Protein AF-0000000072495717 (afdb_homodimer)

pLDDT: mean 82.66, std 15.87, range [24.17, 97.94]

Nearest PDB structures (foldseek):
  1vpl-assembly1_A-2  TM=9.236E-01  e=8.666E-17  Thermotoga maritima MSB8
  8k1o-assembly1_B  TM=8.779E-01  e=2.052E-12  Mycobacterium tuberculosis H37Rv
  1g6h-assembly1_A  TM=8.250E-01  e=4.867E-13  Methanocaldococcus jannaschii
  2olj-assembly1_A  TM=8.377E-01  e=2.143E-12  Geobacillus stearothermophilus
  8k1n-assembly1_D  TM=8.844E-01  e=1.981E-11  Mycobacterium tuberculosis H37Rv

Foldseek 3Di:
DFQKWWAQFWADQQPRTQAGGATDTHHWLFEEEEAEDPSLCPVVVVCLQQVVDDTPDTAMDHRNHHHNPVLLQEQEQDDLLLFQQLAFLQLRLVLLCLLSPHDPVLQVVLVVVLCVQQVQPDRRDGNNPDDPLNSLSSSVSSSPSSPHQEYEYEASCPPHDPVSVVSVLVSVNCCSVPVRHYYYYYDNDQVVQLSTQKYWYTGSNYTQDIGHQVCLCVVVVHDGSVVSNVVSVVVVDPPPPPVPPPVVPPVVPPPVPVVSQPPDDPDPPPDCPVPPVVSLVSSLVSLLVSLLSVCVVDPVLVVLLCVLLVVLVVLLVPFPAFADEFEEEEAEQAPDDDLVVLLVVLQDTDRHYGYDYDYDPDPVVRVVCCVVVVGFKYKYAAHCQVVLLCCVVPVVVPNDPVSVVNVDIDMDGDCPPVVSRVSVVVSSVSSVLSSQVVVCVVVVNPPRHPPDDDDDDQWQPPATPSLLQLLLSLLLSLLLSLLLSLLLSLLVSVVSCNVVSSVSSPDDPLSSLVSSLVSSLVSSLVSSVSSCCCNCPVSNRFFPADPVLLSLLSSLSNLLSNLNSLLLNLPDNDSVVSSVVSCVLSVVLSVCLCSNHHNVPDDPVCSVVSVVRLRNLSSQLSSCCGIVRDDCPDCSNVVSSVSSVVSSVVSNVVSSVSNSSSD/DFQKWWAQFWADQQPRTQAGGATDTHHWLFEEEEAEDPSLCPVVVVCLQQVVDDTPDTAMDHRNHHHNPVLLQEQEQDDLLLFQQLAFLQLRLVLLCLLSPHDPVLSVVLVVVLCVQQVQPDRRDGNNPDDPLNSLSSSVSSSPSSPHQEYEYEASCPPHDPVSVVSVLVSVNCCSVPVRHYYYYYDNDQVVQLSTQKYWYTGSNYTQDIGHQVCLCVVVVHDGSVVSNVVSVVVVDPPPPPVPPPVVPPVVPPPVPVVSQPPDDPDPPPDCPVPPVVSLVSSLVSLLVSLLSVCVVDPVLVVLLCVLLVVLVVLLVPFVAFADEFEEEEAEQAPDDDLVVLLVVLQDTDRHYGYDYDYDPHPVVRVVCCVVVVGFKYKYAAHCQVVLLVCVVPPVVPNDPVSVVNVDIDMDGDCPPVVSRVSVVVSSVSSVLSSQVVVCVVVVPVPRHPPDDDDDDQWQPPATPSLLQLLLSLLLSLLLSLLLSLLLSLLVSVVSCNVVSSVSSPDDPLSSLVSSLVSSLVSSLVSSVSSCCCNCPVSNRFFPADPVLLSLLSSLSNLLSNLNSLLLNLPDNDSVVSSVVSCVLSVVLSVCLCSNHHNVPDDPVCSVVSVVRLRNLSSQLSSCCGIVRDDCPDCSNVVNSVSSVVSSVVSNVVSSVSNSSSD

InterPro domains:
  IPR003439 ABC transporter-like, ATP-binding domain [PF00005] (19-157)
  IPR003439 ABC transporter-like, ATP-binding domain [PS50893] (4-229)
  IPR003593 AAA+ ATPase domain [SM00382] (28-208)
  IPR013525 ABC-2 type transporter, transmembrane domain [PF12698] (303-654)
  IPR027417 P-loop containing nucleoside triphosphate hydrolase [G3DSA:3.40.50.300] (1-238)
  IPR027417 P-loop containing nucleoside triphosphate hydrolase [SSF52540] (4-221)
  IPR047817 ABC-2 type transporter, transmembrane domain, bacterial-type [PS51012] (422-662)

Structure (mmCIF, N/CA/C/O backbone):
data_AF-0000000072495717-model_v1
#
loop_
_entity.id
_entity.type
_entity.pdbx_description
1 polymer 'ABC transporter G family member 20'
#
loop_
_atom_site.group_PDB
_atom_site.id
_atom_site.type_symbol
_atom_site.label_atom_id
_atom_site.label_alt_id
_atom_site.label_comp_id
_atom_site.label_asym_id
_atom_site.label_entity_id
_atom_site.label_seq_id
_atom_site.pdbx_PDB_ins_code
_atom_site.Cartn_x
_atom_site.Cartn_y
_atom_site.Cartn_z
_atom_site.occupancy
_atom_site.B_iso_or_equiv
_atom_site.auth_seq_id
_atom_site.auth_comp_id
_atom_site.auth_asym_id
_atom_site.auth_atom_id
_atom_site.pdbx_PDB_model_num
ATOM 1 N N . MET A 1 1 ? 27.453 46.719 4.992 1 77.69 1 MET A N 1
ATOM 2 C CA . MET A 1 1 ? 27.547 45.438 4.324 1 77.69 1 MET A CA 1
ATOM 3 C C . MET A 1 1 ? 26.375 44.531 4.715 1 77.69 1 MET A C 1
ATOM 5 O O . MET A 1 1 ? 25.984 44.5 5.887 1 77.69 1 MET A O 1
ATOM 9 N N . ASN A 1 2 ? 25.656 44 3.764 1 90.5 2 ASN A N 1
ATOM 10 C CA . ASN A 1 2 ? 24.484 43.188 4.012 1 90.5 2 ASN A CA 1
ATOM 11 C C . ASN A 1 2 ? 24.812 41.688 3.963 1 90.5 2 ASN A C 1
ATOM 13 O O . ASN A 1 2 ? 25.688 41.281 3.205 1 90.5 2 ASN A O 1
ATOM 17 N N . ALA A 1 3 ? 24.297 41 4.91 1 93.62 3 ALA A N 1
ATOM 18 C CA . ALA A 1 3 ? 24.516 39.531 4.945 1 93.62 3 ALA A CA 1
ATOM 19 C C . ALA A 1 3 ? 23.781 38.844 3.801 1 93.62 3 ALA A C 1
ATOM 21 O O . ALA A 1 3 ? 24.266 37.875 3.232 1 93.62 3 ALA A O 1
ATOM 22 N N . VAL A 1 4 ? 22.578 39.312 3.48 1 95.69 4 VAL A N 1
ATOM 23 C CA . VAL A 1 4 ? 21.781 38.812 2.365 1 95.69 4 VAL A CA 1
ATOM 24 C C . VAL A 1 4 ? 21.281 39.969 1.524 1 95.69 4 VAL A C 1
ATOM 26 O O . VAL A 1 4 ? 20.781 40.969 2.064 1 95.69 4 VAL A O 1
ATOM 29 N N . GLU A 1 5 ? 21.5 39.875 0.243 1 96.06 5 GLU A N 1
ATOM 30 C CA . GLU A 1 5 ? 21.031 40.906 -0.681 1 96.06 5 GLU A CA 1
ATOM 31 C C . GLU A 1 5 ? 20.312 40.312 -1.875 1 96.06 5 GLU A C 1
ATOM 33 O O . GLU A 1 5 ? 20.859 39.469 -2.582 1 96.06 5 GLU A O 1
ATOM 38 N N . ILE A 1 6 ? 19.094 40.656 -1.989 1 95.88 6 ILE A N 1
ATOM 39 C CA . ILE A 1 6 ? 18.266 40.219 -3.102 1 95.88 6 ILE A CA 1
ATOM 40 C C . ILE A 1 6 ? 17.891 41.406 -3.979 1 95.88 6 ILE A C 1
ATOM 42 O O . ILE A 1 6 ? 17.328 42.375 -3.496 1 95.88 6 ILE A O 1
ATOM 46 N N . SER A 1 7 ? 18.266 41.312 -5.246 1 95.5 7 SER A N 1
ATOM 47 C CA . SER A 1 7 ? 18.031 42.438 -6.148 1 95.5 7 SER A CA 1
ATOM 48 C C . SER A 1 7 ? 17.234 42 -7.371 1 95.5 7 SER A C 1
ATOM 50 O O . SER A 1 7 ? 17.719 41.25 -8.211 1 95.5 7 SER A O 1
ATOM 52 N N . ASN A 1 8 ? 16.031 42.531 -7.473 1 95.62 8 ASN A N 1
ATOM 53 C CA . ASN A 1 8 ? 15.148 42.375 -8.625 1 95.62 8 ASN A CA 1
ATOM 54 C C . ASN A 1 8 ? 14.961 40.906 -8.977 1 95.62 8 ASN A C 1
ATOM 56 O O . ASN A 1 8 ? 15.102 40.5 -10.141 1 95.62 8 ASN A O 1
ATOM 60 N N . VAL A 1 9 ? 14.711 40.188 -8.016 1 95.12 9 VAL A N 1
ATOM 61 C CA . VAL A 1 9 ? 14.617 38.75 -8.211 1 95.12 9 VAL A CA 1
ATOM 62 C C . VAL A 1 9 ? 13.195 38.375 -8.641 1 95.12 9 VAL A C 1
ATOM 64 O O . VAL A 1 9 ? 12.219 38.875 -8.07 1 95.12 9 VAL A O 1
ATOM 67 N N . LYS A 1 10 ? 13.086 37.594 -9.656 1 94.81 10 LYS A N 1
ATOM 68 C CA . LYS A 1 10 ? 11.844 37 -10.156 1 94.81 10 LYS A CA 1
ATOM 69 C C . LYS A 1 10 ? 11.938 35.469 -10.203 1 94.81 10 LYS A C 1
ATOM 71 O O . LYS A 1 10 ? 12.992 34.906 -10.531 1 94.81 10 LYS A O 1
ATOM 76 N N . PHE A 1 11 ? 10.93 34.875 -9.742 1 93.5 11 PHE A N 1
ATOM 77 C CA . PHE A 1 11 ? 10.883 33.406 -9.797 1 93.5 11 PHE A CA 1
ATOM 78 C C . PHE A 1 11 ? 9.547 32.938 -10.352 1 93.5 11 PHE A C 1
ATOM 80 O O . PHE A 1 11 ? 8.492 33.375 -9.898 1 93.5 11 PHE A O 1
ATOM 87 N N . CYS A 1 12 ? 9.633 32.094 -11.32 1 89.12 12 CYS A N 1
ATOM 88 C CA . CYS A 1 12 ? 8.453 31.547 -11.969 1 89.12 12 CYS A CA 1
ATOM 89 C C . CYS A 1 12 ? 8.469 30.016 -11.906 1 89.12 12 CYS A C 1
ATOM 91 O O . CYS A 1 12 ? 9.531 29.406 -12.023 1 89.12 12 CYS A O 1
ATOM 93 N N . TYR A 1 13 ? 7.418 29.516 -11.461 1 77.31 13 TYR A N 1
ATOM 94 C CA . TYR A 1 13 ? 7.203 28.078 -11.609 1 77.31 13 TYR A CA 1
ATOM 95 C C . TYR A 1 13 ? 6.363 27.781 -12.844 1 77.31 13 TYR A C 1
ATOM 97 O O . TYR A 1 13 ? 5.152 28.031 -12.852 1 77.31 13 TYR A O 1
ATOM 105 N N . SER A 1 14 ? 7.016 27.125 -13.812 1 72.31 14 SER A N 1
ATOM 106 C CA . SER A 1 14 ? 6.383 26.984 -15.117 1 72.31 14 SER A CA 1
ATOM 107 C C . SER A 1 14 ? 5.906 28.328 -15.664 1 72.31 14 SER A C 1
ATOM 109 O O . SER A 1 14 ? 6.711 29.219 -15.922 1 72.31 14 SER A O 1
ATOM 111 N N . GLN A 1 15 ? 4.594 28.438 -15.727 1 76.06 15 GLN A N 1
ATOM 112 C CA . GLN A 1 15 ? 4.098 29.672 -16.328 1 76.06 15 GLN A CA 1
ATOM 113 C C . GLN A 1 15 ? 3.537 30.625 -15.266 1 76.06 15 GLN A C 1
ATOM 115 O O . GLN A 1 15 ? 3.17 31.75 -15.57 1 76.06 15 GLN A O 1
ATOM 120 N N . LYS A 1 16 ? 3.77 30.25 -14.07 1 80.25 16 LYS A N 1
ATOM 121 C CA . LYS A 1 16 ? 3.18 31.078 -13.023 1 80.25 16 LYS A CA 1
ATOM 122 C C . LYS A 1 16 ? 4.254 31.844 -12.266 1 80.25 16 LYS A C 1
ATOM 124 O O . LYS A 1 16 ? 5.262 31.266 -11.844 1 80.25 16 LYS A O 1
ATOM 129 N N . VAL A 1 17 ? 4.105 33.094 -12.227 1 87.12 17 VAL A N 1
ATOM 130 C CA . VAL A 1 17 ? 5.031 33.938 -11.477 1 87.12 17 VAL A CA 1
ATOM 131 C C . VAL A 1 17 ? 4.742 33.812 -9.984 1 87.12 17 VAL A C 1
ATOM 133 O O . VAL A 1 17 ? 3.631 34.125 -9.531 1 87.12 17 VAL A O 1
ATOM 136 N N . ILE A 1 18 ? 5.668 33.375 -9.195 1 88.31 18 ILE A N 1
ATOM 137 C CA . ILE A 1 18 ? 5.508 33.188 -7.758 1 88.31 18 ILE A CA 1
ATOM 138 C C . ILE A 1 18 ? 6.09 34.406 -7.031 1 88.31 18 ILE A C 1
ATOM 140 O O . ILE A 1 18 ? 5.488 34.906 -6.082 1 88.31 18 ILE A O 1
ATOM 144 N N . LEU A 1 19 ? 7.27 34.781 -7.426 1 93.38 19 LEU A N 1
ATOM 145 C CA . LEU A 1 19 ? 7.926 35.969 -6.898 1 93.38 19 LEU A CA 1
ATOM 146 C C . LEU A 1 19 ? 8.227 36.969 -8.016 1 93.38 19 LEU A C 1
ATOM 148 O O . LEU A 1 19 ? 8.68 36.594 -9.094 1 93.38 19 LEU A O 1
ATOM 152 N N . ASP A 1 20 ? 7.828 38.188 -7.73 1 93.75 20 ASP A N 1
ATOM 153 C CA . ASP A 1 20 ? 7.98 39.219 -8.758 1 93.75 20 ASP A CA 1
ATOM 154 C C . ASP A 1 20 ? 8.742 40.438 -8.219 1 93.75 20 ASP A C 1
ATOM 156 O O . ASP A 1 20 ? 8.227 41.188 -7.383 1 93.75 20 ASP A O 1
ATOM 160 N N . ASP A 1 21 ? 9.891 40.625 -8.719 1 93.25 21 ASP A N 1
ATOM 161 C CA . ASP A 1 21 ? 10.711 41.812 -8.469 1 93.25 21 ASP A CA 1
ATOM 162 C C . ASP A 1 21 ? 10.945 42 -6.973 1 93.25 21 ASP A C 1
ATOM 164 O O . ASP A 1 21 ? 10.625 43.062 -6.422 1 93.25 21 ASP A O 1
ATOM 168 N N . ILE A 1 22 ? 11.547 41.031 -6.371 1 95 22 ILE A N 1
ATOM 169 C CA . ILE A 1 22 ? 11.781 41.062 -4.934 1 95 22 ILE A CA 1
ATOM 170 C C . ILE A 1 22 ? 13.117 41.75 -4.641 1 95 22 ILE A C 1
ATOM 172 O O . ILE A 1 22 ? 14.141 41.375 -5.227 1 95 22 ILE A O 1
ATOM 176 N N . ASN A 1 23 ? 13.102 42.781 -3.801 1 94.31 23 ASN A N 1
ATOM 177 C CA . ASN A 1 23 ? 14.289 43.469 -3.305 1 94.31 23 ASN A CA 1
ATOM 178 C C . ASN A 1 23 ? 14.359 43.438 -1.781 1 94.31 23 ASN A C 1
ATOM 180 O O . ASN A 1 23 ? 13.453 43.938 -1.107 1 94.31 23 ASN A O 1
ATOM 184 N N . VAL A 1 24 ? 15.383 42.812 -1.261 1 94.69 24 VAL A N 1
ATOM 185 C CA . VAL A 1 24 ? 15.523 42.688 0.185 1 94.69 24 VAL A CA 1
ATOM 186 C C . VAL A 1 24 ? 16.984 42.875 0.585 1 94.69 24 VAL A C 1
ATOM 188 O O . VAL A 1 24 ? 17.891 42.406 -0.112 1 94.69 24 VAL A O 1
ATOM 191 N N . LYS A 1 25 ? 17.234 43.625 1.63 1 93.12 25 LYS A N 1
ATOM 192 C CA . LYS A 1 25 ? 18.562 43.781 2.215 1 93.12 25 LYS A CA 1
ATOM 193 C C . LYS A 1 25 ? 18.547 43.469 3.705 1 93.12 25 LYS A C 1
ATOM 195 O O . LYS A 1 25 ? 17.844 44.125 4.48 1 93.12 25 LYS A O 1
ATOM 200 N N . VAL A 1 26 ? 19.344 42.531 4.078 1 95 26 VAL A N 1
ATOM 201 C CA . VAL A 1 26 ? 19.438 42.125 5.477 1 95 26 VAL A CA 1
ATOM 202 C C . VAL A 1 26 ? 20.812 42.438 6.027 1 95 26 VAL A C 1
ATOM 204 O O . VAL A 1 26 ? 21.812 41.844 5.637 1 95 26 VAL A O 1
ATOM 207 N N . PRO A 1 27 ? 20.875 43.375 6.922 1 91.38 27 PRO A N 1
ATOM 208 C CA . PRO A 1 27 ? 22.172 43.75 7.484 1 91.38 27 PRO A CA 1
ATOM 209 C C . PRO A 1 27 ? 22.703 42.719 8.477 1 91.38 27 PRO A C 1
ATOM 211 O O . PRO A 1 27 ? 21.953 41.875 8.961 1 91.38 27 PRO A O 1
ATOM 214 N N . TYR A 1 28 ? 23.969 42.781 8.781 1 91.19 28 TYR A N 1
ATOM 215 C CA . TYR A 1 28 ? 24.609 41.906 9.758 1 91.19 28 TYR A CA 1
ATOM 216 C C . TYR A 1 28 ? 24.141 42.25 11.172 1 91.19 28 TYR A C 1
ATOM 218 O O . TYR A 1 28 ? 23.859 43.406 11.477 1 91.19 28 TYR A O 1
ATOM 226 N N . GLY A 1 29 ? 23.953 41.219 11.969 1 89.12 29 GLY A N 1
ATOM 227 C CA . GLY A 1 29 ? 23.719 41.344 13.391 1 89.12 29 GLY A CA 1
ATOM 228 C C . GLY A 1 29 ? 22.297 41.781 13.711 1 89.12 29 GLY A C 1
ATOM 229 O O . GLY A 1 29 ? 22.047 42.406 14.742 1 89.12 29 GLY A O 1
ATOM 230 N N . LYS A 1 30 ? 21.422 41.562 12.797 1 93.69 30 LYS A N 1
ATOM 231 C CA . LYS A 1 30 ? 20.031 41.938 13.023 1 93.69 30 LYS A CA 1
ATOM 232 C C . LYS A 1 30 ? 19.094 40.781 12.758 1 93.69 30 LYS A C 1
ATOM 234 O O . LYS A 1 30 ? 19.438 39.844 12.016 1 93.69 30 LYS A O 1
ATOM 239 N N . ILE A 1 31 ? 18.016 40.812 13.43 1 95.69 31 ILE A N 1
ATOM 240 C CA . ILE A 1 31 ? 16.922 39.875 13.156 1 95.69 31 ILE A CA 1
ATOM 241 C C . ILE A 1 31 ? 15.977 40.469 12.125 1 95.69 31 ILE A C 1
ATOM 243 O O . ILE A 1 31 ? 15.414 41.531 12.328 1 95.69 31 ILE A O 1
ATOM 247 N N . TYR A 1 32 ? 15.914 39.844 10.984 1 95.69 32 TYR A N 1
ATOM 248 C CA . TYR A 1 32 ? 15.016 40.219 9.906 1 95.69 32 TYR A CA 1
ATOM 249 C C . TYR A 1 32 ? 13.805 39.312 9.836 1 95.69 32 TYR A C 1
ATOM 251 O O . TYR A 1 32 ? 13.945 38.094 9.68 1 95.69 32 TYR A O 1
ATOM 259 N N . SER A 1 33 ? 12.617 39.781 9.945 1 94.94 33 SER A N 1
ATOM 260 C CA . SER A 1 33 ? 11.398 39 9.875 1 94.94 33 SER A CA 1
ATOM 261 C C . SER A 1 33 ? 10.672 39.219 8.547 1 94.94 33 SER A C 1
ATOM 263 O O . SER A 1 33 ? 10.523 40.375 8.102 1 94.94 33 SER A O 1
ATOM 265 N N . LEU A 1 34 ? 10.43 38.188 7.887 1 93.25 34 LEU A N 1
ATOM 266 C CA . LEU A 1 34 ? 9.586 38.219 6.695 1 93.25 34 LEU A CA 1
ATOM 267 C C . LEU A 1 34 ? 8.133 37.875 7.047 1 93.25 34 LEU A C 1
ATOM 269 O O . LEU A 1 34 ? 7.801 36.719 7.289 1 93.25 34 LEU A O 1
ATOM 273 N N . LEU A 1 35 ? 7.332 38.906 6.977 1 89.69 35 LEU A N 1
ATOM 274 C CA . LEU A 1 35 ? 5.93 38.781 7.352 1 89.69 35 LEU A CA 1
ATOM 275 C C . LEU A 1 35 ? 5.039 38.688 6.117 1 89.69 35 LEU A C 1
ATOM 277 O O . LEU A 1 35 ? 5.242 39.438 5.152 1 89.69 35 LEU A O 1
ATOM 281 N N . GLY A 1 36 ? 4.141 37.812 6.094 1 85 36 GLY A N 1
ATOM 282 C CA . GLY A 1 36 ? 3.184 37.656 5.012 1 85 36 GLY A CA 1
ATOM 283 C C . GLY A 1 36 ? 2.23 36.5 5.227 1 85 36 GLY A C 1
ATOM 284 O O . GLY A 1 36 ? 2.512 35.594 6.02 1 85 36 GLY A O 1
ATOM 285 N N . PRO A 1 37 ? 1.177 36.531 4.527 1 78.5 37 PRO A N 1
ATOM 286 C CA . PRO A 1 37 ? 0.219 35.406 4.645 1 78.5 37 PRO A CA 1
ATOM 287 C C . PRO A 1 37 ? 0.722 34.125 3.998 1 78.5 37 PRO A C 1
ATOM 289 O O . PRO A 1 37 ? 1.766 34.125 3.34 1 78.5 37 PRO A O 1
ATOM 292 N N . SER A 1 38 ? -0.038 33.062 4.301 1 73.62 38 SER A N 1
ATOM 293 C CA . SER A 1 38 ? 0.313 31.797 3.68 1 73.62 38 SER A CA 1
ATOM 294 C C . SER A 1 38 ? 0.205 31.875 2.162 1 73.62 38 SER A C 1
ATOM 296 O O . SER A 1 38 ? -0.744 32.438 1.631 1 73.62 38 SER A O 1
ATOM 298 N N . GLY A 1 39 ? 1.162 31.453 1.453 1 75.25 39 GLY A N 1
ATOM 299 C CA . GLY A 1 39 ? 1.161 31.469 -0.001 1 75.25 39 GLY A CA 1
ATOM 300 C C . GLY A 1 39 ? 1.796 32.719 -0.587 1 75.25 39 GLY A C 1
ATOM 301 O O . GLY A 1 39 ? 1.839 32.875 -1.809 1 75.25 39 GLY A O 1
ATOM 302 N N . ALA A 1 40 ? 2.279 33.531 0.281 1 81 40 ALA A N 1
ATOM 303 C CA . ALA A 1 40 ? 2.859 34.781 -0.184 1 81 40 ALA A CA 1
ATOM 304 C C . ALA A 1 40 ? 4.195 34.531 -0.881 1 81 40 ALA A C 1
ATOM 306 O O . ALA A 1 40 ? 4.707 35.438 -1.574 1 81 40 ALA A O 1
ATOM 307 N N . GLY A 1 41 ? 4.738 33.375 -0.742 1 87.31 41 GLY A N 1
ATOM 308 C CA . GLY A 1 41 ? 6.008 33.062 -1.375 1 87.31 41 GLY A CA 1
ATOM 309 C C . GLY A 1 41 ? 7.176 33.062 -0.409 1 87.31 41 GLY A C 1
ATOM 310 O O . GLY A 1 41 ? 8.336 33.031 -0.829 1 87.31 41 GLY A O 1
ATOM 311 N N . LYS A 1 42 ? 6.918 33.094 0.843 1 89.06 42 LYS A N 1
ATOM 312 C CA . LYS A 1 42 ? 7.957 33.219 1.863 1 89.06 42 LYS A CA 1
ATOM 313 C C . LYS A 1 42 ? 8.906 32.031 1.817 1 89.06 42 LYS A C 1
ATOM 315 O O . LYS A 1 42 ? 10.125 32.188 1.818 1 89.06 42 LYS A O 1
ATOM 320 N N . THR A 1 43 ? 8.328 30.797 1.734 1 85.56 43 THR A N 1
ATOM 321 C CA . THR A 1 43 ? 9.117 29.578 1.714 1 85.56 43 THR A CA 1
ATOM 322 C C . THR A 1 43 ? 9.938 29.484 0.43 1 85.56 43 THR A C 1
ATOM 324 O O . THR A 1 43 ? 11.07 29 0.444 1 85.56 43 THR A O 1
ATOM 327 N N . THR A 1 44 ? 9.359 29.938 -0.669 1 88.38 44 THR A N 1
ATOM 328 C CA . THR A 1 44 ? 10.086 29.969 -1.936 1 88.38 44 THR A CA 1
ATOM 329 C C . THR A 1 44 ? 11.289 30.906 -1.847 1 88.38 44 THR A C 1
ATOM 331 O O . THR A 1 44 ? 12.375 30.578 -2.344 1 88.38 44 THR A O 1
ATOM 334 N N . LEU A 1 45 ? 11.055 31.969 -1.248 1 93.19 45 LEU A N 1
ATOM 335 C CA . LEU A 1 45 ? 12.156 32.938 -1.08 1 93.19 45 LEU A CA 1
ATOM 336 C C . LEU A 1 45 ? 13.266 32.312 -0.232 1 93.19 45 LEU A C 1
ATOM 338 O O . LEU A 1 45 ? 14.453 32.5 -0.531 1 93.19 45 LEU A O 1
ATOM 342 N N . LEU A 1 46 ? 12.891 31.609 0.83 1 92 46 LEU A N 1
ATOM 343 C CA . LEU A 1 46 ? 13.875 30.953 1.675 1 92 46 LEU A CA 1
ATOM 344 C C . LEU A 1 46 ? 14.672 29.922 0.876 1 92 46 LEU A C 1
ATOM 346 O O . LEU A 1 46 ? 15.891 29.812 1.047 1 92 46 LEU A O 1
ATOM 350 N N . ARG A 1 47 ? 14 29.266 0.044 1 89.31 47 ARG A N 1
ATOM 351 C CA . ARG A 1 47 ? 14.664 28.25 -0.763 1 89.31 47 ARG A CA 1
ATOM 352 C C . ARG A 1 47 ? 15.656 28.875 -1.735 1 89.31 47 ARG A C 1
ATOM 354 O O . ARG A 1 47 ? 16.703 28.297 -2.027 1 89.31 47 ARG A O 1
ATOM 361 N N . LEU A 1 48 ? 15.328 30.047 -2.209 1 93 48 LEU A N 1
ATOM 362 C CA . LEU A 1 48 ? 16.234 30.797 -3.08 1 93 48 LEU A CA 1
ATOM 363 C C . LEU A 1 48 ? 17.469 31.234 -2.318 1 93 48 LEU A C 1
ATOM 365 O O . LEU A 1 48 ? 18.594 31.125 -2.826 1 93 48 LEU A O 1
ATOM 369 N N . ILE A 1 49 ? 17.219 31.656 -1.159 1 93.62 49 ILE A N 1
ATOM 370 C CA . ILE A 1 49 ? 18.328 32.125 -0.325 1 93.62 49 ILE A CA 1
ATOM 371 C C . ILE A 1 49 ? 19.234 30.938 0.022 1 93.62 49 ILE A C 1
ATOM 373 O O . ILE A 1 49 ? 20.469 31.078 0.06 1 93.62 49 ILE A O 1
ATOM 377 N N . LEU A 1 50 ? 18.609 29.812 0.189 1 91.62 50 LEU A N 1
ATOM 378 C CA . LEU A 1 50 ? 19.344 28.609 0.576 1 91.62 50 LEU A CA 1
ATOM 379 C C . LEU A 1 50 ? 20 27.953 -0.638 1 91.62 50 LEU A C 1
ATOM 381 O O . LEU A 1 50 ? 20.797 27.031 -0.495 1 91.62 50 LEU A O 1
ATOM 385 N N . GLY A 1 51 ? 19.656 28.406 -1.827 1 88.81 51 GLY A N 1
ATOM 386 C CA . GLY A 1 51 ? 20.234 27.891 -3.055 1 88.81 51 GLY A CA 1
ATOM 387 C C . GLY A 1 51 ? 19.625 26.562 -3.482 1 88.81 51 GLY A C 1
ATOM 388 O O . GLY A 1 51 ? 20.25 25.797 -4.223 1 88.81 51 GLY A O 1
ATOM 389 N N . ARG A 1 52 ? 18.5 26.297 -2.914 1 85.44 52 ARG A N 1
ATOM 390 C CA . ARG A 1 52 ? 17.828 25.047 -3.273 1 85.44 52 ARG A CA 1
ATOM 391 C C . ARG A 1 52 ? 17.188 25.156 -4.656 1 85.44 52 ARG A C 1
ATOM 393 O O . ARG A 1 52 ? 16.969 24.156 -5.328 1 85.44 52 ARG A O 1
ATOM 400 N N . ILE A 1 53 ? 16.781 26.375 -4.996 1 86.5 53 ILE A N 1
ATOM 401 C CA . ILE A 1 53 ? 16.234 26.688 -6.316 1 86.5 53 ILE A CA 1
ATOM 402 C C . ILE A 1 53 ? 16.953 27.906 -6.898 1 86.5 53 ILE A C 1
ATOM 404 O O . ILE A 1 53 ? 17.578 28.672 -6.16 1 86.5 53 ILE A O 1
ATOM 408 N N . LYS A 1 54 ? 16.875 28.078 -8.203 1 88.44 54 LYS A N 1
ATOM 409 C CA . LYS A 1 54 ? 17.516 29.219 -8.883 1 88.44 54 LYS A CA 1
ATOM 410 C C . LYS A 1 54 ? 16.469 30.234 -9.344 1 88.44 54 LYS A C 1
ATOM 412 O O . LYS A 1 54 ? 15.391 29.859 -9.805 1 88.44 54 LYS A O 1
ATOM 417 N N . PRO A 1 55 ? 16.812 31.422 -9.102 1 92.94 55 PRO A N 1
ATOM 418 C CA . PRO A 1 55 ? 15.883 32.438 -9.555 1 92.94 55 PRO A CA 1
ATOM 419 C C . PRO A 1 55 ? 15.789 32.531 -11.078 1 92.94 55 PRO A C 1
ATOM 421 O O . PRO A 1 55 ? 16.734 32.156 -11.773 1 92.94 55 PRO A O 1
ATOM 424 N N . SER A 1 56 ? 14.648 32.969 -11.617 1 92.44 56 SER A N 1
ATOM 425 C CA . SER A 1 56 ? 14.453 33.156 -13.047 1 92.44 56 SER A CA 1
ATOM 426 C C . SER A 1 56 ? 15.195 34.406 -13.531 1 92.44 56 SER A C 1
ATOM 428 O O . SER A 1 56 ? 15.727 34.406 -14.648 1 92.44 56 SER A O 1
ATOM 430 N N . SER A 1 57 ? 15.188 35.375 -12.805 1 93.19 57 SER A N 1
ATOM 431 C CA . SER A 1 57 ? 15.938 36.594 -13.07 1 93.19 57 SER A CA 1
ATOM 432 C C . SER A 1 57 ? 16.297 37.312 -11.773 1 93.19 57 SER A C 1
ATOM 434 O O . SER A 1 57 ? 15.727 37.031 -10.719 1 93.19 57 SER A O 1
ATOM 436 N N . GLY A 1 58 ? 17.375 38.062 -11.852 1 94.19 58 GLY A N 1
ATOM 437 C CA . GLY A 1 58 ? 17.828 38.812 -10.688 1 94.19 58 GLY A CA 1
ATOM 438 C C . GLY A 1 58 ? 19.047 38.156 -10.023 1 94.19 58 GLY A C 1
ATOM 439 O O . GLY A 1 58 ? 19.625 37.219 -10.562 1 94.19 58 GLY A O 1
ATOM 440 N N . VAL A 1 59 ? 19.438 38.812 -8.906 1 94.88 59 VAL A N 1
ATOM 441 C CA . VAL A 1 59 ? 20.656 38.344 -8.258 1 94.88 59 VAL A CA 1
ATOM 442 C C . VAL A 1 59 ? 20.422 38.25 -6.75 1 94.88 59 VAL A C 1
ATOM 444 O O . VAL A 1 59 ? 19.781 39.094 -6.152 1 94.88 59 VAL A O 1
ATOM 447 N N . ILE A 1 60 ? 20.922 37.188 -6.188 1 95.44 60 ILE A N 1
ATOM 448 C CA . ILE A 1 60 ? 20.875 36.938 -4.746 1 95.44 60 ILE A CA 1
ATOM 449 C C . ILE A 1 60 ? 22.297 36.719 -4.211 1 95.44 60 ILE A C 1
ATOM 451 O O . ILE A 1 60 ? 23.062 35.969 -4.805 1 95.44 60 ILE A O 1
ATOM 455 N N . THR A 1 61 ? 22.656 37.406 -3.242 1 95.25 61 THR A N 1
ATOM 456 C CA . THR A 1 61 ? 23.938 37.188 -2.564 1 95.25 61 THR A CA 1
ATOM 457 C C . THR A 1 61 ? 23.703 36.844 -1.097 1 95.25 61 THR A C 1
ATOM 459 O O . THR A 1 61 ? 22.891 37.469 -0.417 1 95.25 61 THR A O 1
ATOM 462 N N . VAL A 1 62 ? 24.406 35.875 -0.675 1 94.69 62 VAL A N 1
ATOM 463 C CA . VAL A 1 62 ? 24.312 35.375 0.703 1 94.69 62 VAL A CA 1
ATOM 464 C C . VAL A 1 62 ? 25.719 35.312 1.316 1 94.69 62 VAL A C 1
ATOM 466 O O . VAL A 1 62 ? 26.578 34.594 0.828 1 94.69 62 VAL A O 1
ATOM 469 N N . LEU A 1 63 ? 25.922 36.062 2.346 1 93.31 63 LEU A N 1
ATOM 470 C CA . LEU A 1 63 ? 27.219 36.125 2.994 1 93.31 63 LEU A CA 1
ATOM 471 C C . LEU A 1 63 ? 28.328 36.406 1.979 1 93.31 63 LEU A C 1
ATOM 473 O O . LEU A 1 63 ? 29.344 35.719 1.938 1 93.31 63 LEU A O 1
ATOM 477 N N . GLN A 1 64 ? 28.016 37.219 1.036 1 90.38 64 GLN A N 1
ATOM 478 C CA . GLN A 1 64 ? 28.938 37.75 0.044 1 90.38 64 GLN A CA 1
ATOM 479 C C . GLN A 1 64 ? 29.297 36.688 -1.005 1 90.38 64 GLN A C 1
ATOM 481 O O . GLN A 1 64 ? 30.328 36.781 -1.67 1 90.38 64 GLN A O 1
ATOM 486 N N . ASP A 1 65 ? 28.5 35.719 -1.053 1 92.88 65 ASP A N 1
ATOM 487 C CA . ASP A 1 65 ? 28.672 34.688 -2.068 1 92.88 65 ASP A CA 1
ATOM 488 C C . ASP A 1 65 ? 27.344 34.312 -2.705 1 92.88 65 ASP A C 1
ATOM 490 O O . ASP A 1 65 ? 26.297 34.812 -2.303 1 92.88 65 ASP A O 1
ATOM 494 N N . LYS A 1 66 ? 27.406 33.438 -3.705 1 91.69 66 LYS A N 1
ATOM 495 C CA . LYS A 1 66 ? 26.188 32.938 -4.324 1 91.69 66 LYS A CA 1
ATOM 496 C C . LYS A 1 66 ? 25.422 32.031 -3.359 1 91.69 66 LYS A C 1
ATOM 498 O O . LYS A 1 66 ? 26.016 31.391 -2.486 1 91.69 66 LYS A O 1
ATOM 503 N N . PRO A 1 67 ? 24.078 31.984 -3.48 1 91.06 67 PRO A N 1
ATOM 504 C CA . PRO A 1 67 ? 23.281 31.109 -2.621 1 91.06 67 PRO A CA 1
ATOM 505 C C . PRO A 1 67 ? 23.703 29.641 -2.719 1 91.06 67 PRO A C 1
ATOM 507 O O . PRO A 1 67 ? 24.016 29.156 -3.807 1 91.06 67 PRO A O 1
ATOM 510 N N . GLY A 1 68 ? 23.812 28.969 -1.608 1 84.06 68 GLY A N 1
ATOM 511 C CA . GLY A 1 68 ? 24.094 27.531 -1.58 1 84.06 68 GLY A CA 1
ATOM 512 C C . GLY A 1 68 ? 25.562 27.219 -1.342 1 84.06 68 GLY A C 1
ATOM 513 O O . GLY A 1 68 ? 25.906 26.094 -0.966 1 84.06 68 GLY A O 1
ATOM 514 N N . VAL A 1 69 ? 26.516 28.125 -1.519 1 81 69 VAL A N 1
ATOM 515 C CA . VAL A 1 69 ? 27.953 27.891 -1.436 1 81 69 VAL A CA 1
ATOM 516 C C . VAL A 1 69 ? 28.375 27.781 0.028 1 81 69 VAL A C 1
ATOM 518 O O . VAL A 1 69 ? 29.109 26.875 0.398 1 81 69 VAL A O 1
ATOM 521 N N . LYS A 1 70 ? 27.922 28.609 0.904 1 81.5 70 LYS A N 1
ATOM 522 C CA . LYS A 1 70 ? 28.328 28.641 2.307 1 81.5 70 LYS A CA 1
ATOM 523 C C . LYS A 1 70 ? 27.219 28.109 3.209 1 81.5 70 LYS A C 1
ATOM 525 O O . LYS A 1 70 ? 26.953 28.672 4.27 1 81.5 70 LYS A O 1
ATOM 530 N N . ASN A 1 71 ? 26.625 27.031 2.797 1 81.62 71 ASN A N 1
ATOM 531 C CA . ASN A 1 71 ? 25.484 26.516 3.553 1 81.62 71 ASN A CA 1
ATOM 532 C C . ASN A 1 71 ? 25.922 25.953 4.902 1 81.62 71 ASN A C 1
ATOM 534 O O . ASN A 1 71 ? 25.109 25.859 5.828 1 81.62 71 ASN A O 1
ATOM 538 N N . ARG A 1 72 ? 27.188 25.688 5.051 1 81.25 72 ARG A N 1
ATOM 539 C CA . ARG A 1 72 ? 27.688 25.203 6.328 1 81.25 72 ARG A CA 1
ATOM 540 C C . ARG A 1 72 ? 27.625 26.297 7.395 1 81.25 72 ARG A C 1
ATOM 542 O O . ARG A 1 72 ? 27.625 26 8.594 1 81.25 72 ARG A O 1
ATOM 549 N N . LEU A 1 73 ? 27.547 27.484 6.867 1 88.38 73 LEU A N 1
ATOM 550 C CA . LEU A 1 73 ? 27.5 28.609 7.793 1 88.38 73 LEU A CA 1
ATOM 551 C C . LEU A 1 73 ? 26.062 29.062 8.031 1 88.38 73 LEU A C 1
ATOM 553 O O . LEU A 1 73 ? 25.828 30.062 8.711 1 88.38 73 LEU A O 1
ATOM 557 N N . ILE A 1 74 ? 25.188 28.266 7.449 1 91.44 74 ILE A N 1
ATOM 558 C CA . ILE A 1 74 ? 23.781 28.641 7.578 1 91.44 74 ILE A CA 1
ATOM 559 C C . ILE A 1 74 ? 23.047 27.609 8.445 1 91.44 74 ILE A C 1
ATOM 561 O O . ILE A 1 74 ? 23.141 26.406 8.211 1 91.44 74 ILE A O 1
ATOM 565 N N . GLY A 1 75 ? 22.469 28.047 9.508 1 92.12 75 GLY A N 1
ATOM 566 C CA . GLY A 1 75 ? 21.578 27.219 10.297 1 92.12 75 GLY A CA 1
ATOM 567 C C . GLY A 1 75 ? 20.125 27.312 9.844 1 92.12 75 GLY A C 1
ATOM 568 O O . GLY A 1 75 ? 19.562 28.406 9.789 1 92.12 75 GLY A O 1
ATOM 569 N N . TYR A 1 76 ? 19.562 26.188 9.492 1 92.69 76 TYR A N 1
ATOM 570 C CA . TYR A 1 76 ? 18.219 26.172 8.93 1 92.69 76 TYR A CA 1
ATOM 571 C C . TYR A 1 76 ? 17.266 25.375 9.797 1 92.69 76 TYR A C 1
ATOM 573 O O . TYR A 1 76 ? 17.562 24.234 10.18 1 92.69 76 TYR A O 1
ATOM 581 N N . MET A 1 77 ? 16.141 25.953 10.141 1 92.19 77 MET A N 1
ATOM 582 C CA . MET A 1 77 ? 15.055 25.297 10.844 1 92.19 77 MET A CA 1
ATOM 583 C C . MET A 1 77 ? 13.797 25.266 9.977 1 92.19 77 MET A C 1
ATOM 585 O O . MET A 1 77 ? 13.156 26.297 9.766 1 92.19 77 MET A O 1
ATOM 589 N N . PRO A 1 78 ? 13.383 24.062 9.562 1 89 78 PRO A N 1
ATOM 590 C CA . PRO A 1 78 ? 12.18 23.953 8.734 1 89 78 PRO A CA 1
ATOM 591 C C . PRO A 1 78 ? 10.898 24.078 9.555 1 89 78 PRO A C 1
ATOM 593 O O . PRO A 1 78 ? 10.93 24.031 10.781 1 89 78 PRO A O 1
ATOM 596 N N . GLN A 1 79 ? 9.844 24.203 8.773 1 79.06 79 GLN A N 1
ATOM 597 C CA . GLN A 1 79 ? 8.539 24.375 9.391 1 79.06 79 GLN A CA 1
ATOM 598 C C . GLN A 1 79 ? 8.117 23.125 10.164 1 79.06 79 GLN A C 1
ATOM 600 O O . GLN A 1 79 ? 7.617 23.234 11.289 1 79.06 79 GLN A O 1
ATOM 605 N N . ASP A 1 80 ? 8.195 21.859 9.633 1 77.12 80 ASP A N 1
ATOM 606 C CA . ASP A 1 80 ? 7.793 20.625 10.266 1 77.12 80 ASP A CA 1
ATOM 607 C C . ASP A 1 80 ? 8.891 20.078 11.18 1 77.12 80 ASP A C 1
ATOM 609 O O . ASP A 1 80 ? 8.906 18.891 11.516 1 77.12 80 ASP A O 1
ATOM 613 N N . GLN A 1 81 ? 9.633 20.734 11.867 1 81.62 81 GLN A N 1
ATOM 614 C CA . GLN A 1 81 ? 10.758 20.453 12.758 1 81.62 81 GLN A CA 1
ATOM 615 C C . GLN A 1 81 ? 11.758 19.5 12.102 1 81.62 81 GLN A C 1
ATOM 617 O O . GLN A 1 81 ? 12.961 19.609 12.32 1 81.62 81 GLN A O 1
ATOM 622 N N . ALA A 1 82 ? 11.234 18.5 11.281 1 88.06 82 ALA A N 1
ATOM 623 C CA . ALA A 1 82 ? 12.078 17.609 10.484 1 88.06 82 ALA A CA 1
ATOM 624 C C . ALA A 1 82 ? 13.062 16.844 11.359 1 88.06 82 ALA A C 1
ATOM 626 O O . ALA A 1 82 ? 14.273 16.891 11.133 1 88.06 82 ALA A O 1
ATOM 627 N N . LEU A 1 83 ? 12.586 16.141 12.352 1 90.81 83 LEU A N 1
ATOM 628 C CA . LEU A 1 83 ? 13.391 15.352 13.273 1 90.81 83 LEU A CA 1
ATOM 629 C C . LEU A 1 83 ? 13.102 13.859 13.109 1 90.81 83 LEU A C 1
ATOM 631 O O . LEU A 1 83 ? 11.984 13.477 12.75 1 90.81 83 LEU A O 1
ATOM 635 N N . CYS A 1 84 ? 14.156 13.125 13.32 1 88.69 84 CYS A N 1
ATOM 636 C CA . CYS A 1 84 ? 13.984 11.68 13.336 1 88.69 84 CYS A CA 1
ATOM 637 C C . CYS A 1 84 ? 13.414 11.211 14.672 1 88.69 84 CYS A C 1
ATOM 639 O O . CYS A 1 84 ? 14.109 11.25 15.695 1 88.69 84 CYS A O 1
ATOM 641 N N . LYS A 1 85 ? 12.305 10.641 14.703 1 86.88 85 LYS A N 1
ATOM 642 C CA . LYS A 1 85 ? 11.555 10.344 15.914 1 86.88 85 LYS A CA 1
ATOM 643 C C . LYS A 1 85 ? 12.195 9.195 16.688 1 86.88 85 LYS A C 1
ATOM 645 O O . LYS A 1 85 ? 12.023 9.094 17.906 1 86.88 85 LYS A O 1
ATOM 650 N N . THR A 1 86 ? 12.984 8.383 16.062 1 86.94 86 THR A N 1
ATOM 651 C CA . THR A 1 86 ? 13.57 7.215 16.703 1 86.94 86 THR A CA 1
ATOM 652 C C . THR A 1 86 ? 14.898 7.57 17.375 1 86.94 86 THR A C 1
ATOM 654 O O . THR A 1 86 ? 15.414 6.805 18.188 1 86.94 86 THR A O 1
ATOM 657 N N . PHE A 1 87 ? 15.375 8.711 17.031 1 91.75 87 PHE A N 1
ATOM 658 C CA . PHE A 1 87 ? 16.641 9.141 17.609 1 91.75 87 PHE A CA 1
ATOM 659 C C . PHE A 1 87 ? 16.422 9.758 18.984 1 91.75 87 PHE A C 1
ATOM 661 O O . PHE A 1 87 ? 15.359 10.32 19.25 1 91.75 87 PHE A O 1
ATOM 668 N N . THR A 1 88 ? 17.406 9.602 19.75 1 94.06 88 THR A N 1
ATOM 669 C CA . THR A 1 88 ? 17.469 10.391 20.969 1 94.06 88 THR A CA 1
ATOM 670 C C . THR A 1 88 ? 17.922 11.812 20.672 1 94.06 88 THR A C 1
ATOM 672 O O . THR A 1 88 ? 18.359 12.109 19.562 1 94.06 88 THR A O 1
ATOM 675 N N . VAL A 1 89 ? 17.719 12.688 21.656 1 95.12 89 VAL A N 1
ATOM 676 C CA . VAL A 1 89 ? 18.172 14.07 21.516 1 95.12 89 VAL A CA 1
ATOM 677 C C . VAL A 1 89 ? 19.672 14.086 21.203 1 95.12 89 VAL A C 1
ATOM 679 O O . VAL A 1 89 ? 20.109 14.789 20.297 1 95.12 89 VAL A O 1
ATOM 682 N N . ARG A 1 90 ? 20.359 13.227 21.844 1 94.56 90 ARG A N 1
ATOM 683 C CA . ARG A 1 90 ? 21.797 13.156 21.641 1 94.56 90 ARG A CA 1
ATOM 684 C C . ARG A 1 90 ? 22.125 12.664 20.234 1 94.56 90 ARG A C 1
ATOM 686 O O . ARG A 1 90 ? 22.984 13.234 19.562 1 94.56 90 ARG A O 1
ATOM 693 N N . GLU A 1 91 ? 21.516 11.602 19.859 1 93.25 91 GLU A N 1
ATOM 694 C CA . GLU A 1 91 ? 21.734 11.039 18.531 1 93.25 91 GLU A CA 1
ATOM 695 C C . GLU A 1 91 ? 21.375 12.039 17.438 1 93.25 91 GLU A C 1
ATOM 697 O O . GLU A 1 91 ? 22.047 12.109 16.406 1 93.25 91 GLU A O 1
ATOM 702 N N . THR A 1 92 ? 20.328 12.766 17.703 1 94.5 92 THR A N 1
ATOM 703 C CA . THR A 1 92 ? 19.906 13.773 16.734 1 94.5 92 THR A CA 1
ATOM 704 C C . THR A 1 92 ? 20.969 14.859 16.578 1 94.5 92 THR A C 1
ATOM 706 O O . THR A 1 92 ? 21.328 15.211 15.461 1 94.5 92 THR A O 1
ATOM 709 N N . LEU A 1 93 ? 21.438 15.328 17.672 1 95.25 93 LEU A N 1
ATOM 710 C CA . LEU A 1 93 ? 22.469 16.359 17.641 1 95.25 93 LEU A CA 1
ATOM 711 C C . LEU A 1 93 ? 23.75 15.828 17.016 1 95.25 93 LEU A C 1
ATOM 713 O O . LEU A 1 93 ? 24.406 16.516 16.234 1 95.25 93 LEU A O 1
ATOM 717 N N . ARG A 1 94 ? 24.047 14.594 17.344 1 93.94 94 ARG A N 1
ATOM 718 C CA . ARG A 1 94 ? 25.25 13.984 16.797 1 93.94 94 ARG A CA 1
ATOM 719 C C . ARG A 1 94 ? 25.125 13.781 15.289 1 93.94 94 ARG A C 1
ATOM 721 O O . ARG A 1 94 ? 26.109 13.938 14.555 1 93.94 94 ARG A O 1
ATOM 728 N N . TYR A 1 95 ? 24.047 13.414 14.859 1 92.75 95 TYR A N 1
ATOM 729 C CA . TYR A 1 95 ? 23.766 13.219 13.445 1 92.75 95 TYR A CA 1
ATOM 730 C C . TYR A 1 95 ? 24.109 14.469 12.641 1 92.75 95 TYR A C 1
ATOM 732 O O . TYR A 1 95 ? 24.875 14.414 11.68 1 92.75 95 TYR A O 1
ATOM 740 N N . PHE A 1 96 ? 23.578 15.562 13.062 1 92.94 96 PHE A N 1
ATOM 741 C CA . PHE A 1 96 ? 23.812 16.812 12.336 1 92.94 96 PHE A CA 1
ATOM 742 C C . PHE A 1 96 ? 25.219 17.312 12.578 1 92.94 96 PHE A C 1
ATOM 744 O O . PHE A 1 96 ? 25.828 17.922 11.688 1 92.94 96 PHE A O 1
ATOM 751 N N . ALA A 1 97 ? 25.719 17.078 13.773 1 93 97 ALA A N 1
ATOM 752 C CA . ALA A 1 97 ? 27.109 17.453 14.031 1 93 97 ALA A CA 1
ATOM 753 C C . ALA A 1 97 ? 28.047 16.75 13.047 1 93 97 ALA A C 1
ATOM 755 O O . ALA A 1 97 ? 29.031 17.359 12.586 1 93 97 ALA A O 1
ATOM 756 N N . ASN A 1 98 ? 27.703 15.516 12.797 1 91.06 98 ASN A N 1
ATOM 757 C CA . ASN A 1 98 ? 28.5 14.766 11.836 1 91.06 98 ASN A CA 1
ATOM 758 C C . ASN A 1 98 ? 28.391 15.344 10.43 1 91.06 98 ASN A C 1
ATOM 760 O O . ASN A 1 98 ? 29.375 15.43 9.703 1 91.06 98 ASN A O 1
ATOM 764 N N . ILE A 1 99 ? 27.25 15.734 10.086 1 89.12 99 ILE A N 1
ATOM 765 C CA . ILE A 1 99 ? 27.016 16.312 8.773 1 89.12 99 ILE A CA 1
ATOM 766 C C . ILE A 1 99 ? 27.781 17.625 8.641 1 89.12 99 ILE A C 1
ATOM 768 O O . ILE A 1 99 ? 28.344 17.922 7.594 1 89.12 99 ILE A O 1
ATOM 772 N N . PHE A 1 100 ? 27.828 18.391 9.742 1 89.25 100 PHE A N 1
ATOM 773 C CA . PHE A 1 100 ? 28.531 19.656 9.773 1 89.25 100 PHE A CA 1
ATOM 774 C C . PHE A 1 100 ? 30.031 19.438 9.961 1 89.25 100 PHE A C 1
ATOM 776 O O . PHE A 1 100 ? 30.812 20.391 9.945 1 89.25 100 PHE A O 1
ATOM 783 N N . ARG A 1 101 ? 30.438 18.234 10.227 1 86.38 101 ARG A N 1
ATOM 784 C CA . ARG A 1 101 ? 31.844 17.828 10.352 1 86.38 101 ARG A CA 1
ATOM 785 C C . ARG A 1 101 ? 32.469 18.438 11.602 1 86.38 101 ARG A C 1
ATOM 787 O O . ARG A 1 101 ? 33.594 18.969 11.555 1 86.38 101 ARG A O 1
ATOM 794 N N . LEU A 1 102 ? 31.672 18.375 12.594 1 89.69 102 LEU A N 1
ATOM 795 C CA . LEU A 1 102 ? 32.219 18.828 13.875 1 89.69 102 LEU A CA 1
ATOM 796 C C . LEU A 1 102 ? 33.031 17.719 14.539 1 89.69 102 LEU A C 1
ATOM 798 O O . LEU A 1 102 ? 32.656 16.547 14.469 1 89.69 102 LEU A O 1
ATOM 802 N N . SER A 1 103 ? 34.094 18.109 15.148 1 90.62 103 SER A N 1
ATOM 803 C CA . SER A 1 103 ? 34.906 17.141 15.922 1 90.62 103 SER A CA 1
ATOM 804 C C . SER A 1 103 ? 34.188 16.75 17.203 1 90.62 103 SER A C 1
ATOM 806 O O . SER A 1 103 ? 33.219 17.391 17.609 1 90.62 103 SER A O 1
ATOM 808 N N . SER A 1 104 ? 34.625 15.695 17.766 1 91 104 SER A N 1
ATOM 809 C CA . SER A 1 104 ? 34.031 15.211 19 1 91 104 SER A CA 1
ATOM 810 C C . SER A 1 104 ? 34.156 16.234 20.125 1 91 104 SER A C 1
ATOM 812 O O . SER A 1 104 ? 33.25 16.391 20.953 1 91 104 SER A O 1
ATOM 814 N N . TYR A 1 105 ? 35.25 16.828 20.078 1 91.81 105 TYR A N 1
ATOM 815 C CA . TYR A 1 105 ? 35.5 17.844 21.094 1 91.81 105 TYR A CA 1
ATOM 816 C C . TYR A 1 105 ? 34.594 19.047 20.906 1 91.81 105 TYR A C 1
ATOM 818 O O . TYR A 1 105 ? 33.969 19.531 21.859 1 91.81 105 TYR A O 1
ATOM 826 N N . GLU A 1 106 ? 34.438 19.484 19.688 1 92.12 106 GLU A N 1
ATOM 827 C CA . GLU A 1 106 ? 33.562 20.609 19.391 1 92.12 106 GLU A CA 1
ATOM 828 C C . GLU A 1 106 ? 32.094 20.266 19.703 1 92.12 106 GLU A C 1
ATOM 830 O O . GLU A 1 106 ? 31.359 21.094 20.234 1 92.12 106 GLU A O 1
ATOM 835 N N . PHE A 1 107 ? 31.812 19.094 19.438 1 93.44 107 PHE A N 1
ATOM 836 C CA . PHE A 1 107 ? 30.453 18.641 19.672 1 93.44 107 PHE A CA 1
ATOM 837 C C . PHE A 1 107 ? 30.109 18.688 21.156 1 93.44 107 PHE A C 1
ATOM 839 O O . PHE A 1 107 ? 29.062 19.234 21.547 1 93.44 107 PHE A O 1
ATOM 846 N N . LYS A 1 108 ? 30.984 18.141 21.984 1 93 108 LYS A N 1
ATOM 847 C CA . LYS A 1 108 ? 30.75 18.109 23.422 1 93 108 LYS A CA 1
ATOM 848 C C . LYS A 1 108 ? 30.656 19.516 24 1 93 108 LYS A C 1
ATOM 850 O O . LYS A 1 108 ? 29.812 19.797 24.844 1 93 108 LYS A O 1
ATOM 855 N N . SER A 1 109 ? 31.5 20.312 23.516 1 91.75 109 SER A N 1
ATOM 856 C CA . SER A 1 109 ? 31.5 21.703 23.969 1 91.75 109 SER A CA 1
ATOM 857 C C . SER A 1 109 ? 30.203 22.422 23.562 1 91.75 109 SER A C 1
ATOM 859 O O . SER A 1 109 ? 29.609 23.125 24.359 1 91.75 109 SER A O 1
ATOM 861 N N . ARG A 1 110 ? 29.75 22.188 22.375 1 89.81 110 ARG A N 1
ATOM 862 C CA . ARG A 1 110 ? 28.562 22.844 21.859 1 89.81 110 ARG A CA 1
ATOM 863 C C . ARG A 1 110 ? 27.312 22.359 22.578 1 89.81 110 ARG A C 1
ATOM 865 O O . ARG A 1 110 ? 26.391 23.141 22.844 1 89.81 110 ARG A O 1
ATOM 872 N N . VAL A 1 111 ? 27.312 21.109 22.844 1 91.94 111 VAL A N 1
ATOM 873 C CA . VAL A 1 111 ? 26.156 20.547 23.516 1 91.94 111 VAL A CA 1
ATOM 874 C C . VAL A 1 111 ? 26.031 21.141 24.922 1 91.94 111 VAL A C 1
ATOM 876 O O . VAL A 1 111 ? 24.922 21.453 25.375 1 91.94 111 VAL A O 1
ATOM 879 N N . ARG A 1 112 ? 27.125 21.281 25.547 1 90.12 112 ARG A N 1
ATOM 880 C CA . ARG A 1 112 ? 27.125 21.891 26.859 1 90.12 112 ARG A CA 1
ATOM 881 C C . ARG A 1 112 ? 26.625 23.328 26.797 1 90.12 112 ARG A C 1
ATOM 883 O O . ARG A 1 112 ? 25.844 23.766 27.656 1 90.12 112 ARG A O 1
ATOM 890 N N . GLU A 1 113 ? 27.062 24.016 25.828 1 86.81 113 GLU A N 1
ATOM 891 C CA . GLU A 1 113 ? 26.625 25.391 25.641 1 86.81 113 GLU A CA 1
ATOM 892 C C . GLU A 1 113 ? 25.125 25.469 25.375 1 86.81 113 GLU A C 1
ATOM 894 O O . GLU A 1 113 ? 24.438 26.328 25.906 1 86.81 113 GLU A O 1
ATOM 899 N N . LEU A 1 114 ? 24.688 24.609 24.516 1 87.44 114 LEU A N 1
ATOM 900 C CA . LEU A 1 114 ? 23.281 24.578 24.156 1 87.44 114 LEU A CA 1
ATOM 901 C C . LEU A 1 114 ? 22.406 24.234 25.359 1 87.44 114 LEU A C 1
ATOM 903 O O . LEU A 1 114 ? 21.312 24.781 25.516 1 87.44 114 LEU A O 1
ATOM 907 N N . LYS A 1 115 ? 22.922 23.328 26.156 1 87.38 115 LYS A N 1
ATOM 908 C CA . LYS A 1 115 ? 22.203 22.953 27.375 1 87.38 115 LYS A CA 1
ATOM 909 C C . LYS A 1 115 ? 22.047 24.156 28.297 1 87.38 115 LYS A C 1
ATOM 911 O O . LYS A 1 115 ? 20.969 24.359 28.891 1 87.38 115 LYS A O 1
ATOM 916 N N . ARG A 1 116 ? 23 24.891 28.359 1 81.94 116 ARG A N 1
ATOM 917 C CA . ARG A 1 116 ? 23 26.047 29.25 1 81.94 116 ARG A CA 1
ATOM 918 C C . ARG A 1 116 ? 22.125 27.172 28.688 1 81.94 116 ARG A C 1
ATOM 920 O O . ARG A 1 116 ? 21.391 27.828 29.422 1 81.94 116 ARG A O 1
ATOM 927 N N . MET A 1 117 ? 22.156 27.297 27.422 1 76.81 117 MET A N 1
ATOM 928 C CA . MET A 1 117 ? 21.5 28.453 26.797 1 76.81 117 MET A CA 1
ATOM 929 C C . MET A 1 117 ? 20.031 28.172 26.531 1 76.81 117 MET A C 1
ATOM 931 O O . MET A 1 117 ? 19.188 29.047 26.734 1 76.81 117 MET A O 1
ATOM 935 N N . LEU A 1 118 ? 19.688 26.984 25.984 1 79.44 118 LEU A N 1
ATOM 936 C CA . LEU A 1 118 ? 18.359 26.719 25.469 1 79.44 118 LEU A CA 1
ATOM 937 C C . LEU A 1 118 ? 17.625 25.719 26.375 1 79.44 118 LEU A C 1
ATOM 939 O O . LEU A 1 118 ? 16.406 25.516 26.219 1 79.44 118 LEU A O 1
ATOM 943 N N . GLY A 1 119 ? 18.219 25.234 27.312 1 79.94 119 GLY A N 1
ATOM 944 C CA . GLY A 1 119 ? 17.562 24.234 28.125 1 79.94 119 GLY A CA 1
ATOM 945 C C . GLY A 1 119 ? 17.219 22.969 27.359 1 79.94 119 GLY A C 1
ATOM 946 O O . GLY A 1 119 ? 16.062 22.516 27.391 1 79.94 119 GLY A O 1
ATOM 947 N N . LEU A 1 120 ? 18.141 22.422 26.781 1 87.19 120 LEU A N 1
ATOM 948 C CA . LEU A 1 120 ? 17.984 21.188 26.016 1 87.19 120 LEU A CA 1
ATOM 949 C C . LEU A 1 120 ? 17.406 20.078 26.891 1 87.19 120 LEU A C 1
ATOM 951 O O . LEU A 1 120 ? 17.828 19.906 28.031 1 87.19 120 LEU A O 1
ATOM 955 N N . PRO A 1 121 ? 16.422 19.406 26.359 1 87.12 121 PRO A N 1
ATOM 956 C CA . PRO A 1 121 ? 15.883 18.266 27.094 1 87.12 121 PRO A CA 1
ATOM 957 C C . PRO A 1 121 ? 16.922 17.172 27.344 1 87.12 121 PRO A C 1
ATOM 959 O O . PRO A 1 121 ? 18.031 17.25 26.797 1 87.12 121 PRO A O 1
ATOM 962 N N . ASN A 1 122 ? 16.469 16.219 28.172 1 89.56 122 ASN A N 1
ATOM 963 C CA . ASN A 1 122 ? 17.359 15.102 28.469 1 89.56 122 ASN A CA 1
ATOM 964 C C . ASN A 1 122 ? 17.844 14.422 27.188 1 89.56 122 ASN 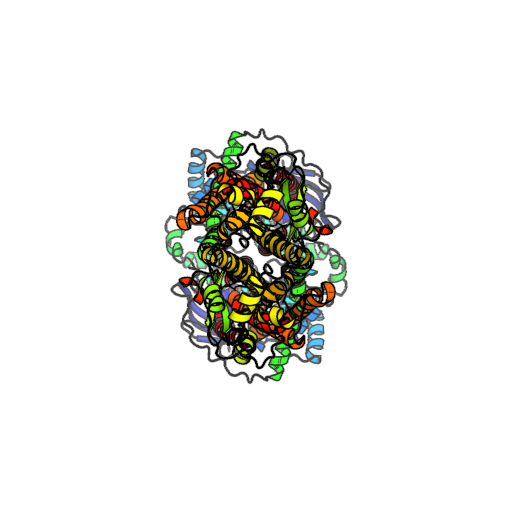A C 1
ATOM 966 O O . ASN A 1 122 ? 17.031 14.07 26.328 1 89.56 122 ASN A O 1
ATOM 970 N N . GLU A 1 123 ? 19.047 14.266 27.109 1 92.25 123 GLU A N 1
ATOM 971 C CA . GLU A 1 123 ? 19.703 13.766 25.906 1 92.25 123 GLU A CA 1
ATOM 972 C C . GLU A 1 123 ? 19.328 12.312 25.641 1 92.25 123 GLU A C 1
ATOM 974 O O . GLU A 1 123 ? 19.406 11.844 24.5 1 92.25 123 GLU A O 1
ATOM 979 N N . SER A 1 124 ? 18.922 11.578 26.641 1 92.06 124 SER A N 1
ATOM 980 C CA . SER A 1 124 ? 18.672 10.148 26.484 1 92.06 124 SER A CA 1
ATOM 981 C C . SER A 1 124 ? 17.234 9.883 26.047 1 92.06 124 SER A C 1
ATOM 983 O O . SER A 1 124 ? 16.906 8.773 25.625 1 92.06 124 SER A O 1
ATOM 985 N N . LEU A 1 125 ? 16.484 10.938 26.016 1 92.19 125 LEU A N 1
ATOM 986 C CA . LEU A 1 125 ? 15.086 10.758 25.625 1 92.19 125 LEU A CA 1
ATOM 987 C C . LEU A 1 125 ? 14.953 10.711 24.109 1 92.19 125 LEU A C 1
ATOM 989 O O . LEU A 1 125 ? 15.641 11.438 23.391 1 92.19 125 LEU A O 1
ATOM 993 N N . GLN A 1 126 ? 14.094 9.859 23.672 1 91.75 126 GLN A N 1
ATOM 994 C CA . GLN A 1 126 ? 13.789 9.812 22.25 1 91.75 126 GLN A CA 1
ATOM 995 C C . GLN A 1 126 ? 12.93 11 21.828 1 91.75 126 GLN A C 1
ATOM 997 O O . GLN A 1 126 ? 12.125 11.5 22.609 1 91.75 126 GLN A O 1
ATOM 1002 N N . ILE A 1 127 ? 13.039 11.438 20.594 1 91.81 127 ILE A N 1
ATOM 1003 C CA . ILE A 1 127 ? 12.312 12.586 20.062 1 91.81 127 ILE A CA 1
ATOM 1004 C C . ILE A 1 127 ? 10.812 12.328 20.172 1 91.81 127 ILE A C 1
ATOM 1006 O O . ILE A 1 127 ? 10.031 13.25 20.422 1 91.81 127 ILE A O 1
ATOM 1010 N N . SER A 1 128 ? 10.438 11.117 19.984 1 85.12 128 SER A N 1
ATOM 1011 C CA . SER A 1 128 ? 9.023 10.75 20.031 1 85.12 128 SER A CA 1
ATOM 1012 C C . SER A 1 128 ? 8.453 10.945 21.438 1 85.12 128 SER A C 1
ATOM 1014 O O . SER A 1 128 ? 7.238 11.094 21.594 1 85.12 128 SER A O 1
ATOM 1016 N N . GLU A 1 129 ? 9.305 10.945 22.406 1 84.38 129 GLU A N 1
ATOM 1017 C CA . GLU A 1 129 ? 8.883 11.07 23.797 1 84.38 129 GLU A CA 1
ATOM 1018 C C . GLU A 1 129 ? 8.805 12.531 24.219 1 84.38 129 GLU A C 1
ATOM 1020 O O . GLU A 1 129 ? 8.281 12.852 25.297 1 84.38 129 GLU A O 1
ATOM 1025 N N . LEU A 1 130 ? 9.273 13.398 23.344 1 86.19 130 LEU A N 1
ATOM 1026 C CA . LEU A 1 130 ? 9.328 14.82 23.672 1 86.19 130 LEU A CA 1
ATOM 1027 C C . LEU A 1 130 ? 8.016 15.516 23.328 1 86.19 130 LEU A C 1
ATOM 1029 O O . LEU A 1 130 ? 7.301 15.078 22.422 1 86.19 130 LEU A O 1
ATOM 1033 N N . SER A 1 131 ? 7.723 16.516 24.125 1 74.38 131 SER A N 1
ATOM 1034 C CA . SER A 1 131 ? 6.586 17.375 23.781 1 74.38 131 SER A CA 1
ATOM 1035 C C . SER A 1 131 ? 6.875 18.203 22.531 1 74.38 131 SER A C 1
ATOM 1037 O O . SER A 1 131 ? 8.023 18.297 22.094 1 74.38 131 SER A O 1
ATOM 1039 N N . GLY A 1 132 ? 5.898 18.766 21.875 1 77.81 132 GLY A N 1
ATOM 1040 C CA . GLY A 1 132 ? 6.078 19.609 20.703 1 77.81 132 GLY A CA 1
ATOM 1041 C C . GLY A 1 132 ? 7.039 20.766 20.922 1 77.81 132 GLY A C 1
ATOM 1042 O O . GLY A 1 132 ? 7.855 21.078 20.062 1 77.81 132 GLY A O 1
ATOM 1043 N N . GLY A 1 133 ? 6.922 21.391 22.109 1 79.19 133 GLY A N 1
ATOM 1044 C CA . GLY A 1 133 ? 7.812 22.469 22.453 1 79.19 133 GLY A CA 1
ATOM 1045 C C . GLY A 1 133 ? 9.258 22.047 22.609 1 79.19 133 GLY A C 1
ATOM 1046 O O . GLY A 1 133 ? 10.172 22.75 22.172 1 79.19 133 GLY A O 1
ATOM 1047 N N . GLN A 1 134 ? 9.406 20.891 23.219 1 83 134 GLN A N 1
ATOM 1048 C CA . GLN A 1 134 ? 10.758 20.359 23.375 1 83 134 GLN A CA 1
ATOM 1049 C C . GLN A 1 134 ? 11.375 20.016 22.031 1 83 134 GLN A C 1
ATOM 1051 O O . GLN A 1 134 ? 12.57 20.219 21.812 1 83 134 GLN A O 1
ATOM 1056 N N . GLN A 1 135 ? 10.578 19.516 21.203 1 90.12 135 GLN A N 1
ATOM 1057 C CA . GLN A 1 135 ? 11.062 19.188 19.875 1 90.12 135 GLN A CA 1
ATOM 1058 C C . GLN A 1 135 ? 11.508 20.438 19.125 1 90.12 135 GLN A C 1
ATOM 1060 O O . GLN A 1 135 ? 12.492 20.422 18.391 1 90.12 135 GLN A O 1
ATOM 1065 N N . LYS A 1 136 ? 10.789 21.453 19.344 1 88.31 136 LYS A N 1
ATOM 1066 C CA . LYS A 1 136 ? 11.148 22.719 18.734 1 88.31 136 LYS A CA 1
ATOM 1067 C C . LYS A 1 136 ? 12.5 23.219 19.234 1 88.31 136 LYS A C 1
ATOM 1069 O O . LYS A 1 136 ? 13.289 23.766 18.453 1 88.31 136 LYS A O 1
ATOM 1074 N N . ILE A 1 137 ? 12.695 23.031 20.484 1 88.44 137 ILE A N 1
ATOM 1075 C CA . ILE A 1 137 ? 13.969 23.438 21.078 1 88.44 137 ILE A CA 1
ATOM 1076 C C . ILE A 1 137 ? 15.102 22.609 20.469 1 88.44 137 ILE A C 1
ATOM 1078 O O . ILE A 1 137 ? 16.172 23.141 20.172 1 88.44 137 ILE A O 1
ATOM 1082 N N . VAL A 1 138 ? 14.836 21.359 20.328 1 92.69 138 VAL A N 1
ATOM 1083 C CA . VAL A 1 138 ? 15.844 20.5 19.734 1 92.69 138 VAL A CA 1
ATOM 1084 C C . VAL A 1 138 ? 16.109 20.938 18.297 1 92.69 138 VAL A C 1
ATOM 1086 O O . VAL A 1 138 ? 17.266 21.016 17.875 1 92.69 138 VAL A O 1
ATOM 1089 N N . SER A 1 139 ? 15.062 21.188 17.578 1 92.94 139 SER A N 1
ATOM 1090 C CA . SER A 1 139 ? 15.203 21.625 16.188 1 92.94 139 SER A CA 1
ATOM 1091 C C . SER A 1 139 ? 15.977 22.938 16.109 1 92.94 139 SER A C 1
ATOM 1093 O O . SER A 1 139 ? 16.812 23.109 15.219 1 92.94 139 SER A O 1
ATOM 1095 N N . LEU A 1 140 ? 15.695 23.797 16.984 1 91.19 140 LEU A N 1
ATOM 1096 C CA . LEU A 1 140 ? 16.391 25.078 17.031 1 91.19 140 LEU A CA 1
ATOM 1097 C C . LEU A 1 140 ? 17.859 24.891 17.406 1 91.19 140 LEU A C 1
ATOM 1099 O O . LEU A 1 140 ? 18.734 25.578 16.891 1 91.19 140 LEU A O 1
ATOM 1103 N N . SER A 1 141 ? 18.094 24.016 18.328 1 91.81 141 SER A N 1
ATOM 1104 C CA . SER A 1 141 ? 19.453 23.75 18.766 1 91.81 141 SER A CA 1
ATOM 1105 C C . SER A 1 141 ? 20.328 23.281 17.609 1 91.81 141 SER A C 1
ATOM 1107 O O . SER A 1 141 ? 21.516 23.609 17.547 1 91.81 141 SER A O 1
ATOM 1109 N N . ILE A 1 142 ? 19.766 22.531 16.719 1 93.31 142 ILE A N 1
ATOM 1110 C CA . ILE A 1 142 ? 20.484 22.016 15.562 1 93.31 142 ILE A CA 1
ATOM 1111 C C . ILE A 1 142 ? 21 23.188 14.711 1 93.31 142 ILE A C 1
ATOM 1113 O O . ILE A 1 142 ? 22.078 23.109 14.141 1 93.31 142 ILE A O 1
ATOM 1117 N N . THR A 1 143 ? 20.266 24.25 14.656 1 91.94 143 THR A N 1
ATOM 1118 C CA . THR A 1 143 ? 20.609 25.391 13.82 1 91.94 143 THR A CA 1
ATOM 1119 C C . THR A 1 143 ? 21.859 26.094 14.359 1 91.94 143 THR A C 1
ATOM 1121 O O . THR A 1 143 ? 22.547 26.812 13.617 1 91.94 143 THR A O 1
ATOM 1124 N N . PHE A 1 144 ? 22.203 25.828 15.562 1 89.5 144 PHE A N 1
ATOM 1125 C CA . PHE A 1 144 ? 23.281 26.578 16.188 1 89.5 144 PHE A CA 1
ATOM 1126 C C . PHE A 1 144 ? 24.516 25.688 16.375 1 89.5 144 PHE A C 1
ATOM 1128 O O . PHE A 1 144 ? 25.562 26.156 16.828 1 89.5 144 PHE A O 1
ATOM 1135 N N . LEU A 1 145 ? 24.422 24.5 16.016 1 90.44 145 LEU A N 1
ATOM 1136 C CA . LEU A 1 145 ? 25.469 23.516 16.281 1 90.44 145 LEU A CA 1
ATOM 1137 C C . LEU A 1 145 ? 26.797 23.953 15.641 1 90.44 145 LEU A C 1
ATOM 1139 O O . LEU A 1 145 ? 27.859 23.75 16.219 1 90.44 145 LEU A O 1
ATOM 1143 N N . GLN A 1 146 ? 26.75 24.469 14.461 1 88.19 146 GLN A N 1
ATOM 1144 C CA . GLN A 1 146 ? 27.984 24.766 13.727 1 88.19 146 GLN A CA 1
ATOM 1145 C C . GLN A 1 146 ? 28.359 26.234 13.859 1 88.19 146 GLN A C 1
ATOM 1147 O O . GLN A 1 146 ? 29.188 26.734 13.094 1 88.19 146 GLN A O 1
ATOM 1152 N N . HIS A 1 147 ? 27.844 26.953 14.75 1 87.19 147 HIS A N 1
ATOM 1153 C CA . HIS A 1 147 ? 28.094 28.391 14.906 1 87.19 147 HIS A CA 1
ATOM 1154 C C . HIS A 1 147 ? 27.859 29.141 13.602 1 87.19 147 HIS A C 1
ATOM 1156 O O . HIS A 1 147 ? 28.797 29.703 13.023 1 87.19 147 HIS A O 1
ATOM 1162 N N . PRO A 1 148 ? 26.656 29.203 13.258 1 91.94 148 PRO A N 1
ATOM 1163 C CA . PRO A 1 148 ? 26.312 29.812 11.961 1 91.94 148 PRO A CA 1
ATOM 1164 C C . PRO A 1 148 ? 26.469 31.328 11.961 1 91.94 148 PRO A C 1
ATOM 1166 O O . PRO A 1 148 ? 26.5 31.953 13.023 1 91.94 148 PRO A O 1
ATOM 1169 N N . LYS A 1 149 ? 26.656 31.844 10.742 1 92.75 149 LYS A N 1
ATOM 1170 C CA . LYS A 1 149 ? 26.672 33.312 10.57 1 92.75 149 LYS A CA 1
ATOM 1171 C C . LYS A 1 149 ? 25.297 33.812 10.18 1 92.75 149 LYS A C 1
ATOM 1173 O O . LYS A 1 149 ? 24.984 35 10.383 1 92.75 149 LYS A O 1
ATOM 1178 N N . LEU A 1 150 ? 24.609 32.906 9.664 1 94.81 150 LEU A N 1
ATOM 1179 C CA . LEU A 1 150 ? 23.234 33.188 9.242 1 94.81 150 LEU A CA 1
ATOM 1180 C C . LEU A 1 150 ? 22.281 32.094 9.68 1 94.81 150 LEU A C 1
ATOM 1182 O O . LEU A 1 150 ? 22.578 30.906 9.523 1 94.81 150 LEU A O 1
ATOM 1186 N N . MET A 1 151 ? 21.234 32.469 10.32 1 95.12 151 MET A N 1
ATOM 1187 C CA . MET A 1 151 ? 20.188 31.531 10.703 1 95.12 151 MET A CA 1
ATOM 1188 C C . MET A 1 151 ? 18.891 31.812 9.953 1 95.12 151 MET A C 1
ATOM 1190 O O . MET A 1 151 ? 18.469 32.969 9.859 1 95.12 151 MET A O 1
ATOM 1194 N N . ILE A 1 152 ? 18.344 30.812 9.367 1 95.06 152 ILE A N 1
ATOM 1195 C CA . ILE A 1 152 ? 17.062 30.906 8.68 1 95.06 152 ILE A CA 1
ATOM 1196 C C . ILE A 1 152 ? 16.031 30.047 9.398 1 95.06 152 ILE A C 1
ATOM 1198 O O . ILE A 1 152 ? 16.172 28.828 9.477 1 95.06 152 ILE A O 1
ATOM 1202 N N . LEU A 1 153 ? 15.031 30.656 9.922 1 94.06 153 LEU A N 1
ATOM 1203 C CA . LEU A 1 153 ? 14.016 29.984 10.719 1 94.06 153 LEU A CA 1
ATOM 1204 C C . LEU A 1 153 ? 12.641 30.109 10.062 1 94.06 153 LEU A C 1
ATOM 1206 O O . LEU A 1 153 ? 12.156 31.219 9.828 1 94.06 153 LEU A O 1
ATOM 1210 N N . ASP A 1 154 ? 12.086 28.984 9.727 1 90.75 154 ASP A N 1
ATOM 1211 C CA . ASP A 1 154 ? 10.75 28.953 9.141 1 90.75 154 ASP A CA 1
ATOM 1212 C C . ASP A 1 154 ? 9.688 28.688 10.203 1 90.75 154 ASP A C 1
ATOM 1214 O O . ASP A 1 154 ? 9.438 27.547 10.578 1 90.75 154 ASP A O 1
ATOM 1218 N N . GLU A 1 155 ? 9.062 29.672 10.68 1 86.06 155 GLU A N 1
ATOM 1219 C CA . GLU A 1 155 ? 7.996 29.656 11.672 1 86.06 155 GLU A CA 1
ATOM 1220 C C . GLU A 1 155 ? 8.445 28.969 12.953 1 86.06 155 GLU A C 1
ATOM 1222 O O . GLU A 1 155 ? 7.797 28.016 13.414 1 86.06 155 GLU A O 1
ATOM 1227 N N . PRO A 1 156 ? 9.383 29.516 13.609 1 87 156 PRO A N 1
ATOM 1228 C CA . PRO A 1 156 ? 10.016 28.844 14.75 1 87 156 PRO A CA 1
ATOM 1229 C C . PRO A 1 156 ? 9.117 28.797 15.984 1 87 156 PRO A C 1
ATOM 1231 O O . PRO A 1 156 ? 9.32 27.984 16.875 1 87 156 PRO A O 1
ATOM 1234 N N . THR A 1 157 ? 8.117 29.656 16.047 1 80.25 157 THR A N 1
ATOM 1235 C CA . THR A 1 157 ? 7.352 29.719 17.297 1 80.25 157 THR A CA 1
ATOM 1236 C C . THR A 1 157 ? 5.902 29.297 17.062 1 80.25 157 THR A C 1
ATOM 1238 O O . THR A 1 157 ? 5.062 29.422 17.953 1 80.25 157 THR A O 1
ATOM 1241 N N . VAL A 1 158 ? 5.664 28.859 15.914 1 72.25 158 VAL A N 1
ATOM 1242 C CA . VAL A 1 158 ? 4.289 28.484 15.594 1 72.25 158 VAL A CA 1
ATOM 1243 C C . VAL A 1 158 ? 3.873 27.297 16.453 1 72.25 158 VAL A C 1
ATOM 1245 O O . VAL A 1 158 ? 4.641 26.344 16.609 1 72.25 158 VAL A O 1
ATOM 1248 N N . GLY A 1 159 ? 2.746 27.406 17.047 1 66 159 GLY A N 1
ATOM 1249 C CA . GLY A 1 159 ? 2.186 26.297 17.797 1 66 159 GLY A CA 1
ATOM 1250 C C . GLY A 1 159 ? 2.789 26.141 19.188 1 66 159 GLY A C 1
ATOM 1251 O O . GLY A 1 159 ? 2.436 25.219 19.922 1 66 159 GLY A O 1
ATOM 1252 N N . SER A 1 160 ? 3.68 27.109 19.484 1 70.88 160 SER A N 1
ATOM 1253 C CA . SER A 1 160 ? 4.367 27 20.766 1 70.88 160 SER A CA 1
ATOM 1254 C C . SER A 1 160 ? 3.619 27.766 21.859 1 70.88 160 SER A C 1
ATOM 1256 O O . SER A 1 160 ? 2.879 28.703 21.578 1 70.88 160 SER A O 1
ATOM 1258 N N . ASP A 1 161 ? 3.908 27.281 23.062 1 71.06 161 ASP A N 1
ATOM 1259 C CA . ASP A 1 161 ? 3.457 28.016 24.25 1 71.06 161 ASP A CA 1
ATOM 1260 C C . ASP A 1 161 ? 4.09 29.406 24.312 1 71.06 161 ASP A C 1
ATOM 1262 O O . ASP A 1 161 ? 5.242 29.578 23.922 1 71.06 161 ASP A O 1
ATOM 1266 N N . PRO A 1 162 ? 3.293 30.375 24.656 1 70.94 162 PRO A N 1
ATOM 1267 C CA . PRO A 1 162 ? 3.816 31.734 24.734 1 70.94 162 PRO A CA 1
ATOM 1268 C C . PRO A 1 162 ? 5.098 31.828 25.562 1 70.94 162 PRO A C 1
ATOM 1270 O O . PRO A 1 162 ? 5.98 32.625 25.25 1 70.94 162 PRO A O 1
ATOM 1273 N N . MET A 1 163 ? 5.098 30.953 26.547 1 73.31 163 MET A N 1
ATOM 1274 C CA . MET A 1 163 ? 6.312 30.969 27.359 1 73.31 163 MET A CA 1
ATOM 1275 C C . MET A 1 163 ? 7.516 30.516 26.531 1 73.31 163 MET A C 1
ATOM 1277 O O . MET A 1 163 ? 8.578 31.141 26.594 1 73.31 163 MET A O 1
ATOM 1281 N N . LEU A 1 164 ? 7.27 29.531 25.875 1 78.12 164 LEU A N 1
ATOM 1282 C CA . LEU A 1 164 ? 8.344 29.031 25.016 1 78.12 164 LEU A CA 1
ATOM 1283 C C . LEU A 1 164 ? 8.672 30.016 23.906 1 78.12 164 LEU A C 1
ATOM 1285 O O . LEU A 1 164 ? 9.836 30.188 23.547 1 78.12 164 LEU A O 1
ATOM 1289 N N . GLY A 1 165 ? 7.672 30.594 23.391 1 82.12 165 GLY A N 1
ATOM 1290 C CA . GLY A 1 165 ? 7.902 31.594 22.375 1 82.12 165 GLY A CA 1
ATOM 1291 C C . GLY A 1 165 ? 8.773 32.75 22.844 1 82.12 165 GLY A C 1
ATOM 1292 O O . GLY A 1 165 ? 9.703 33.156 22.156 1 82.12 165 GLY A O 1
ATOM 1293 N N . ASP A 1 166 ? 8.406 33.219 23.969 1 80.5 166 ASP A N 1
ATOM 1294 C CA . ASP A 1 166 ? 9.172 34.312 24.562 1 80.5 166 ASP A CA 1
ATOM 1295 C C . ASP A 1 166 ? 10.617 33.906 24.812 1 80.5 166 ASP A C 1
ATOM 1297 O O . ASP A 1 166 ? 11.547 34.688 24.609 1 80.5 166 ASP A O 1
ATOM 1301 N N . TYR A 1 167 ? 10.633 32.75 25.281 1 80.44 167 TYR A N 1
ATOM 1302 C CA . TYR A 1 167 ? 11.961 32.219 25.547 1 80.44 167 TYR A CA 1
ATOM 1303 C C . TYR A 1 167 ? 12.781 32.125 24.266 1 80.44 167 TYR A C 1
ATOM 1305 O O . TYR A 1 167 ? 13.953 32.531 24.25 1 80.44 167 TYR A O 1
ATOM 1313 N N . ILE A 1 168 ? 12.297 31.656 23.297 1 86.5 168 ILE A N 1
ATOM 1314 C CA . ILE A 1 168 ? 12.977 31.5 22.016 1 86.5 168 ILE A CA 1
ATOM 1315 C C . ILE A 1 168 ? 13.422 32.875 21.5 1 86.5 168 ILE A C 1
ATOM 1317 O O . ILE A 1 168 ? 14.547 33.031 21.031 1 86.5 168 ILE A O 1
ATOM 1321 N N . TRP A 1 169 ? 12.617 33.844 21.641 1 88.19 169 TRP A N 1
ATOM 1322 C CA . TRP A 1 169 ? 12.945 35.188 21.156 1 88.19 169 TRP A CA 1
ATOM 1323 C C . TRP A 1 169 ? 14.086 35.812 21.953 1 88.19 169 TRP A C 1
ATOM 1325 O O . TRP A 1 169 ? 14.969 36.469 21.391 1 88.19 169 TRP A O 1
ATOM 1335 N N . ARG A 1 170 ? 13.953 35.594 23.219 1 85.56 170 ARG A N 1
ATOM 1336 C CA . ARG A 1 170 ? 15.047 36.094 24.047 1 85.56 170 ARG A CA 1
ATOM 1337 C C . ARG A 1 170 ? 16.375 35.469 23.641 1 85.56 170 ARG A C 1
ATOM 1339 O O . ARG A 1 170 ? 17.391 36.156 23.578 1 85.56 170 ARG A O 1
ATOM 1346 N N . TYR A 1 171 ? 16.219 34.281 23.406 1 85.62 171 TYR A N 1
ATOM 1347 C CA . TYR A 1 171 ? 17.406 33.562 22.953 1 85.62 171 TYR A CA 1
ATOM 1348 C C . TYR A 1 171 ? 17.906 34.094 21.625 1 85.62 171 TYR A C 1
ATOM 1350 O O . TYR A 1 171 ? 19.109 34.312 21.438 1 85.62 171 TYR A O 1
ATOM 1358 N N . LEU A 1 172 ? 17.109 34.281 20.688 1 90.88 172 LEU A N 1
ATOM 1359 C CA . LEU A 1 172 ? 17.484 34.781 19.375 1 90.88 172 LEU A CA 1
ATOM 1360 C C . LEU A 1 172 ? 18.141 36.156 19.484 1 90.88 172 LEU A C 1
ATOM 1362 O O . LEU A 1 172 ? 19.141 36.406 18.812 1 90.88 172 LEU A O 1
ATOM 1366 N N . HIS A 1 173 ? 17.609 36.938 20.359 1 90.94 173 HIS A N 1
ATOM 1367 C CA . HIS A 1 173 ? 18.188 38.281 20.562 1 90.94 173 HIS A CA 1
ATOM 1368 C C . HIS A 1 173 ? 19.578 38.188 21.156 1 90.94 173 HIS A C 1
ATOM 1370 O O . HIS A 1 173 ? 20.469 38.938 20.781 1 90.94 173 HIS A O 1
ATOM 1376 N N . LEU A 1 174 ? 19.625 37.281 22.109 1 86.12 174 LEU A N 1
ATOM 1377 C CA . LEU A 1 174 ? 20.922 37.094 22.75 1 86.12 174 LEU A CA 1
ATOM 1378 C C . LEU A 1 174 ? 21.969 36.656 21.734 1 86.12 174 LEU A C 1
ATOM 1380 O O . LEU A 1 174 ? 23.109 37.125 21.766 1 86.12 174 LEU A O 1
ATOM 1384 N N . LEU A 1 175 ? 21.625 35.812 20.859 1 85.12 175 LEU A N 1
ATOM 1385 C CA . LEU A 1 175 ? 22.531 35.312 19.844 1 85.12 175 LEU A CA 1
ATOM 1386 C C . LEU A 1 175 ? 22.953 36.438 18.891 1 85.12 175 LEU A C 1
ATOM 1388 O O . LEU A 1 175 ? 24.125 36.5 18.5 1 85.12 175 LEU A O 1
ATOM 1392 N N . CYS A 1 176 ? 22.062 37.156 18.5 1 88.06 176 CYS A N 1
ATOM 1393 C CA . CYS A 1 176 ? 22.344 38.281 17.609 1 88.06 176 CYS A CA 1
ATOM 1394 C C . CYS A 1 176 ? 23.266 39.281 18.25 1 88.06 176 CYS A C 1
ATOM 1396 O O . CYS A 1 176 ? 24.203 39.781 17.625 1 88.06 176 CYS A O 1
ATOM 1398 N N . GLU A 1 177 ? 23.016 39.594 19.5 1 86 177 GLU A N 1
ATOM 1399 C CA . GLU A 1 177 ? 23.766 40.625 20.203 1 86 177 GLU A CA 1
ATOM 1400 C C . GLU A 1 177 ? 25.172 40.156 20.562 1 86 177 GLU A C 1
ATOM 1402 O O . GLU A 1 177 ? 26.141 40.875 20.406 1 86 177 GLU A O 1
ATOM 1407 N N . ARG A 1 178 ? 25.219 38.969 20.984 1 82.12 178 ARG A N 1
ATOM 1408 C CA . ARG A 1 178 ? 26.484 38.469 21.516 1 82.12 178 ARG A CA 1
ATOM 1409 C C . ARG A 1 178 ? 27.359 37.906 20.406 1 82.12 178 ARG A C 1
ATOM 1411 O O . ARG A 1 178 ? 28.594 38.031 20.438 1 82.12 178 ARG A O 1
ATOM 1418 N N . GLU A 1 179 ? 26.781 37.219 19.5 1 83.44 179 GLU A N 1
ATOM 1419 C CA . GLU A 1 179 ? 27.562 36.5 18.5 1 83.44 179 GLU A CA 1
ATOM 1420 C C . GLU A 1 179 ? 27.469 37.188 17.125 1 83.44 179 GLU A C 1
ATOM 1422 O O . GLU A 1 179 ? 28.078 36.719 16.156 1 83.44 179 GLU A O 1
ATOM 1427 N N . ASN A 1 180 ? 26.781 38.25 16.938 1 87.19 180 ASN A N 1
ATOM 1428 C CA . ASN A 1 180 ? 26.625 39 15.695 1 87.19 180 ASN A CA 1
ATOM 1429 C C . ASN A 1 180 ? 26.062 38.125 14.578 1 87.19 180 ASN A C 1
ATOM 1431 O O . ASN A 1 180 ? 26.531 38.188 13.438 1 87.19 180 ASN A O 1
ATOM 1435 N N . ILE A 1 181 ? 25.234 37.219 14.953 1 92.06 181 ILE A N 1
ATOM 1436 C CA . ILE A 1 181 ? 24.594 36.312 14 1 92.06 181 ILE A CA 1
ATOM 1437 C C . ILE A 1 181 ? 23.406 37.031 13.344 1 92.06 181 ILE A C 1
ATOM 1439 O O . ILE A 1 181 ? 22.688 37.781 14 1 92.06 181 ILE A O 1
ATOM 1443 N N . VAL A 1 182 ? 23.297 36.844 12.016 1 95.31 182 VAL A N 1
ATOM 1444 C CA . VAL A 1 182 ? 22.125 37.375 11.297 1 95.31 182 VAL A CA 1
ATOM 1445 C C . VAL A 1 182 ? 21.016 36.312 11.32 1 95.31 182 VAL A C 1
ATOM 1447 O O . VAL A 1 182 ? 21.25 35.125 11.148 1 95.31 182 VAL A O 1
ATOM 1450 N N . ILE A 1 183 ? 19.828 36.75 11.641 1 95.56 183 ILE A N 1
ATOM 1451 C CA . ILE A 1 183 ? 18.703 35.812 11.719 1 95.56 183 ILE A CA 1
ATOM 1452 C C . ILE A 1 183 ? 17.594 36.281 10.773 1 95.56 183 ILE A C 1
ATOM 1454 O O . ILE A 1 183 ? 17.172 37.438 10.812 1 95.56 183 ILE A O 1
ATOM 1458 N N . ILE A 1 184 ? 17.188 35.406 9.859 1 95.75 184 ILE A N 1
ATOM 1459 C CA . ILE A 1 184 ? 16.016 35.625 9.016 1 95.75 184 ILE A CA 1
ATOM 1460 C C . ILE A 1 184 ? 14.883 34.719 9.477 1 95.75 184 ILE A C 1
ATOM 1462 O O . ILE A 1 184 ? 15.047 33.5 9.539 1 95.75 184 ILE A O 1
ATOM 1466 N N . LEU A 1 185 ? 13.828 35.25 9.82 1 94 185 LEU A N 1
ATOM 1467 C CA . LEU A 1 185 ? 12.688 34.5 10.312 1 94 185 LEU A CA 1
ATOM 1468 C C . LEU A 1 185 ? 11.445 34.75 9.477 1 94 185 LEU A C 1
ATOM 1470 O O . LEU A 1 185 ? 11.188 35.906 9.094 1 94 185 LEU A O 1
ATOM 1474 N N . VAL A 1 186 ? 10.812 33.688 9.062 1 91.5 186 VAL A N 1
ATOM 1475 C CA . VAL A 1 186 ? 9.547 33.781 8.344 1 91.5 186 VAL A CA 1
ATOM 1476 C C . VAL A 1 186 ? 8.383 33.531 9.297 1 91.5 186 VAL A C 1
ATOM 1478 O O . VAL A 1 186 ? 8.445 32.656 10.148 1 91.5 186 VAL A O 1
ATOM 1481 N N . THR A 1 187 ? 7.355 34.375 9.219 1 85.88 187 THR A N 1
ATOM 1482 C CA . THR A 1 187 ? 6.195 34.188 10.086 1 85.88 187 THR A CA 1
ATOM 1483 C C . THR A 1 187 ? 4.945 34.781 9.445 1 85.88 187 THR A C 1
ATOM 1485 O O . THR A 1 187 ? 5.043 35.656 8.578 1 85.88 187 THR A O 1
ATOM 1488 N N . HIS A 1 188 ? 3.922 34.375 9.805 1 78 188 HIS A N 1
ATOM 1489 C CA . HIS A 1 188 ? 2.646 34.969 9.445 1 78 188 HIS A CA 1
ATOM 1490 C C . HIS A 1 188 ? 2.004 35.656 10.648 1 78 188 HIS A C 1
ATOM 1492 O O . HIS A 1 188 ? 0.866 36.125 10.57 1 78 188 HIS A O 1
ATOM 1498 N N . TYR A 1 189 ? 2.764 35.781 11.703 1 76.06 189 TYR A N 1
ATOM 1499 C CA . TYR A 1 189 ? 2.252 36.406 12.922 1 76.06 189 TYR A CA 1
ATOM 1500 C C . TYR A 1 189 ? 2.854 37.781 13.125 1 76.06 189 TYR A C 1
ATOM 1502 O O . TYR A 1 189 ? 4.07 37.938 13.258 1 76.06 189 TYR A O 1
ATOM 1510 N N . ILE A 1 190 ? 2.041 38.688 13.281 1 78.25 190 ILE A N 1
ATOM 1511 C CA . ILE A 1 190 ? 2.457 40.094 13.367 1 78.25 190 ILE A CA 1
ATOM 1512 C C . ILE A 1 190 ? 3.229 40.312 14.672 1 78.25 190 ILE A C 1
ATOM 1514 O O . ILE A 1 190 ? 4.188 41.062 14.703 1 78.25 190 ILE A O 1
ATOM 1518 N N . GLU A 1 191 ? 2.816 39.594 15.719 1 75.31 191 GLU A N 1
ATOM 1519 C CA . GLU A 1 191 ? 3.467 39.781 17.016 1 75.31 191 GLU A CA 1
ATOM 1520 C C . GLU A 1 191 ? 4.938 39.375 16.938 1 75.31 191 GLU A C 1
ATOM 1522 O O . GLU A 1 191 ? 5.781 40 17.609 1 75.31 191 GLU A O 1
ATOM 1527 N N . GLU A 1 192 ? 5.199 38.469 16.156 1 82.19 192 GLU A N 1
ATOM 1528 C CA . GLU A 1 192 ? 6.582 38.031 15.984 1 82.19 192 GLU A CA 1
ATOM 1529 C C . GLU A 1 192 ? 7.398 39.031 15.203 1 82.19 192 GLU A C 1
ATOM 1531 O O . GLU A 1 192 ? 8.57 39.281 15.516 1 82.19 192 GLU A O 1
ATOM 1536 N N . ALA A 1 193 ? 6.738 39.562 14.281 1 86.31 193 ALA A N 1
ATOM 1537 C CA . ALA A 1 193 ? 7.414 40.562 13.43 1 86.31 193 ALA A CA 1
ATOM 1538 C C . ALA A 1 193 ? 7.793 41.781 14.227 1 86.31 193 ALA A C 1
ATOM 1540 O O . ALA A 1 193 ? 8.805 42.438 13.938 1 86.31 193 ALA A O 1
ATOM 1541 N N . THR A 1 194 ? 7.051 42.125 15.273 1 86.94 194 THR A N 1
ATOM 1542 C CA . THR A 1 194 ? 7.301 43.312 16.078 1 86.94 194 THR A CA 1
ATOM 1543 C C . THR A 1 194 ? 8.562 43.156 16.922 1 86.94 194 THR A C 1
ATOM 1545 O O . THR A 1 194 ? 9.172 44.125 17.328 1 86.94 194 THR A O 1
ATOM 1548 N N . LYS A 1 195 ? 8.883 41.938 17.125 1 88.88 195 LYS A N 1
ATOM 1549 C CA . LYS A 1 195 ? 10.039 41.656 17.984 1 88.88 195 LYS A CA 1
ATOM 1550 C C . LYS A 1 195 ? 11.336 41.688 17.172 1 88.88 195 LYS A C 1
ATOM 1552 O O . LYS A 1 195 ? 12.43 41.688 17.734 1 88.88 195 LYS A O 1
ATOM 1557 N N . ALA A 1 196 ? 11.219 41.75 15.883 1 93.62 196 ALA A N 1
ATOM 1558 C CA . ALA A 1 196 ? 12.398 41.75 15.016 1 93.62 196 ALA A CA 1
ATOM 1559 C C . ALA A 1 196 ? 12.977 43.156 14.891 1 93.62 196 ALA A C 1
ATOM 1561 O O . ALA A 1 196 ? 12.312 44.125 15.227 1 93.62 196 ALA A O 1
ATOM 1562 N N . HIS A 1 197 ? 14.227 43.281 14.484 1 94.06 197 HIS A N 1
ATOM 1563 C CA . HIS A 1 197 ? 14.859 44.562 14.242 1 94.06 197 HIS A CA 1
ATOM 1564 C C . HIS A 1 197 ? 14.336 45.219 12.953 1 94.06 197 HIS A C 1
ATOM 1566 O O . HIS A 1 197 ? 14.102 46.406 12.906 1 94.06 197 HIS A O 1
ATOM 1572 N N . LEU A 1 198 ? 14.242 44.406 11.977 1 94.62 198 LEU A N 1
ATOM 1573 C CA . LEU A 1 198 ? 13.711 44.812 10.68 1 94.62 198 LEU A CA 1
ATOM 1574 C C . LEU A 1 198 ? 12.617 43.844 10.227 1 94.62 198 LEU A C 1
ATOM 1576 O O . LEU A 1 198 ? 12.656 42.656 10.539 1 94.62 198 LEU A O 1
ATOM 1580 N N . THR A 1 199 ? 11.641 44.375 9.547 1 94.62 199 THR A N 1
ATOM 1581 C CA . THR A 1 199 ? 10.531 43.562 9.062 1 94.62 199 THR A CA 1
ATOM 1582 C C . THR A 1 199 ? 10.227 43.875 7.602 1 94.62 199 THR A C 1
ATOM 1584 O O . THR A 1 199 ? 10.211 45.031 7.203 1 94.62 199 THR A O 1
ATOM 1587 N N . GLY A 1 200 ? 10.172 42.844 6.82 1 93.12 200 GLY A N 1
ATOM 1588 C CA . GLY A 1 200 ? 9.656 42.938 5.461 1 93.12 200 GLY A CA 1
ATOM 1589 C C . GLY A 1 200 ? 8.258 42.344 5.32 1 93.12 200 GLY A C 1
ATOM 1590 O O . GLY A 1 200 ? 7.98 41.25 5.828 1 93.12 200 GLY A O 1
ATOM 1591 N N . ILE A 1 201 ? 7.402 43.094 4.734 1 91.44 201 ILE A N 1
ATOM 1592 C CA . ILE A 1 201 ? 6.027 42.656 4.531 1 91.44 201 ILE A CA 1
ATOM 1593 C C . ILE A 1 201 ? 5.84 42.188 3.086 1 91.44 201 ILE A C 1
ATOM 1595 O O . ILE A 1 201 ? 6.082 42.969 2.15 1 91.44 201 ILE A O 1
ATOM 1599 N N . MET A 1 202 ? 5.488 40.969 2.996 1 90.75 202 MET A N 1
ATOM 1600 C CA . MET A 1 202 ? 5.312 40.375 1.675 1 90.75 202 MET A CA 1
ATOM 1601 C C . MET A 1 202 ? 3.85 40 1.434 1 90.75 202 MET A C 1
ATOM 1603 O O . MET A 1 202 ? 3.164 39.531 2.346 1 90.75 202 MET A O 1
ATOM 1607 N N . ARG A 1 203 ? 3.459 40.188 0.208 1 86.12 203 ARG A N 1
ATOM 1608 C CA . ARG A 1 203 ? 2.127 39.75 -0.215 1 86.12 203 ARG A CA 1
ATOM 1609 C C . ARG A 1 203 ? 2.104 39.438 -1.703 1 86.12 203 ARG A C 1
ATOM 1611 O O . ARG A 1 203 ? 2.68 40.156 -2.516 1 86.12 203 ARG A O 1
ATOM 1618 N N . ASP A 1 204 ? 1.489 38.375 -2.076 1 83.38 204 ASP A N 1
ATOM 1619 C CA . ASP A 1 204 ? 1.261 37.969 -3.455 1 83.38 204 ASP A CA 1
ATOM 1620 C C . ASP A 1 204 ? 2.562 37.969 -4.254 1 83.38 204 ASP A C 1
ATOM 1622 O O . ASP A 1 204 ? 2.609 38.469 -5.371 1 83.38 204 ASP A O 1
ATOM 1626 N N . GLY A 1 205 ? 3.611 37.562 -3.592 1 89.38 205 GLY A N 1
ATOM 1627 C CA . GLY A 1 205 ? 4.887 37.375 -4.273 1 89.38 205 GLY A CA 1
ATOM 1628 C C . GLY A 1 205 ? 5.66 38.656 -4.43 1 89.38 205 GLY A C 1
ATOM 1629 O O . GLY A 1 205 ? 6.633 38.719 -5.188 1 89.38 205 GLY A O 1
ATOM 1630 N N . ARG A 1 206 ? 5.203 39.719 -3.76 1 91.38 206 ARG A N 1
ATOM 1631 C CA . ARG A 1 206 ? 5.883 41 -3.832 1 91.38 206 ARG A CA 1
ATOM 1632 C C . ARG A 1 206 ? 6.18 41.562 -2.438 1 91.38 206 ARG A C 1
ATOM 1634 O O . ARG A 1 206 ? 5.473 41.219 -1.479 1 91.38 206 ARG A O 1
ATOM 1641 N N . MET A 1 207 ? 7.203 42.344 -2.398 1 92.62 207 MET A N 1
ATOM 1642 C CA . MET A 1 207 ? 7.523 43.062 -1.162 1 92.62 207 MET A CA 1
ATOM 1643 C C . MET A 1 207 ? 6.77 44.375 -1.079 1 92.62 207 MET A C 1
ATOM 1645 O O . MET A 1 207 ? 6.914 45.25 -1.952 1 92.62 207 MET A O 1
ATOM 1649 N N . LEU A 1 208 ? 6.023 44.562 -0.084 1 89.12 208 LEU A N 1
ATOM 1650 C CA . LEU A 1 208 ? 5.223 45.781 0.065 1 89.12 208 LEU A CA 1
ATOM 1651 C C . LEU A 1 208 ? 6.027 46.875 0.749 1 89.12 208 LEU A C 1
ATOM 1653 O O . LEU A 1 208 ? 6.004 48.031 0.315 1 89.12 208 LEU A O 1
ATOM 1657 N N . GLU A 1 209 ? 6.539 46.562 1.804 1 91.25 209 GLU A N 1
ATOM 1658 C CA . GLU A 1 209 ? 7.312 47.531 2.594 1 91.25 209 GLU A CA 1
ATOM 1659 C C . GLU A 1 209 ? 8.398 46.812 3.406 1 91.25 209 GLU A C 1
ATOM 1661 O O . GLU A 1 209 ? 8.297 45.625 3.676 1 91.25 209 GLU A O 1
ATOM 1666 N N . GLU A 1 210 ? 9.414 47.562 3.684 1 92.81 210 GLU A N 1
ATOM 1667 C CA . GLU A 1 210 ? 10.508 47.094 4.52 1 92.81 210 GLU A CA 1
ATOM 1668 C C . GLU A 1 210 ? 10.992 48.188 5.473 1 92.81 210 GLU A C 1
ATOM 1670 O O . GLU A 1 210 ? 11.07 49.344 5.094 1 92.81 210 GLU A O 1
ATOM 1675 N N . GLY A 1 211 ? 11.242 47.844 6.715 1 91.81 211 GLY A N 1
ATOM 1676 C CA . GLY A 1 211 ? 11.742 48.812 7.699 1 91.81 211 GLY A CA 1
ATOM 1677 C C . GLY A 1 211 ? 11.641 48.281 9.125 1 91.81 211 GLY A C 1
ATOM 1678 O O . GLY A 1 211 ? 11.336 47.125 9.352 1 91.81 211 GLY A O 1
ATOM 1679 N N . THR A 1 212 ? 11.977 49.062 10.078 1 93.94 212 THR A N 1
ATOM 1680 C CA . THR A 1 212 ? 11.781 48.719 11.484 1 93.94 212 THR A CA 1
ATOM 1681 C C . THR A 1 212 ? 10.305 48.781 11.859 1 93.94 212 THR A C 1
ATOM 1683 O O . THR A 1 212 ? 9.57 49.625 11.367 1 93.94 212 THR A O 1
ATOM 1686 N N . PRO A 1 213 ? 9.922 47.875 12.688 1 91.75 213 PRO A N 1
ATOM 1687 C CA . PRO A 1 213 ? 8.516 47.875 13.07 1 91.75 213 PRO A CA 1
ATOM 1688 C C . PRO A 1 213 ? 8.031 49.25 13.547 1 91.75 213 PRO A C 1
ATOM 1690 O O . PRO A 1 213 ? 6.961 49.719 13.141 1 91.75 213 PRO A O 1
ATOM 1693 N N . ASN A 1 214 ? 8.797 49.969 14.297 1 89.94 214 ASN A N 1
ATOM 1694 C CA . ASN A 1 214 ? 8.43 51.281 14.812 1 89.94 214 ASN A CA 1
ATOM 1695 C C . ASN A 1 214 ? 8.352 52.312 13.688 1 89.94 214 ASN A C 1
ATOM 1697 O O . ASN A 1 214 ? 7.453 53.188 13.68 1 89.94 214 ASN A O 1
ATOM 1701 N N . ASN A 1 215 ? 9.297 52.25 12.805 1 92.12 215 ASN A N 1
ATOM 1702 C CA . ASN A 1 215 ? 9.289 53.188 11.68 1 92.12 215 ASN A CA 1
ATOM 1703 C C . ASN A 1 215 ? 8.07 52.969 10.781 1 92.12 215 ASN A C 1
ATOM 1705 O O . ASN A 1 215 ? 7.508 53.906 10.242 1 92.12 215 ASN A O 1
ATOM 1709 N N . LEU A 1 216 ? 7.75 51.719 10.625 1 90.88 216 LEU A N 1
ATOM 1710 C CA . LEU A 1 216 ? 6.594 51.406 9.789 1 90.88 216 LEU A CA 1
ATOM 1711 C C . LEU A 1 216 ? 5.309 51.906 10.438 1 90.88 216 LEU A C 1
ATOM 1713 O O . LEU A 1 216 ? 4.422 52.406 9.758 1 90.88 216 LEU A O 1
ATOM 1717 N N . ILE A 1 217 ? 5.199 51.75 11.734 1 90.56 217 ILE A N 1
ATOM 1718 C CA . ILE A 1 217 ? 4.027 52.188 12.477 1 90.56 217 ILE A CA 1
ATOM 1719 C C . ILE A 1 217 ? 3.914 53.719 12.375 1 90.56 217 ILE A C 1
ATOM 1721 O O . ILE A 1 217 ? 2.828 54.25 12.141 1 90.56 217 ILE A O 1
ATOM 1725 N N . ASN A 1 218 ? 5.004 54.438 12.469 1 91.19 218 ASN A N 1
ATOM 1726 C CA . ASN A 1 218 ? 5.02 55.875 12.43 1 91.19 218 ASN A CA 1
ATOM 1727 C C . ASN A 1 218 ? 4.77 56.406 11.016 1 91.19 218 ASN A C 1
ATOM 1729 O O . ASN A 1 218 ? 4.027 57.375 10.836 1 91.19 218 ASN A O 1
ATOM 1733 N N . ARG A 1 219 ? 5.438 55.812 10.141 1 91 219 ARG A N 1
ATOM 1734 C CA . ARG A 1 219 ? 5.332 56.25 8.75 1 91 219 ARG A CA 1
ATOM 1735 C C . ARG A 1 219 ? 3.885 56.188 8.273 1 91 219 ARG A C 1
ATOM 1737 O O . ARG A 1 219 ? 3.439 57.062 7.543 1 91 219 ARG A O 1
ATOM 1744 N N . TYR A 1 220 ? 3.184 55.219 8.688 1 90.38 220 TYR A N 1
ATOM 1745 C CA . TYR A 1 220 ? 1.813 55.062 8.211 1 90.38 220 TYR A CA 1
ATOM 1746 C C . TYR A 1 220 ? 0.812 55.531 9.266 1 90.38 220 TYR A C 1
ATOM 1748 O O . TYR A 1 220 ? -0.395 55.312 9.117 1 90.38 220 TYR A O 1
ATOM 1756 N N . GLN A 1 221 ? 1.258 56.062 10.383 1 87.81 221 GLN A N 1
ATOM 1757 C CA . GLN A 1 221 ? 0.461 56.656 11.445 1 87.81 221 GLN A CA 1
ATOM 1758 C C . GLN A 1 221 ? -0.588 55.688 11.969 1 87.81 221 GLN A C 1
ATOM 1760 O O . GLN A 1 221 ? -1.772 56.031 12.039 1 87.81 221 GLN A O 1
ATOM 1765 N N . GLN A 1 222 ? -0.095 54.5 12.195 1 86.69 222 GLN A N 1
ATOM 1766 C CA . GLN A 1 222 ? -0.96 53.469 12.781 1 86.69 222 GLN A CA 1
ATOM 1767 C C . GLN A 1 222 ? -0.525 53.156 14.211 1 86.69 222 GLN A C 1
ATOM 1769 O O . GLN A 1 222 ? 0.527 53.594 14.664 1 86.69 222 GLN A O 1
ATOM 1774 N N . THR A 1 223 ? -1.332 52.438 14.938 1 79.12 223 THR A N 1
ATOM 1775 C CA . THR A 1 223 ? -1.048 52.156 16.328 1 79.12 223 THR A CA 1
ATOM 1776 C C . THR A 1 223 ? -0.326 50.812 16.469 1 79.12 223 THR A C 1
ATOM 1778 O O . THR A 1 223 ? 0.421 50.594 17.422 1 79.12 223 THR A O 1
ATOM 1781 N N . THR A 1 224 ? -0.596 49.969 15.531 1 81.88 224 THR A N 1
ATOM 1782 C CA . THR A 1 224 ? 0.01 48.625 15.609 1 81.88 224 THR A CA 1
ATOM 1783 C C . THR A 1 224 ? 0.522 48.188 14.234 1 81.88 224 THR A C 1
ATOM 1785 O O . THR A 1 224 ? 0.106 48.75 13.211 1 81.88 224 THR A O 1
ATOM 1788 N N . LEU A 1 225 ? 1.45 47.312 14.188 1 82.5 225 LEU A N 1
ATOM 1789 C CA . LEU A 1 225 ? 1.99 46.781 12.945 1 82.5 225 LEU A CA 1
ATOM 1790 C C . LEU A 1 225 ? 0.913 46.062 12.156 1 82.5 225 LEU A C 1
ATOM 1792 O O . LEU A 1 225 ? 0.966 46 10.922 1 82.5 225 LEU A O 1
ATOM 1796 N N . GLU A 1 226 ? -0.004 45.531 12.836 1 77.94 226 GLU A N 1
ATOM 1797 C CA . GLU A 1 226 ? -1.13 44.844 12.188 1 77.94 226 GLU A CA 1
ATOM 1798 C C . GLU A 1 226 ? -1.922 45.844 11.32 1 77.94 226 GLU A C 1
ATOM 1800 O O . GLU A 1 226 ? -2.312 45.5 10.203 1 77.94 226 GLU A O 1
ATOM 1805 N N . GLU A 1 227 ? -2.143 46.938 11.859 1 81.06 227 GLU A N 1
ATOM 1806 C CA . GLU A 1 227 ? -2.877 47.938 11.125 1 81.06 227 GLU A CA 1
ATOM 1807 C C . GLU A 1 227 ? -2.084 48.438 9.914 1 81.06 227 GLU A C 1
ATOM 1809 O O . GLU A 1 227 ? -2.662 48.75 8.875 1 81.06 227 GLU A O 1
ATOM 1814 N N . VAL A 1 228 ? -0.796 48.5 10.164 1 85.19 228 VAL A N 1
ATOM 1815 C CA . VAL A 1 228 ? 0.06 48.875 9.039 1 85.19 228 VAL A CA 1
ATOM 1816 C C . VAL A 1 228 ? -0.082 47.844 7.918 1 85.19 228 VAL A C 1
ATOM 1818 O O . VAL A 1 228 ? -0.21 48.219 6.746 1 85.19 228 VAL A O 1
ATOM 1821 N N . PHE A 1 229 ? 0.007 46.688 8.266 1 82.88 229 PHE A N 1
ATOM 1822 C CA . PHE A 1 229 ? -0.131 45.594 7.289 1 82.88 229 PHE A CA 1
ATOM 1823 C C . PHE A 1 229 ? -1.463 45.719 6.555 1 82.88 229 PHE A C 1
ATOM 1825 O O . PHE A 1 229 ? -1.516 45.562 5.328 1 82.88 229 PHE A O 1
ATOM 1832 N N . LEU A 1 230 ? -2.488 45.906 7.297 1 78.38 230 LEU A N 1
ATOM 1833 C CA . LEU A 1 230 ? -3.82 46 6.715 1 78.38 230 LEU A CA 1
ATOM 1834 C C . LEU A 1 230 ? -3.898 47.188 5.766 1 78.38 230 LEU A C 1
ATOM 1836 O O . LEU A 1 230 ? -4.504 47.094 4.695 1 78.38 230 LEU A O 1
ATOM 1840 N N . HIS A 1 231 ? -3.336 48.25 6.23 1 83.88 231 HIS A N 1
ATOM 1841 C CA . HIS A 1 231 ? -3.314 49.438 5.418 1 83.88 231 HIS A CA 1
ATOM 1842 C C . HIS A 1 231 ? -2.598 49.219 4.094 1 83.88 231 HIS A C 1
ATOM 1844 O O . HIS A 1 231 ? -3.053 49.688 3.047 1 83.88 231 HIS A O 1
ATOM 1850 N N . LEU A 1 232 ? -1.512 48.562 4.16 1 83.56 232 LEU A N 1
ATOM 1851 C CA . LEU A 1 232 ? -0.708 48.281 2.975 1 83.56 232 LEU A CA 1
ATOM 1852 C C . LEU A 1 232 ? -1.437 47.344 2.031 1 83.56 232 LEU A C 1
ATOM 1854 O O . LEU A 1 232 ? -1.312 47.469 0.809 1 83.56 232 LEU A O 1
ATOM 1858 N N . CYS A 1 233 ? -2.066 46.406 2.613 1 75.44 233 CYS A N 1
ATOM 1859 C CA . CYS A 1 233 ? -2.795 45.438 1.807 1 75.44 233 CYS A CA 1
ATOM 1860 C C . CYS A 1 233 ? -3.969 46.094 1.088 1 75.44 233 CYS A C 1
ATOM 1862 O O . CYS A 1 233 ? -4.285 45.75 -0.047 1 75.44 233 CYS A O 1
ATOM 1864 N N . LEU A 1 234 ? -4.656 46.969 1.789 1 66 234 LEU A N 1
ATOM 1865 C CA . LEU A 1 234 ? -5.809 47.656 1.22 1 66 234 LEU A CA 1
ATOM 1866 C C . LEU A 1 234 ? -5.371 48.625 0.142 1 66 234 LEU A C 1
ATOM 1868 O O . LEU A 1 234 ? -6.074 48.812 -0.854 1 66 234 LEU A O 1
ATOM 1872 N N . ARG A 1 235 ? -4.301 49.406 0.421 1 60.78 235 ARG A N 1
ATOM 1873 C CA . ARG A 1 235 ? -3.822 50.375 -0.56 1 60.78 235 ARG A CA 1
ATOM 1874 C C . ARG A 1 235 ? -3.369 49.688 -1.839 1 60.78 235 ARG A C 1
ATOM 1876 O O . ARG A 1 235 ? -3.48 50.25 -2.93 1 60.78 235 ARG A O 1
ATOM 1883 N N . GLY A 1 236 ? -2.604 48.688 -1.678 1 53.81 236 GLY A N 1
ATOM 1884 C CA . GLY A 1 236 ? -2.197 48 -2.895 1 53.81 236 GLY A CA 1
ATOM 1885 C C . GLY A 1 236 ? -3.369 47.531 -3.73 1 53.81 236 GLY A C 1
ATOM 1886 O O . GLY A 1 236 ? -3.191 47.094 -4.875 1 53.81 236 GLY A O 1
ATOM 1887 N N . LYS A 1 237 ? -4.559 47.25 -3.096 1 48.88 237 LYS A N 1
ATOM 1888 C CA . LYS A 1 237 ? -5.773 46.969 -3.855 1 48.88 237 LYS A CA 1
ATOM 1889 C C . LYS A 1 237 ? -6.488 48.281 -4.215 1 48.88 237 LYS A C 1
ATOM 1891 O O . LYS A 1 237 ? -6.746 49.125 -3.344 1 48.88 237 LYS A O 1
ATOM 1896 N N . SER A 1 238 ? -6.488 48.969 -5.305 1 35.91 238 SER A N 1
ATOM 1897 C CA . SER A 1 238 ? -7.539 49.875 -5.758 1 35.91 238 SER A CA 1
ATOM 1898 C C . SER A 1 238 ? -8.852 49.625 -5.039 1 35.91 238 SER A C 1
ATOM 1900 O O . SER A 1 238 ? -9.047 48.531 -4.469 1 35.91 238 SER A O 1
ATOM 1902 N N . LYS A 1 239 ? -10.109 50.5 -5.391 1 35.47 239 LYS A N 1
ATOM 1903 C CA . LYS A 1 239 ? -11.453 50.781 -4.895 1 35.47 239 LYS A CA 1
ATOM 1904 C C . LYS A 1 239 ? -12.141 49.531 -4.383 1 35.47 239 LYS A C 1
ATOM 1906 O O . LYS A 1 239 ? -13.109 49.594 -3.629 1 35.47 239 LYS A O 1
ATOM 1911 N N . ASP A 1 240 ? -12.281 48.469 -5.234 1 30.16 240 ASP A N 1
ATOM 1912 C CA . ASP A 1 240 ? -13.391 47.531 -5.172 1 30.16 240 ASP A CA 1
ATOM 1913 C C . ASP A 1 240 ? -13.172 46.5 -4.078 1 30.16 240 ASP A C 1
ATOM 1915 O O . ASP A 1 240 ? -12.984 45.312 -4.371 1 30.16 240 ASP A O 1
ATOM 1919 N N . PHE A 1 241 ? -12.594 46.75 -3.09 1 32.03 241 PHE A N 1
ATOM 1920 C CA . PHE A 1 241 ? -12.445 45.656 -2.139 1 32.03 241 PHE A CA 1
ATOM 1921 C C . PHE A 1 241 ? -13.773 45.312 -1.479 1 32.03 241 PHE A C 1
ATOM 1923 O O . PHE A 1 241 ? -13.805 44.719 -0.394 1 32.03 241 PHE A O 1
ATOM 1930 N N . MET A 1 242 ? -14.781 46.062 -1.763 1 31.67 242 MET A N 1
ATOM 1931 C CA . MET A 1 242 ? -15.961 45.344 -1.31 1 31.67 242 MET A CA 1
ATOM 1932 C C . MET A 1 242 ? -15.906 43.875 -1.784 1 31.67 242 MET A C 1
ATOM 1934 O O . MET A 1 242 ? -15.664 43.625 -2.965 1 31.67 242 MET A O 1
ATOM 1938 N N . PRO A 1 243 ? -15.602 42.812 -1.002 1 32.56 243 PRO A N 1
ATOM 1939 C CA . PRO A 1 243 ? -15.609 41.469 -1.592 1 32.56 243 PRO A CA 1
ATOM 1940 C C . PRO A 1 243 ? -16.594 41.344 -2.744 1 32.56 243 PRO A C 1
ATOM 1942 O O . PRO A 1 243 ? -17.766 41.031 -2.52 1 32.56 243 PRO A O 1
ATOM 1945 N N . SER A 1 244 ? -16.938 42.25 -3.586 1 30.27 244 SER A N 1
ATOM 1946 C CA . SER A 1 244 ? -17.828 42 -4.715 1 30.27 244 SER A CA 1
ATOM 1947 C C . SER A 1 244 ? -17.344 40.844 -5.566 1 30.27 244 SER A C 1
ATOM 1949 O O . SER A 1 244 ? -16.203 40.406 -5.434 1 30.27 244 SER A O 1
ATOM 1951 N N . ASP A 1 245 ? -18.094 40.438 -6.781 1 31.81 245 ASP A N 1
ATOM 1952 C CA . ASP A 1 245 ? -17.953 39.344 -7.742 1 31.81 245 ASP A CA 1
ATOM 1953 C C . ASP A 1 245 ? -16.5 39.219 -8.219 1 31.81 245 ASP A C 1
ATOM 1955 O O . ASP A 1 245 ? -16.062 38.125 -8.594 1 31.81 245 ASP A O 1
ATOM 1959 N N . GLU A 1 246 ? -15.727 40.344 -8.453 1 30.44 246 GLU A N 1
ATOM 1960 C CA . GLU A 1 246 ? -14.516 40.344 -9.266 1 30.44 246 GLU A CA 1
ATOM 1961 C C . GLU A 1 246 ? -13.289 39.969 -8.43 1 30.44 246 GLU A C 1
ATOM 1963 O O . GLU A 1 246 ? -12.172 39.906 -8.945 1 30.44 246 GLU A O 1
ATOM 1968 N N . PHE A 1 247 ? -13.281 40.188 -7.234 1 30.45 247 PHE A N 1
ATOM 1969 C CA . PHE A 1 247 ? -12.117 39.844 -6.434 1 30.45 247 PHE A CA 1
ATOM 1970 C C . PHE A 1 247 ? -11.75 38.375 -6.621 1 30.45 247 PHE A C 1
ATOM 1972 O O . PHE A 1 247 ? -10.57 38 -6.578 1 30.45 247 PHE A O 1
ATOM 1979 N N . PHE A 1 248 ? -12.688 37.531 -6.617 1 31.91 248 PHE A N 1
ATOM 1980 C CA . PHE A 1 248 ? -12.453 36.094 -6.758 1 31.91 248 PHE A CA 1
ATOM 1981 C C . PHE A 1 248 ? -12.023 35.75 -8.18 1 31.91 248 PHE A C 1
ATOM 1983 O O . PHE A 1 248 ? -11.711 34.594 -8.477 1 31.91 248 PHE A O 1
ATOM 1990 N N . GLU A 1 249 ? -12.336 36.594 -9.156 1 27.95 249 GLU A N 1
ATOM 1991 C CA . GLU A 1 249 ? -12.102 36.188 -10.539 1 27.95 249 GLU A CA 1
ATOM 1992 C C . GLU A 1 249 ? -10.609 36.125 -10.852 1 27.95 249 GLU A C 1
ATOM 1994 O O . GLU A 1 249 ? -10.18 35.344 -11.711 1 27.95 249 GLU A O 1
ATOM 1999 N N . GLU A 1 250 ? -9.891 37.156 -10.516 1 28.31 250 GLU A N 1
ATOM 2000 C CA . GLU A 1 250 ? -8.586 37.188 -11.164 1 28.31 250 GLU A CA 1
ATOM 2001 C C . GLU A 1 250 ? -7.691 36.062 -10.656 1 28.31 250 GLU A C 1
ATOM 2003 O O . GLU A 1 250 ? -6.805 35.594 -11.367 1 28.31 250 GLU A O 1
ATOM 2008 N N . ASN A 1 251 ? -7.738 35.812 -9.398 1 30.27 251 ASN A N 1
ATOM 2009 C CA . ASN A 1 251 ? -6.68 34.938 -8.922 1 30.27 251 ASN A CA 1
ATOM 2010 C C . ASN A 1 251 ? -7 33.469 -9.195 1 30.27 251 ASN A C 1
ATOM 2012 O O . ASN A 1 251 ? -6.395 32.562 -8.602 1 30.27 251 ASN A O 1
ATOM 2016 N N . ALA A 1 252 ? -8.156 33.219 -9.727 1 29.95 252 ALA A N 1
ATOM 2017 C CA . ALA A 1 252 ? -8.617 31.875 -10.016 1 29.95 252 ALA A CA 1
ATOM 2018 C C . ALA A 1 252 ? -7.613 31.125 -10.883 1 29.95 252 ALA A C 1
ATOM 2020 O O . ALA A 1 252 ? -7.727 29.906 -11.07 1 29.95 252 ALA A O 1
ATOM 2021 N N . GLN A 1 253 ? -7.023 31.797 -11.891 1 26.62 253 GLN A N 1
ATOM 2022 C CA . GLN A 1 253 ? -6.391 31.016 -12.945 1 26.62 253 GLN A CA 1
ATOM 2023 C C . GLN A 1 253 ? -5.188 30.234 -12.414 1 26.62 253 GLN A C 1
ATOM 2025 O O . GLN A 1 253 ? -4.496 29.562 -13.172 1 26.62 253 GLN A O 1
ATOM 2030 N N . LYS A 1 254 ? -4.672 30.672 -11.336 1 28.72 254 LYS A N 1
ATOM 2031 C CA . LYS A 1 254 ? -3.344 30.109 -11.109 1 28.72 254 LYS A CA 1
ATOM 2032 C C . LYS A 1 254 ? -3.434 28.719 -10.477 1 28.72 254 LYS A C 1
ATOM 2034 O O . LYS A 1 254 ? -3.445 28.594 -9.25 1 28.72 254 LYS A O 1
ATOM 2039 N N . SER A 1 255 ? -4.375 27.984 -10.992 1 26.72 255 SER A N 1
ATOM 2040 C CA . SER A 1 255 ? -4.355 26.594 -10.57 1 26.72 255 SER A CA 1
ATOM 2041 C C . SER A 1 255 ? -2.961 26 -10.695 1 26.72 255 SER A C 1
ATOM 2043 O O . SER A 1 255 ? -2.312 26.141 -11.734 1 26.72 255 SER A O 1
ATOM 2045 N N . ILE A 1 256 ? -2.311 25.906 -9.68 1 25.45 256 ILE A N 1
ATOM 2046 C CA . ILE A 1 256 ? -1.046 25.172 -9.656 1 25.45 256 ILE A CA 1
ATOM 2047 C C . ILE A 1 256 ? -1.219 23.812 -10.344 1 25.45 256 ILE A C 1
ATOM 2049 O O . ILE A 1 256 ? -1.995 22.984 -9.883 1 25.45 256 ILE A O 1
ATOM 2053 N N . ASP A 1 257 ? -1.3 23.828 -11.586 1 24.17 257 ASP A N 1
ATOM 2054 C CA . ASP A 1 257 ? -1.149 22.531 -12.25 1 24.17 257 ASP A CA 1
ATOM 2055 C C . ASP A 1 257 ? 0.008 21.75 -11.648 1 24.17 257 ASP A C 1
ATOM 2057 O O . ASP A 1 257 ? 1.123 22.25 -11.531 1 24.17 257 ASP A O 1
ATOM 2061 N N . PRO A 1 258 ? -0.301 20.828 -10.93 1 26.91 258 PRO A N 1
ATOM 2062 C CA . PRO A 1 258 ? 0.769 20.016 -10.344 1 26.91 258 PRO A CA 1
ATOM 2063 C C . PRO A 1 258 ? 1.846 19.641 -11.359 1 26.91 258 PRO A C 1
ATOM 2065 O O . PRO A 1 258 ? 2.77 18.891 -11.039 1 26.91 258 PRO A O 1
ATOM 2068 N N . LYS A 1 259 ? 1.436 19.719 -12.641 1 29.38 259 LYS A N 1
ATOM 2069 C CA . LYS A 1 259 ? 2.402 19.203 -13.602 1 29.38 259 LYS A CA 1
ATOM 2070 C C . LYS A 1 259 ? 3.658 20.078 -13.641 1 29.38 259 LYS A C 1
ATOM 2072 O O . LYS A 1 259 ? 4.438 20 -14.594 1 29.38 259 LYS A O 1
ATOM 2077 N N . MET A 1 260 ? 3.668 21.094 -12.844 1 26.73 260 MET A N 1
ATOM 2078 C CA . MET A 1 260 ? 4.609 22.141 -13.211 1 26.73 260 MET A CA 1
ATOM 2079 C C . MET A 1 260 ? 6.035 21.609 -13.266 1 26.73 260 MET A C 1
ATOM 2081 O O . MET A 1 260 ? 6.996 22.375 -13.305 1 26.73 260 MET A O 1
ATOM 2085 N N . GLU A 1 261 ? 6.152 20.391 -12.953 1 26.09 261 GLU A N 1
ATOM 2086 C CA . GLU A 1 261 ? 7.543 20.172 -12.562 1 26.09 261 GLU A CA 1
ATOM 2087 C C . GLU A 1 261 ? 8.484 20.328 -13.758 1 26.09 261 GLU A C 1
ATOM 2089 O O . GLU A 1 261 ? 9.688 20.094 -13.641 1 26.09 261 GLU A O 1
ATOM 2094 N N . ILE A 1 262 ? 7.871 20.438 -15.008 1 26.61 262 ILE A N 1
ATOM 2095 C CA . ILE A 1 262 ? 8.984 20.109 -15.891 1 26.61 262 ILE A CA 1
ATOM 2096 C C . ILE A 1 262 ? 9.953 21.297 -15.969 1 26.61 262 ILE A C 1
ATOM 2098 O O . ILE A 1 262 ? 9.727 22.234 -16.734 1 26.61 262 ILE A O 1
ATOM 2102 N N . LEU A 1 263 ? 10.141 22.094 -14.984 1 25.17 263 LEU A N 1
ATOM 2103 C CA . LEU A 1 263 ? 11.031 23.219 -15.266 1 25.17 263 LEU A CA 1
ATOM 2104 C C . LEU A 1 263 ? 12.32 22.734 -15.922 1 25.17 263 LEU A C 1
ATOM 2106 O O . LEU A 1 263 ? 12.742 21.594 -15.703 1 25.17 263 LEU A O 1
ATOM 2110 N N . GLN A 1 264 ? 12.789 23.531 -16.875 1 25.52 264 GLN A N 1
ATOM 2111 C CA . GLN A 1 264 ? 14.039 23.516 -17.625 1 25.52 264 GLN A CA 1
ATOM 2112 C C . GLN A 1 264 ? 15.242 23.469 -16.688 1 25.52 264 GLN A C 1
ATOM 2114 O O . GLN A 1 264 ? 15.312 24.219 -15.711 1 25.52 264 GLN A O 1
ATOM 2119 N N . LYS A 1 265 ? 16.062 22.5 -16.781 1 30.98 265 LYS A N 1
ATOM 2120 C CA . LYS A 1 265 ? 17.219 21.828 -16.188 1 30.98 265 LYS A CA 1
ATOM 2121 C C . LYS A 1 265 ? 18.453 22.719 -16.25 1 30.98 265 LYS A C 1
ATOM 2123 O O . LYS A 1 265 ? 19.234 22.625 -17.203 1 30.98 265 LYS A O 1
ATOM 2128 N N . LYS A 1 266 ? 18.406 24.156 -16.172 1 29.47 266 LYS A N 1
ATOM 2129 C CA . LYS A 1 266 ? 19.797 24.531 -16.328 1 29.47 266 LYS A CA 1
ATOM 2130 C C . LYS A 1 266 ? 20.641 23.969 -15.188 1 29.47 266 LYS A C 1
ATOM 2132 O O . LYS A 1 266 ? 20.219 24 -14.031 1 29.47 266 LYS A O 1
ATOM 2137 N N . SER A 1 267 ? 21.703 23.234 -15.508 1 30.05 267 SER A N 1
ATOM 2138 C CA . SER A 1 267 ? 22.766 22.484 -14.82 1 30.05 267 SER A CA 1
ATOM 2139 C C . SER A 1 267 ? 23.453 23.359 -13.781 1 30.05 267 SER A C 1
ATOM 2141 O O . SER A 1 267 ? 23.891 24.469 -14.078 1 30.05 267 SER A O 1
ATOM 2143 N N . ILE A 1 268 ? 22.969 23.375 -12.617 1 31.8 268 ILE A N 1
ATOM 2144 C CA . ILE A 1 268 ? 23.688 23.906 -11.469 1 31.8 268 ILE A CA 1
ATOM 2145 C C . ILE A 1 268 ? 25.125 23.422 -11.484 1 31.8 268 ILE A C 1
ATOM 2147 O O . ILE A 1 268 ? 25.391 22.219 -11.469 1 31.8 268 ILE A O 1
ATOM 2151 N N . GLU A 1 269 ? 26.016 24.203 -12.078 1 29.98 269 GLU A N 1
ATOM 2152 C CA . GLU A 1 269 ? 27.453 23.984 -11.914 1 29.98 269 GLU A CA 1
ATOM 2153 C C . GLU A 1 269 ? 27.812 23.812 -10.445 1 29.98 269 GLU A C 1
ATOM 2155 O O . GLU A 1 269 ? 27.562 24.703 -9.633 1 29.98 269 GLU A O 1
ATOM 2160 N N . SER A 1 270 ? 27.578 22.766 -9.82 1 34.59 270 SER A N 1
ATOM 2161 C CA . SER A 1 270 ? 28 22.406 -8.469 1 34.59 270 SER A CA 1
ATOM 2162 C C . SER A 1 270 ? 29.453 22.781 -8.234 1 34.59 270 SER A C 1
ATOM 2164 O O . SER A 1 270 ? 30.312 22.531 -9.078 1 34.59 270 SER A O 1
ATOM 2166 N N . ASP A 1 271 ? 29.719 23.859 -7.695 1 33.94 271 ASP A N 1
ATOM 2167 C CA . ASP A 1 271 ? 31.094 24.094 -7.273 1 33.94 271 ASP A CA 1
ATOM 2168 C C . ASP A 1 271 ? 31.688 22.859 -6.598 1 33.94 271 ASP A C 1
ATOM 2170 O O . ASP A 1 271 ? 31 22.188 -5.828 1 33.94 271 ASP A O 1
ATOM 2174 N N . PRO A 1 272 ? 32.812 22.328 -7.129 1 36.5 272 PRO A N 1
ATOM 2175 C CA . PRO A 1 272 ? 33.594 21.172 -6.625 1 36.5 272 PRO A CA 1
ATOM 2176 C C . PRO A 1 272 ? 33.969 21.328 -5.156 1 36.5 272 PRO A C 1
ATOM 2178 O O . PRO A 1 272 ? 34.844 22.141 -4.828 1 36.5 272 PRO A O 1
ATOM 2181 N N . ASN A 1 273 ? 33.094 21.734 -4.289 1 39.38 273 ASN A N 1
ATOM 2182 C CA . ASN A 1 273 ? 33.75 21.531 -2.996 1 39.38 273 ASN A CA 1
ATOM 2183 C C . ASN A 1 273 ? 34.562 20.234 -2.977 1 39.38 273 ASN A C 1
ATOM 2185 O O . ASN A 1 273 ? 34.125 19.234 -3.543 1 39.38 273 ASN A O 1
ATOM 2189 N N . GLN A 1 274 ? 35.812 20.297 -2.879 1 41.03 274 GLN A N 1
ATOM 2190 C CA . GLN A 1 274 ? 36.781 19.219 -2.764 1 41.03 274 GLN A CA 1
ATOM 2191 C C . GLN A 1 274 ? 36.219 18.047 -1.949 1 41.03 274 GLN A C 1
ATOM 2193 O O . GLN A 1 274 ? 36.031 18.172 -0.736 1 41.03 274 GLN A O 1
ATOM 2198 N N . SER A 1 275 ? 35.25 17.359 -2.393 1 50.47 275 SER A N 1
ATOM 2199 C CA . SER A 1 275 ? 34.656 16.141 -1.885 1 50.47 275 SER A CA 1
ATOM 2200 C C . SER A 1 275 ? 35.688 15.188 -1.322 1 50.47 275 SER A C 1
ATOM 2202 O O . SER A 1 275 ? 36.625 14.781 -2.033 1 50.47 275 SER A O 1
ATOM 2204 N N . ASN A 1 276 ? 36.094 15.539 -0.153 1 64.81 276 ASN A N 1
ATOM 2205 C CA . ASN A 1 276 ? 36.875 14.5 0.502 1 64.81 276 ASN A CA 1
ATOM 2206 C C . ASN A 1 276 ? 36.094 13.188 0.599 1 64.81 276 ASN A C 1
ATOM 2208 O O . ASN A 1 276 ? 35.062 13.125 1.239 1 64.81 276 ASN A O 1
ATOM 2212 N N . LEU A 1 277 ? 36.469 12.383 -0.277 1 66.62 277 LEU A N 1
ATOM 2213 C CA . LEU A 1 277 ? 35.875 11.062 -0.414 1 66.62 277 LEU A CA 1
ATOM 2214 C C . LEU A 1 277 ? 35.656 10.422 0.952 1 66.62 277 LEU A C 1
ATOM 2216 O O . LEU A 1 277 ? 34.625 9.789 1.184 1 66.62 277 LEU A O 1
ATOM 2220 N N . LEU A 1 278 ? 36.656 10.656 1.833 1 66.62 278 LEU A N 1
ATOM 2221 C CA . LEU A 1 278 ? 36.562 10.039 3.15 1 66.62 278 LEU A CA 1
ATOM 2222 C C . LEU A 1 278 ? 35.438 10.664 3.953 1 66.62 278 LEU A C 1
ATOM 2224 O O . LEU A 1 278 ? 34.688 9.953 4.66 1 66.62 278 LEU A O 1
ATOM 2228 N N . LEU A 1 279 ? 35.344 11.867 3.801 1 71.75 279 LEU A N 1
ATOM 2229 C CA . LEU A 1 279 ? 34.312 12.586 4.535 1 71.75 279 LEU A CA 1
ATOM 2230 C C . LEU A 1 279 ? 32.906 12.227 4 1 71.75 279 LEU A C 1
ATOM 2232 O O . LEU A 1 279 ? 31.969 12.055 4.773 1 71.75 279 LEU A O 1
ATOM 2236 N N . ASP A 1 280 ? 32.906 12.008 2.779 1 82.56 280 ASP A N 1
ATOM 2237 C CA . ASP A 1 280 ? 31.641 11.602 2.17 1 82.56 280 ASP A CA 1
ATOM 2238 C C . ASP A 1 280 ? 31.234 10.195 2.609 1 82.56 280 ASP A C 1
ATOM 2240 O O . ASP A 1 280 ? 30.047 9.922 2.826 1 82.56 280 ASP A O 1
ATOM 2244 N N . PHE A 1 281 ? 32.281 9.469 2.885 1 87.81 281 PHE A N 1
ATOM 2245 C CA . PHE A 1 281 ? 32 8.109 3.338 1 87.81 281 PHE A CA 1
ATOM 2246 C C . PHE A 1 281 ? 31.469 8.109 4.762 1 87.81 281 PHE A C 1
ATOM 2248 O O . PHE A 1 281 ? 30.547 7.348 5.078 1 87.81 281 PHE A O 1
ATOM 2255 N N . TRP A 1 282 ? 32.062 8.961 5.543 1 87.44 282 TRP A N 1
ATOM 2256 C CA . TRP A 1 282 ? 31.578 9.055 6.918 1 87.44 282 TRP A CA 1
ATOM 2257 C C . TRP A 1 282 ? 30.125 9.531 6.953 1 87.44 282 TRP A C 1
ATOM 2259 O O . TRP A 1 282 ? 29.312 8.992 7.707 1 87.44 282 TRP A O 1
ATOM 2269 N N . ILE A 1 283 ? 29.812 10.461 6.145 1 90.12 283 ILE A N 1
ATOM 2270 C CA . ILE A 1 283 ? 28.453 10.992 6.086 1 90.12 283 ILE A CA 1
ATOM 2271 C C . ILE A 1 283 ? 27.5 9.906 5.598 1 90.12 283 ILE A C 1
ATOM 2273 O O . ILE A 1 283 ? 26.375 9.789 6.094 1 90.12 283 ILE A O 1
ATOM 2277 N N . LEU A 1 284 ? 28.062 9.188 4.727 1 92.81 284 LEU A N 1
ATOM 2278 C CA . LEU A 1 284 ? 27.266 8.07 4.211 1 92.81 284 LEU A CA 1
ATOM 2279 C C . LEU A 1 284 ? 26.906 7.098 5.328 1 92.81 284 LEU A C 1
ATOM 2281 O O . LEU A 1 284 ? 25.75 6.676 5.441 1 92.81 284 LEU A O 1
ATOM 2285 N N . LEU A 1 285 ? 27.812 6.797 6.133 1 93.06 285 LEU A N 1
ATOM 2286 C CA . LEU A 1 285 ? 27.594 5.863 7.23 1 93.06 285 LEU A CA 1
ATOM 2287 C C . LEU A 1 285 ? 26.594 6.438 8.234 1 93.06 285 LEU A C 1
ATOM 2289 O O . LEU A 1 285 ? 25.766 5.703 8.789 1 93.06 285 LEU A O 1
ATOM 2293 N N . VAL A 1 286 ? 26.688 7.707 8.43 1 91.69 286 VAL A N 1
ATOM 2294 C CA . VAL A 1 286 ? 25.797 8.383 9.367 1 91.69 286 VAL A CA 1
ATOM 2295 C C . VAL A 1 286 ? 24.375 8.336 8.836 1 91.69 286 VAL A C 1
ATOM 2297 O O . VAL A 1 286 ? 23.438 8.031 9.586 1 91.69 286 VAL A O 1
ATOM 2300 N N . LEU A 1 287 ? 24.266 8.578 7.574 1 94 287 LEU A N 1
ATOM 2301 C CA . LEU A 1 287 ? 22.953 8.539 6.949 1 94 287 LEU A CA 1
ATOM 2302 C C . LEU A 1 287 ? 22.391 7.121 6.949 1 94 287 LEU A C 1
ATOM 2304 O O . LEU A 1 287 ? 21.188 6.926 7.129 1 94 287 LEU A O 1
ATOM 2308 N N . MET A 1 288 ? 23.25 6.191 6.777 1 94.19 288 MET A N 1
ATOM 2309 C CA . MET A 1 288 ? 22.828 4.797 6.793 1 94.19 288 MET A CA 1
ATOM 2310 C C . MET A 1 288 ? 22.281 4.406 8.164 1 94.19 288 MET A C 1
ATOM 2312 O O . MET A 1 288 ? 21.266 3.727 8.266 1 94.19 288 MET A O 1
ATOM 2316 N N . HIS A 1 289 ? 23.031 4.812 9.125 1 91.81 289 HIS A N 1
ATOM 2317 C CA . HIS A 1 289 ? 22.578 4.527 10.484 1 91.81 289 HIS A CA 1
ATOM 2318 C C . HIS A 1 289 ? 21.203 5.109 10.742 1 91.81 289 HIS A C 1
ATOM 2320 O O . HIS A 1 289 ? 20.344 4.461 11.359 1 91.81 289 HIS A O 1
ATOM 2326 N N . LYS A 1 290 ? 20.938 6.289 10.281 1 92.12 290 LYS A N 1
ATOM 2327 C CA . LYS A 1 290 ? 19.625 6.93 10.406 1 92.12 290 LYS A CA 1
ATOM 2328 C C . LYS A 1 290 ? 18.547 6.129 9.68 1 92.12 290 LYS A C 1
ATOM 2330 O O . LYS A 1 290 ? 17.484 5.875 10.234 1 92.12 290 LYS A O 1
ATOM 2335 N N . ASN A 1 291 ? 18.891 5.719 8.477 1 92.69 291 ASN A N 1
ATOM 2336 C CA . ASN A 1 291 ? 17.938 4.969 7.68 1 92.69 291 ASN A CA 1
ATOM 2337 C C . ASN A 1 291 ? 17.578 3.633 8.336 1 92.69 291 ASN A C 1
ATOM 2339 O O . ASN A 1 291 ? 16.422 3.232 8.352 1 92.69 291 ASN A O 1
ATOM 2343 N N . LEU A 1 292 ? 18.547 2.953 8.852 1 91.25 292 LEU A N 1
ATOM 2344 C CA . LEU A 1 292 ? 18.328 1.66 9.492 1 91.25 292 LEU A CA 1
ATOM 2345 C C . LEU A 1 292 ? 17.5 1.817 10.773 1 91.25 292 LEU A C 1
ATOM 2347 O O . LEU A 1 292 ? 16.672 0.963 11.094 1 91.25 292 LEU A O 1
ATOM 2351 N N . SER A 1 293 ? 17.688 2.904 11.438 1 87.94 293 SER A N 1
ATOM 2352 C CA . SER A 1 293 ? 16.891 3.166 12.633 1 87.94 293 SER A CA 1
ATOM 2353 C C . SER A 1 293 ? 15.438 3.436 12.297 1 87.94 293 SER A C 1
ATOM 2355 O O . SER A 1 293 ? 14.531 3 13.016 1 87.94 293 SER A O 1
ATOM 2357 N N . LYS A 1 294 ? 15.203 4.098 11.227 1 87 294 LYS A N 1
ATOM 2358 C CA . LYS A 1 294 ? 13.852 4.441 10.789 1 87 294 LYS A CA 1
ATOM 2359 C C . LYS A 1 294 ? 13.086 3.199 10.344 1 87 294 LYS A C 1
ATOM 2361 O O . LYS A 1 294 ? 11.859 3.15 10.445 1 87 294 LYS A O 1
ATOM 2366 N N . PHE A 1 295 ? 13.844 2.264 9.859 1 86.25 295 PHE A N 1
ATOM 2367 C CA . PHE A 1 295 ? 13.227 1.015 9.438 1 86.25 295 PHE A CA 1
ATOM 2368 C C . PHE A 1 295 ? 12.453 0.377 10.586 1 86.25 295 PHE A C 1
ATOM 2370 O O . PHE A 1 295 ? 11.336 -0.102 10.398 1 86.25 295 PHE A O 1
ATOM 2377 N N . PHE A 1 296 ? 12.969 0.444 11.742 1 77.62 296 PHE A N 1
ATOM 2378 C CA . PHE A 1 296 ? 12.375 -0.229 12.891 1 77.62 296 PHE A CA 1
ATOM 2379 C C . PHE A 1 296 ? 11.227 0.59 13.469 1 77.62 296 PHE A C 1
ATOM 2381 O O . PHE A 1 296 ? 10.438 0.081 14.266 1 77.62 296 PHE A O 1
ATOM 2388 N N . GLN A 1 297 ? 11.094 1.83 13.047 1 72.06 297 GLN A N 1
ATOM 2389 C CA . GLN A 1 297 ? 10.023 2.699 13.516 1 72.06 297 GLN A CA 1
ATOM 2390 C C . GLN A 1 297 ? 8.711 2.404 12.789 1 72.06 297 GLN A C 1
ATOM 2392 O O . GLN A 1 297 ? 7.633 2.518 13.375 1 72.06 297 GLN A O 1
ATOM 2397 N N . PHE A 1 298 ? 8.875 1.977 11.578 1 67.31 298 PHE A N 1
ATOM 2398 C CA . PHE A 1 298 ? 7.688 1.856 10.742 1 67.31 298 PHE A CA 1
ATOM 2399 C C . PHE A 1 298 ? 7.199 0.414 10.703 1 67.31 298 PHE A C 1
ATOM 2401 O O . PHE A 1 298 ? 7.859 -0.456 10.133 1 67.31 298 PHE A O 1
ATOM 2408 N N . ASN A 1 299 ? 6.051 0.221 11.32 1 68.94 299 ASN A N 1
ATOM 2409 C CA . ASN A 1 299 ? 5.457 -1.109 11.414 1 68.94 299 ASN A CA 1
ATOM 2410 C C . ASN A 1 299 ? 5.254 -1.723 10.031 1 68.94 299 ASN A C 1
ATOM 2412 O O . ASN A 1 299 ? 5.484 -2.918 9.836 1 68.94 299 ASN A O 1
ATOM 2416 N N . ILE A 1 300 ? 5.105 -0.831 9.047 1 69.44 300 ILE A N 1
ATOM 2417 C CA . ILE A 1 300 ? 4.805 -1.329 7.711 1 69.44 300 ILE A CA 1
ATOM 2418 C C . ILE A 1 300 ? 6.043 -2.002 7.117 1 69.44 300 ILE A C 1
ATOM 2420 O O . ILE A 1 300 ? 5.941 -3.059 6.492 1 69.44 300 ILE A O 1
ATOM 2424 N N . THR A 1 301 ? 7.129 -1.4 7.355 1 73.31 301 THR A N 1
ATOM 2425 C CA . THR A 1 301 ? 8.359 -1.92 6.762 1 73.31 301 THR A CA 1
ATOM 2426 C C . THR A 1 301 ? 8.758 -3.24 7.414 1 73.31 301 THR A C 1
ATOM 2428 O O . THR A 1 301 ? 9.242 -4.148 6.738 1 73.31 301 THR A O 1
ATOM 2431 N N . MET A 1 302 ? 8.359 -3.4 8.586 1 78.25 302 MET A N 1
ATOM 2432 C CA . MET A 1 302 ? 8.664 -4.652 9.273 1 78.25 302 MET A CA 1
ATOM 2433 C C . MET A 1 302 ? 7.785 -5.785 8.758 1 78.25 302 MET A C 1
ATOM 2435 O O . MET A 1 302 ? 8.25 -6.914 8.594 1 78.25 302 MET A O 1
ATOM 2439 N N . LEU A 1 303 ? 6.629 -5.422 8.484 1 77.69 303 LEU A N 1
ATOM 2440 C CA . LEU A 1 303 ? 5.707 -6.43 7.977 1 77.69 303 LEU A CA 1
ATOM 2441 C C . LEU A 1 303 ? 6.137 -6.918 6.598 1 77.69 303 LEU A C 1
ATOM 2443 O O . LEU A 1 303 ? 6.145 -8.125 6.332 1 77.69 303 LEU A O 1
ATOM 2447 N N . ILE A 1 304 ? 6.551 -5.965 5.777 1 81.75 304 ILE A N 1
ATOM 2448 C CA . ILE A 1 304 ? 6.934 -6.316 4.414 1 81.75 304 ILE A CA 1
ATOM 2449 C C . ILE A 1 304 ? 8.266 -7.07 4.43 1 81.75 304 ILE A C 1
ATOM 2451 O O . ILE A 1 304 ? 8.508 -7.922 3.57 1 81.75 304 ILE A O 1
ATOM 2455 N N . PHE A 1 305 ? 9.008 -6.789 5.465 1 86.19 305 PHE A N 1
ATOM 2456 C CA . PHE A 1 305 ? 10.305 -7.426 5.625 1 86.19 305 PHE A CA 1
ATOM 2457 C C . PHE A 1 305 ? 10.148 -8.93 5.836 1 86.19 305 PHE A C 1
ATOM 2459 O O . PHE A 1 305 ? 11 -9.711 5.402 1 86.19 305 PHE A O 1
ATOM 2466 N N . LEU A 1 306 ? 9.055 -9.32 6.34 1 86 306 LEU A N 1
ATOM 2467 C CA . LEU A 1 306 ? 8.852 -10.727 6.688 1 86 306 LEU A CA 1
ATOM 2468 C C . LEU A 1 306 ? 8.125 -11.461 5.57 1 86 306 LEU A C 1
ATOM 2470 O O . LEU A 1 306 ? 8.016 -12.695 5.598 1 86 306 LEU A O 1
ATOM 2474 N N . VAL A 1 307 ? 7.766 -10.789 4.578 1 82.88 307 VAL A N 1
ATOM 2475 C CA . VAL A 1 307 ? 6.922 -11.359 3.533 1 82.88 307 VAL A CA 1
ATOM 2476 C C . VAL A 1 307 ? 7.676 -12.477 2.812 1 82.88 307 VAL A C 1
ATOM 2478 O O . VAL A 1 307 ? 7.16 -13.586 2.65 1 82.88 307 VAL A O 1
ATOM 2481 N N . PRO A 1 308 ? 8.898 -12.25 2.424 1 84.25 308 PRO A N 1
ATOM 2482 C CA . PRO A 1 308 ? 9.578 -13.328 1.698 1 84.25 308 PRO A CA 1
ATOM 2483 C C . PRO A 1 308 ? 9.766 -14.586 2.543 1 84.25 308 PRO A C 1
ATOM 2485 O O . PRO A 1 308 ? 9.578 -15.695 2.047 1 84.25 308 PRO A O 1
ATOM 2488 N N . ALA A 1 309 ? 10.078 -14.406 3.779 1 87.31 309 ALA A N 1
ATOM 2489 C CA . ALA A 1 309 ? 10.227 -15.562 4.66 1 87.31 309 ALA A CA 1
ATOM 2490 C C . ALA A 1 309 ? 8.898 -16.281 4.871 1 87.31 309 ALA A C 1
ATOM 2492 O O . ALA A 1 309 ? 8.836 -17.5 4.914 1 87.31 309 ALA A O 1
ATOM 2493 N N . PHE A 1 310 ? 7.914 -15.578 4.949 1 85.88 310 PHE A N 1
ATOM 2494 C CA . PHE A 1 310 ? 6.582 -16.141 5.121 1 85.88 310 PHE A CA 1
ATOM 2495 C C . PHE A 1 310 ? 6.156 -16.906 3.875 1 85.88 310 PHE A C 1
ATOM 2497 O O . PHE A 1 310 ? 5.516 -17.953 3.977 1 85.88 310 PHE A O 1
ATOM 2504 N N . GLN A 1 311 ? 6.473 -16.359 2.787 1 83.31 311 GLN A N 1
ATOM 2505 C CA . GLN A 1 311 ? 6.129 -17.047 1.545 1 83.31 311 GLN A CA 1
ATOM 2506 C C . GLN A 1 311 ? 6.93 -18.328 1.386 1 83.31 311 GLN A C 1
ATOM 2508 O O . GLN A 1 311 ? 6.422 -19.328 0.857 1 83.31 311 GLN A O 1
ATOM 2513 N N . ALA A 1 312 ? 8.164 -18.297 1.779 1 86.06 312 ALA A N 1
ATOM 2514 C CA . ALA A 1 312 ? 8.961 -19.531 1.776 1 86.06 312 ALA A CA 1
ATOM 2515 C C . ALA A 1 312 ? 8.344 -20.578 2.697 1 86.06 312 ALA A C 1
ATOM 2517 O O . ALA A 1 312 ? 8.336 -21.766 2.371 1 86.06 312 ALA A O 1
ATOM 2518 N N . LEU A 1 313 ? 7.777 -20.125 3.77 1 85 313 LEU A N 1
ATOM 2519 C CA . LEU A 1 313 ? 7.102 -21.016 4.707 1 85 313 LEU A CA 1
ATOM 2520 C C . LEU A 1 313 ? 5.855 -21.625 4.078 1 85 313 LEU A C 1
ATOM 2522 O O . LEU A 1 313 ? 5.609 -22.828 4.223 1 85 313 LEU A O 1
ATOM 2526 N N . ILE A 1 314 ? 5.188 -20.859 3.352 1 81.75 314 ILE A N 1
ATOM 2527 C CA . ILE A 1 314 ? 3.977 -21.328 2.688 1 81.75 314 ILE A CA 1
ATOM 2528 C C . ILE A 1 314 ? 4.344 -22.359 1.626 1 81.75 314 ILE A C 1
ATOM 2530 O O . ILE A 1 314 ? 3.686 -23.406 1.512 1 81.75 314 ILE A O 1
ATOM 2534 N N . LEU A 1 315 ? 5.375 -22.094 0.898 1 83.06 315 LEU A N 1
ATOM 2535 C CA . LEU A 1 315 ? 5.824 -23.016 -0.137 1 83.06 315 LEU A CA 1
ATOM 2536 C C . LEU A 1 315 ? 6.227 -24.359 0.469 1 83.06 315 LEU A C 1
ATOM 2538 O O . LEU A 1 315 ? 5.859 -25.422 -0.052 1 83.06 315 LEU A O 1
ATOM 2542 N N . GLY A 1 316 ? 6.941 -24.297 1.594 1 80.94 316 GLY A N 1
ATOM 2543 C CA . GLY A 1 316 ? 7.383 -25.516 2.25 1 80.94 316 GLY A CA 1
ATOM 2544 C C . GLY A 1 316 ? 6.246 -26.297 2.863 1 80.94 316 GLY A C 1
ATOM 2545 O O . GLY A 1 316 ? 6.27 -27.531 2.859 1 80.94 316 GLY A O 1
ATOM 2546 N N . LEU A 1 317 ? 5.227 -25.641 3.217 1 78.31 317 LEU A N 1
ATOM 2547 C CA . LEU A 1 317 ? 4.109 -26.297 3.883 1 78.31 317 LEU A CA 1
ATOM 2548 C C . LEU A 1 317 ? 3.092 -26.797 2.867 1 78.31 317 LEU A C 1
ATOM 2550 O O . LEU A 1 317 ? 2.432 -27.812 3.096 1 78.31 317 LEU A O 1
ATOM 2554 N N . MET A 1 318 ? 3 -26.172 1.72 1 74.62 318 MET A N 1
ATOM 2555 C CA . MET A 1 318 ? 1.875 -26.438 0.831 1 74.62 318 MET A CA 1
ATOM 2556 C C . MET A 1 318 ? 2.297 -27.344 -0.325 1 74.62 318 MET A C 1
ATOM 2558 O O . MET A 1 318 ? 1.518 -28.172 -0.784 1 74.62 318 MET A O 1
ATOM 2562 N N . TYR A 1 319 ? 3.439 -27.188 -0.783 1 73.38 319 TYR A N 1
ATOM 2563 C CA . TYR A 1 319 ? 3.748 -27.875 -2.031 1 73.38 319 TYR A CA 1
ATOM 2564 C C . TYR A 1 319 ? 4.824 -28.938 -1.82 1 73.38 319 TYR A C 1
ATOM 2566 O O . TYR A 1 319 ? 5.551 -29.281 -2.752 1 73.38 319 TYR A O 1
ATOM 2574 N N . ASP A 1 320 ? 4.863 -29.359 -0.546 1 69.44 320 ASP A N 1
ATOM 2575 C CA . ASP A 1 320 ? 5.898 -30.359 -0.278 1 69.44 320 ASP A CA 1
ATOM 2576 C C . ASP A 1 320 ? 5.289 -31.734 -0.09 1 69.44 320 ASP A C 1
ATOM 2578 O O . ASP A 1 320 ? 5.789 -32.531 0.698 1 69.44 320 ASP A O 1
ATOM 2582 N N . VAL A 1 321 ? 4.184 -31.969 -0.869 1 69.62 321 VAL A N 1
ATOM 2583 C CA . VAL A 1 321 ? 3.57 -33.281 -0.704 1 69.62 321 VAL A CA 1
ATOM 2584 C C . VAL A 1 321 ? 4.07 -34.219 -1.796 1 69.62 321 VAL A C 1
ATOM 2586 O O . VAL A 1 321 ? 4.234 -33.812 -2.947 1 69.62 321 VAL A O 1
ATOM 2589 N N . ASP A 1 322 ? 4.324 -35.375 -1.401 1 64.75 322 ASP A N 1
ATOM 2590 C CA . ASP A 1 322 ? 4.895 -36.375 -2.295 1 64.75 322 ASP A CA 1
ATOM 2591 C C . ASP A 1 322 ? 3.836 -36.906 -3.256 1 64.75 322 ASP A C 1
ATOM 2593 O O . ASP A 1 322 ? 4.133 -37.188 -4.418 1 64.75 322 ASP A O 1
ATOM 2597 N N . SER A 1 323 ? 2.645 -37.094 -2.713 1 71.88 323 SER A N 1
ATOM 2598 C CA . SER A 1 323 ? 1.62 -37.656 -3.572 1 71.88 323 SER A CA 1
ATOM 2599 C C . SER A 1 323 ? 0.229 -37.156 -3.191 1 71.88 323 SER A C 1
ATOM 2601 O O . SER A 1 323 ? -0.011 -36.812 -2.039 1 71.88 323 SER A O 1
ATOM 2603 N N . VAL A 1 324 ? -0.54 -37.031 -4.203 1 77.31 324 VAL A N 1
ATOM 2604 C CA . VAL A 1 324 ? -1.932 -36.625 -4.039 1 77.31 324 VAL A CA 1
ATOM 2605 C C . VAL A 1 324 ? -2.857 -37.75 -4.504 1 77.31 324 VAL A C 1
ATOM 2607 O O . VAL A 1 324 ? -2.637 -38.344 -5.559 1 77.31 324 VAL A O 1
ATOM 2610 N N . ALA A 1 325 ? -3.822 -38.031 -3.662 1 80.44 325 ALA A N 1
ATOM 2611 C CA . ALA A 1 325 ? -4.77 -39.094 -3.996 1 80.44 325 ALA A CA 1
ATOM 2612 C C . ALA A 1 325 ? -5.918 -38.562 -4.844 1 80.44 325 ALA A C 1
ATOM 2614 O O . ALA A 1 325 ? -6.484 -37.5 -4.539 1 80.44 325 ALA A O 1
ATOM 2615 N N . ILE A 1 326 ? -6.207 -39.188 -5.891 1 87.56 326 ILE A N 1
ATOM 2616 C CA . ILE A 1 326 ? -7.355 -38.875 -6.734 1 87.56 326 ILE A CA 1
ATOM 2617 C C . ILE A 1 326 ? -8.398 -40 -6.605 1 87.56 326 ILE A C 1
ATOM 2619 O O . ILE A 1 326 ? -8.172 -41.125 -7.023 1 87.56 326 ILE A O 1
ATOM 2623 N N . PRO A 1 327 ? -9.477 -39.688 -6.043 1 89.81 327 PRO A N 1
ATOM 2624 C CA . PRO A 1 327 ? -10.516 -40.719 -5.914 1 89.81 327 PRO A CA 1
ATOM 2625 C C . PRO A 1 327 ? -11.164 -41.062 -7.25 1 89.81 327 PRO A C 1
ATOM 2627 O O . PRO A 1 327 ? -11.555 -40.188 -8.008 1 89.81 327 PRO A O 1
ATOM 2630 N N . ILE A 1 328 ? -11.281 -42.375 -7.516 1 93.38 328 ILE A N 1
ATOM 2631 C CA . ILE A 1 328 ? -11.914 -42.844 -8.734 1 93.38 328 ILE A CA 1
ATOM 2632 C C . ILE A 1 328 ? -12.953 -43.906 -8.398 1 93.38 328 ILE A C 1
ATOM 2634 O O . ILE A 1 328 ? -12.805 -44.656 -7.418 1 93.38 328 ILE A O 1
ATOM 2638 N N . ALA A 1 329 ? -13.992 -43.969 -9.148 1 95.19 329 ALA A N 1
ATOM 2639 C CA . ALA A 1 329 ? -15.039 -44.969 -8.984 1 95.19 329 ALA A CA 1
ATOM 2640 C C . ALA A 1 329 ? -14.812 -46.156 -9.93 1 95.19 329 ALA A C 1
ATOM 2642 O O . ALA A 1 329 ? -14.508 -45.969 -11.109 1 95.19 329 ALA A O 1
ATOM 2643 N N . VAL A 1 330 ? -14.914 -47.344 -9.406 1 95.19 330 VAL A N 1
ATOM 2644 C CA . VAL A 1 330 ? -14.727 -48.562 -10.211 1 95.19 330 VAL A CA 1
ATOM 2645 C C . VAL A 1 330 ? -16.031 -49.375 -10.234 1 95.19 330 VAL A C 1
ATOM 2647 O O . VAL A 1 330 ? -16.578 -49.719 -9.18 1 95.19 330 VAL A O 1
ATOM 2650 N N . SER A 1 331 ? -16.578 -49.5 -11.375 1 93.94 331 SER A N 1
ATOM 2651 C CA . SER A 1 331 ? -17.719 -50.406 -11.594 1 93.94 331 SER A CA 1
ATOM 2652 C C . SER A 1 331 ? -17.297 -51.656 -12.312 1 93.94 331 SER A C 1
ATOM 2654 O O . SER A 1 331 ? -16.969 -51.625 -13.5 1 93.94 331 SER A O 1
ATOM 2656 N N . ASN A 1 332 ? -17.25 -52.719 -11.609 1 93.06 332 ASN A N 1
ATOM 2657 C CA . ASN A 1 332 ? -16.828 -54 -12.156 1 93.06 332 ASN A CA 1
ATOM 2658 C C . ASN A 1 332 ? -17.984 -55 -12.164 1 93.06 332 ASN A C 1
ATOM 2660 O O . ASN A 1 332 ? -18.375 -55.531 -11.117 1 93.06 332 ASN A O 1
ATOM 2664 N N . ASP A 1 333 ? -18.547 -55.344 -13.328 1 87.25 333 ASP A N 1
ATOM 2665 C CA . ASP A 1 333 ? -19.656 -56.281 -13.469 1 87.25 333 ASP A CA 1
ATOM 2666 C C . ASP A 1 333 ? -19.188 -57.688 -13.859 1 87.25 333 ASP A C 1
ATOM 2668 O O . ASP A 1 333 ? -19.984 -58.531 -14.258 1 87.25 333 ASP A O 1
ATOM 2672 N N . GLU A 1 334 ? -17.953 -57.875 -13.695 1 89.69 334 GLU A N 1
ATOM 2673 C CA . GLU A 1 334 ? -17.422 -59.156 -14.133 1 89.69 334 GLU A CA 1
ATOM 2674 C C . GLU A 1 334 ? -17.766 -60.281 -13.148 1 89.69 334 GLU A C 1
ATOM 2676 O O . GLU A 1 334 ? -17.766 -60.062 -11.938 1 89.69 334 GLU A O 1
ATOM 2681 N N . ILE A 1 335 ? -18.156 -61.469 -13.641 1 82.62 335 ILE A N 1
ATOM 2682 C CA . ILE A 1 335 ? -18.469 -62.625 -12.82 1 82.62 335 ILE A CA 1
ATOM 2683 C C . ILE A 1 335 ? -17.188 -63.281 -12.305 1 82.62 335 ILE A C 1
ATOM 2685 O O . ILE A 1 335 ? -17.062 -63.531 -11.102 1 82.62 335 ILE A O 1
ATOM 2689 N N . GLU A 1 336 ? -16.188 -63.5 -13.148 1 85.94 336 GLU A N 1
ATOM 2690 C CA . GLU A 1 336 ? -14.859 -64 -12.789 1 85.94 336 GLU A CA 1
ATOM 2691 C C . GLU A 1 336 ? -13.781 -63 -13.117 1 85.94 336 GLU A C 1
ATOM 2693 O O . GLU A 1 336 ? -13.094 -63.094 -14.133 1 85.94 336 GLU A O 1
ATOM 2698 N N . PRO A 1 337 ? -13.695 -62.031 -12.211 1 89.56 337 PRO A N 1
ATOM 2699 C CA . PRO A 1 337 ? -12.805 -60.906 -12.492 1 89.56 337 PRO A CA 1
ATOM 2700 C C . PRO A 1 337 ? -11.328 -61.25 -12.336 1 89.56 337 PRO A C 1
ATOM 2702 O O . PRO A 1 337 ? -10.789 -61.188 -11.227 1 89.56 337 PRO A O 1
ATOM 2705 N N . TYR A 1 338 ? -10.688 -61.656 -13.367 1 89.88 338 TYR A N 1
ATOM 2706 C CA . TYR A 1 338 ? -9.258 -61.938 -13.305 1 89.88 338 TYR A CA 1
ATOM 2707 C C . TYR A 1 338 ? -8.438 -60.75 -13.789 1 89.88 338 TYR A C 1
ATOM 2709 O O . TYR A 1 338 ? -7.668 -60.156 -13.016 1 89.88 338 TYR A O 1
ATOM 2717 N N . TYR A 1 339 ? -8.703 -60.344 -15.016 1 87.69 339 TYR A N 1
ATOM 2718 C CA . TYR A 1 339 ? -7.914 -59.25 -15.578 1 87.69 339 TYR A CA 1
ATOM 2719 C C . TYR A 1 339 ? -8.312 -57.938 -14.953 1 87.69 339 TYR A C 1
ATOM 2721 O O . TYR A 1 339 ? -7.473 -57.031 -14.781 1 87.69 339 TYR A O 1
ATOM 2729 N N . SER A 1 340 ? -9.523 -57.781 -14.562 1 89.88 340 SER A N 1
ATOM 2730 C CA . SER A 1 340 ? -9.953 -56.562 -13.898 1 89.88 340 SER A CA 1
ATOM 2731 C C . SER A 1 340 ? -9.258 -56.375 -12.547 1 89.88 340 SER A C 1
ATOM 2733 O O . SER A 1 340 ? -8.812 -55.281 -12.203 1 89.88 340 SER A O 1
ATOM 2735 N N . ASN A 1 341 ? -9.141 -57.438 -11.867 1 90.62 341 ASN A N 1
ATOM 2736 C CA . ASN A 1 341 ? -8.438 -57.406 -10.594 1 90.62 341 ASN A CA 1
ATOM 2737 C C . ASN A 1 341 ? -6.945 -57.156 -10.781 1 90.62 341 ASN A C 1
ATOM 2739 O O . ASN A 1 341 ? -6.316 -56.469 -9.961 1 90.62 341 ASN A O 1
ATOM 2743 N N . MET A 1 342 ? -6.414 -57.656 -11.812 1 88.19 342 MET A N 1
ATOM 2744 C CA . MET A 1 342 ? -5.004 -57.406 -12.102 1 88.19 342 MET A CA 1
ATOM 2745 C C . MET A 1 342 ? -4.742 -55.938 -12.398 1 88.19 342 MET A C 1
ATOM 2747 O O . MET A 1 342 ? -3.721 -55.406 -11.977 1 88.19 342 MET A O 1
ATOM 2751 N N . ILE A 1 343 ? -5.633 -55.344 -13.109 1 87.5 343 ILE A N 1
ATOM 2752 C CA . ILE A 1 343 ? -5.504 -53.938 -13.414 1 87.5 343 ILE A CA 1
ATOM 2753 C C . ILE A 1 343 ? -5.613 -53.125 -12.125 1 87.5 343 ILE A C 1
ATOM 2755 O O . ILE A 1 343 ? -4.812 -52.219 -11.883 1 87.5 343 ILE A O 1
ATOM 2759 N N . LEU A 1 344 ? -6.547 -53.438 -11.328 1 89.38 344 LEU A N 1
ATOM 2760 C CA . LEU A 1 344 ? -6.766 -52.719 -10.086 1 89.38 344 LEU A CA 1
ATOM 2761 C C . LEU A 1 344 ? -5.594 -52.906 -9.125 1 89.38 344 LEU A C 1
ATOM 2763 O O . LEU A 1 344 ? -5.266 -52 -8.359 1 89.38 344 LEU A O 1
ATOM 2767 N N . ASN A 1 345 ? -5 -54 -9.219 1 87.5 345 ASN A N 1
ATOM 2768 C CA . ASN A 1 345 ? -3.83 -54.25 -8.383 1 87.5 345 ASN A CA 1
ATOM 2769 C C . ASN A 1 345 ? -2.592 -53.531 -8.922 1 87.5 345 ASN A C 1
ATOM 2771 O O . ASN A 1 345 ? -1.61 -53.344 -8.203 1 87.5 345 ASN A O 1
ATOM 2775 N N . SER A 1 346 ? -2.699 -53.094 -10.172 1 85.81 346 SER A N 1
ATOM 2776 C CA . SER A 1 346 ? -1.564 -52.438 -10.797 1 85.81 346 SER A CA 1
ATOM 2777 C C . SER A 1 346 ? -1.646 -50.938 -10.609 1 85.81 346 SER A C 1
ATOM 2779 O O . SER A 1 346 ? -0.803 -50.188 -11.117 1 85.81 346 SER A O 1
ATOM 2781 N N . ILE A 1 347 ? -2.666 -50.594 -9.906 1 84.12 347 ILE A N 1
ATOM 2782 C CA . ILE A 1 347 ? -2.791 -49.156 -9.664 1 84.12 347 ILE A CA 1
ATOM 2783 C C . ILE A 1 347 ? -1.613 -48.656 -8.82 1 84.12 347 ILE A C 1
ATOM 2785 O O . ILE A 1 347 ? -1.377 -49.188 -7.723 1 84.12 347 ILE A O 1
ATOM 2789 N N . LYS A 1 348 ? -0.68 -47.938 -9.492 1 67.31 348 LYS A N 1
ATOM 2790 C CA . LYS A 1 348 ? 0.499 -47.406 -8.797 1 67.31 348 LYS A CA 1
ATOM 2791 C C . LYS A 1 348 ? 0.508 -45.875 -8.797 1 67.31 348 LYS A C 1
ATOM 2793 O O . LYS A 1 348 ? -0.236 -45.25 -9.547 1 67.31 348 LYS A O 1
ATOM 2798 N N . LYS A 1 349 ? 1.172 -45.438 -7.855 1 63.28 349 LYS A N 1
ATOM 2799 C CA . LYS A 1 349 ? 1.454 -44.031 -7.762 1 63.28 349 LYS A CA 1
ATOM 2800 C C . LYS A 1 349 ? 2.328 -43.562 -8.922 1 63.28 349 LYS A C 1
ATOM 2802 O O . LYS A 1 349 ? 3.27 -44.25 -9.312 1 63.28 349 LYS A O 1
ATOM 2807 N N . VAL A 1 350 ? 1.709 -42.688 -9.82 1 62.09 350 VAL A N 1
ATOM 2808 C CA . VAL A 1 350 ? 2.543 -42 -10.805 1 62.09 350 VAL A CA 1
ATOM 2809 C C . VAL A 1 350 ? 2.943 -40.625 -10.297 1 62.09 350 VAL A C 1
ATOM 2811 O O . VAL A 1 350 ? 2.084 -39.812 -9.945 1 62.09 350 VAL A O 1
ATOM 2814 N N . ASP A 1 351 ? 4.188 -40.406 -10.297 1 58.84 351 ASP A N 1
ATOM 2815 C CA . ASP A 1 351 ? 4.93 -39.188 -9.961 1 58.84 351 ASP A CA 1
ATOM 2816 C C . ASP A 1 351 ? 4.312 -38.469 -8.758 1 58.84 351 ASP A C 1
ATOM 2818 O O . ASP A 1 351 ? 4.848 -38.562 -7.648 1 58.84 351 ASP A O 1
ATOM 2822 N N . VAL A 1 352 ? 3.021 -37.906 -8.984 1 66 352 VAL A N 1
ATOM 2823 C CA . VAL A 1 352 ? 2.451 -37.156 -7.875 1 66 352 VAL A CA 1
ATOM 2824 C C . VAL A 1 352 ? 1.035 -37.625 -7.59 1 66 352 VAL A C 1
ATOM 2826 O O . VAL A 1 352 ? 0.604 -37.656 -6.434 1 66 352 VAL A O 1
ATOM 2829 N N . TYR A 1 353 ? 0.436 -38.156 -8.547 1 74.38 353 TYR A N 1
ATOM 2830 C CA . TYR A 1 353 ? -0.978 -38.5 -8.398 1 74.38 353 TYR A CA 1
ATOM 2831 C C . TYR A 1 353 ? -1.184 -40 -8.297 1 74.38 353 TYR A C 1
ATOM 2833 O O . TYR A 1 353 ? -0.65 -40.75 -9.109 1 74.38 353 TYR A O 1
ATOM 2841 N N . TYR A 1 354 ? -1.706 -40.469 -7.273 1 81.5 354 TYR A N 1
ATOM 2842 C CA . TYR A 1 354 ? -2.074 -41.875 -7.234 1 81.5 354 TYR A CA 1
ATOM 2843 C C . TYR A 1 354 ? -3.59 -42.031 -7.184 1 81.5 354 TYR A C 1
ATOM 2845 O O . TYR A 1 354 ? -4.289 -41.219 -6.586 1 81.5 354 TYR A O 1
ATOM 2853 N N . LEU A 1 355 ? -4.09 -43.031 -7.832 1 87.62 355 LEU A N 1
ATOM 2854 C CA . LEU A 1 355 ? -5.523 -43.281 -7.926 1 87.62 355 LEU A CA 1
ATOM 2855 C C . LEU A 1 355 ? -6.016 -44.094 -6.73 1 87.62 355 LEU A C 1
ATOM 2857 O O . LEU A 1 355 ? -5.387 -45.062 -6.344 1 87.62 355 LEU A O 1
ATOM 2861 N N . LYS A 1 356 ? -7.008 -43.594 -6.105 1 89.56 356 LYS A N 1
ATOM 2862 C CA . LYS A 1 356 ? -7.676 -44.312 -5.027 1 89.56 356 LYS A CA 1
ATOM 2863 C C . LYS A 1 356 ? -9.023 -44.844 -5.488 1 89.56 356 LYS A C 1
ATOM 2865 O O . LYS A 1 356 ? -10.023 -44.156 -5.492 1 89.56 356 LYS A O 1
ATOM 2870 N N . PRO A 1 357 ? -9.031 -46.188 -5.762 1 92.62 357 PRO A N 1
ATOM 2871 C CA . PRO A 1 357 ? -10.258 -46.781 -6.301 1 92.62 357 PRO A CA 1
ATOM 2872 C C . PRO A 1 357 ? -11.32 -47 -5.227 1 92.62 357 PRO A C 1
ATOM 2874 O O . PRO A 1 357 ? -11.008 -47.469 -4.129 1 92.62 357 PRO A O 1
ATOM 2877 N N . ILE A 1 358 ? -12.508 -46.688 -5.457 1 94.56 358 ILE A N 1
ATOM 2878 C CA . ILE A 1 358 ? -13.695 -46.938 -4.652 1 94.56 358 ILE A CA 1
ATOM 2879 C C . ILE A 1 358 ? -14.68 -47.781 -5.445 1 94.56 358 ILE A C 1
ATOM 2881 O O . ILE A 1 358 ? -15.094 -47.406 -6.543 1 94.56 358 ILE A O 1
ATOM 2885 N N . LYS A 1 359 ? -15.07 -48.875 -4.926 1 94.25 359 LYS A N 1
ATOM 2886 C CA . LYS A 1 359 ? -15.914 -49.812 -5.645 1 94.25 359 LYS A CA 1
ATOM 2887 C C . LYS A 1 359 ? -17.391 -49.438 -5.547 1 94.25 359 LYS A C 1
ATOM 2889 O O . LYS A 1 359 ? -17.875 -49.094 -4.465 1 94.25 359 LYS A O 1
ATOM 2894 N N . TYR A 1 360 ? -18 -49.438 -6.684 1 94.81 360 TYR A N 1
ATOM 2895 C CA . TYR A 1 360 ? -19.438 -49.188 -6.77 1 94.81 360 TYR A CA 1
ATOM 2896 C C . TYR A 1 360 ? -20.156 -50.375 -7.402 1 94.81 360 TYR A C 1
ATOM 2898 O O . TYR A 1 360 ? -19.609 -51.031 -8.281 1 94.81 360 TYR A O 1
ATOM 2906 N N . GLY A 1 361 ? -21.391 -50.656 -7.062 1 89.38 361 GLY A N 1
ATOM 2907 C CA . GLY A 1 361 ? -22.125 -51.844 -7.492 1 89.38 361 GLY A CA 1
ATOM 2908 C C . GLY A 1 361 ? -22.625 -51.75 -8.922 1 89.38 361 GLY A C 1
ATOM 2909 O O . GLY A 1 361 ? -22.906 -52.781 -9.555 1 89.38 361 GLY A O 1
ATOM 2910 N N . SER A 1 362 ? -22.859 -50.5 -9.422 1 92.38 362 SER A N 1
ATOM 2911 C CA . SER A 1 362 ? -23.359 -50.312 -10.781 1 92.38 362 SER A CA 1
ATOM 2912 C C . SER A 1 362 ? -22.719 -49.062 -11.438 1 92.38 362 SER A C 1
ATOM 2914 O O . SER A 1 362 ? -22.172 -48.219 -10.742 1 92.38 362 SER A O 1
ATOM 2916 N N . LEU A 1 363 ? -22.766 -49.125 -12.75 1 92.62 363 LEU A N 1
ATOM 2917 C CA . LEU A 1 363 ? -22.25 -48 -13.508 1 92.62 363 LEU A CA 1
ATOM 2918 C C . LEU A 1 363 ? -23.016 -46.719 -13.188 1 92.62 363 LEU A C 1
ATOM 2920 O O . LEU A 1 363 ? -22.438 -45.625 -13.102 1 92.62 363 LEU A O 1
ATOM 2924 N N . ASP A 1 364 ? -24.297 -46.875 -13.023 1 94.06 364 ASP A N 1
ATOM 2925 C CA . ASP A 1 364 ? -25.141 -45.719 -12.734 1 94.06 364 ASP A CA 1
ATOM 2926 C C . ASP A 1 364 ? -24.75 -45.094 -11.406 1 94.06 364 ASP A C 1
ATOM 2928 O O . ASP A 1 364 ? -24.703 -43.844 -11.297 1 94.06 364 ASP A O 1
ATOM 2932 N N . LEU A 1 365 ? -24.438 -45.875 -10.461 1 95 365 LEU A N 1
ATOM 2933 C CA . LEU A 1 365 ? -24.031 -45.375 -9.156 1 95 365 LEU A CA 1
ATOM 2934 C C . LEU A 1 365 ? -22.656 -44.688 -9.258 1 95 365 LEU A C 1
ATOM 2936 O O . LEU A 1 365 ? -22.422 -43.688 -8.594 1 95 365 LEU A O 1
ATOM 2940 N N . ALA A 1 366 ? -21.812 -45.25 -10.047 1 94.69 366 ALA A N 1
ATOM 2941 C CA . ALA A 1 366 ? -20.469 -44.688 -10.242 1 94.69 366 ALA A CA 1
ATOM 2942 C C . ALA A 1 366 ? -20.562 -43.344 -10.953 1 94.69 366 ALA A C 1
ATOM 2944 O O . ALA A 1 366 ? -19.859 -42.375 -10.586 1 94.69 366 ALA A O 1
ATOM 2945 N N . LEU A 1 367 ? -21.391 -43.312 -11.969 1 93.44 367 LEU A N 1
ATOM 2946 C CA . LEU A 1 367 ? -21.547 -42.062 -12.719 1 93.44 367 LEU A CA 1
ATOM 2947 C C . LEU A 1 367 ? -22.219 -41 -11.867 1 93.44 367 LEU A C 1
ATOM 2949 O O . LEU A 1 367 ? -21.906 -39.812 -12.008 1 93.44 367 LEU A O 1
ATOM 2953 N N . ASP A 1 368 ? -23.094 -41.406 -11.008 1 94.06 368 ASP A N 1
ATOM 2954 C CA . ASP A 1 368 ? -23.719 -40.469 -10.086 1 94.06 368 ASP A CA 1
ATOM 2955 C C . ASP A 1 368 ? -22.688 -39.875 -9.125 1 94.06 368 ASP A C 1
ATOM 2957 O O . ASP A 1 368 ? -22.734 -38.688 -8.805 1 94.06 368 ASP A O 1
ATOM 2961 N N . ALA A 1 369 ? -21.781 -40.688 -8.688 1 93.31 369 ALA A N 1
ATOM 2962 C CA . ALA A 1 369 ? -20.703 -40.219 -7.82 1 93.31 369 ALA A CA 1
ATOM 2963 C C . ALA A 1 369 ? -19.828 -39.188 -8.539 1 93.31 369 ALA A C 1
ATOM 2965 O O . ALA A 1 369 ? -19.344 -38.219 -7.93 1 93.31 369 ALA A O 1
ATOM 2966 N N . LEU A 1 370 ? -19.594 -39.438 -9.781 1 92.19 370 LEU A N 1
ATOM 2967 C CA . LEU A 1 370 ? -18.812 -38.5 -10.602 1 92.19 370 LEU A CA 1
ATOM 2968 C C . LEU A 1 370 ? -19.547 -37.188 -10.781 1 92.19 370 LEU A C 1
ATOM 2970 O O . LEU A 1 370 ? -18.953 -36.094 -10.664 1 92.19 370 LEU A O 1
ATOM 2974 N N . LYS A 1 371 ? -20.844 -37.281 -11 1 91.31 371 LYS A N 1
ATOM 2975 C CA . LYS A 1 371 ? -21.672 -36.094 -11.211 1 91.31 371 LYS A CA 1
ATOM 2976 C C . LYS A 1 371 ? -21.781 -35.281 -9.93 1 91.31 371 LYS A C 1
ATOM 2978 O O . LYS A 1 371 ? -21.922 -34.062 -9.984 1 91.31 371 LYS A O 1
ATOM 2983 N N . GLN A 1 372 ? -21.656 -35.938 -8.805 1 90.88 372 GLN A N 1
ATOM 2984 C CA . GLN A 1 372 ? -21.734 -35.281 -7.516 1 90.88 372 GLN A CA 1
ATOM 2985 C C . GLN A 1 372 ? -20.344 -34.812 -7.062 1 90.88 372 GLN A C 1
ATOM 2987 O O . GLN A 1 372 ? -20.188 -34.344 -5.934 1 90.88 372 GLN A O 1
ATOM 2992 N N . ALA A 1 373 ? -19.391 -34.938 -7.906 1 88.56 373 ALA A N 1
ATOM 2993 C CA . ALA A 1 373 ? -18.031 -34.469 -7.672 1 88.56 373 ALA A CA 1
ATOM 2994 C C . ALA A 1 373 ? -17.375 -35.219 -6.504 1 88.56 373 ALA A C 1
ATOM 2996 O O . ALA A 1 373 ? -16.547 -34.656 -5.789 1 88.56 373 ALA A O 1
ATOM 2997 N N . LYS A 1 374 ? -17.781 -36.438 -6.238 1 88.88 374 LYS A N 1
ATOM 2998 C CA . LYS A 1 374 ? -17.156 -37.25 -5.195 1 88.88 374 LYS A CA 1
ATOM 2999 C C . LYS A 1 374 ? -15.906 -37.969 -5.723 1 88.88 374 LYS A C 1
ATOM 3001 O O . LYS A 1 374 ? -15.023 -38.312 -4.945 1 88.88 374 LYS A O 1
ATOM 3006 N N . VAL A 1 375 ? -15.898 -38.219 -7.027 1 91.5 375 VAL A N 1
ATOM 3007 C CA . VAL A 1 375 ? -14.766 -38.844 -7.695 1 91.5 375 VAL A CA 1
ATOM 3008 C C . VAL A 1 375 ? -14.398 -38.031 -8.945 1 91.5 375 VAL A C 1
ATOM 3010 O O . VAL A 1 375 ? -15.195 -37.219 -9.422 1 91.5 375 VAL A O 1
ATOM 3013 N N . THR A 1 376 ? -13.258 -38.219 -9.383 1 89.06 376 THR A N 1
ATOM 3014 C CA . THR A 1 376 ? -12.758 -37.469 -10.539 1 89.06 376 THR A CA 1
ATOM 3015 C C . THR A 1 376 ? -12.984 -38.281 -11.828 1 89.06 376 THR A C 1
ATOM 3017 O O . THR A 1 376 ? -13.125 -37.688 -12.898 1 89.06 376 THR A O 1
ATOM 3020 N N . GLY A 1 377 ? -13.008 -39.562 -11.68 1 91.19 377 GLY A N 1
ATOM 3021 C CA . GLY A 1 377 ? -13.172 -40.438 -12.836 1 91.19 377 GLY A CA 1
ATOM 3022 C C . GLY A 1 377 ? -13.812 -41.781 -12.5 1 91.19 377 GLY A C 1
ATOM 3023 O O . GLY A 1 377 ? -13.922 -42.125 -11.32 1 91.19 377 GLY A O 1
ATOM 3024 N N . VAL A 1 378 ? -14.383 -42.406 -13.539 1 92.31 378 VAL A N 1
ATOM 3025 C CA . VAL A 1 378 ? -15.023 -43.719 -13.414 1 92.31 378 VAL A CA 1
ATOM 3026 C C . VAL A 1 378 ? -14.383 -44.688 -14.383 1 92.31 378 VAL A C 1
ATOM 3028 O O . VAL A 1 378 ? -14.086 -44.344 -15.523 1 92.31 378 VAL A O 1
ATOM 3031 N N . ILE A 1 379 ? -14.086 -45.844 -13.859 1 92 379 ILE A N 1
ATOM 3032 C CA . ILE A 1 379 ? -13.594 -46.938 -14.68 1 92 379 ILE A CA 1
ATOM 3033 C C . ILE A 1 379 ? -14.602 -48.094 -14.656 1 92 379 ILE A C 1
ATOM 3035 O O . ILE A 1 379 ? -15.047 -48.5 -13.586 1 92 379 ILE A O 1
ATOM 3039 N N . ARG A 1 380 ? -14.984 -48.562 -15.805 1 91.81 380 ARG A N 1
ATOM 3040 C CA . ARG A 1 380 ? -15.953 -49.656 -15.898 1 91.81 380 ARG A CA 1
ATOM 3041 C C . ARG A 1 380 ? -15.367 -50.844 -16.625 1 91.81 380 ARG A C 1
ATOM 3043 O O . ARG A 1 380 ? -14.727 -50.688 -17.672 1 91.81 380 ARG A O 1
ATOM 3050 N N . PHE A 1 381 ? -15.594 -52 -16.031 1 90.94 381 PHE A N 1
ATOM 3051 C CA . PHE A 1 381 ? -15.273 -53.281 -16.672 1 90.94 381 PHE A CA 1
ATOM 3052 C C . PHE A 1 381 ? -16.547 -54 -17.078 1 90.94 381 PHE A C 1
ATOM 3054 O O . PHE A 1 381 ? -17.422 -54.25 -16.25 1 90.94 381 PHE A O 1
ATOM 3061 N N . GLU A 1 382 ? -16.672 -54.344 -18.328 1 88.12 382 GLU A N 1
ATOM 3062 C CA . GLU A 1 382 ? -17.844 -55.062 -18.812 1 88.12 382 GLU A CA 1
ATOM 3063 C C . GLU A 1 382 ? -17.891 -56.469 -18.266 1 88.12 382 GLU A C 1
ATOM 3065 O O . GLU A 1 382 ? -16.859 -57 -17.812 1 88.12 382 GLU A O 1
ATOM 3070 N N . PRO A 1 383 ? -19.047 -57.188 -18.219 1 88.31 383 PRO A N 1
ATOM 3071 C CA . PRO A 1 383 ? -19.188 -58.5 -17.625 1 88.31 383 PRO A CA 1
ATOM 3072 C C . PRO A 1 383 ? -18.266 -59.531 -18.25 1 88.31 383 PRO A C 1
ATOM 3074 O O . PRO A 1 383 ? -17.797 -60.469 -17.562 1 88.31 383 PRO A O 1
ATOM 3077 N N . ASN A 1 384 ? -17.969 -59.438 -19.5 1 88.5 384 ASN A N 1
ATOM 3078 C CA . ASN A 1 384 ? -17.094 -60.406 -20.172 1 88.5 384 ASN A CA 1
ATOM 3079 C C . ASN A 1 384 ? -15.727 -59.812 -20.484 1 88.5 384 ASN A C 1
ATOM 3081 O O . ASN A 1 384 ? -15.109 -60.156 -21.484 1 88.5 384 ASN A O 1
ATOM 3085 N N . PHE A 1 385 ? -15.328 -58.938 -19.609 1 90 385 PHE A N 1
ATOM 3086 C CA . PHE A 1 385 ? -14.078 -58.219 -19.875 1 90 385 PHE A CA 1
ATOM 3087 C C . PHE A 1 385 ? -12.906 -59.188 -19.938 1 90 385 PHE A C 1
ATOM 3089 O O . PHE A 1 385 ? -12.125 -59.156 -20.891 1 90 385 PHE A O 1
ATOM 3096 N N . THR A 1 386 ? -12.75 -60.094 -18.953 1 88.69 386 THR A N 1
ATOM 3097 C CA . THR A 1 386 ? -11.633 -61.031 -18.891 1 88.69 386 THR A CA 1
ATOM 3098 C C . THR A 1 386 ? -11.656 -61.969 -20.078 1 88.69 386 THR A C 1
ATOM 3100 O O . THR A 1 386 ? -10.617 -62.25 -20.688 1 88.69 386 THR A O 1
ATOM 3103 N N . GLU A 1 387 ? -12.867 -62.469 -20.422 1 86.69 387 GLU A N 1
ATOM 3104 C CA . GLU A 1 387 ? -13.008 -63.375 -21.547 1 86.69 387 GLU A CA 1
ATOM 3105 C C . GLU A 1 387 ? -12.688 -62.688 -22.859 1 86.69 387 GLU A C 1
ATOM 3107 O O . GLU A 1 387 ? -11.977 -63.219 -23.719 1 86.69 387 GLU A O 1
ATOM 3112 N N . SER A 1 388 ? -13.203 -61.531 -22.969 1 84.94 388 SER A N 1
ATOM 3113 C CA . SER A 1 388 ? -12.984 -60.75 -24.188 1 84.94 388 SER A CA 1
ATOM 3114 C C . SER A 1 388 ? -11.523 -60.344 -24.328 1 84.94 388 SER A C 1
ATOM 3116 O O . SER A 1 388 ? -10.984 -60.344 -25.438 1 84.94 388 SER A O 1
ATOM 3118 N N . LEU A 1 389 ? -10.938 -59.969 -23.266 1 84.69 389 LEU A N 1
ATOM 3119 C CA . LEU A 1 389 ? -9.539 -59.562 -23.297 1 84.69 389 LEU A CA 1
ATOM 3120 C C . LEU A 1 389 ? -8.633 -60.781 -23.594 1 84.69 389 LEU A C 1
ATOM 3122 O O . LEU A 1 389 ? -7.625 -60.625 -24.297 1 84.69 389 LEU A O 1
ATOM 3126 N N . SER A 1 390 ? -8.992 -61.906 -23.016 1 80.12 390 SER A N 1
ATOM 3127 C CA . SER A 1 390 ? -8.242 -63.125 -23.328 1 80.12 390 SER A CA 1
ATOM 3128 C C . SER A 1 390 ? -8.32 -63.438 -24.812 1 80.12 390 SER A C 1
ATOM 3130 O O . SER A 1 390 ? -7.328 -63.875 -25.406 1 80.12 390 SER A O 1
ATOM 3132 N N . THR A 1 391 ? -9.555 -63.25 -25.312 1 78.31 391 THR A N 1
ATOM 3133 C CA . THR A 1 391 ? -9.742 -63.5 -26.734 1 78.31 391 THR A CA 1
ATOM 3134 C C . THR A 1 391 ? -8.93 -62.5 -27.562 1 78.31 391 THR A C 1
ATOM 3136 O O . THR A 1 391 ? -8.359 -62.875 -28.594 1 78.31 391 THR A O 1
ATOM 3139 N N . ARG A 1 392 ? -8.906 -61.281 -27.031 1 76.94 392 ARG A N 1
ATOM 3140 C CA . ARG A 1 392 ? -8.164 -60.25 -27.719 1 76.94 392 ARG A CA 1
ATOM 3141 C C . ARG A 1 392 ? -6.672 -60.531 -27.719 1 76.94 392 ARG A C 1
ATOM 3143 O O . ARG A 1 392 ? -5.977 -60.25 -28.703 1 76.94 392 ARG A O 1
ATOM 3150 N N . ILE A 1 393 ? -6.215 -61.156 -26.688 1 70.19 393 ILE A N 1
ATOM 3151 C CA . ILE A 1 393 ? -4.789 -61.406 -26.516 1 70.19 393 ILE A CA 1
ATOM 3152 C C . ILE A 1 393 ? -4.391 -62.656 -27.281 1 70.19 393 ILE A C 1
ATOM 3154 O O . ILE A 1 393 ? -3.348 -62.688 -27.938 1 70.19 393 ILE A O 1
ATOM 3158 N N . VAL A 1 394 ? -5.215 -63.719 -27.141 1 67.12 394 VAL A N 1
ATOM 3159 C CA . VAL A 1 394 ? -4.828 -65 -27.656 1 67.12 394 VAL A CA 1
ATOM 3160 C C . VAL A 1 394 ? -5.262 -65.188 -29.109 1 67.12 394 VAL A C 1
ATOM 3162 O O . VAL A 1 394 ? -4.52 -65.688 -29.938 1 67.12 394 VAL A O 1
ATOM 3165 N N . GLN A 1 395 ? -6.566 -64.812 -29.422 1 64.56 395 GLN A N 1
ATOM 3166 C CA . GLN A 1 395 ? -7.105 -65.062 -30.75 1 64.56 395 GLN A CA 1
ATOM 3167 C C . GLN A 1 395 ? -7.414 -63.719 -31.453 1 64.56 395 GLN A C 1
ATOM 3169 O O . GLN A 1 395 ? -8.586 -63.344 -31.609 1 64.56 395 GLN A O 1
ATOM 3174 N N . SER A 1 396 ? -6.406 -62.969 -31.906 1 60.16 396 SER A N 1
ATOM 3175 C CA . SER A 1 396 ? -6.551 -61.656 -32.5 1 60.16 396 SER A CA 1
ATOM 3176 C C . SER A 1 396 ? -7.34 -61.719 -33.781 1 60.16 396 SER A C 1
ATOM 3178 O O . SER A 1 396 ? -7.965 -60.719 -34.188 1 60.16 396 SER A O 1
ATOM 3180 N N . GLU A 1 397 ? -7.348 -62.844 -34.5 1 59.34 397 GLU A N 1
ATOM 3181 C CA . GLU A 1 397 ? -7.992 -62.969 -35.781 1 59.34 397 GLU A CA 1
ATOM 3182 C C . GLU A 1 397 ? -9.516 -62.906 -35.656 1 59.34 397 GLU A C 1
ATOM 3184 O O . GLU A 1 397 ? -10.203 -62.562 -36.625 1 59.34 397 GLU A O 1
ATOM 3189 N N . LEU A 1 398 ? -10.078 -63.219 -34.469 1 57.72 398 LEU A N 1
ATOM 3190 C CA . LEU A 1 398 ? -11.523 -63.281 -34.281 1 57.72 398 LEU A CA 1
ATOM 3191 C C . LEU A 1 398 ? -12.039 -62 -33.625 1 57.72 398 LEU A C 1
ATOM 3193 O O . LEU A 1 398 ? -13.117 -62 -33 1 57.72 398 LEU A O 1
ATOM 3197 N N . LEU A 1 399 ? -11.312 -60.938 -33.812 1 65.38 399 LEU A N 1
ATOM 3198 C CA . LEU A 1 399 ? -11.703 -59.781 -33 1 65.38 399 LEU A CA 1
ATOM 3199 C C . LEU A 1 399 ? -12.875 -59.062 -33.625 1 65.38 399 LEU A C 1
ATOM 3201 O O . LEU A 1 399 ? -12.766 -58.562 -34.781 1 65.38 399 LEU A O 1
ATOM 3205 N N . ASP A 1 400 ? -14.117 -59.344 -33.219 1 70.94 400 ASP A N 1
ATOM 3206 C CA . ASP A 1 400 ? -15.297 -58.562 -33.594 1 70.94 400 ASP A CA 1
ATOM 3207 C C . ASP A 1 400 ? -15.367 -57.25 -32.844 1 70.94 400 ASP A C 1
ATOM 3209 O O . ASP A 1 400 ? -14.664 -57.062 -31.828 1 70.94 400 ASP A O 1
ATOM 3213 N N . ASN A 1 401 ? -16.016 -56.312 -33.375 1 72.56 401 ASN A N 1
ATOM 3214 C CA . ASN A 1 401 ? -16.172 -55 -32.781 1 72.56 401 ASN A CA 1
ATOM 3215 C C . ASN A 1 401 ? -16.719 -55.094 -31.344 1 72.56 401 ASN A C 1
ATOM 3217 O O . ASN A 1 401 ? -16.328 -54.312 -30.484 1 72.56 401 ASN A O 1
ATOM 3221 N N . GLU A 1 402 ? -17.469 -56.062 -31.156 1 78.75 402 GLU A N 1
ATOM 3222 C CA . GLU A 1 402 ? -18.062 -56.219 -29.828 1 78.75 402 GLU A CA 1
ATOM 3223 C C . GLU A 1 402 ? -17.047 -56.719 -28.812 1 78.75 402 GLU A C 1
ATOM 3225 O O . GLU A 1 402 ? -17.031 -56.25 -27.656 1 78.75 402 GLU A O 1
ATOM 3230 N N . THR A 1 403 ? -16.203 -57.625 -29.188 1 79.19 403 THR A N 1
ATOM 3231 C CA . THR A 1 403 ? -15.164 -58.125 -28.312 1 79.19 403 THR A CA 1
ATOM 3232 C C . THR A 1 403 ? -14.141 -57.031 -27.984 1 79.19 403 THR A C 1
ATOM 3234 O O . THR A 1 403 ? -13.625 -56.969 -26.859 1 79.19 403 THR A O 1
ATOM 3237 N N . LEU A 1 404 ? -13.969 -56.188 -28.969 1 74.44 404 LEU A N 1
ATOM 3238 C CA . LEU A 1 404 ? -13.039 -55.094 -28.75 1 74.44 404 LEU A CA 1
ATOM 3239 C C . LEU A 1 404 ? -13.609 -54.094 -27.734 1 74.44 404 LEU A C 1
ATOM 3241 O O . LEU A 1 404 ? -12.875 -53.594 -26.891 1 74.44 404 LEU A O 1
ATOM 3245 N N . ALA A 1 405 ? -14.836 -53.875 -27.906 1 75.69 405 ALA A N 1
ATOM 3246 C CA . ALA A 1 405 ? -15.477 -52.938 -26.984 1 75.69 405 ALA A CA 1
ATOM 3247 C C . ALA A 1 405 ? -15.523 -53.5 -25.578 1 75.69 405 ALA A C 1
ATOM 3249 O O . ALA A 1 405 ? -15.328 -52.781 -24.594 1 75.69 405 ALA A O 1
ATOM 3250 N N . SER A 1 406 ? -15.75 -54.781 -25.516 1 79.81 406 SER A N 1
ATOM 3251 C CA . SER A 1 406 ? -15.883 -55.406 -24.203 1 79.81 406 SER A CA 1
ATOM 3252 C C . SER A 1 406 ? -14.523 -55.656 -23.562 1 79.81 406 SER A C 1
ATOM 3254 O O . SER A 1 406 ? -14.422 -55.875 -22.359 1 79.81 406 SER A O 1
ATOM 3256 N N . SER A 1 407 ? -13.484 -55.562 -24.344 1 80.44 407 SER A N 1
ATOM 3257 C CA . SER A 1 407 ? -12.141 -55.781 -23.828 1 80.44 407 SER A CA 1
ATOM 3258 C C . SER A 1 407 ? -11.469 -54.469 -23.438 1 80.44 407 SER A C 1
ATOM 3260 O O . SER A 1 407 ? -10.297 -54.469 -23.047 1 80.44 407 SER A O 1
ATOM 3262 N N . SER A 1 408 ? -12.227 -53.406 -23.625 1 81.75 408 SER A N 1
ATOM 3263 C CA . SER A 1 408 ? -11.672 -52.094 -23.281 1 81.75 408 SER A CA 1
ATOM 3264 C C . SER A 1 408 ? -12.281 -51.562 -21.984 1 81.75 408 SER A C 1
ATOM 3266 O O . SER A 1 408 ? -13.469 -51.75 -21.719 1 81.75 408 SER A O 1
ATOM 3268 N N . VAL A 1 409 ? -11.391 -50.906 -21.234 1 86.38 409 VAL A N 1
ATOM 3269 C CA . VAL A 1 409 ? -11.844 -50.25 -20.016 1 86.38 409 VAL A CA 1
ATOM 3270 C C . VAL A 1 409 ? -12.508 -48.906 -20.375 1 86.38 409 VAL A C 1
ATOM 3272 O O . VAL A 1 409 ? -11.875 -48.062 -21 1 86.38 409 VAL A O 1
ATOM 3275 N N . LYS A 1 410 ? -13.688 -48.75 -20.109 1 85.56 410 LYS A N 1
ATOM 3276 C CA . LYS A 1 410 ? -14.391 -47.5 -20.359 1 85.56 410 LYS A CA 1
ATOM 3277 C C . LYS A 1 410 ? -14.133 -46.5 -19.234 1 85.56 410 LYS A C 1
ATOM 3279 O O . LYS A 1 410 ? -14.156 -46.875 -18.047 1 85.56 410 LYS A O 1
ATOM 3284 N N . VAL A 1 411 ? -13.828 -45.312 -19.641 1 89.25 411 VAL A N 1
ATOM 3285 C CA . VAL A 1 411 ? -13.422 -44.281 -18.656 1 89.25 411 VAL A CA 1
ATOM 3286 C C . VAL A 1 411 ? -14.281 -43.031 -18.828 1 89.25 411 VAL A C 1
ATOM 3288 O O . VAL A 1 411 ? -14.531 -42.594 -19.953 1 89.25 411 VAL A O 1
ATOM 3291 N N . TRP A 1 412 ? -14.859 -42.5 -17.766 1 89.12 412 TRP A N 1
ATOM 3292 C CA . TRP A 1 412 ? -15.523 -41.188 -17.688 1 89.12 412 TRP A CA 1
ATOM 3293 C C . TRP A 1 412 ? -14.727 -40.25 -16.797 1 89.12 412 TRP A C 1
ATOM 3295 O O . TRP A 1 412 ? -14.156 -40.656 -15.789 1 89.12 412 TRP A O 1
ATOM 3305 N N . ILE A 1 413 ? -14.711 -38.969 -17.234 1 88.5 413 ILE A N 1
ATOM 3306 C CA . ILE A 1 413 ? -13.867 -38.062 -16.484 1 88.5 413 ILE A CA 1
ATOM 3307 C C . ILE A 1 413 ? -14.617 -36.75 -16.25 1 88.5 413 ILE A C 1
ATOM 3309 O O . ILE A 1 413 ? -15.484 -36.375 -17.031 1 88.5 413 ILE A O 1
ATOM 3313 N N . ASP A 1 414 ? -14.359 -36.125 -15.07 1 87.69 414 ASP A N 1
ATOM 3314 C CA . ASP A 1 414 ? -14.719 -34.75 -14.742 1 87.69 414 ASP A CA 1
ATOM 3315 C C . ASP A 1 414 ? -13.539 -33.812 -14.961 1 87.69 414 ASP A C 1
ATOM 3317 O O . ASP A 1 414 ? -12.57 -33.812 -14.195 1 87.69 414 ASP A O 1
ATOM 3321 N N . ASN A 1 415 ? -13.617 -32.906 -15.953 1 83.81 415 ASN A N 1
ATOM 3322 C CA . ASN A 1 415 ? -12.508 -32.062 -16.328 1 83.81 415 ASN A CA 1
ATOM 3323 C C . ASN A 1 415 ? -12.633 -30.672 -15.711 1 83.81 415 ASN A C 1
ATOM 3325 O O . ASN A 1 415 ? -12.062 -29.703 -16.219 1 83.81 415 ASN A O 1
ATOM 3329 N N . THR A 1 416 ? -13.422 -30.578 -14.656 1 83.75 416 THR A N 1
ATOM 3330 C CA . THR A 1 416 ? -13.57 -29.297 -13.977 1 83.75 416 THR A CA 1
ATOM 3331 C C . THR A 1 416 ? -12.266 -28.891 -13.297 1 83.75 416 THR A C 1
ATOM 3333 O O . THR A 1 416 ? -11.93 -27.703 -13.227 1 83.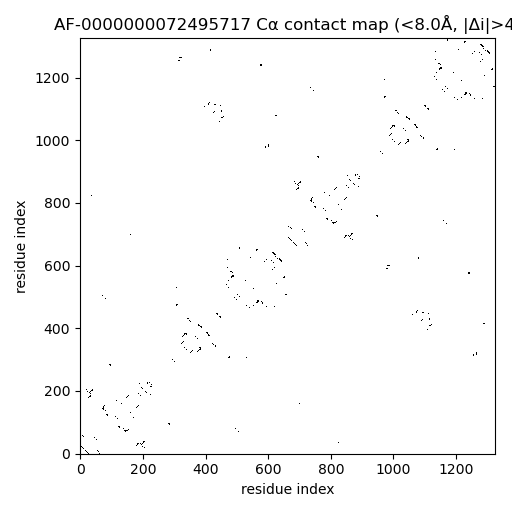75 416 THR A O 1
ATOM 3336 N N . ASN A 1 417 ? -11.633 -29.859 -12.703 1 80.88 417 ASN A N 1
ATOM 3337 C CA . ASN A 1 417 ? -10.281 -29.672 -12.203 1 80.88 417 ASN A CA 1
ATOM 3338 C C . ASN A 1 417 ? -9.234 -30.172 -13.195 1 80.88 417 ASN A C 1
ATOM 3340 O O . ASN A 1 417 ? -8.922 -31.359 -13.227 1 80.88 417 ASN A O 1
ATOM 3344 N N . PHE A 1 418 ? -8.734 -29.219 -13.852 1 75.31 418 PHE A N 1
ATOM 3345 C CA . PHE A 1 418 ? -7.844 -29.5 -14.969 1 75.31 418 PHE A CA 1
ATOM 3346 C C . PHE A 1 418 ? -6.633 -30.312 -14.5 1 75.31 418 PHE A C 1
ATOM 3348 O O . PHE A 1 418 ? -6.191 -31.234 -15.188 1 75.31 418 PHE A O 1
ATOM 3355 N N . ILE A 1 419 ? -6.117 -30.078 -13.406 1 73.81 419 ILE A N 1
ATOM 3356 C CA . ILE A 1 419 ? -4.91 -30.719 -12.898 1 73.81 419 ILE A CA 1
ATOM 3357 C C . ILE A 1 419 ? -5.227 -32.156 -12.477 1 73.81 419 ILE A C 1
ATOM 3359 O O . ILE A 1 419 ? -4.5 -33.094 -12.836 1 73.81 419 ILE A O 1
ATOM 3363 N N . TYR A 1 420 ? -6.371 -32.406 -11.875 1 77.94 420 TYR A N 1
ATOM 3364 C CA . TYR A 1 420 ? -6.762 -33.719 -11.43 1 77.94 420 TYR A CA 1
ATOM 3365 C C . TYR A 1 420 ? -7.156 -34.594 -12.609 1 77.94 420 TYR A C 1
ATOM 3367 O O . TYR A 1 420 ? -6.859 -35.812 -12.625 1 77.94 420 TYR A O 1
ATOM 3375 N N . ALA A 1 421 ? -7.805 -33.938 -13.516 1 79.38 421 ALA A N 1
ATOM 3376 C CA . ALA A 1 421 ? -8.234 -34.688 -14.688 1 79.38 421 ALA A CA 1
ATOM 3377 C C . ALA A 1 421 ? -7.031 -35.219 -15.469 1 79.38 421 ALA A C 1
ATOM 3379 O O . ALA A 1 421 ? -6.992 -36.375 -15.836 1 79.38 421 ALA A O 1
ATOM 3380 N N . ASN A 1 422 ? -6.086 -34.344 -15.586 1 73.44 422 ASN A N 1
ATOM 3381 C CA . ASN A 1 422 ? -4.883 -34.75 -16.297 1 73.44 422 ASN A CA 1
ATOM 3382 C C . ASN A 1 422 ? -4.062 -35.75 -15.484 1 73.44 422 ASN A C 1
ATOM 3384 O O . ASN A 1 422 ? -3.469 -36.688 -16.047 1 73.44 422 ASN A O 1
ATOM 3388 N N . GLY A 1 423 ? -4.051 -35.531 -14.234 1 75.25 423 GLY A N 1
ATOM 3389 C CA . GLY A 1 423 ? -3.379 -36.469 -13.367 1 75.25 423 GLY A CA 1
ATOM 3390 C C . GLY A 1 423 ? -4.02 -37.844 -13.383 1 75.25 423 GLY A C 1
ATOM 3391 O O . GLY A 1 423 ? -3.322 -38.875 -13.375 1 75.25 423 GLY A O 1
ATOM 3392 N N . PHE A 1 424 ? -5.328 -37.906 -13.461 1 80.44 424 PHE A N 1
ATOM 3393 C CA . PHE A 1 424 ? -6.086 -39.156 -13.516 1 80.44 424 PHE A CA 1
ATOM 3394 C C . PHE A 1 424 ? -5.766 -39.938 -14.789 1 80.44 424 PHE A C 1
ATOM 3396 O O . PHE A 1 424 ? -5.473 -41.125 -14.742 1 80.44 424 PHE A O 1
ATOM 3403 N N . LEU A 1 425 ? -5.781 -39.188 -15.867 1 77 425 LEU A N 1
ATOM 3404 C CA . LEU A 1 425 ? -5.527 -39.844 -17.141 1 77 425 LEU A CA 1
ATOM 3405 C C . LEU A 1 425 ? -4.098 -40.375 -17.219 1 77 425 LEU A C 1
ATOM 3407 O O . LEU A 1 425 ? -3.857 -41.469 -17.719 1 77 425 LEU A O 1
ATOM 3411 N N . ASP A 1 426 ? -3.293 -39.594 -16.656 1 72.75 426 ASP A N 1
ATOM 3412 C CA . ASP A 1 426 ? -1.891 -40 -16.672 1 72.75 426 ASP A CA 1
ATOM 3413 C C . ASP A 1 426 ? -1.672 -41.219 -15.789 1 72.75 426 ASP A C 1
ATOM 3415 O O . ASP A 1 426 ? -0.96 -42.156 -16.188 1 72.75 426 ASP A O 1
ATOM 3419 N N . SER A 1 427 ? -2.18 -41.25 -14.625 1 80.12 427 SER A N 1
ATOM 3420 C CA . SER A 1 427 ? -2.053 -42.375 -13.711 1 80.12 427 SER A CA 1
ATOM 3421 C C . SER A 1 427 ? -2.693 -43.625 -14.289 1 80.12 427 SER A C 1
ATOM 3423 O O . SER A 1 427 ? -2.188 -44.719 -14.094 1 80.12 427 SER A O 1
ATOM 3425 N N . LEU A 1 428 ? -3.807 -43.469 -14.945 1 80.38 428 LEU A N 1
ATOM 3426 C CA . LEU A 1 428 ? -4.492 -44.594 -15.562 1 80.38 428 LEU A CA 1
ATOM 3427 C C . LEU A 1 428 ? -3.646 -45.219 -16.672 1 80.38 428 LEU A C 1
ATOM 3429 O O . LEU A 1 428 ? -3.566 -46.438 -16.797 1 80.38 428 LEU A O 1
ATOM 3433 N N . ARG A 1 429 ? -3.125 -44.344 -17.438 1 73.88 429 ARG A N 1
ATOM 3434 C CA . ARG A 1 429 ? -2.256 -44.844 -18.5 1 73.88 429 ARG A CA 1
ATOM 3435 C C . ARG A 1 429 ? -1.074 -45.625 -17.938 1 73.88 429 ARG A C 1
ATOM 3437 O O . ARG A 1 429 ? -0.703 -46.656 -18.469 1 73.88 429 ARG A O 1
ATOM 3444 N N . GLN A 1 430 ? -0.529 -45.156 -16.906 1 75.44 430 GLN A N 1
ATOM 3445 C CA . GLN A 1 430 ? 0.586 -45.844 -16.266 1 75.44 430 GLN A CA 1
ATOM 3446 C C . GLN A 1 430 ? 0.142 -47.188 -15.688 1 75.44 430 GLN A C 1
ATOM 3448 O O . GLN A 1 430 ? 0.878 -48.156 -15.75 1 75.44 430 GLN A O 1
ATOM 3453 N N . THR A 1 431 ? -0.923 -47.188 -15.062 1 80.75 431 THR A N 1
ATOM 3454 C CA . THR A 1 431 ? -1.472 -48.406 -14.492 1 80.75 431 THR A CA 1
ATOM 3455 C C . THR A 1 431 ? -1.644 -49.469 -15.562 1 80.75 431 THR A C 1
ATOM 3457 O O . THR A 1 431 ? -1.325 -50.656 -15.344 1 80.75 431 THR A O 1
ATOM 3460 N N . ILE A 1 432 ? -2.178 -49.125 -16.656 1 76.88 432 ILE A N 1
ATOM 3461 C CA . ILE A 1 432 ? -2.408 -50.062 -17.75 1 76.88 432 ILE A CA 1
ATOM 3462 C C . ILE A 1 432 ? -1.07 -50.562 -18.281 1 76.88 432 ILE A C 1
ATOM 3464 O O . ILE A 1 432 ? -0.949 -51.75 -18.656 1 76.88 432 ILE A O 1
ATOM 3468 N N . TYR A 1 433 ? -0.188 -49.625 -18.281 1 70.56 433 TYR A N 1
ATOM 3469 C CA . TYR A 1 433 ? 1.146 -50.062 -18.703 1 70.56 433 TYR A CA 1
ATOM 3470 C C . TYR A 1 433 ? 1.691 -51.156 -17.781 1 70.56 433 TYR A C 1
ATOM 3472 O O . TYR A 1 433 ? 2.248 -52.125 -18.25 1 70.56 433 TYR A O 1
ATOM 3480 N N . TYR A 1 434 ? 1.564 -50.938 -16.562 1 75.19 434 TYR A N 1
ATOM 3481 C CA . TYR A 1 434 ? 2.029 -51.938 -15.602 1 75.19 434 TYR A CA 1
ATOM 3482 C C . TYR A 1 434 ? 1.232 -53.25 -15.727 1 75.19 434 TYR A C 1
ATOM 3484 O O . TYR A 1 434 ? 1.778 -54.344 -15.547 1 75.19 434 TYR A O 1
ATOM 3492 N N . PHE A 1 435 ? -0.017 -53.188 -16.031 1 80.31 435 PHE A N 1
ATOM 3493 C CA . PHE A 1 435 ? -0.886 -54.344 -16.234 1 80.31 435 PHE A CA 1
ATOM 3494 C C . PHE A 1 435 ? -0.411 -55.156 -17.422 1 80.31 435 PHE A C 1
ATOM 3496 O O . PHE A 1 435 ? -0.311 -56.375 -17.344 1 80.31 435 PHE A O 1
ATOM 3503 N N . LEU A 1 436 ? -0.152 -54.438 -18.453 1 72.44 436 LEU A N 1
ATOM 3504 C CA . LEU A 1 436 ? 0.295 -55.125 -19.656 1 72.44 436 LEU A CA 1
ATOM 3505 C C . LEU A 1 436 ? 1.629 -55.844 -19.422 1 72.44 436 LEU A C 1
ATOM 3507 O O . LEU A 1 436 ? 1.869 -56.938 -19.953 1 72.44 436 LEU A O 1
ATOM 3511 N N . ASP A 1 437 ? 2.395 -55.188 -18.562 1 70.56 437 ASP A N 1
ATOM 3512 C CA . ASP A 1 437 ? 3.68 -55.781 -18.219 1 70.56 437 ASP A CA 1
ATOM 3513 C C . ASP A 1 437 ? 3.484 -57.062 -17.391 1 70.56 437 ASP A C 1
ATOM 3515 O O . ASP A 1 437 ? 4.223 -58.031 -17.562 1 70.56 437 ASP A O 1
ATOM 3519 N N . ARG A 1 438 ? 2.605 -57.094 -16.578 1 75.06 438 ARG A N 1
ATOM 3520 C CA . ARG A 1 438 ? 2.318 -58.25 -15.75 1 75.06 438 ARG A CA 1
ATOM 3521 C C . ARG A 1 438 ? 1.752 -59.406 -16.594 1 75.06 438 ARG A C 1
ATOM 3523 O O . ARG A 1 438 ? 2.062 -60.562 -16.359 1 75.06 438 ARG A O 1
ATOM 3530 N N . ILE A 1 439 ? 0.837 -59.094 -17.469 1 73.5 439 ILE A N 1
ATOM 3531 C CA . ILE A 1 439 ? 0.266 -60.094 -18.359 1 73.5 439 ILE A CA 1
ATOM 3532 C C . ILE A 1 439 ? 1.375 -60.75 -19.188 1 73.5 439 ILE A C 1
ATOM 3534 O O . ILE A 1 439 ? 1.357 -61.969 -19.422 1 73.5 439 ILE A O 1
ATOM 3538 N N . ARG A 1 440 ? 2.176 -59.938 -19.516 1 66.88 440 ARG A N 1
ATOM 3539 C CA . ARG A 1 440 ? 3.309 -60.438 -20.297 1 66.88 440 ARG A CA 1
ATOM 3540 C C . ARG A 1 440 ? 4.109 -61.438 -19.5 1 66.88 440 ARG A C 1
ATOM 3542 O O . ARG A 1 440 ? 4.5 -62.5 -20.047 1 66.88 440 ARG A O 1
ATOM 3549 N N . THR A 1 441 ? 4.371 -61.062 -18.312 1 67.88 441 THR A N 1
ATOM 3550 C CA . THR A 1 441 ? 5.152 -61.969 -17.453 1 67.88 441 THR A CA 1
ATOM 3551 C C . THR A 1 441 ? 4.398 -63.281 -17.203 1 67.88 441 THR A C 1
ATOM 3553 O O . THR A 1 441 ? 5.008 -64.312 -17.141 1 67.88 441 THR A O 1
ATOM 3556 N N . GLU A 1 442 ? 3.166 -63.125 -17.031 1 69.38 442 GLU A N 1
ATOM 3557 C CA . GLU A 1 442 ? 2.363 -64.312 -16.75 1 69.38 442 GLU A CA 1
ATOM 3558 C C . GLU A 1 442 ? 2.23 -65.188 -17.969 1 69.38 442 GLU A C 1
ATOM 3560 O O . GLU A 1 442 ? 2.264 -66.438 -17.859 1 69.38 442 GLU A O 1
ATOM 3565 N N . GLN A 1 443 ? 1.874 -64.5 -19.031 1 61 443 GLN A N 1
ATOM 3566 C CA . GLN A 1 443 ? 1.647 -65.312 -20.234 1 61 443 GLN A CA 1
ATOM 3567 C C . GLN A 1 443 ? 2.955 -65.562 -20.969 1 61 443 GLN A C 1
ATOM 3569 O O . GLN A 1 443 ? 2.961 -66.25 -22.016 1 61 443 GLN A O 1
ATOM 3574 N N . ASN A 1 444 ? 4.246 -65.312 -20.141 1 53.38 444 ASN A N 1
ATOM 3575 C CA . ASN A 1 444 ? 5.566 -65.562 -20.719 1 53.38 444 ASN A CA 1
ATOM 3576 C C . ASN A 1 444 ? 5.641 -65 -22.156 1 53.38 444 ASN A C 1
ATOM 3578 O O . ASN A 1 444 ? 6.164 -65.688 -23.047 1 53.38 444 ASN A O 1
ATOM 3582 N N . THR A 1 445 ? 4.73 -63.938 -22.375 1 49.69 445 THR A N 1
ATOM 3583 C CA . THR A 1 445 ? 4.785 -63.344 -23.703 1 49.69 445 THR A CA 1
ATOM 3584 C C . THR A 1 445 ? 5.438 -61.969 -23.656 1 49.69 445 THR A C 1
ATOM 3586 O O . THR A 1 445 ? 5.086 -61.125 -22.812 1 49.69 445 THR A O 1
ATOM 3589 N N . SER A 1 446 ? 6.699 -61.938 -23.734 1 45.5 446 SER A N 1
ATOM 3590 C CA . SER A 1 446 ? 7.449 -60.688 -23.719 1 45.5 446 SER A CA 1
ATOM 3591 C C . SER A 1 446 ? 6.848 -59.656 -24.672 1 45.5 446 SER A C 1
ATOM 3593 O O . SER A 1 446 ? 7.438 -58.594 -24.906 1 45.5 446 SER A O 1
ATOM 3595 N N . ARG A 1 447 ? 5.719 -59.781 -25.234 1 46.88 447 ARG A N 1
ATOM 3596 C CA . ARG A 1 447 ? 5.258 -59.031 -26.391 1 46.88 447 ARG A CA 1
ATOM 3597 C C . ARG A 1 447 ? 4.762 -57.656 -26 1 46.88 447 ARG A C 1
ATOM 3599 O O . ARG A 1 447 ? 4.727 -56.75 -26.828 1 46.88 447 ARG A O 1
ATOM 3606 N N . PHE A 1 448 ? 4.25 -57.531 -24.609 1 46.81 448 PHE A N 1
ATOM 3607 C CA . PHE A 1 448 ? 3.33 -56.406 -24.469 1 46.81 448 PHE A CA 1
ATOM 3608 C C . PHE A 1 448 ? 3.994 -55.25 -23.703 1 46.81 448 PHE A C 1
ATOM 3610 O O . PHE A 1 448 ? 3.328 -54.312 -23.312 1 46.81 448 PHE A O 1
ATOM 3617 N N . GLU A 1 449 ? 5.207 -55.281 -23.375 1 51.19 449 GLU A N 1
ATOM 3618 C CA . GLU A 1 449 ? 5.707 -54.156 -22.578 1 51.19 449 GLU A CA 1
ATOM 3619 C C . GLU A 1 449 ? 5.91 -52.938 -23.453 1 51.19 449 GLU A C 1
ATOM 3621 O O . GLU A 1 449 ? 6.379 -53.031 -24.594 1 51.19 449 GLU A O 1
ATOM 3626 N N . ALA A 1 450 ? 5.195 -51.812 -22.969 1 56.53 450 ALA A N 1
ATOM 3627 C CA . ALA A 1 450 ? 5.59 -50.562 -23.641 1 56.53 450 ALA A CA 1
ATOM 3628 C C . ALA A 1 450 ? 7.105 -50.469 -23.797 1 56.53 450 ALA A C 1
ATOM 3630 O O . ALA A 1 450 ? 7.844 -50.781 -22.844 1 56.53 450 ALA A O 1
ATOM 3631 N N . PRO A 1 451 ? 7.488 -50.375 -24.859 1 60.41 451 PRO A N 1
ATOM 3632 C CA . PRO A 1 451 ? 8.938 -50.406 -25.109 1 60.41 451 PRO A CA 1
ATOM 3633 C C . PRO A 1 451 ? 9.625 -49.125 -24.641 1 60.41 451 PRO A C 1
ATOM 3635 O O . PRO A 1 451 ? 10.367 -48.5 -25.406 1 60.41 451 PRO A O 1
ATOM 3638 N N . ILE A 1 452 ? 9.078 -48.625 -23.359 1 65 452 ILE A N 1
ATOM 3639 C CA . ILE A 1 452 ? 9.719 -47.406 -22.844 1 65 452 ILE A CA 1
ATOM 3640 C C . ILE A 1 452 ? 10.539 -47.75 -21.609 1 65 452 ILE A C 1
ATOM 3642 O O . ILE A 1 452 ? 10.062 -48.469 -20.719 1 65 452 ILE A O 1
ATOM 3646 N N . ARG A 1 453 ? 11.711 -47.5 -21.562 1 62.62 453 ARG A N 1
ATOM 3647 C CA . ARG A 1 453 ? 12.562 -47.625 -20.375 1 62.62 453 ARG A CA 1
ATOM 3648 C C . ARG A 1 453 ? 13.211 -46.312 -20.016 1 62.62 453 ARG A C 1
ATOM 3650 O O . ARG A 1 453 ? 13.969 -45.75 -20.812 1 62.62 453 ARG A O 1
ATOM 3657 N N . LEU A 1 454 ? 12.672 -45.844 -18.859 1 59.06 454 LEU A N 1
ATOM 3658 C CA . LEU A 1 454 ? 13.336 -44.656 -18.359 1 59.06 454 LEU A CA 1
ATOM 3659 C C . LEU A 1 454 ? 14.773 -44.969 -17.953 1 59.06 454 LEU A C 1
ATOM 3661 O O . LEU A 1 454 ? 15.008 -45.812 -17.094 1 59.06 454 LEU A O 1
ATOM 3665 N N . SER A 1 455 ? 15.664 -44.406 -18.609 1 62.31 455 SER A N 1
ATOM 3666 C CA . SER A 1 455 ? 17.062 -44.719 -18.344 1 62.31 455 SER A CA 1
ATOM 3667 C C . SER A 1 455 ? 17.594 -43.906 -17.156 1 62.31 455 SER A C 1
ATOM 3669 O O . SER A 1 455 ? 17.969 -44.469 -16.125 1 62.31 455 SER A O 1
ATOM 3671 N N . GLU A 1 456 ? 17.797 -42.594 -17.328 1 71.88 456 GLU A N 1
ATOM 3672 C CA . GLU A 1 456 ? 18.406 -41.781 -16.281 1 71.88 456 GLU A CA 1
ATOM 3673 C C . GLU A 1 456 ? 17.844 -40.375 -16.297 1 71.88 456 GLU A C 1
ATOM 3675 O O . GLU A 1 456 ? 17.531 -39.812 -17.375 1 71.88 456 GLU A O 1
ATOM 3680 N N . ILE A 1 457 ? 17.531 -39.906 -15.102 1 75.06 457 ILE A N 1
ATOM 3681 C CA . ILE A 1 457 ? 17.25 -38.5 -14.945 1 75.06 457 ILE A CA 1
ATOM 3682 C C . ILE A 1 457 ? 18.547 -37.719 -14.789 1 75.06 457 ILE A C 1
ATOM 3684 O O . ILE A 1 457 ? 19.297 -37.938 -13.828 1 75.06 457 ILE A O 1
ATOM 3688 N N . ILE A 1 458 ? 18.766 -36.875 -15.711 1 79.56 458 ILE A N 1
ATOM 3689 C CA . ILE A 1 458 ? 20.062 -36.188 -15.758 1 79.56 458 ILE A CA 1
ATOM 3690 C C . ILE A 1 458 ? 20.109 -35.094 -14.703 1 79.56 458 ILE A C 1
ATOM 3692 O O . ILE A 1 458 ? 21.109 -34.906 -14.023 1 79.56 458 ILE A O 1
ATOM 3696 N N . TYR A 1 459 ? 19.031 -34.344 -14.68 1 84 459 TYR A N 1
ATOM 3697 C CA . TYR A 1 459 ? 18.984 -33.25 -13.711 1 84 459 TYR A CA 1
ATOM 3698 C C . TYR A 1 459 ? 17.781 -33.375 -12.797 1 84 459 TYR A C 1
ATOM 3700 O O . TYR A 1 459 ? 16.688 -33.75 -13.242 1 84 459 TYR A O 1
ATOM 3708 N N . ALA A 1 460 ? 17.938 -33.125 -11.539 1 83.31 460 ALA A N 1
ATOM 3709 C CA . ALA A 1 460 ? 16.891 -32.906 -10.547 1 83.31 460 ALA A CA 1
ATOM 3710 C C . ALA A 1 460 ? 16.047 -34.188 -10.383 1 83.31 460 ALA A C 1
ATOM 3712 O O . ALA A 1 460 ? 14.812 -34.125 -10.453 1 83.31 460 ALA A O 1
ATOM 3713 N N . GLU A 1 461 ? 16.625 -35.25 -10.172 1 73.75 461 GLU A N 1
ATOM 3714 C CA . GLU A 1 461 ? 15.977 -36.562 -10.078 1 73.75 461 GLU A CA 1
ATOM 3715 C C . GLU A 1 461 ? 14.859 -36.562 -9.039 1 73.75 461 GLU A C 1
ATOM 3717 O O . GLU A 1 461 ? 13.773 -37.062 -9.297 1 73.75 461 GLU A O 1
ATOM 3722 N N . ASP A 1 462 ? 14.953 -35.875 -7.852 1 71.25 462 ASP A N 1
ATOM 3723 C CA . ASP A 1 462 ? 13.961 -35.938 -6.781 1 71.25 462 ASP A CA 1
ATOM 3724 C C . ASP A 1 462 ? 13.234 -34.594 -6.652 1 71.25 462 ASP A C 1
ATOM 3726 O O . ASP A 1 462 ? 12.695 -34.281 -5.586 1 71.25 462 ASP A O 1
ATOM 3730 N N . SER A 1 463 ? 13.203 -34 -7.805 1 79.88 463 SER A N 1
ATOM 3731 C CA . SER A 1 463 ? 12.609 -32.688 -7.734 1 79.88 463 SER A CA 1
ATOM 3732 C C . SER A 1 463 ? 11.086 -32.75 -7.66 1 79.88 463 SER A C 1
ATOM 3734 O O . SER A 1 463 ? 10.469 -33.562 -8.344 1 79.88 463 SER A O 1
ATOM 3736 N N . LYS A 1 464 ? 10.539 -31.953 -6.684 1 79.38 464 LYS A N 1
ATOM 3737 C CA . LYS A 1 464 ? 9.102 -31.781 -6.516 1 79.38 464 LYS A CA 1
ATOM 3738 C C . LYS A 1 464 ? 8.648 -30.406 -7.004 1 79.38 464 LYS A C 1
ATOM 3740 O O . LYS A 1 464 ? 9.438 -29.656 -7.566 1 79.38 464 LYS A O 1
ATOM 3745 N N . LEU A 1 465 ? 7.367 -30.25 -6.859 1 79.31 465 LEU A N 1
ATOM 3746 C CA . LEU A 1 465 ? 6.805 -28.984 -7.301 1 79.31 465 LEU A CA 1
ATOM 3747 C C . LEU A 1 465 ? 7.406 -27.828 -6.52 1 79.31 465 LEU A C 1
ATOM 3749 O O . LEU A 1 465 ? 7.668 -26.75 -7.086 1 79.31 465 LEU A O 1
ATOM 3753 N N . SER A 1 466 ? 7.656 -28.016 -5.227 1 84.12 466 SER A N 1
ATOM 3754 C CA . SER A 1 466 ? 8.227 -26.969 -4.398 1 84.12 466 SER A CA 1
ATOM 3755 C C . SER A 1 466 ? 9.633 -26.594 -4.863 1 84.12 466 SER A C 1
ATOM 3757 O O . SER A 1 466 ? 10.008 -25.422 -4.832 1 84.12 466 SER A O 1
ATOM 3759 N N . ASP A 1 467 ? 10.328 -27.578 -5.375 1 87.81 467 ASP A N 1
ATOM 3760 C CA . ASP A 1 467 ? 11.688 -27.344 -5.848 1 87.81 467 ASP A CA 1
ATOM 3761 C C . ASP A 1 467 ? 11.688 -26.531 -7.141 1 87.81 467 ASP A C 1
ATOM 3763 O O . ASP A 1 467 ? 12.57 -25.703 -7.363 1 87.81 467 ASP A O 1
ATOM 3767 N N . PHE A 1 468 ? 10.68 -26.781 -7.871 1 86.06 468 PHE A N 1
ATOM 3768 C CA . PHE A 1 468 ? 10.539 -26.047 -9.125 1 86.06 468 PHE A CA 1
ATOM 3769 C C . PHE A 1 468 ? 10.141 -24.609 -8.875 1 86.06 468 PHE A C 1
ATOM 3771 O O . PHE A 1 468 ? 10.609 -23.703 -9.562 1 86.06 468 PHE A O 1
ATOM 3778 N N . LEU A 1 469 ? 9.32 -24.391 -7.898 1 87.75 469 LEU A N 1
ATOM 3779 C CA . LEU A 1 469 ? 8.727 -23.062 -7.684 1 87.75 469 LEU A CA 1
ATOM 3780 C C . LEU A 1 469 ? 9.656 -22.172 -6.863 1 87.75 469 LEU A C 1
ATOM 3782 O O . LEU A 1 469 ? 9.617 -20.953 -6.992 1 87.75 469 LEU A O 1
ATOM 3786 N N . LEU A 1 470 ? 10.484 -22.734 -6.078 1 90.75 470 LEU A N 1
ATOM 3787 C CA . LEU A 1 470 ? 11.234 -22 -5.066 1 90.75 470 LEU A CA 1
ATOM 3788 C C . LEU A 1 470 ? 12.078 -20.906 -5.711 1 90.75 470 LEU A C 1
ATOM 3790 O O . LEU A 1 470 ? 12.047 -19.75 -5.27 1 90.75 470 LEU A O 1
ATOM 3794 N N . PRO A 1 471 ? 12.828 -21.172 -6.762 1 91.94 471 PRO A N 1
ATOM 3795 C CA . PRO A 1 471 ? 13.648 -20.094 -7.34 1 91.94 471 PRO A CA 1
ATOM 3796 C C . PRO A 1 471 ? 12.812 -18.891 -7.785 1 91.94 471 PRO A C 1
ATOM 3798 O O . PRO A 1 471 ? 13.203 -17.75 -7.543 1 91.94 471 PRO A O 1
ATOM 3801 N N . GLY A 1 472 ? 11.734 -19.188 -8.398 1 89.75 472 GLY A N 1
ATOM 3802 C CA . GLY A 1 472 ? 10.852 -18.109 -8.797 1 89.75 472 GLY A CA 1
ATOM 3803 C C . GLY A 1 472 ? 10.305 -17.312 -7.617 1 89.75 472 GLY A C 1
ATOM 3804 O O . GLY A 1 472 ? 10.211 -16.094 -7.672 1 89.75 472 GLY A O 1
ATOM 3805 N N . TYR A 1 473 ? 9.977 -18.031 -6.574 1 88.31 473 TYR A N 1
ATOM 3806 C CA . TYR A 1 473 ? 9.445 -17.391 -5.371 1 88.31 473 TYR A CA 1
ATOM 3807 C C . TYR A 1 473 ? 10.5 -16.5 -4.719 1 88.31 473 TYR A C 1
ATOM 3809 O O . TYR A 1 473 ? 10.195 -15.383 -4.305 1 88.31 473 TYR A O 1
ATOM 3817 N N . LEU A 1 474 ? 11.695 -17.016 -4.664 1 93.25 474 LEU A N 1
ATOM 3818 C CA . LEU A 1 474 ? 12.766 -16.266 -4.039 1 93.25 474 LEU A CA 1
ATOM 3819 C C . LEU A 1 474 ? 13 -14.945 -4.777 1 93.25 474 LEU A C 1
ATOM 3821 O O . LEU A 1 474 ? 13.07 -13.883 -4.152 1 93.25 474 LEU A O 1
ATOM 3825 N N . ILE A 1 475 ? 13 -15.023 -6.047 1 94.44 475 ILE A N 1
ATOM 3826 C CA . ILE A 1 475 ? 13.305 -13.867 -6.879 1 94.44 475 ILE A CA 1
ATOM 3827 C C . ILE A 1 475 ? 12.141 -12.883 -6.828 1 94.44 475 ILE A C 1
ATOM 3829 O O . ILE A 1 475 ? 12.344 -11.672 -6.664 1 94.44 475 ILE A O 1
ATOM 3833 N N . ALA A 1 476 ? 10.953 -13.367 -6.918 1 91.06 476 ALA A N 1
ATOM 3834 C CA . ALA A 1 476 ? 9.773 -12.508 -6.992 1 91.06 476 ALA A CA 1
ATOM 3835 C C . ALA A 1 476 ? 9.547 -11.781 -5.668 1 91.06 476 ALA A C 1
ATOM 3837 O O . ALA A 1 476 ? 9.266 -10.578 -5.656 1 91.06 476 ALA A O 1
ATOM 3838 N N . PHE A 1 477 ? 9.703 -12.461 -4.594 1 90.44 477 PHE A N 1
ATOM 3839 C CA . PHE A 1 477 ? 9.297 -11.859 -3.328 1 90.44 477 PHE A CA 1
ATOM 3840 C C . PHE A 1 477 ? 10.414 -11 -2.752 1 90.44 477 PHE A C 1
ATOM 3842 O O . PHE A 1 477 ? 10.148 -10.047 -2.014 1 90.44 477 PHE A O 1
ATOM 3849 N N . ILE A 1 478 ? 11.641 -11.336 -3.088 1 94.88 478 ILE A N 1
ATOM 3850 C CA . ILE A 1 478 ? 12.695 -10.391 -2.729 1 94.88 478 ILE A CA 1
ATOM 3851 C C . ILE A 1 478 ? 12.516 -9.102 -3.52 1 94.88 478 ILE A C 1
ATOM 3853 O O . ILE A 1 478 ? 12.773 -8.008 -3.002 1 94.88 478 ILE A O 1
ATOM 3857 N N . TYR A 1 479 ? 12.133 -9.242 -4.715 1 93.75 479 TYR A N 1
ATOM 3858 C CA . TYR A 1 479 ? 11.883 -8.07 -5.547 1 93.75 479 TYR A CA 1
ATOM 3859 C C . TYR A 1 479 ? 10.758 -7.215 -4.965 1 93.75 479 TYR A C 1
ATOM 3861 O O . TYR A 1 479 ? 10.914 -6 -4.809 1 93.75 479 TYR A O 1
ATOM 3869 N N . LEU A 1 480 ? 9.688 -7.824 -4.633 1 91 480 LEU A N 1
ATOM 3870 C CA . LEU A 1 480 ? 8.539 -7.121 -4.07 1 91 480 LEU A CA 1
ATOM 3871 C C . LEU A 1 480 ? 8.922 -6.398 -2.781 1 91 480 LEU A C 1
ATOM 3873 O O . LEU A 1 480 ? 8.609 -5.219 -2.611 1 91 480 LEU A O 1
ATOM 3877 N N . SER A 1 481 ? 9.555 -7.09 -1.927 1 92.62 481 SER A N 1
ATOM 3878 C CA . SER A 1 481 ? 9.875 -6.57 -0.599 1 92.62 481 SER A CA 1
ATOM 3879 C C . SER A 1 481 ? 10.844 -5.398 -0.68 1 92.62 481 SER A C 1
ATOM 3881 O O . SER A 1 481 ? 10.609 -4.352 -0.068 1 92.62 481 SER A O 1
ATOM 3883 N N . GLN A 1 482 ? 11.883 -5.582 -1.475 1 94.94 482 GLN A N 1
ATOM 3884 C CA . GLN A 1 482 ? 12.914 -4.555 -1.504 1 94.94 482 GLN A CA 1
ATOM 3885 C C . GLN A 1 482 ? 12.438 -3.314 -2.252 1 94.94 482 GLN A C 1
ATOM 3887 O O . GLN A 1 482 ? 12.812 -2.191 -1.902 1 94.94 482 GLN A O 1
ATOM 3892 N N . VAL A 1 483 ? 11.656 -3.469 -3.293 1 93.88 483 VAL A N 1
ATOM 3893 C CA . VAL A 1 483 ? 11.094 -2.311 -3.979 1 93.88 483 VAL A CA 1
ATOM 3894 C C . VAL A 1 483 ? 10.219 -1.515 -3.01 1 93.88 483 VAL A C 1
ATOM 3896 O O . VAL A 1 483 ? 10.312 -0.286 -2.947 1 93.88 483 VAL A O 1
ATOM 3899 N N . THR A 1 484 ? 9.438 -2.213 -2.266 1 90.62 484 THR A N 1
ATOM 3900 C CA . THR A 1 484 ? 8.484 -1.57 -1.366 1 90.62 484 THR A CA 1
ATOM 3901 C C . THR A 1 484 ? 9.211 -0.887 -0.21 1 90.62 484 THR A C 1
ATOM 3903 O O . THR A 1 484 ? 8.922 0.267 0.115 1 90.62 484 THR A O 1
ATOM 3906 N N . ILE A 1 485 ? 10.125 -1.578 0.417 1 92.38 485 ILE A N 1
ATOM 3907 C CA . ILE A 1 485 ? 10.828 -1.056 1.583 1 92.38 485 ILE A CA 1
ATOM 3908 C C . ILE A 1 485 ? 11.609 0.199 1.195 1 92.38 485 ILE A C 1
ATOM 3910 O O . ILE A 1 485 ? 11.508 1.231 1.861 1 92.38 485 ILE A O 1
ATOM 3914 N N . THR A 1 486 ? 12.328 0.086 0.129 1 94.06 486 THR A N 1
ATOM 3915 C CA . THR A 1 486 ? 13.18 1.196 -0.274 1 94.06 486 THR A CA 1
ATOM 3916 C C . THR A 1 486 ? 12.344 2.406 -0.674 1 94.06 486 THR A C 1
ATOM 3918 O O . THR A 1 486 ? 12.664 3.539 -0.311 1 94.06 486 THR A O 1
ATOM 3921 N N . SER A 1 487 ? 11.32 2.162 -1.401 1 91.94 487 SER A N 1
ATOM 3922 C CA . SER A 1 487 ? 10.469 3.271 -1.808 1 91.94 487 SER A CA 1
ATOM 3923 C C . SER A 1 487 ? 9.82 3.943 -0.601 1 91.94 487 SER A C 1
ATOM 3925 O O . SER A 1 487 ? 9.766 5.172 -0.523 1 91.94 487 SER A O 1
ATOM 3927 N N . GLN A 1 488 ? 9.398 3.184 0.31 1 89.06 488 GLN A N 1
ATOM 3928 C CA . GLN A 1 488 ? 8.734 3.707 1.498 1 89.06 488 GLN A CA 1
ATOM 3929 C C . GLN A 1 488 ? 9.695 4.539 2.346 1 89.06 488 GLN A C 1
ATOM 3931 O O . GLN A 1 488 ? 9.312 5.59 2.869 1 89.06 488 GLN A O 1
ATOM 3936 N N . LEU A 1 489 ? 10.859 4.07 2.502 1 90.5 489 LEU A N 1
ATOM 3937 C CA . LEU A 1 489 ? 11.828 4.746 3.354 1 90.5 489 LEU A CA 1
ATOM 3938 C C . LEU A 1 489 ? 12.172 6.129 2.801 1 90.5 489 LEU A C 1
ATOM 3940 O O . LEU A 1 489 ? 12.211 7.109 3.549 1 90.5 489 LEU A O 1
ATOM 3944 N N . LEU A 1 490 ? 12.367 6.188 1.566 1 92.25 490 LEU A N 1
ATOM 3945 C CA . LEU A 1 490 ? 12.742 7.469 0.975 1 92.25 490 LEU A CA 1
ATOM 3946 C C . LEU A 1 490 ? 11.555 8.422 0.953 1 92.25 490 LEU A C 1
ATOM 3948 O O . LEU A 1 490 ? 11.703 9.617 1.227 1 92.25 490 LEU A O 1
ATOM 3952 N N . ILE A 1 491 ? 10.398 7.926 0.645 1 89.62 491 ILE A N 1
ATOM 3953 C CA . ILE A 1 491 ? 9.203 8.766 0.602 1 89.62 491 ILE A CA 1
ATOM 3954 C C . ILE A 1 491 ? 8.906 9.305 1.998 1 89.62 491 ILE A C 1
ATOM 3956 O O . ILE A 1 491 ? 8.57 10.484 2.154 1 89.62 491 ILE A O 1
ATOM 3960 N N . GLN A 1 492 ? 9.047 8.508 2.945 1 86.62 492 GLN A N 1
ATOM 3961 C CA . GLN A 1 492 ? 8.789 8.93 4.316 1 86.62 492 GLN A CA 1
ATOM 3962 C C . GLN A 1 492 ? 9.789 9.992 4.762 1 86.62 492 GLN A C 1
ATOM 3964 O O . GLN A 1 492 ? 9.438 10.922 5.492 1 86.62 492 GLN A O 1
ATOM 3969 N N . GLU A 1 493 ? 10.969 9.789 4.379 1 88.69 493 GLU A N 1
ATOM 3970 C CA . GLU A 1 493 ? 11.984 10.781 4.711 1 88.69 493 GLU A CA 1
ATOM 3971 C C . GLU A 1 493 ? 11.656 12.141 4.09 1 88.69 493 GLU A C 1
ATOM 3973 O O . GLU A 1 493 ? 11.883 13.18 4.707 1 88.69 493 GLU A O 1
ATOM 3978 N N . ARG A 1 494 ? 11.156 12.141 3.002 1 88 494 ARG A N 1
ATOM 3979 C CA . ARG A 1 494 ? 10.758 13.375 2.332 1 88 494 ARG A CA 1
ATOM 3980 C C . ARG A 1 494 ? 9.555 14.008 3.016 1 88 494 ARG A C 1
ATOM 3982 O O . ARG A 1 494 ? 9.508 15.227 3.207 1 88 494 ARG A O 1
ATOM 3989 N N . LYS A 1 495 ? 8.727 13.188 3.396 1 82.94 495 LYS A N 1
ATOM 3990 C CA . LYS A 1 495 ? 7.492 13.68 4.008 1 82.94 495 LYS A CA 1
ATOM 3991 C C . LYS A 1 495 ? 7.77 14.305 5.375 1 82.94 495 LYS A C 1
ATOM 3993 O O . LYS A 1 495 ? 7.117 15.281 5.758 1 82.94 495 LYS A O 1
ATOM 3998 N N . GLU A 1 496 ? 8.727 13.789 6.008 1 84.12 496 GLU A N 1
ATOM 3999 C CA . GLU A 1 496 ? 9.047 14.289 7.344 1 84.12 496 GLU A CA 1
ATOM 4000 C C . GLU A 1 496 ? 9.953 15.508 7.273 1 84.12 496 GLU A C 1
ATOM 4002 O O . GLU A 1 496 ? 10.227 16.141 8.297 1 84.12 496 GLU A O 1
ATOM 4007 N N . GLY A 1 497 ? 10.484 15.859 6.176 1 86.5 497 GLY A N 1
ATOM 4008 C CA . GLY A 1 497 ? 11.281 17.062 6.004 1 86.5 497 GLY A CA 1
ATOM 4009 C C . GLY A 1 497 ? 12.758 16.844 6.246 1 86.5 497 GLY A C 1
ATOM 4010 O O . GLY A 1 497 ? 13.57 17.75 6.039 1 86.5 497 GLY A O 1
ATOM 4011 N N . LEU A 1 498 ? 13.109 15.68 6.695 1 87.88 498 LEU A N 1
ATOM 4012 C CA . LEU A 1 498 ? 14.508 15.391 6.992 1 87.88 498 LEU A CA 1
ATOM 4013 C C . LEU A 1 498 ? 15.352 15.453 5.727 1 87.88 498 LEU A C 1
ATOM 4015 O O . LEU A 1 498 ? 16.531 15.828 5.777 1 87.88 498 LEU A O 1
ATOM 4019 N N . PHE A 1 499 ? 14.734 15.117 4.715 1 88.06 499 PHE A N 1
ATOM 4020 C CA . PHE A 1 499 ? 15.414 15.156 3.426 1 88.06 499 PHE A CA 1
ATOM 4021 C C . PHE A 1 499 ? 15.891 16.562 3.105 1 88.06 499 PHE A C 1
ATOM 4023 O O . PHE A 1 499 ? 17.062 16.781 2.83 1 88.06 499 PHE A O 1
ATOM 4030 N N . GLU A 1 500 ? 15.047 17.484 3.197 1 85.94 500 GLU A N 1
ATOM 4031 C CA . GLU A 1 500 ? 15.367 18.875 2.891 1 85.94 500 GLU A CA 1
ATOM 4032 C C . GLU A 1 500 ? 16.375 19.453 3.889 1 85.94 500 GLU A C 1
ATOM 4034 O O . GLU A 1 500 ? 17.281 20.188 3.512 1 85.94 500 GLU A O 1
ATOM 4039 N N . ARG A 1 501 ? 16.156 19.125 5.062 1 89.12 501 ARG A N 1
ATOM 4040 C CA . ARG A 1 501 ? 17.031 19.641 6.098 1 89.12 501 ARG A CA 1
ATOM 4041 C C . ARG A 1 501 ? 18.453 19.125 5.906 1 89.12 501 ARG A C 1
ATOM 4043 O O . ARG A 1 501 ? 19.422 19.859 6.113 1 89.12 501 ARG A O 1
ATOM 4050 N N . SER A 1 502 ? 18.594 17.891 5.508 1 88.75 502 SER A N 1
ATOM 4051 C CA . SER A 1 502 ? 19.906 17.312 5.266 1 88.75 502 SER A CA 1
ATOM 4052 C C . SER A 1 502 ? 20.578 17.953 4.051 1 88.75 502 SER A C 1
ATOM 4054 O O . SER A 1 502 ? 21.797 18.141 4.031 1 88.75 502 SER A O 1
ATOM 4056 N N . LEU A 1 503 ? 19.828 18.266 3.107 1 86.12 503 LEU A N 1
ATOM 4057 C CA . LEU A 1 503 ? 20.359 18.922 1.92 1 86.12 503 LEU A CA 1
ATOM 4058 C C . LEU A 1 503 ? 20.906 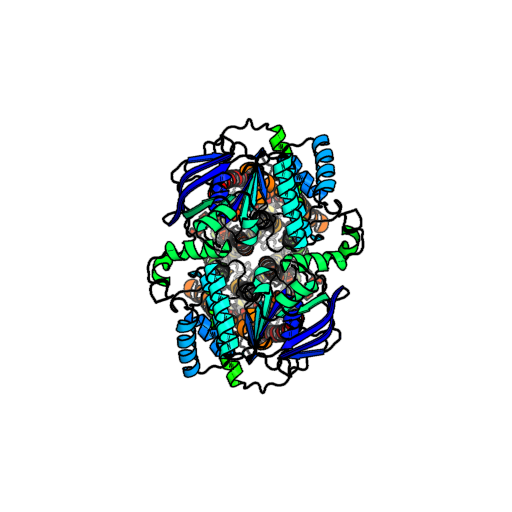20.312 2.262 1 86.12 503 LEU A C 1
ATOM 4060 O O . LEU A 1 503 ? 21.969 20.688 1.791 1 86.12 503 LEU A O 1
ATOM 4064 N N . VAL A 1 504 ? 20.125 20.969 3.059 1 85.75 504 VAL A N 1
ATOM 4065 C CA . VAL A 1 504 ? 20.531 22.312 3.453 1 85.75 504 VAL A CA 1
ATOM 4066 C C . VAL A 1 504 ? 21.766 22.25 4.336 1 85.75 504 VAL A C 1
ATOM 4068 O O . VAL A 1 504 ? 22.625 23.141 4.277 1 85.75 504 VAL A O 1
ATOM 4071 N N . ALA A 1 505 ? 21.844 21.172 5.086 1 85.88 505 ALA A N 1
ATOM 4072 C CA . ALA A 1 505 ? 22.984 21 5.977 1 85.88 505 ALA A CA 1
ATOM 4073 C C . ALA A 1 505 ? 24.25 20.672 5.188 1 85.88 505 ALA A C 1
ATOM 4075 O O . ALA A 1 505 ? 25.359 20.719 5.727 1 85.88 505 ALA A O 1
ATOM 4076 N N . GLY A 1 506 ? 24.078 20.297 3.877 1 81.44 506 GLY A N 1
ATOM 4077 C CA . GLY A 1 506 ? 25.25 20.125 3.051 1 81.44 506 GLY A CA 1
ATOM 4078 C C . GLY A 1 506 ? 25.344 18.734 2.428 1 81.44 506 GLY A C 1
ATOM 4079 O O . GLY A 1 506 ? 26.328 18.406 1.772 1 81.44 506 GLY A O 1
ATOM 4080 N N . CYS A 1 507 ? 24.375 17.984 2.635 1 86.25 507 CYS A N 1
ATOM 4081 C CA . CYS A 1 507 ? 24.375 16.672 2.014 1 86.25 507 CYS A CA 1
ATOM 4082 C C . CYS A 1 507 ? 23.984 16.766 0.542 1 86.25 507 CYS A C 1
ATOM 4084 O O . CYS A 1 507 ? 23.125 17.562 0.168 1 86.25 507 CYS A O 1
ATOM 4086 N N . SER A 1 508 ? 24.703 16 -0.213 1 85.62 508 SER A N 1
ATOM 4087 C CA . SER A 1 508 ? 24.344 15.969 -1.628 1 85.62 508 SER A CA 1
ATOM 4088 C C . SER A 1 508 ? 23.203 14.984 -1.892 1 85.62 508 SER A C 1
ATOM 4090 O O . SER A 1 508 ? 22.969 14.078 -1.09 1 85.62 508 SER A O 1
ATOM 4092 N N . HIS A 1 509 ? 22.531 15.219 -2.992 1 87.62 509 HIS A N 1
ATOM 4093 C CA . HIS A 1 509 ? 21.469 14.312 -3.41 1 87.62 509 HIS A CA 1
ATOM 4094 C C . HIS A 1 509 ? 22 12.898 -3.607 1 87.62 509 HIS A C 1
ATOM 4096 O O . HIS A 1 509 ? 21.344 11.93 -3.209 1 87.62 509 HIS A O 1
ATOM 4102 N N . SER A 1 510 ? 23.156 12.789 -4.133 1 89.06 510 SER A N 1
ATOM 4103 C CA . SER A 1 510 ? 23.75 11.492 -4.453 1 89.06 510 SER A CA 1
ATOM 4104 C C . SER A 1 510 ? 24.062 10.703 -3.186 1 89.06 510 SER A C 1
ATOM 4106 O O . SER A 1 510 ? 23.875 9.492 -3.133 1 89.06 510 SER A O 1
ATOM 4108 N N . ILE A 1 511 ? 24.516 11.406 -2.227 1 91.38 511 ILE A N 1
ATOM 4109 C CA . ILE A 1 511 ? 24.906 10.719 -0.996 1 91.38 511 ILE A CA 1
ATOM 4110 C C . ILE A 1 511 ? 23.656 10.219 -0.272 1 91.38 511 ILE A C 1
ATOM 4112 O O . ILE A 1 511 ? 23.672 9.148 0.346 1 91.38 511 ILE A O 1
ATOM 4116 N N . ILE A 1 512 ? 22.625 11.008 -0.361 1 91.69 512 ILE A N 1
ATOM 4117 C CA . ILE A 1 512 ? 21.375 10.586 0.264 1 91.69 512 ILE A CA 1
ATOM 4118 C C . ILE A 1 512 ? 20.828 9.352 -0.451 1 91.69 512 ILE A C 1
ATOM 4120 O O . ILE A 1 512 ? 20.422 8.383 0.192 1 91.69 512 ILE A O 1
ATOM 4124 N N . LEU A 1 513 ? 20.875 9.406 -1.742 1 92.81 513 LEU A N 1
ATOM 4125 C CA . LEU A 1 513 ? 20.406 8.266 -2.525 1 92.81 513 LEU A CA 1
ATOM 4126 C C . LEU A 1 513 ? 21.25 7.027 -2.242 1 92.81 513 LEU A C 1
ATOM 4128 O O . LEU A 1 513 ? 20.719 5.934 -2.059 1 92.81 513 LEU A O 1
ATOM 4132 N N . LEU A 1 514 ? 22.531 7.203 -2.207 1 93.56 514 LEU A N 1
ATOM 4133 C CA . LEU A 1 514 ? 23.438 6.09 -1.951 1 93.56 514 LEU A CA 1
ATOM 4134 C C . LEU A 1 514 ? 23.234 5.539 -0.542 1 93.56 514 LEU A C 1
ATOM 4136 O O . LEU A 1 514 ? 23.391 4.34 -0.311 1 93.56 514 LEU A O 1
ATOM 4140 N N . SER A 1 515 ? 22.906 6.441 0.367 1 95.12 515 SER A N 1
ATOM 4141 C CA . SER A 1 515 ? 22.672 5.977 1.73 1 95.12 515 SER A CA 1
ATOM 4142 C C . SER A 1 515 ? 21.469 5.043 1.8 1 95.12 515 SER A C 1
ATOM 4144 O O . SER A 1 515 ? 21.5 4.035 2.514 1 95.12 515 SER A O 1
ATOM 4146 N N . HIS A 1 516 ? 20.438 5.375 1.072 1 95.31 516 HIS A N 1
ATOM 4147 C CA . HIS A 1 516 ? 19.281 4.496 1.027 1 95.31 516 HIS A CA 1
ATOM 4148 C C . HIS A 1 516 ? 19.594 3.193 0.306 1 95.31 516 HIS A C 1
ATOM 4150 O O . HIS A 1 516 ? 19.109 2.127 0.701 1 95.31 516 HIS A O 1
ATOM 4156 N N . PHE A 1 517 ? 20.391 3.293 -0.734 1 96.38 517 PHE A N 1
ATOM 4157 C CA . PHE A 1 517 ? 20.797 2.117 -1.497 1 96.38 517 PHE A CA 1
ATOM 4158 C C . PHE A 1 517 ? 21.562 1.142 -0.617 1 96.38 517 PHE A C 1
ATOM 4160 O O . PHE A 1 517 ? 21.219 -0.039 -0.539 1 96.38 517 PHE A O 1
ATOM 4167 N N . PHE A 1 518 ? 22.484 1.614 0.134 1 96.19 518 PHE A N 1
ATOM 4168 C CA . PHE A 1 518 ? 23.344 0.75 0.935 1 96.19 518 PHE A CA 1
ATOM 4169 C C . PHE A 1 518 ? 22.625 0.281 2.191 1 96.19 518 PHE A C 1
ATOM 4171 O O . PHE A 1 518 ? 22.844 -0.837 2.66 1 96.19 518 PHE A O 1
ATOM 4178 N N . SER A 1 519 ? 21.781 1.102 2.748 1 95.56 519 SER A N 1
ATOM 4179 C CA . SER A 1 519 ? 20.984 0.657 3.891 1 95.56 519 SER A CA 1
ATOM 4180 C C . SER A 1 519 ? 20.062 -0.496 3.508 1 95.56 519 SER A C 1
ATOM 4182 O O . SER A 1 519 ? 19.938 -1.467 4.258 1 95.56 519 SER A O 1
ATOM 4184 N N . SER A 1 520 ? 19.484 -0.362 2.34 1 95.88 520 SER A N 1
ATOM 4185 C CA . SER A 1 520 ? 18.594 -1.411 1.868 1 95.88 520 SER A CA 1
ATOM 4186 C C . SER A 1 520 ? 19.344 -2.693 1.555 1 95.88 520 SER A C 1
ATOM 4188 O O . SER A 1 520 ? 18.797 -3.791 1.663 1 95.88 520 SER A O 1
ATOM 4190 N N . ILE A 1 521 ? 20.625 -2.527 1.173 1 97.12 521 ILE A N 1
ATOM 4191 C CA . ILE A 1 521 ? 21.453 -3.693 0.907 1 97.12 521 ILE A CA 1
ATOM 4192 C C . ILE A 1 521 ? 21.625 -4.512 2.186 1 97.12 521 ILE A C 1
ATOM 4194 O O . ILE A 1 521 ? 21.516 -5.738 2.162 1 97.12 521 ILE A O 1
ATOM 4198 N N . ILE A 1 522 ? 21.797 -3.855 3.246 1 95.88 522 ILE A N 1
ATOM 4199 C CA . ILE A 1 522 ? 21.953 -4.539 4.523 1 95.88 522 ILE A CA 1
ATOM 4200 C C . ILE A 1 522 ? 20.672 -5.289 4.875 1 95.88 522 ILE A C 1
ATOM 4202 O O . ILE A 1 522 ? 20.719 -6.457 5.273 1 95.88 522 ILE A O 1
ATOM 4206 N N . LEU A 1 523 ? 19.594 -4.668 4.676 1 94.19 523 LEU A N 1
ATOM 4207 C CA . LEU A 1 523 ? 18.297 -5.301 4.945 1 94.19 523 LEU A CA 1
ATOM 4208 C C . LEU A 1 523 ? 18.078 -6.488 4.016 1 94.19 523 LEU A C 1
ATOM 4210 O O . LEU A 1 523 ? 17.547 -7.52 4.441 1 94.19 523 LEU A O 1
ATOM 4214 N N . ALA A 1 524 ? 18.469 -6.305 2.803 1 96.56 524 ALA A N 1
ATOM 4215 C CA . ALA A 1 524 ? 18.312 -7.367 1.814 1 96.56 524 ALA A CA 1
ATOM 4216 C C . ALA A 1 524 ? 19.125 -8.602 2.193 1 96.56 524 ALA A C 1
ATOM 4218 O O . ALA A 1 524 ? 18.656 -9.734 2.051 1 96.56 524 ALA A O 1
ATOM 4219 N N . ILE A 1 525 ? 20.328 -8.359 2.682 1 97.19 525 ILE A N 1
ATOM 4220 C CA . ILE A 1 525 ? 21.203 -9.461 3.057 1 97.19 525 ILE A CA 1
ATOM 4221 C C . ILE A 1 525 ? 20.562 -10.281 4.176 1 97.19 525 ILE A C 1
ATOM 4223 O O . ILE A 1 525 ? 20.516 -11.508 4.105 1 97.19 525 ILE A O 1
ATOM 4227 N N . ILE A 1 526 ? 20 -9.648 5.098 1 95.06 526 ILE A N 1
ATOM 4228 C CA . ILE A 1 526 ? 19.359 -10.328 6.219 1 95.06 526 ILE A CA 1
ATOM 4229 C C . ILE A 1 526 ? 18.109 -11.07 5.73 1 95.06 526 ILE A C 1
ATOM 4231 O O . ILE A 1 526 ? 17.875 -12.211 6.121 1 95.06 526 ILE A O 1
ATOM 4235 N N . GLN A 1 527 ? 17.422 -10.453 4.902 1 95.38 527 GLN A N 1
ATOM 4236 C CA . GLN A 1 527 ? 16.188 -11.047 4.383 1 95.38 527 GLN A CA 1
ATOM 4237 C C . GLN A 1 527 ? 16.484 -12.289 3.551 1 95.38 527 GLN A C 1
ATOM 4239 O O . GLN A 1 527 ? 15.781 -13.297 3.664 1 95.38 527 GLN A O 1
ATOM 4244 N N . ILE A 1 528 ? 17.484 -12.211 2.709 1 96.94 528 ILE A N 1
ATOM 4245 C CA . ILE A 1 528 ? 17.875 -13.336 1.859 1 96.94 528 ILE A CA 1
ATOM 4246 C C . ILE A 1 528 ? 18.344 -14.5 2.725 1 96.94 528 ILE A C 1
ATOM 4248 O O . ILE A 1 528 ? 17.953 -15.648 2.496 1 96.94 528 ILE A O 1
ATOM 4252 N N . ALA A 1 529 ? 19.109 -14.172 3.719 1 96.25 529 ALA A N 1
ATOM 4253 C CA . ALA A 1 529 ? 19.578 -15.211 4.629 1 96.25 529 ALA A CA 1
ATOM 4254 C C . ALA A 1 529 ? 18.422 -15.906 5.32 1 96.25 529 ALA A C 1
ATOM 4256 O O . ALA A 1 529 ? 18.406 -17.141 5.438 1 96.25 529 ALA A O 1
ATOM 4257 N N . LEU A 1 530 ? 17.5 -15.18 5.668 1 95.12 530 LEU A N 1
ATOM 4258 C CA . LEU A 1 530 ? 16.328 -15.734 6.344 1 95.12 530 LEU A CA 1
ATOM 4259 C C . LEU A 1 530 ? 15.508 -16.594 5.387 1 95.12 530 LEU A C 1
ATOM 4261 O O . LEU A 1 530 ? 15.062 -17.688 5.754 1 95.12 530 LEU A O 1
ATOM 4265 N N . MET A 1 531 ? 15.297 -16.109 4.227 1 94.62 531 MET A N 1
ATOM 4266 C CA . MET A 1 531 ? 14.523 -16.844 3.227 1 94.62 531 MET A CA 1
ATOM 4267 C C . MET A 1 531 ? 15.203 -18.156 2.861 1 94.62 531 MET A C 1
ATOM 4269 O O . MET A 1 531 ? 14.539 -19.188 2.74 1 94.62 531 MET A O 1
ATOM 4273 N N . LEU A 1 532 ? 16.5 -18.078 2.688 1 95.81 532 LEU A N 1
ATOM 4274 C CA . LEU A 1 532 ? 17.25 -19.281 2.336 1 95.81 532 LEU A CA 1
ATOM 4275 C C . LEU A 1 532 ? 17.312 -20.25 3.514 1 95.81 532 LEU A C 1
ATOM 4277 O O . LEU A 1 532 ? 17.25 -21.469 3.322 1 95.81 532 LEU A O 1
ATOM 4281 N N . PHE A 1 533 ? 17.359 -19.719 4.691 1 95.81 533 PHE A N 1
ATOM 4282 C CA . PHE A 1 533 ? 17.359 -20.562 5.879 1 95.81 533 PHE A CA 1
ATOM 4283 C C . PHE A 1 533 ? 16.047 -21.328 5.992 1 95.81 533 PHE A C 1
ATOM 4285 O O . PHE A 1 533 ? 16.062 -22.547 6.227 1 95.81 533 PHE A O 1
ATOM 4292 N N . VAL A 1 534 ? 14.977 -20.719 5.738 1 94.12 534 VAL A N 1
ATOM 4293 C CA . VAL A 1 534 ? 13.664 -21.359 5.848 1 94.12 534 VAL A CA 1
ATOM 4294 C C . VAL A 1 534 ? 13.492 -22.375 4.73 1 94.12 534 VAL A C 1
ATOM 4296 O O . VAL A 1 534 ? 13.078 -23.516 4.977 1 94.12 534 VAL A O 1
ATOM 4299 N N . SER A 1 535 ? 13.891 -22.031 3.537 1 93.5 535 SER A N 1
ATOM 4300 C CA . SER A 1 535 ? 13.648 -22.875 2.379 1 93.5 535 SER A CA 1
ATOM 4301 C C . SER A 1 535 ? 14.594 -24.078 2.363 1 93.5 535 SER A C 1
ATOM 4303 O O . SER A 1 535 ? 14.156 -25.219 2.221 1 93.5 535 SER A O 1
ATOM 4305 N N . LEU A 1 536 ? 15.867 -23.844 2.627 1 94 536 LEU A N 1
ATOM 4306 C CA . LEU A 1 536 ? 16.859 -24.891 2.416 1 94 536 LEU A CA 1
ATOM 4307 C C . LEU A 1 536 ? 17.125 -25.672 3.707 1 94 536 LEU A C 1
ATOM 4309 O O . LEU A 1 536 ? 17.422 -26.859 3.67 1 94 536 LEU A O 1
ATOM 4313 N N . TYR A 1 537 ? 16.938 -25.031 4.836 1 92.88 537 TYR A N 1
ATOM 4314 C CA . TYR A 1 537 ? 17.281 -25.703 6.082 1 92.88 537 TYR A CA 1
ATOM 4315 C C . TYR A 1 537 ? 16.047 -26.219 6.793 1 92.88 537 TYR A C 1
ATOM 4317 O O . TYR A 1 537 ? 16.031 -27.359 7.262 1 92.88 537 TYR A O 1
ATOM 4325 N N . ILE A 1 538 ? 15.023 -25.469 6.848 1 90.75 538 ILE A N 1
ATOM 4326 C CA . ILE A 1 538 ? 13.828 -25.891 7.57 1 90.75 538 ILE A CA 1
ATOM 4327 C C . ILE A 1 538 ? 13.055 -26.906 6.734 1 90.75 538 ILE A C 1
ATOM 4329 O O . ILE A 1 538 ? 12.641 -27.953 7.242 1 90.75 538 ILE A O 1
ATOM 4333 N N . PHE A 1 539 ? 12.922 -26.656 5.398 1 89.19 539 PHE A N 1
ATOM 4334 C CA . PHE A 1 539 ? 12.047 -27.516 4.59 1 89.19 539 PHE A CA 1
ATOM 4335 C C . PHE A 1 539 ? 12.875 -28.391 3.664 1 89.19 539 PHE A C 1
ATOM 4337 O O . PHE A 1 539 ? 12.32 -29.234 2.947 1 89.19 539 PHE A O 1
ATOM 4344 N N . ASP A 1 540 ? 14.141 -28.234 3.629 1 89.38 540 ASP A N 1
ATOM 4345 C CA . ASP A 1 540 ? 15.07 -29.094 2.896 1 89.38 540 ASP A CA 1
ATOM 4346 C C . ASP A 1 540 ? 14.719 -29.141 1.411 1 89.38 540 ASP A C 1
ATOM 4348 O O . ASP A 1 540 ? 14.656 -30.219 0.815 1 89.38 540 ASP A O 1
ATOM 4352 N N . ILE A 1 541 ? 14.391 -28.031 0.873 1 90.88 541 ILE A N 1
ATOM 4353 C CA . ILE A 1 541 ? 14.172 -27.953 -0.567 1 90.88 541 ILE A CA 1
ATOM 4354 C C . ILE A 1 541 ? 15.484 -28.203 -1.305 1 90.88 541 ILE A C 1
ATOM 4356 O O . ILE A 1 541 ? 16.547 -27.812 -0.836 1 90.88 541 ILE A O 1
ATOM 4360 N N . ILE A 1 542 ? 15.43 -28.781 -2.406 1 91.75 542 ILE A N 1
ATOM 4361 C CA . ILE A 1 542 ? 16.594 -29.312 -3.104 1 91.75 542 ILE A CA 1
ATOM 4362 C C . ILE A 1 542 ? 17.438 -28.156 -3.654 1 91.75 542 ILE A C 1
ATOM 4364 O O . ILE A 1 542 ? 16.906 -27.219 -4.242 1 91.75 542 ILE A O 1
ATOM 4368 N N . ASN A 1 543 ? 18.688 -28.172 -3.375 1 94.56 543 ASN A N 1
ATOM 4369 C CA . ASN A 1 543 ? 19.688 -27.281 -3.951 1 94.56 543 ASN A CA 1
ATOM 4370 C C . ASN A 1 543 ? 20.984 -28.031 -4.27 1 94.56 543 ASN A C 1
ATOM 4372 O O . ASN A 1 543 ? 21.719 -28.422 -3.359 1 94.56 543 ASN A O 1
ATOM 4376 N N . TYR A 1 544 ? 21.234 -28.188 -5.559 1 94.44 544 TYR A N 1
ATOM 4377 C CA . TYR A 1 544 ? 22.422 -28.922 -5.988 1 94.44 544 TYR A CA 1
ATOM 4378 C C . TYR A 1 544 ? 23.594 -27.969 -6.219 1 94.44 544 TYR A C 1
ATOM 4380 O O . TYR A 1 544 ? 24.75 -28.406 -6.273 1 94.44 544 TYR A O 1
ATOM 4388 N N . GLY A 1 545 ? 23.312 -26.719 -6.32 1 94.5 545 GLY A N 1
ATOM 4389 C CA . GLY A 1 545 ? 24.344 -25.75 -6.637 1 94.5 545 GLY A CA 1
ATOM 4390 C C . GLY A 1 545 ? 25.016 -25.172 -5.41 1 94.5 545 GLY A C 1
ATOM 4391 O O . GLY A 1 545 ? 24.625 -25.469 -4.281 1 94.5 545 GLY A O 1
ATOM 4392 N N . PRO A 1 546 ? 26.047 -24.469 -5.695 1 96.19 546 PRO A N 1
ATOM 4393 C CA . PRO A 1 546 ? 26.719 -23.812 -4.57 1 96.19 546 PRO A CA 1
ATOM 4394 C C . PRO A 1 546 ? 25.859 -22.734 -3.916 1 96.19 546 PRO A C 1
ATOM 4396 O O . PRO A 1 546 ? 25.312 -21.875 -4.605 1 96.19 546 PRO A O 1
ATOM 4399 N N . ILE A 1 547 ? 25.859 -22.797 -2.615 1 96.25 547 ILE A N 1
ATOM 4400 C CA . ILE A 1 547 ? 24.984 -21.922 -1.845 1 96.25 547 ILE A CA 1
ATOM 4401 C C . ILE A 1 547 ? 25.406 -20.469 -2.059 1 96.25 547 ILE A C 1
ATOM 4403 O O . ILE A 1 547 ? 24.547 -19.578 -2.074 1 96.25 547 ILE A O 1
ATOM 4407 N N . TRP A 1 548 ? 26.641 -20.219 -2.234 1 96.44 548 TRP A N 1
ATOM 4408 C CA . TRP A 1 548 ? 27.094 -18.844 -2.43 1 96.44 548 TRP A CA 1
ATOM 4409 C C . TRP A 1 548 ? 26.562 -18.281 -3.738 1 96.44 548 TRP A C 1
ATOM 4411 O O . TRP A 1 548 ? 26.234 -17.094 -3.818 1 96.44 548 TRP A O 1
ATOM 4421 N N . LEU A 1 549 ? 26.469 -19.125 -4.738 1 97.31 549 LEU A N 1
ATOM 4422 C CA . LEU A 1 549 ? 25.969 -18.656 -6.023 1 97.31 549 LEU A CA 1
ATOM 4423 C C . LEU A 1 549 ? 24.469 -18.406 -5.953 1 97.31 549 LEU A C 1
ATOM 4425 O O . LEU A 1 549 ? 23.953 -17.5 -6.609 1 97.31 549 LEU A O 1
ATOM 4429 N N . VAL A 1 550 ? 23.797 -19.25 -5.156 1 97.62 550 VAL A N 1
ATOM 4430 C CA . VAL A 1 550 ? 22.375 -19.016 -4.91 1 97.62 550 VAL A CA 1
ATOM 4431 C C . VAL A 1 550 ? 22.172 -17.672 -4.223 1 97.62 550 VAL A C 1
ATOM 4433 O O . VAL A 1 550 ? 21.344 -16.859 -4.648 1 97.62 550 VAL A O 1
ATOM 4436 N N . PHE A 1 551 ? 23 -17.438 -3.26 1 97.69 551 PHE A N 1
ATOM 4437 C CA . PHE A 1 551 ? 22.922 -16.188 -2.521 1 97.69 551 PHE A CA 1
ATOM 4438 C C . PHE A 1 551 ? 23.203 -15.008 -3.438 1 97.69 551 PHE A C 1
ATOM 4440 O O . PHE A 1 551 ? 22.469 -14.016 -3.434 1 97.69 551 PHE A O 1
ATOM 4447 N N . VAL A 1 552 ? 24.188 -15.102 -4.223 1 97.31 552 VAL A N 1
ATOM 4448 C CA . VAL A 1 552 ? 24.609 -14.008 -5.098 1 97.31 552 VAL A CA 1
ATOM 4449 C C . VAL A 1 552 ? 23.516 -13.727 -6.129 1 97.31 552 VAL A C 1
ATOM 4451 O O . VAL A 1 552 ? 23.297 -12.57 -6.492 1 97.31 552 VAL A O 1
ATOM 4454 N N . SER A 1 553 ? 22.875 -14.773 -6.582 1 97.38 553 SER A N 1
ATOM 4455 C CA . SER A 1 553 ? 21.812 -14.602 -7.57 1 97.38 553 SER A CA 1
ATOM 4456 C C . SER A 1 553 ? 20.641 -13.836 -6.98 1 97.38 553 SER A C 1
ATOM 4458 O O . SER A 1 553 ? 20.125 -12.898 -7.598 1 97.38 553 SER A O 1
ATOM 4460 N N . VAL A 1 554 ? 20.25 -14.227 -5.816 1 97.5 554 VAL A N 1
ATOM 4461 C CA . VAL A 1 554 ? 19.141 -13.555 -5.156 1 97.5 554 VAL A CA 1
ATOM 4462 C C . VAL A 1 554 ? 19.547 -12.141 -4.77 1 97.5 554 VAL A C 1
ATOM 4464 O O . VAL A 1 554 ? 18.734 -11.211 -4.855 1 97.5 554 VAL A O 1
ATOM 4467 N N . PHE A 1 555 ? 20.812 -11.992 -4.387 1 97.94 555 PHE A N 1
ATOM 4468 C CA . PHE A 1 555 ? 21.344 -10.688 -3.998 1 97.94 555 PHE A CA 1
ATOM 4469 C C . PHE A 1 555 ? 21.344 -9.734 -5.188 1 97.94 555 PHE A C 1
ATOM 4471 O O . PHE A 1 555 ? 21.016 -8.555 -5.043 1 97.94 555 PHE A O 1
ATOM 4478 N N . ALA A 1 556 ? 21.703 -10.25 -6.32 1 97.69 556 ALA A N 1
ATOM 4479 C CA . ALA A 1 556 ? 21.672 -9.422 -7.523 1 97.69 556 ALA A CA 1
ATOM 4480 C C . ALA A 1 556 ? 20.266 -8.922 -7.82 1 97.69 556 ALA A C 1
ATOM 4482 O O . ALA A 1 556 ? 20.078 -7.773 -8.234 1 97.69 556 ALA A O 1
ATOM 4483 N N . GLN A 1 557 ? 19.312 -9.805 -7.633 1 97.25 557 GLN A N 1
ATOM 4484 C CA . GLN A 1 557 ? 17.922 -9.398 -7.809 1 97.25 557 GLN A CA 1
ATOM 4485 C C . GLN A 1 557 ? 17.547 -8.312 -6.812 1 97.25 557 GLN A C 1
ATOM 4487 O O . GLN A 1 557 ? 16.812 -7.375 -7.152 1 97.25 557 GLN A O 1
ATOM 4492 N N . ALA A 1 558 ? 17.984 -8.477 -5.617 1 97.69 558 ALA A N 1
ATOM 4493 C CA . ALA A 1 558 ? 17.719 -7.484 -4.582 1 97.69 558 ALA A CA 1
ATOM 4494 C C . ALA A 1 558 ? 18.266 -6.117 -4.969 1 97.69 558 ALA A C 1
ATOM 4496 O O . ALA A 1 558 ? 17.625 -5.09 -4.758 1 97.69 558 ALA A O 1
ATOM 4497 N N . LEU A 1 559 ? 19.438 -6.105 -5.551 1 97.75 559 LEU A N 1
ATOM 4498 C CA . LEU A 1 559 ? 20.062 -4.852 -5.957 1 97.75 559 LEU A CA 1
ATOM 4499 C C . LEU A 1 559 ? 19.219 -4.145 -7.016 1 97.75 559 LEU A C 1
ATOM 4501 O O . LEU A 1 559 ? 19 -2.936 -6.93 1 97.75 559 LEU A O 1
ATOM 4505 N N . SER A 1 560 ? 18.781 -4.934 -7.949 1 96.69 560 SER A N 1
ATOM 4506 C CA . SER A 1 560 ? 17.922 -4.371 -8.984 1 96.69 560 SER A CA 1
ATOM 4507 C C . SER A 1 560 ? 16.609 -3.871 -8.391 1 96.69 560 SER A C 1
ATOM 4509 O O . SER A 1 560 ? 16.078 -2.844 -8.82 1 96.69 560 SER A O 1
ATOM 4511 N N . ALA A 1 561 ? 16.094 -4.605 -7.477 1 96.69 561 ALA A N 1
ATOM 4512 C CA . ALA A 1 561 ? 14.844 -4.23 -6.816 1 96.69 561 ALA A CA 1
ATOM 4513 C C . ALA A 1 561 ? 15.008 -2.93 -6.035 1 96.69 561 ALA A C 1
ATOM 4515 O O . ALA A 1 561 ? 14.125 -2.07 -6.059 1 96.69 561 ALA A O 1
ATOM 4516 N N . ILE A 1 562 ? 16.109 -2.805 -5.344 1 97.75 562 ILE A N 1
ATOM 4517 C CA . ILE A 1 562 ? 16.391 -1.602 -4.57 1 97.75 562 ILE A CA 1
ATOM 4518 C C . ILE A 1 562 ? 16.453 -0.391 -5.5 1 97.75 562 ILE A C 1
ATOM 4520 O O . ILE A 1 562 ? 15.859 0.649 -5.211 1 97.75 562 ILE A O 1
ATOM 4524 N N . ALA A 1 563 ? 17.109 -0.58 -6.594 1 97.19 563 ALA A N 1
ATOM 4525 C CA . ALA A 1 563 ? 17.203 0.5 -7.574 1 97.19 563 ALA A CA 1
ATOM 4526 C C . ALA A 1 563 ? 15.82 0.867 -8.109 1 97.19 563 ALA A C 1
ATOM 4528 O O . ALA A 1 563 ? 15.516 2.047 -8.297 1 97.19 563 ALA A O 1
ATOM 4529 N N . THR A 1 564 ? 15.031 -0.142 -8.367 1 95.94 564 THR A N 1
ATOM 4530 C CA . THR A 1 564 ? 13.664 0.113 -8.82 1 95.94 564 THR A CA 1
ATOM 4531 C C . THR A 1 564 ? 12.875 0.876 -7.762 1 95.94 564 THR A C 1
ATOM 4533 O O . THR A 1 564 ? 12.102 1.778 -8.086 1 95.94 564 THR A O 1
ATOM 4536 N N . GLY A 1 565 ? 13.039 0.488 -6.531 1 95.56 565 GLY A N 1
ATOM 4537 C CA . GLY A 1 565 ? 12.383 1.186 -5.438 1 95.56 565 GLY A CA 1
ATOM 4538 C C . GLY A 1 565 ? 12.758 2.654 -5.359 1 95.56 565 GLY A C 1
ATOM 4539 O O . GLY A 1 565 ? 11.891 3.508 -5.148 1 95.56 565 GLY A O 1
ATOM 4540 N N . LEU A 1 566 ? 14.008 2.908 -5.516 1 96.38 566 LEU A N 1
ATOM 4541 C CA . LEU A 1 566 ? 14.469 4.293 -5.516 1 96.38 566 LEU A CA 1
ATOM 4542 C C . LEU A 1 566 ? 13.891 5.059 -6.699 1 96.38 566 LEU A C 1
ATOM 4544 O O . LEU A 1 566 ? 13.531 6.23 -6.566 1 96.38 566 LEU A O 1
ATOM 4548 N N . PHE A 1 567 ? 13.773 4.387 -7.766 1 95.62 567 PHE A N 1
ATOM 4549 C CA . PHE A 1 567 ? 13.195 5.004 -8.953 1 95.62 567 PHE A CA 1
ATOM 4550 C C . PHE A 1 567 ? 11.734 5.348 -8.727 1 95.62 567 PHE A C 1
ATOM 4552 O O . PHE A 1 567 ? 11.297 6.461 -9.023 1 95.62 567 PHE A O 1
ATOM 4559 N N . VAL A 1 568 ? 11.016 4.434 -8.188 1 93.44 568 VAL A N 1
ATOM 4560 C CA . VAL A 1 568 ? 9.594 4.645 -7.902 1 93.44 568 VAL A CA 1
ATOM 4561 C C . VAL A 1 568 ? 9.43 5.805 -6.93 1 93.44 568 VAL A C 1
ATOM 4563 O O . VAL A 1 568 ? 8.531 6.637 -7.09 1 93.44 568 VAL A O 1
ATOM 4566 N N . SER A 1 569 ? 10.258 5.91 -5.957 1 91.88 569 SER A N 1
ATOM 4567 C CA . SER A 1 569 ? 10.18 6.953 -4.938 1 91.88 569 SER A CA 1
ATOM 4568 C C . SER A 1 569 ? 10.477 8.328 -5.531 1 91.88 569 SER A C 1
ATOM 4570 O O . SER A 1 569 ? 10.086 9.352 -4.957 1 91.88 569 SER A O 1
ATOM 4572 N N . SER A 1 570 ? 11.203 8.383 -6.617 1 91 570 SER A N 1
ATOM 4573 C CA . SER A 1 570 ? 11.531 9.648 -7.254 1 91 570 SER A CA 1
ATOM 4574 C C . SER A 1 570 ? 10.359 10.188 -8.062 1 91 570 SER A C 1
ATOM 4576 O O . SER A 1 570 ? 10.281 11.383 -8.344 1 91 570 SER A O 1
ATOM 4578 N N . ILE A 1 571 ? 9.383 9.305 -8.344 1 88.31 571 ILE A N 1
ATOM 4579 C CA . ILE A 1 571 ? 8.273 9.695 -9.203 1 88.31 571 ILE A CA 1
ATOM 4580 C C . ILE A 1 571 ? 7.012 9.883 -8.367 1 88.31 571 ILE A C 1
ATOM 4582 O O . ILE A 1 571 ? 6.188 10.75 -8.664 1 88.31 571 ILE A O 1
ATOM 4586 N N . VAL A 1 572 ? 6.91 9.086 -7.355 1 86.19 572 VAL A N 1
ATOM 4587 C CA . VAL A 1 572 ? 5.672 9.07 -6.582 1 86.19 572 VAL A CA 1
ATOM 4588 C C . VAL A 1 572 ? 5.883 9.812 -5.262 1 86.19 572 VAL A C 1
ATOM 4590 O O . VAL A 1 572 ? 6.957 9.727 -4.66 1 86.19 572 VAL A O 1
ATOM 4593 N N . GLN A 1 573 ? 4.773 10.383 -4.75 1 83.31 573 GLN A N 1
ATOM 4594 C CA . GLN A 1 573 ? 4.887 11.18 -3.531 1 83.31 573 GLN A CA 1
ATOM 4595 C C . GLN A 1 573 ? 4.195 10.492 -2.359 1 83.31 573 GLN A C 1
ATOM 4597 O O . GLN A 1 573 ? 4.461 10.812 -1.199 1 83.31 573 GLN A O 1
ATOM 4602 N N . GLU A 1 574 ? 3.33 9.484 -2.707 1 82.31 574 GLU A N 1
ATOM 4603 C CA . GLU A 1 574 ? 2.586 8.828 -1.637 1 82.31 574 GLU A CA 1
ATOM 4604 C C . GLU A 1 574 ? 3.037 7.379 -1.461 1 82.31 574 GLU A C 1
ATOM 4606 O O . GLU A 1 574 ? 3.26 6.668 -2.443 1 82.31 574 GLU A O 1
ATOM 4611 N N . GLY A 1 575 ? 3.154 6.949 -0.186 1 82.19 575 GLY A N 1
ATOM 4612 C CA . GLY A 1 575 ? 3.594 5.602 0.127 1 82.19 575 GLY A CA 1
ATOM 4613 C C . GLY A 1 575 ? 2.631 4.531 -0.354 1 82.19 575 GLY A C 1
ATOM 4614 O O . GLY A 1 575 ? 3.053 3.48 -0.841 1 82.19 575 GLY A O 1
ATOM 4615 N N . SER A 1 576 ? 1.35 4.836 -0.294 1 80.31 576 SER A N 1
ATOM 4616 C CA . SER A 1 576 ? 0.341 3.861 -0.699 1 80.31 576 SER A CA 1
ATOM 4617 C C . SER A 1 576 ? 0.405 3.59 -2.197 1 80.31 576 SER A C 1
ATOM 4619 O O . SER A 1 576 ? 0.272 2.443 -2.631 1 80.31 576 SER A O 1
ATOM 4621 N N . THR A 1 577 ? 0.663 4.641 -2.971 1 83.31 577 THR A N 1
ATOM 4622 C CA . THR A 1 577 ? 0.783 4.484 -4.414 1 83.31 577 THR A CA 1
ATOM 4623 C C . THR A 1 577 ? 2.039 3.695 -4.77 1 83.31 577 THR A C 1
ATOM 4625 O O . THR A 1 577 ? 2.014 2.852 -5.668 1 83.31 577 THR A O 1
ATOM 4628 N N . ALA A 1 578 ? 3.104 3.994 -4.039 1 86.12 578 ALA A N 1
ATOM 4629 C CA . ALA A 1 578 ? 4.352 3.275 -4.289 1 86.12 578 ALA A CA 1
ATOM 4630 C C . ALA A 1 578 ? 4.188 1.783 -4.016 1 86.12 578 ALA A C 1
ATOM 4632 O O . ALA A 1 578 ? 4.68 0.947 -4.777 1 86.12 578 ALA A O 1
ATOM 4633 N N . THR A 1 579 ? 3.535 1.42 -2.967 1 84.06 579 THR A N 1
ATOM 4634 C CA . THR A 1 579 ? 3.301 0.022 -2.621 1 84.06 579 THR A CA 1
ATOM 4635 C C . THR A 1 579 ? 2.455 -0.665 -3.691 1 84.06 579 THR A C 1
ATOM 4637 O O . THR A 1 579 ? 2.742 -1.799 -4.082 1 84.06 579 THR A O 1
ATOM 4640 N N . LEU A 1 580 ? 1.479 -0.009 -4.176 1 81.88 580 LEU A N 1
ATOM 4641 C CA . LEU A 1 580 ? 0.61 -0.588 -5.195 1 81.88 580 LEU A CA 1
ATOM 4642 C C . LEU A 1 580 ? 1.373 -0.816 -6.496 1 81.88 580 LEU A C 1
ATOM 4644 O O . LEU A 1 580 ? 1.164 -1.824 -7.176 1 81.88 580 LEU A O 1
ATOM 4648 N N . ILE A 1 581 ? 2.191 0.117 -6.82 1 84 581 ILE A N 1
ATOM 4649 C CA . ILE A 1 581 ? 2.994 -0.025 -8.031 1 84 581 ILE A CA 1
ATOM 4650 C C . ILE A 1 581 ? 3.918 -1.233 -7.898 1 84 581 ILE A C 1
ATOM 4652 O O . ILE A 1 581 ? 4.066 -2.016 -8.836 1 84 581 ILE A O 1
ATOM 4656 N N . SER A 1 582 ? 4.539 -1.354 -6.75 1 84.88 582 SER A N 1
ATOM 4657 C CA . SER A 1 582 ? 5.418 -2.492 -6.504 1 84.88 582 SER A CA 1
ATOM 4658 C C . SER A 1 582 ? 4.672 -3.812 -6.652 1 84.88 582 SER A C 1
ATOM 4660 O O . SER A 1 582 ? 5.184 -4.758 -7.254 1 84.88 582 SER A O 1
ATOM 4662 N N . ILE A 1 583 ? 3.557 -3.834 -6.188 1 79.12 583 ILE A N 1
ATOM 4663 C CA . ILE A 1 583 ? 2.742 -5.043 -6.238 1 79.12 583 ILE A CA 1
ATOM 4664 C C . ILE A 1 583 ? 2.309 -5.316 -7.676 1 79.12 583 ILE A C 1
ATOM 4666 O O . ILE A 1 583 ? 2.369 -6.453 -8.148 1 79.12 583 ILE A O 1
ATOM 4670 N N . PHE A 1 584 ? 1.924 -4.312 -8.312 1 78.44 584 PHE A N 1
ATOM 4671 C CA . PHE A 1 584 ? 1.485 -4.453 -9.695 1 78.44 584 PHE A CA 1
ATOM 4672 C C . PHE A 1 584 ? 2.611 -4.992 -10.57 1 78.44 584 PHE A C 1
ATOM 4674 O O . PHE A 1 584 ? 2.402 -5.91 -11.359 1 78.44 584 PHE A O 1
ATOM 4681 N N . ILE A 1 585 ? 3.715 -4.484 -10.367 1 80.5 585 ILE A N 1
ATOM 4682 C CA . ILE A 1 585 ? 4.859 -4.922 -11.156 1 80.5 585 ILE A CA 1
ATOM 4683 C C . ILE A 1 585 ? 5.18 -6.379 -10.836 1 80.5 585 ILE A C 1
ATOM 4685 O O . ILE A 1 585 ? 5.34 -7.199 -11.75 1 80.5 585 ILE A O 1
ATOM 4689 N N . THR A 1 586 ? 5.223 -6.664 -9.602 1 82.44 586 THR A N 1
ATOM 4690 C CA . THR A 1 586 ? 5.652 -7.996 -9.188 1 82.44 586 THR A CA 1
ATOM 4691 C C . THR A 1 586 ? 4.613 -9.039 -9.586 1 82.44 586 THR A C 1
ATOM 4693 O O . THR A 1 586 ? 4.957 -10.086 -10.148 1 82.44 586 THR A O 1
ATOM 4696 N N . PHE A 1 587 ? 3.402 -8.734 -9.43 1 75.31 587 PHE A N 1
ATOM 4697 C CA . PHE A 1 587 ? 2.363 -9.727 -9.672 1 75.31 587 PHE A CA 1
ATOM 4698 C C . PHE A 1 587 ? 2.146 -9.922 -11.172 1 75.31 587 PHE A C 1
ATOM 4700 O O . PHE A 1 587 ? 1.9 -11.039 -11.625 1 75.31 587 PHE A O 1
ATOM 4707 N N . SER A 1 588 ? 2.182 -8.836 -11.859 1 75.62 588 SER A N 1
ATOM 4708 C CA . SER A 1 588 ? 2.086 -8.977 -13.305 1 75.62 588 SER A CA 1
ATOM 4709 C C . SER A 1 588 ? 3.207 -9.852 -13.859 1 75.62 588 SER A C 1
ATOM 4711 O O . SER A 1 588 ? 2.973 -10.695 -14.727 1 75.62 588 SER A O 1
ATOM 4713 N N . GLN A 1 589 ? 4.289 -9.812 -13.18 1 79.62 589 GLN A N 1
ATOM 4714 C CA . GLN A 1 589 ? 5.441 -10.555 -13.68 1 79.62 589 GLN A CA 1
ATOM 4715 C C . GLN A 1 589 ? 5.441 -11.984 -13.148 1 79.62 589 GLN A C 1
ATOM 4717 O O . GLN A 1 589 ? 5.938 -12.898 -13.812 1 79.62 589 GLN A O 1
ATOM 4722 N N . LEU A 1 590 ? 4.918 -12.164 -12.008 1 77.88 590 LEU A N 1
ATOM 4723 C CA . LEU A 1 590 ? 4.863 -13.508 -11.445 1 77.88 590 LEU A CA 1
ATOM 4724 C C . LEU A 1 590 ? 4.07 -14.445 -12.344 1 77.88 590 LEU A C 1
ATOM 4726 O O . LEU A 1 590 ? 4.43 -15.617 -12.5 1 77.88 590 LEU A O 1
ATOM 4730 N N . PHE A 1 591 ? 3.131 -13.906 -12.992 1 73.56 591 PHE A N 1
ATOM 4731 C CA . PHE A 1 591 ? 2.25 -14.75 -13.789 1 73.56 591 PHE A CA 1
ATOM 4732 C C . PHE A 1 591 ? 2.721 -14.805 -15.234 1 73.56 591 PHE A C 1
ATOM 4734 O O . PHE A 1 591 ? 2.371 -15.734 -15.969 1 73.56 591 PHE A O 1
ATOM 4741 N N . THR A 1 592 ? 3.645 -13.883 -15.539 1 73.62 592 THR A N 1
ATOM 4742 C CA . THR A 1 592 ? 4.055 -13.852 -16.938 1 73.62 592 THR A CA 1
ATOM 4743 C C . THR A 1 592 ? 5.492 -14.336 -17.094 1 73.62 592 THR A C 1
ATOM 4745 O O . THR A 1 592 ? 5.945 -14.609 -18.203 1 73.62 592 THR A O 1
ATOM 4748 N N . SER A 1 593 ? 6.23 -14.484 -15.977 1 75.5 593 SER A N 1
ATOM 4749 C CA . SER A 1 593 ? 7.672 -14.711 -16.031 1 75.5 593 SER A CA 1
ATOM 4750 C C . SER A 1 593 ? 7.992 -16.188 -16.172 1 75.5 593 SER A C 1
ATOM 4752 O O . SER A 1 593 ? 9.156 -16.578 -16.328 1 75.5 593 SER A O 1
ATOM 4754 N N . GLY A 1 594 ? 7 -17.094 -16.172 1 71.88 594 GLY A N 1
ATOM 4755 C CA . GLY A 1 594 ? 7.301 -18.516 -16.234 1 71.88 594 GLY A CA 1
ATOM 4756 C C . GLY A 1 594 ? 7.691 -19.109 -14.898 1 71.88 594 GLY A C 1
ATOM 4757 O O . GLY A 1 594 ? 8.258 -20.203 -14.844 1 71.88 594 GLY A O 1
ATOM 4758 N N . THR A 1 595 ? 7.465 -18.297 -13.859 1 76 595 THR A N 1
ATOM 4759 C CA . THR A 1 595 ? 7.828 -18.75 -12.523 1 76 595 THR A CA 1
ATOM 4760 C C . THR A 1 595 ? 6.824 -19.781 -12.008 1 76 595 THR A C 1
ATOM 4762 O O . THR A 1 595 ? 7.207 -20.781 -11.406 1 76 595 THR A O 1
ATOM 4765 N N . ILE A 1 596 ? 5.574 -19.484 -12.281 1 73.56 596 ILE A N 1
ATOM 4766 C CA . ILE A 1 596 ? 4.539 -20.406 -11.812 1 73.56 596 ILE A CA 1
ATOM 4767 C C . ILE A 1 596 ? 4.137 -21.344 -12.93 1 73.56 596 ILE A C 1
ATOM 4769 O O . ILE A 1 596 ? 4.102 -22.562 -12.742 1 73.56 596 ILE A O 1
ATOM 4773 N N . PHE A 1 597 ? 3.965 -20.688 -14.102 1 73.75 597 PHE A N 1
ATOM 4774 C CA . PHE A 1 597 ? 3.633 -21.484 -15.281 1 73.75 597 PHE A CA 1
ATOM 4775 C C . PHE A 1 597 ? 4.684 -21.297 -16.375 1 73.75 597 PHE A C 1
ATOM 4777 O O . PHE A 1 597 ? 5.273 -20.219 -16.5 1 73.75 597 PHE A O 1
ATOM 4784 N N . PRO A 1 598 ? 4.891 -22.281 -17.078 1 69.81 598 PRO A N 1
ATOM 4785 C CA . PRO A 1 598 ? 5.902 -22.172 -18.125 1 69.81 598 PRO A CA 1
ATOM 4786 C C . PRO A 1 598 ? 5.609 -21.047 -19.109 1 69.81 598 PRO A C 1
ATOM 4788 O O . PRO A 1 598 ? 4.449 -20.797 -19.438 1 69.81 598 PRO A O 1
ATOM 4791 N N . LYS A 1 599 ? 6.629 -20.438 -19.516 1 74.88 599 LYS A N 1
ATOM 4792 C CA . LYS A 1 599 ? 6.531 -19.297 -20.406 1 74.88 599 LYS A CA 1
ATOM 4793 C C . LYS A 1 599 ? 5.926 -19.688 -21.75 1 74.88 599 LYS A C 1
ATOM 4795 O O . LYS A 1 599 ? 5.383 -18.844 -22.469 1 74.88 599 LYS A O 1
ATOM 4800 N N . GLU A 1 600 ? 6 -20.938 -22.047 1 70.88 600 GLU A N 1
ATOM 4801 C CA . GLU A 1 600 ? 5.535 -21.422 -23.344 1 70.88 600 GLU A CA 1
ATOM 4802 C C . GLU A 1 600 ? 4.012 -21.391 -23.422 1 70.88 600 GLU A C 1
ATOM 4804 O O . GLU A 1 600 ? 3.443 -21.516 -24.516 1 70.88 600 GLU A O 1
ATOM 4809 N N . PHE A 1 601 ? 3.391 -21.141 -22.234 1 71.06 601 PHE A N 1
ATOM 4810 C CA . PHE A 1 601 ? 1.936 -21.047 -22.219 1 71.06 601 PHE A CA 1
ATOM 4811 C C . PHE A 1 601 ? 1.489 -19.656 -22.688 1 71.06 601 PHE A C 1
ATOM 4813 O O . PHE A 1 601 ? 0.306 -19.453 -22.953 1 71.06 601 PHE A O 1
ATOM 4820 N N . VAL A 1 602 ? 2.492 -18.875 -22.875 1 74.56 602 VAL A N 1
ATOM 4821 C CA . VAL A 1 602 ? 2.166 -17.516 -23.297 1 74.56 602 VAL A CA 1
ATOM 4822 C C . VAL A 1 602 ? 2.064 -17.469 -24.828 1 74.56 602 VAL A C 1
ATOM 4824 O O . VAL A 1 602 ? 2.848 -18.109 -25.531 1 74.56 602 VAL A O 1
ATOM 4827 N N . ARG A 1 603 ? 1.065 -16.719 -25.234 1 74.88 603 ARG A N 1
ATOM 4828 C CA . ARG A 1 603 ? 0.895 -16.547 -26.688 1 74.88 603 ARG A CA 1
ATOM 4829 C C . ARG A 1 603 ? 2.178 -16.047 -27.328 1 74.88 603 ARG A C 1
ATOM 4831 O O . ARG A 1 603 ? 2.896 -15.227 -26.75 1 74.88 603 ARG A O 1
ATOM 4838 N N . LEU A 1 604 ? 2.457 -16.484 -28.484 1 72.94 604 LEU A N 1
ATOM 4839 C CA . LEU A 1 604 ? 3.703 -16.219 -29.203 1 72.94 604 LEU A CA 1
ATOM 4840 C C . LEU A 1 604 ? 3.906 -14.719 -29.391 1 72.94 604 LEU A C 1
ATOM 4842 O O . LEU A 1 604 ? 5.035 -14.227 -29.328 1 72.94 604 LEU A O 1
ATOM 4846 N N . ASN A 1 605 ? 2.795 -13.977 -29.5 1 75.19 605 ASN A N 1
ATOM 4847 C CA . ASN A 1 605 ? 2.9 -12.547 -29.766 1 75.19 605 ASN A CA 1
ATOM 4848 C C . ASN A 1 605 ? 3.318 -11.773 -28.516 1 75.19 605 ASN A C 1
ATOM 4850 O O . ASN A 1 605 ? 3.883 -10.688 -28.625 1 75.19 605 ASN A O 1
ATOM 4854 N N . VAL A 1 606 ? 3.088 -12.383 -27.359 1 77.12 606 VAL A N 1
ATOM 4855 C CA . VAL A 1 606 ? 3.359 -11.664 -26.125 1 77.12 606 VAL A CA 1
ATOM 4856 C C . VAL A 1 606 ? 4.613 -12.227 -25.469 1 77.12 606 VAL A C 1
ATOM 4858 O O . VAL A 1 606 ? 5.148 -11.625 -24.531 1 77.12 606 VAL A O 1
ATOM 4861 N N . GLN A 1 607 ? 5.16 -13.266 -25.984 1 75.81 607 GLN A N 1
ATOM 4862 C CA . GLN A 1 607 ? 6.266 -13.984 -25.359 1 75.81 607 GLN A CA 1
ATOM 4863 C C . GLN A 1 607 ? 7.508 -13.102 -25.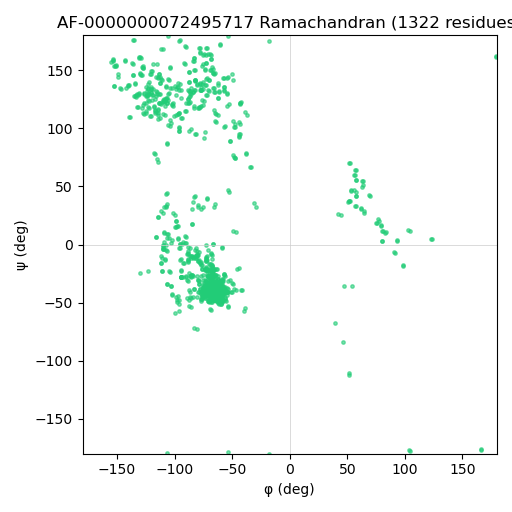25 1 75.81 607 GLN A C 1
ATOM 4865 O O . GLN A 1 607 ? 8.219 -13.133 -24.25 1 75.81 607 GLN A O 1
ATOM 4870 N N . PRO A 1 608 ? 7.676 -12.25 -26.219 1 74.88 608 PRO A N 1
ATOM 4871 C CA . PRO A 1 608 ? 8.867 -11.414 -26.094 1 74.88 608 PRO A CA 1
ATOM 4872 C C . PRO A 1 608 ? 8.789 -10.438 -24.922 1 74.88 608 PRO A C 1
ATOM 4874 O O . PRO A 1 608 ? 9.812 -10.047 -24.375 1 74.88 608 PRO A O 1
ATOM 4877 N N . PHE A 1 609 ? 7.66 -10.148 -24.5 1 73.94 609 PHE A N 1
ATOM 4878 C CA . PHE A 1 609 ? 7.492 -9.211 -23.391 1 73.94 609 PHE A CA 1
ATOM 4879 C C . PHE A 1 609 ? 7.824 -9.875 -22.062 1 73.94 609 PHE A C 1
ATOM 4881 O O . PHE A 1 609 ? 8.133 -9.188 -21.078 1 73.94 609 PHE A O 1
ATOM 4888 N N . VAL A 1 610 ? 7.82 -11.141 -22.141 1 73.69 610 VAL A N 1
ATOM 4889 C CA . VAL A 1 610 ? 8.156 -11.883 -20.922 1 73.69 610 VAL A CA 1
ATOM 4890 C C . VAL A 1 610 ? 9.641 -11.727 -20.609 1 73.69 610 VAL A C 1
ATOM 4892 O O . VAL A 1 610 ? 10.031 -11.656 -19.453 1 73.69 610 VAL A O 1
ATOM 4895 N N . PHE A 1 611 ? 10.359 -11.5 -21.719 1 70.62 611 PHE A N 1
ATOM 4896 C CA . PHE A 1 611 ? 11.805 -11.414 -21.531 1 70.62 611 PHE A CA 1
ATOM 4897 C C . PHE A 1 611 ? 12.203 -10.031 -21.016 1 70.62 611 PHE A C 1
ATOM 4899 O O . PHE A 1 611 ? 13.312 -9.852 -20.516 1 70.62 611 PHE A O 1
ATOM 4906 N N . LEU A 1 612 ? 11.234 -9.211 -21.031 1 73.56 612 LEU A N 1
ATOM 4907 C CA . LEU A 1 612 ? 11.5 -7.863 -20.531 1 73.56 612 LEU A CA 1
ATOM 4908 C C . LEU A 1 612 ? 11.203 -7.781 -19.031 1 73.56 612 LEU A C 1
ATOM 4910 O O . LEU A 1 612 ? 11.523 -6.781 -18.391 1 73.56 612 LEU A O 1
ATOM 4914 N N . SER A 1 613 ? 10.82 -8.938 -18.578 1 77.56 613 SER A N 1
ATOM 4915 C CA . SER A 1 613 ? 10.484 -9 -17.156 1 77.56 613 SER A CA 1
ATOM 4916 C C . SER A 1 613 ? 11.742 -9.039 -16.297 1 77.56 613 SER A C 1
ATOM 4918 O O . SER A 1 613 ? 12.695 -9.758 -16.594 1 77.56 613 SER A O 1
ATOM 4920 N N . PRO A 1 614 ? 11.75 -8.242 -15.297 1 82.44 614 PRO A N 1
ATOM 4921 C CA . PRO A 1 614 ? 12.914 -8.25 -14.398 1 82.44 614 PRO A CA 1
ATOM 4922 C C . PRO A 1 614 ? 13.016 -9.547 -13.594 1 82.44 614 PRO A C 1
ATOM 4924 O O . PRO A 1 614 ? 14.062 -9.828 -13 1 82.44 614 PRO A O 1
ATOM 4927 N N . ILE A 1 615 ? 12.016 -10.398 -13.68 1 89.25 615 ILE A N 1
ATOM 4928 C CA . ILE A 1 615 ? 11.977 -11.562 -12.797 1 89.25 615 ILE A CA 1
ATOM 4929 C C . ILE A 1 615 ? 12.195 -12.828 -13.617 1 89.25 615 ILE A C 1
ATOM 4931 O O . ILE A 1 615 ? 12.742 -13.812 -13.109 1 89.25 615 ILE A O 1
ATOM 4935 N N . ALA A 1 616 ? 11.938 -12.805 -14.906 1 88.75 616 ALA A N 1
ATOM 4936 C CA . ALA A 1 616 ? 11.898 -14.016 -15.719 1 88.75 616 ALA A CA 1
ATOM 4937 C C . ALA A 1 616 ? 13.297 -14.625 -15.867 1 88.75 616 ALA A C 1
ATOM 4939 O O . ALA A 1 616 ? 13.531 -15.758 -15.438 1 88.75 616 ALA A O 1
ATOM 4940 N N . LEU A 1 617 ? 14.219 -13.859 -16.344 1 90.56 617 LEU A N 1
ATOM 4941 C CA . LEU A 1 617 ? 15.555 -14.375 -16.625 1 90.56 617 LEU A CA 1
ATOM 4942 C C . LEU A 1 617 ? 16.297 -14.703 -15.328 1 90.56 617 LEU A C 1
ATOM 4944 O O . LEU A 1 617 ? 16.922 -15.758 -15.219 1 90.56 617 LEU A O 1
ATOM 4948 N N . PRO A 1 618 ? 16.156 -13.852 -14.336 1 93.88 618 PRO A N 1
ATOM 4949 C CA . PRO A 1 618 ? 16.828 -14.188 -13.086 1 93.88 618 PRO A CA 1
ATOM 4950 C C . PRO A 1 618 ? 16.25 -15.445 -12.43 1 93.88 618 PRO A C 1
ATOM 4952 O O . PRO A 1 618 ? 17 -16.234 -11.836 1 93.88 618 PRO A O 1
ATOM 4955 N N . ALA A 1 619 ? 14.977 -15.617 -12.484 1 92.75 619 ALA A N 1
ATOM 4956 C CA . ALA A 1 619 ? 14.359 -16.812 -11.906 1 92.75 619 ALA A CA 1
ATOM 4957 C C . ALA A 1 619 ? 14.844 -18.078 -12.617 1 92.75 619 ALA A C 1
ATOM 4959 O O . ALA A 1 619 ? 15.148 -19.078 -11.969 1 92.75 619 ALA A O 1
ATOM 4960 N N . GLU A 1 620 ? 14.906 -17.984 -13.93 1 90.81 620 GLU A N 1
ATOM 4961 C CA . GLU A 1 620 ? 15.406 -19.125 -14.703 1 90.81 620 GLU A CA 1
ATOM 4962 C C . GLU A 1 620 ? 16.875 -19.406 -14.383 1 90.81 620 GLU A C 1
ATOM 4964 O O . GLU A 1 620 ? 17.281 -20.562 -14.266 1 90.81 620 GLU A O 1
ATOM 4969 N N . SER A 1 621 ? 17.625 -18.391 -14.273 1 94.38 621 SER A N 1
ATOM 4970 C CA . SER A 1 621 ? 19.047 -18.516 -13.93 1 94.38 621 SER A CA 1
ATOM 4971 C C . SER A 1 621 ? 19.219 -19.203 -12.578 1 94.38 621 SER A C 1
ATOM 4973 O O . SER A 1 621 ? 20.031 -20.109 -12.438 1 94.38 621 SER A O 1
ATOM 4975 N N . LEU A 1 622 ? 18.438 -18.766 -11.664 1 95.81 622 LEU A N 1
ATOM 4976 C CA . LEU A 1 622 ? 18.547 -19.344 -10.328 1 95.81 622 LEU A CA 1
ATOM 4977 C C . LEU A 1 622 ? 18.109 -20.812 -10.344 1 95.81 622 LEU A C 1
ATOM 4979 O O . LEU A 1 622 ? 18.703 -21.641 -9.641 1 95.81 622 LEU A O 1
ATOM 4983 N N . ARG A 1 623 ? 17.109 -21.078 -11.086 1 93.38 623 ARG A N 1
ATOM 4984 C CA . ARG A 1 623 ? 16.656 -22.469 -11.195 1 93.38 623 ARG A CA 1
ATOM 4985 C C . ARG A 1 623 ? 17.766 -23.359 -11.75 1 93.38 623 ARG A C 1
ATOM 4987 O O . ARG A 1 623 ? 17.969 -24.469 -11.273 1 93.38 623 ARG A O 1
ATOM 4994 N N . ASN A 1 624 ? 18.469 -22.859 -12.727 1 94.44 624 ASN A N 1
ATOM 4995 C CA . ASN A 1 624 ? 19.562 -23.609 -13.312 1 94.44 624 ASN A CA 1
ATOM 4996 C C . ASN A 1 624 ? 20.688 -23.828 -12.305 1 94.44 624 ASN A C 1
ATOM 4998 O O . ASN A 1 624 ? 21.328 -24.891 -12.305 1 94.44 624 ASN A O 1
ATOM 5002 N N . VAL A 1 625 ? 20.906 -22.875 -11.5 1 96.5 625 VAL A N 1
ATOM 5003 C CA . VAL A 1 625 ? 21.938 -23 -10.484 1 96.5 625 VAL A CA 1
ATOM 5004 C C . VAL A 1 625 ? 21.516 -24.031 -9.438 1 96.5 625 VAL A C 1
ATOM 5006 O O . VAL A 1 625 ? 22.297 -24.922 -9.094 1 96.5 625 VAL A O 1
ATOM 5009 N N . MET A 1 626 ? 20.344 -24 -9.039 1 95.81 626 MET A N 1
ATOM 5010 C CA . MET A 1 626 ? 19.875 -24.812 -7.914 1 95.81 626 MET A CA 1
ATOM 5011 C C . MET A 1 626 ? 19.641 -26.25 -8.352 1 95.81 626 MET A C 1
ATOM 5013 O O . MET A 1 626 ? 19.969 -27.188 -7.621 1 95.81 626 MET A O 1
ATOM 5017 N N . LEU A 1 627 ? 19.109 -26.406 -9.562 1 93.5 627 LEU A N 1
ATOM 5018 C CA . LEU A 1 627 ? 18.641 -27.75 -9.93 1 93.5 627 LEU A CA 1
ATOM 5019 C C . LEU A 1 627 ? 19.609 -28.406 -10.898 1 93.5 627 LEU A C 1
ATOM 5021 O O . LEU A 1 627 ? 19.672 -29.641 -10.977 1 93.5 627 LEU A O 1
ATOM 5025 N N . ARG A 1 628 ? 20.406 -27.641 -11.617 1 93.62 628 ARG A N 1
ATOM 5026 C CA . ARG A 1 628 ? 21.359 -28.219 -12.562 1 93.62 628 ARG A CA 1
ATOM 5027 C C . ARG A 1 628 ? 22.797 -28.078 -12.062 1 93.62 628 ARG A C 1
ATOM 5029 O O . ARG A 1 628 ? 23.719 -28.641 -12.648 1 93.62 628 ARG A O 1
ATOM 5036 N N . SER A 1 629 ? 23.016 -27.25 -11.023 1 94.25 629 SER A N 1
ATOM 5037 C CA . SER A 1 629 ? 24.328 -26.984 -10.445 1 94.25 629 SER A CA 1
ATOM 5038 C C . SER A 1 629 ? 25.25 -26.344 -11.461 1 94.25 629 SER A C 1
ATOM 5040 O O . SER A 1 629 ? 26.438 -26.672 -11.539 1 94.25 629 SER A O 1
ATOM 5042 N N . TRP A 1 630 ? 24.578 -25.609 -12.312 1 95 630 TRP A N 1
ATOM 5043 C CA . TRP A 1 630 ? 25.391 -24.859 -13.258 1 95 630 TRP A CA 1
ATOM 5044 C C . TRP A 1 630 ? 26.203 -23.781 -12.547 1 95 630 TRP A C 1
ATOM 5046 O O . TRP A 1 630 ? 25.734 -23.188 -11.57 1 95 630 TRP A O 1
ATOM 5056 N N . GLN A 1 631 ? 27.328 -23.516 -13.047 1 95.75 631 GLN A N 1
ATOM 5057 C CA . GLN A 1 631 ? 28.234 -22.562 -12.414 1 95.75 631 GLN A CA 1
ATOM 5058 C C . GLN A 1 631 ? 28.094 -21.172 -13.023 1 95.75 631 GLN A C 1
ATOM 5060 O O . GLN A 1 631 ? 27.328 -20.984 -13.961 1 95.75 631 GLN A O 1
ATOM 5065 N N . ILE A 1 632 ? 28.781 -20.25 -12.492 1 95.69 632 ILE A N 1
ATOM 5066 C CA . ILE A 1 632 ? 28.641 -18.828 -12.82 1 95.69 632 ILE A CA 1
ATOM 5067 C C . ILE A 1 632 ? 29.109 -18.578 -14.25 1 95.69 632 ILE A C 1
ATOM 5069 O O . ILE A 1 632 ? 28.703 -17.609 -14.883 1 95.69 632 ILE A O 1
ATOM 5073 N N . ASP A 1 633 ? 29.875 -19.5 -14.805 1 94.44 633 ASP A N 1
ATOM 5074 C CA . ASP A 1 633 ? 30.453 -19.312 -16.125 1 94.44 633 ASP A CA 1
ATOM 5075 C C . ASP A 1 633 ? 29.484 -19.734 -17.219 1 94.44 633 ASP A C 1
ATOM 5077 O O . ASP A 1 633 ? 29.672 -19.406 -18.391 1 94.44 633 ASP A O 1
ATOM 5081 N N . HIS A 1 634 ? 28.453 -20.391 -16.828 1 94.44 634 HIS A N 1
ATOM 5082 C CA . HIS A 1 634 ? 27.453 -20.781 -17.812 1 94.44 634 HIS A CA 1
ATOM 5083 C C . HIS A 1 634 ? 26.625 -19.578 -18.266 1 94.44 634 HIS A C 1
ATOM 5085 O O . HIS A 1 634 ? 26.219 -18.75 -17.453 1 94.44 634 HIS A O 1
ATOM 5091 N N . PRO A 1 635 ? 26.359 -19.438 -19.5 1 93.06 635 PRO A N 1
ATOM 5092 C CA . PRO A 1 635 ? 25.672 -18.266 -20.047 1 93.06 635 PRO A CA 1
ATOM 5093 C C . PRO A 1 635 ? 24.25 -18.094 -19.484 1 93.06 635 PRO A C 1
ATOM 5095 O O . PRO A 1 635 ? 23.812 -16.969 -19.266 1 93.06 635 PRO A O 1
ATOM 5098 N N . TYR A 1 636 ? 23.578 -19.125 -19.219 1 91.62 636 TYR A N 1
ATOM 5099 C CA . TYR A 1 636 ? 22.234 -19.031 -18.688 1 91.62 636 TYR A CA 1
ATOM 5100 C C . TYR A 1 636 ? 22.25 -18.578 -17.234 1 91.62 636 TYR A C 1
ATOM 5102 O O . TYR A 1 636 ? 21.219 -18.188 -16.688 1 91.62 636 TYR A O 1
ATOM 5110 N N . VAL A 1 637 ? 23.422 -18.641 -16.656 1 94.56 637 VAL A N 1
ATOM 5111 C CA . VAL A 1 637 ? 23.562 -18.203 -15.273 1 94.56 637 VAL A CA 1
ATOM 5112 C C . VAL A 1 637 ? 24.047 -16.766 -15.234 1 94.56 637 VAL A C 1
ATOM 5114 O O . VAL A 1 637 ? 23.406 -15.898 -14.633 1 94.56 637 VAL A O 1
ATOM 5117 N N . TYR A 1 638 ? 25.109 -16.453 -15.945 1 95.31 638 TYR A N 1
ATOM 5118 C CA . TYR A 1 638 ? 25.641 -15.102 -15.828 1 95.31 638 TYR A CA 1
ATOM 5119 C C . TYR A 1 638 ? 24.734 -14.102 -16.547 1 95.31 638 TYR A C 1
ATOM 5121 O O . TYR A 1 638 ? 24.766 -12.906 -16.234 1 95.31 638 TYR A O 1
ATOM 5129 N N . ASN A 1 639 ? 23.891 -14.531 -17.516 1 92.81 639 ASN A N 1
ATOM 5130 C CA . ASN A 1 639 ? 22.938 -13.617 -18.125 1 92.81 639 ASN A CA 1
ATOM 5131 C C . ASN A 1 639 ? 21.906 -13.109 -17.109 1 92.81 639 ASN A C 1
ATOM 5133 O O . ASN A 1 639 ? 21.484 -11.961 -17.188 1 92.81 639 ASN A O 1
ATOM 5137 N N . GLY A 1 640 ? 21.547 -14.016 -16.266 1 93.25 640 GLY A N 1
ATOM 5138 C CA . GLY A 1 640 ? 20.641 -13.586 -15.211 1 93.25 640 GLY A CA 1
ATOM 5139 C C . GLY A 1 640 ? 21.25 -12.562 -14.281 1 93.25 640 GLY A C 1
ATOM 5140 O O . GLY A 1 640 ? 20.578 -11.602 -13.883 1 93.25 640 GLY A O 1
ATOM 5141 N N . LEU A 1 641 ? 22.5 -12.672 -14 1 95.5 641 LEU A N 1
ATOM 5142 C CA . LEU A 1 641 ? 23.219 -11.727 -13.148 1 95.5 641 LEU A CA 1
ATOM 5143 C C . LEU A 1 641 ? 23.438 -10.406 -13.875 1 95.5 641 LEU A C 1
ATOM 5145 O O . LEU A 1 641 ? 23.281 -9.336 -13.281 1 95.5 641 LEU A O 1
ATOM 5149 N N . LEU A 1 642 ? 23.688 -10.531 -15.141 1 94.94 642 LEU A N 1
ATOM 5150 C CA . LEU A 1 642 ? 23.984 -9.344 -15.938 1 94.94 642 LEU A CA 1
ATOM 5151 C C . LEU A 1 642 ? 22.75 -8.477 -16.109 1 94.94 642 LEU A C 1
ATOM 5153 O O . LEU A 1 642 ? 22.844 -7.242 -16.062 1 94.94 642 LEU A O 1
ATOM 5157 N N . VAL A 1 643 ? 21.672 -9.125 -16.312 1 93.5 643 VAL A N 1
ATOM 5158 C CA . VAL A 1 643 ? 20.438 -8.367 -16.469 1 93.5 643 VAL A CA 1
ATOM 5159 C C . VAL A 1 643 ? 20.156 -7.559 -15.211 1 93.5 643 VAL A C 1
ATOM 5161 O O . VAL A 1 643 ? 19.75 -6.395 -15.289 1 93.5 643 VAL A O 1
ATOM 5164 N N . ASN A 1 644 ? 20.344 -8.125 -14.078 1 95.94 644 ASN A N 1
ATOM 5165 C CA . ASN A 1 644 ? 20.125 -7.445 -12.805 1 95.94 644 ASN A CA 1
ATOM 5166 C C . ASN A 1 644 ? 21.109 -6.297 -12.609 1 95.94 644 ASN A C 1
ATOM 5168 O O . ASN A 1 644 ? 20.734 -5.203 -12.188 1 95.94 644 ASN A O 1
ATOM 5172 N N . LEU A 1 645 ? 22.344 -6.5 -12.969 1 95.75 645 LEU A N 1
ATOM 5173 C CA . LEU A 1 645 ? 23.375 -5.477 -12.781 1 95.75 645 LEU A CA 1
ATOM 5174 C C . LEU A 1 645 ? 23.156 -4.309 -13.734 1 95.75 645 LEU A C 1
ATOM 5176 O O . LEU A 1 645 ? 23.25 -3.146 -13.344 1 95.75 645 LEU A O 1
ATOM 5180 N N . VAL A 1 646 ? 22.797 -4.676 -14.961 1 95 646 VAL A N 1
ATOM 5181 C CA . VAL A 1 646 ? 22.562 -3.633 -15.945 1 95 646 VAL A CA 1
ATOM 5182 C C . VAL A 1 646 ? 21.328 -2.822 -15.555 1 95 646 VAL A C 1
ATOM 5184 O O . VAL A 1 646 ? 21.328 -1.591 -15.633 1 95 646 VAL A O 1
ATOM 5187 N N . SER A 1 647 ? 20.328 -3.553 -15.117 1 94.38 647 SER A N 1
ATOM 5188 C CA . SER A 1 647 ? 19.109 -2.865 -14.68 1 94.38 647 SER A CA 1
ATOM 5189 C C . SER A 1 647 ? 19.391 -1.972 -13.477 1 94.38 647 SER A C 1
ATOM 5191 O O . SER A 1 647 ? 18.875 -0.855 -13.398 1 94.38 647 SER A O 1
ATOM 5193 N N . MET A 1 648 ? 20.156 -2.424 -12.555 1 96 648 MET A N 1
ATOM 5194 C CA . MET A 1 648 ? 20.5 -1.65 -11.367 1 96 648 MET A CA 1
ATOM 5195 C C . MET A 1 648 ? 21.203 -0.348 -11.758 1 96 648 MET A C 1
ATOM 5197 O O . MET A 1 648 ? 20.797 0.73 -11.32 1 96 648 MET A O 1
ATOM 5201 N N . PHE A 1 649 ? 22.156 -0.457 -12.656 1 95.94 649 PHE A N 1
ATOM 5202 C CA . PHE A 1 649 ? 22.953 0.711 -13.023 1 95.94 649 PHE A CA 1
ATOM 5203 C C . PHE A 1 649 ? 22.109 1.695 -13.836 1 95.94 649 PHE A C 1
ATOM 5205 O O . PHE A 1 649 ? 22.172 2.906 -13.609 1 95.94 649 PHE A O 1
ATOM 5212 N N . LEU A 1 650 ? 21.328 1.158 -14.703 1 95.31 650 LEU A N 1
ATOM 5213 C CA . LEU A 1 650 ? 20.469 2.018 -15.523 1 95.31 650 LEU A CA 1
ATOM 5214 C C . LEU A 1 650 ? 19.438 2.744 -14.672 1 95.31 650 LEU A C 1
ATOM 5216 O O . LEU A 1 650 ? 19.219 3.945 -14.844 1 95.31 650 LEU A O 1
ATOM 5220 N N . LEU A 1 651 ? 18.875 2.051 -13.773 1 95.44 651 LEU A N 1
ATOM 5221 C CA . LEU A 1 651 ? 17.828 2.635 -12.93 1 95.44 651 LEU A CA 1
ATOM 5222 C C . LEU A 1 651 ? 18.422 3.645 -11.961 1 95.44 651 LEU A C 1
ATOM 5224 O O . LEU A 1 651 ? 17.828 4.684 -11.688 1 95.44 651 LEU A O 1
ATOM 5228 N N . LEU A 1 652 ? 19.594 3.338 -11.445 1 95.31 652 LEU A N 1
ATOM 5229 C CA . LEU A 1 652 ? 20.25 4.273 -10.531 1 95.31 652 LEU A CA 1
ATOM 5230 C C . LEU A 1 652 ? 20.609 5.562 -11.258 1 95.31 652 LEU A C 1
ATOM 5232 O O . LEU A 1 652 ? 20.484 6.656 -10.695 1 95.31 652 LEU A O 1
ATOM 5236 N N . LEU A 1 653 ? 21.031 5.398 -12.477 1 94.06 653 LEU A N 1
ATOM 5237 C CA . LEU A 1 653 ? 21.375 6.57 -13.281 1 94.06 653 LEU A CA 1
ATOM 5238 C C . LEU A 1 653 ? 20.125 7.41 -13.562 1 94.06 653 LEU A C 1
ATOM 5240 O O . LEU A 1 653 ? 20.156 8.633 -13.414 1 94.06 653 LEU A O 1
ATOM 5244 N N . CYS A 1 654 ? 19.078 6.742 -13.875 1 94.12 654 CYS A N 1
ATOM 5245 C CA . CYS A 1 654 ? 17.828 7.445 -14.125 1 94.12 654 CYS A CA 1
ATOM 5246 C C . CYS A 1 654 ? 17.328 8.133 -12.867 1 94.12 654 CYS A C 1
ATOM 5248 O O . CYS A 1 654 ? 16.859 9.273 -12.922 1 94.12 654 CYS A O 1
ATOM 5250 N N . THR A 1 655 ? 17.438 7.441 -11.805 1 94.31 655 THR A N 1
ATOM 5251 C CA . THR A 1 655 ? 16.984 7.969 -10.523 1 94.31 655 THR A CA 1
ATOM 5252 C C . THR A 1 655 ? 17.781 9.211 -10.133 1 94.31 655 THR A C 1
ATOM 5254 O O . THR A 1 655 ? 17.219 10.18 -9.633 1 94.31 655 THR A O 1
ATOM 5257 N N . SER A 1 656 ? 19.062 9.133 -10.336 1 91.19 656 SER A N 1
ATOM 5258 C CA . SER A 1 656 ? 19.906 10.266 -9.992 1 91.19 656 SER A CA 1
ATOM 5259 C C . SER A 1 656 ? 19.516 11.516 -10.781 1 91.19 656 SER A C 1
ATOM 5261 O O . SER A 1 656 ? 19.5 12.617 -10.242 1 91.19 656 SER A O 1
ATOM 5263 N N . PHE A 1 657 ? 19.078 11.312 -11.922 1 89.12 657 PHE A N 1
ATOM 5264 C CA . PHE A 1 657 ? 18.688 12.43 -12.773 1 89.12 657 PHE A CA 1
ATOM 5265 C C . PHE A 1 657 ? 17.312 12.961 -12.375 1 89.12 657 PHE A C 1
ATOM 5267 O O . PHE A 1 657 ? 17.125 14.172 -12.258 1 89.12 657 PHE A O 1
ATOM 5274 N N . ILE A 1 658 ? 16.453 12.07 -12.078 1 89.19 658 ILE A N 1
ATOM 5275 C CA . ILE A 1 658 ? 15.078 12.461 -11.781 1 89.19 658 ILE A CA 1
ATOM 5276 C C . ILE A 1 658 ? 15 13.047 -10.375 1 89.19 658 ILE A C 1
ATOM 5278 O O . ILE A 1 658 ? 14.289 14.031 -10.141 1 89.19 658 ILE A O 1
ATOM 5282 N N . PHE A 1 659 ? 15.703 12.438 -9.562 1 84.12 659 PHE A N 1
ATOM 5283 C CA . PHE A 1 659 ? 15.672 12.844 -8.156 1 84.12 659 PHE A CA 1
ATOM 5284 C C . PHE A 1 659 ? 16.219 14.25 -7.988 1 84.12 659 PHE A C 1
ATOM 5286 O O . PHE A 1 659 ? 15.688 15.047 -7.207 1 84.12 659 PHE A O 1
ATOM 5293 N N . LYS A 1 660 ? 17.25 14.578 -8.656 1 77.88 660 LYS A N 1
ATOM 5294 C CA . LYS A 1 660 ? 17.812 15.922 -8.609 1 77.88 660 LYS A CA 1
ATOM 5295 C C . LYS A 1 660 ? 16.859 16.953 -9.211 1 77.88 660 LYS A C 1
ATOM 5297 O O . LYS A 1 660 ? 16.75 18.062 -8.711 1 77.88 660 LYS A O 1
ATOM 5302 N N . ARG A 1 661 ? 16.094 16.453 -10.062 1 75 661 ARG A N 1
ATOM 5303 C CA . ARG A 1 661 ? 15.172 17.359 -10.742 1 75 661 ARG A CA 1
ATOM 5304 C C . ARG A 1 661 ? 13.922 17.594 -9.906 1 75 661 ARG A C 1
ATOM 5306 O O . ARG A 1 661 ? 13.43 18.719 -9.828 1 75 661 ARG A O 1
ATOM 5313 N N . ASN A 1 662 ? 13.43 16.547 -9.234 1 69.31 662 ASN A N 1
ATOM 5314 C CA . ASN A 1 662 ? 12.164 16.641 -8.523 1 69.31 662 ASN A CA 1
ATOM 5315 C C . ASN A 1 662 ? 12.359 17.141 -7.094 1 69.31 662 ASN A C 1
ATOM 5317 O O . ASN A 1 662 ? 11.391 17.469 -6.406 1 69.31 662 ASN A O 1
ATOM 5321 N N . SER A 1 663 ? 13.547 17.141 -6.629 1 67.25 663 SER A N 1
ATOM 5322 C CA . SER A 1 663 ? 13.781 17.609 -5.266 1 67.25 663 SER A CA 1
ATOM 5323 C C . SER A 1 663 ? 13.984 19.125 -5.223 1 67.25 663 SER A C 1
ATOM 5325 O O . SER A 1 663 ? 14.57 19.703 -6.137 1 67.25 663 SER A O 1
ATOM 5327 N N . MET B 1 1 ? -28.062 33.125 32.562 1 77.62 1 MET B N 1
ATOM 5328 C CA . MET B 1 1 ? -28.109 31.797 31.984 1 77.62 1 MET B CA 1
ATOM 5329 C C . MET B 1 1 ? -26.922 31.547 31.062 1 77.62 1 MET B C 1
ATOM 5331 O O . MET B 1 1 ? -26.547 32.406 30.281 1 77.62 1 MET B O 1
ATOM 5335 N N . ASN B 1 2 ? -26.203 30.484 31.266 1 90.5 2 ASN B N 1
ATOM 5336 C CA . ASN B 1 2 ? -25.016 30.172 30.484 1 90.5 2 ASN B CA 1
ATOM 5337 C C . ASN B 1 2 ? -25.312 29.172 29.359 1 90.5 2 ASN B C 1
ATOM 5339 O O . ASN B 1 2 ? -26.172 28.312 29.516 1 90.5 2 ASN B O 1
ATOM 5343 N N . ALA B 1 3 ? -24.797 29.453 28.219 1 93.56 3 ALA B N 1
ATOM 5344 C CA . ALA B 1 3 ? -24.984 28.562 27.078 1 93.56 3 ALA B CA 1
ATOM 5345 C C . ALA B 1 3 ? -24.234 27.25 27.281 1 93.56 3 ALA B C 1
ATOM 5347 O O . ALA B 1 3 ? -24.703 26.188 26.875 1 93.56 3 ALA B O 1
ATOM 5348 N N . VAL B 1 4 ? -23.047 27.328 27.844 1 95.69 4 VAL B N 1
ATOM 5349 C CA . VAL B 1 4 ? -22.234 26.156 28.172 1 95.69 4 VAL B CA 1
ATOM 5350 C C . VAL B 1 4 ? -21.734 26.266 29.609 1 95.69 4 VAL B C 1
ATOM 5352 O O . VAL B 1 4 ? -21.266 27.312 30.031 1 95.69 4 VAL B O 1
ATOM 5355 N N . GLU B 1 5 ? -21.922 25.203 30.359 1 96.06 5 GLU B N 1
ATOM 5356 C CA . GLU B 1 5 ? -21.469 25.156 31.734 1 96.06 5 GLU B CA 1
ATOM 5357 C C . GLU B 1 5 ? -20.719 23.859 32.031 1 96.06 5 GLU B C 1
ATOM 5359 O O . GLU B 1 5 ? -21.266 22.766 31.828 1 96.06 5 GLU B O 1
ATOM 5364 N N . ILE B 1 6 ? -19.516 24.016 32.375 1 95.88 6 ILE B N 1
ATOM 5365 C CA . ILE B 1 6 ? -18.672 22.891 32.75 1 95.88 6 ILE B CA 1
ATOM 5366 C C . ILE B 1 6 ? -18.312 22.984 34.25 1 95.88 6 ILE B C 1
ATOM 5368 O O . ILE B 1 6 ? -17.766 23.984 34.688 1 95.88 6 ILE B O 1
ATOM 5372 N N . SER B 1 7 ? -18.672 21.938 34.969 1 95.5 7 SER B N 1
ATOM 5373 C CA . SER B 1 7 ? -18.453 21.953 36.406 1 95.5 7 SER B CA 1
ATOM 5374 C C . SER B 1 7 ? -17.625 20.75 36.875 1 95.5 7 SER B C 1
ATOM 5376 O O . SER B 1 7 ? -18.109 19.609 36.812 1 95.5 7 SER B O 1
ATOM 5378 N N . ASN B 1 8 ? -16.438 21.031 37.344 1 95.62 8 ASN B N 1
ATOM 5379 C CA . ASN B 1 8 ? -15.547 20.062 37.969 1 95.62 8 ASN B CA 1
ATOM 5380 C C . ASN B 1 8 ? -15.328 18.844 37.062 1 95.62 8 ASN B C 1
ATOM 5382 O O . ASN B 1 8 ? -15.453 17.703 37.5 1 95.62 8 ASN B O 1
ATOM 5386 N N . VAL B 1 9 ? -15.086 19.141 35.906 1 95.19 9 VAL B N 1
ATOM 5387 C CA . VAL B 1 9 ? -14.961 18.078 34.938 1 95.19 9 VAL B CA 1
ATOM 5388 C C . VAL B 1 9 ? -13.531 17.531 34.938 1 95.19 9 VAL B C 1
ATOM 5390 O O . VAL B 1 9 ? -12.57 18.312 34.938 1 95.19 9 VAL B O 1
ATOM 5393 N N . LYS B 1 10 ? -13.391 16.25 34.938 1 94.94 10 LYS B N 1
ATOM 5394 C CA . LYS B 1 10 ? -12.141 15.508 34.812 1 94.94 10 LYS B CA 1
ATOM 5395 C C . LYS B 1 10 ? -12.203 14.508 33.656 1 94.94 10 LYS B C 1
ATOM 5397 O O . LYS B 1 10 ? -13.242 13.883 33.438 1 94.94 10 LYS B O 1
ATOM 5402 N N . PHE B 1 11 ? -11.188 14.484 32.938 1 93.62 11 PHE B N 1
ATOM 5403 C CA . PHE B 1 11 ? -11.117 13.523 31.828 1 93.62 11 PHE B CA 1
ATOM 5404 C C . PHE B 1 11 ? -9.773 12.812 31.812 1 93.62 11 PHE B C 1
ATOM 5406 O O . PHE B 1 11 ? -8.719 13.461 31.875 1 93.62 11 PHE B O 1
ATOM 5413 N N . CYS B 1 12 ? -9.828 11.539 31.797 1 89.19 12 CYS B N 1
ATOM 5414 C CA . CYS B 1 12 ? -8.633 10.703 31.781 1 89.19 12 CYS B CA 1
ATOM 5415 C C . CYS B 1 12 ? -8.625 9.773 30.578 1 89.19 12 CYS B C 1
ATOM 5417 O O . CYS B 1 12 ? -9.68 9.281 30.156 1 89.19 12 CYS B O 1
ATOM 5419 N N . TYR B 1 13 ? -7.57 9.812 29.922 1 77.31 13 TYR B N 1
ATOM 5420 C CA . TYR B 1 13 ? -7.328 8.789 28.906 1 77.31 13 TYR B CA 1
ATOM 5421 C C . TYR B 1 13 ? -6.477 7.66 29.469 1 77.31 13 TYR B C 1
ATOM 5423 O O . TYR B 1 13 ? -5.277 7.828 29.688 1 77.31 13 TYR B O 1
ATOM 5431 N N . SER B 1 14 ? -7.113 6.484 29.578 1 72.38 14 SER B N 1
ATOM 5432 C CA . SER B 1 14 ? -6.473 5.387 30.297 1 72.38 14 SER B CA 1
ATOM 5433 C C . SER B 1 14 ? -6.008 5.832 31.672 1 72.38 14 SER B C 1
ATOM 5435 O O . SER B 1 14 ? -6.824 6.172 32.531 1 72.38 14 SER B O 1
ATOM 5437 N N . GLN B 1 15 ? -4.699 5.898 31.812 1 75.81 15 GLN B N 1
ATOM 5438 C CA . GLN B 1 15 ? -4.211 6.223 33.156 1 75.81 15 GLN B CA 1
ATOM 5439 C C . GLN B 1 15 ? -3.674 7.652 33.219 1 75.81 15 GLN B C 1
ATOM 5441 O O . GLN B 1 15 ? -3.312 8.141 34.281 1 75.81 15 GLN B O 1
ATOM 5446 N N . LYS B 1 16 ? -3.926 8.32 32.156 1 80.31 16 LYS B N 1
ATOM 5447 C CA . LYS B 1 16 ? -3.355 9.664 32.125 1 80.31 16 LYS B CA 1
ATOM 5448 C C . LYS B 1 16 ? -4.449 10.727 32.25 1 80.31 16 LYS B C 1
ATOM 5450 O O . LYS B 1 16 ? -5.453 10.664 31.531 1 80.31 16 LYS B O 1
ATOM 5455 N N . VAL B 1 17 ? -4.305 11.562 33.188 1 87.12 17 VAL B N 1
ATOM 5456 C CA . VAL B 1 17 ? -5.25 12.656 33.344 1 87.12 17 VAL B CA 1
ATOM 5457 C C . VAL B 1 17 ? -4.977 13.742 32.312 1 87.12 17 VAL B C 1
ATOM 5459 O O . VAL B 1 17 ? -3.873 14.289 32.25 1 87.12 17 VAL B O 1
ATOM 5462 N N . ILE B 1 18 ? -5.906 14.039 31.453 1 88.38 18 ILE B N 1
ATOM 5463 C CA . ILE B 1 18 ? -5.758 15.047 30.406 1 88.38 18 ILE B CA 1
ATOM 5464 C C . ILE B 1 18 ? -6.363 16.375 30.875 1 88.38 18 ILE B C 1
ATOM 5466 O O . ILE B 1 18 ? -5.781 17.438 30.672 1 88.38 18 ILE B O 1
ATOM 5470 N N . LEU B 1 19 ? -7.547 16.281 31.406 1 93.44 19 LEU B N 1
ATOM 5471 C CA . LEU B 1 19 ? -8.227 17.438 31.984 1 93.44 19 LEU B CA 1
ATOM 5472 C C . LEU B 1 19 ? -8.531 17.203 33.469 1 93.44 19 LEU B C 1
ATOM 5474 O O . LEU B 1 19 ? -8.969 16.125 33.844 1 93.44 19 LEU B O 1
ATOM 5478 N N . ASP B 1 20 ? -8.156 18.219 34.219 1 93.81 20 ASP B N 1
ATOM 5479 C CA . ASP B 1 20 ? -8.312 18.062 35.656 1 93.81 20 ASP B CA 1
ATOM 5480 C C . ASP B 1 20 ? -9.102 19.234 36.25 1 93.81 20 ASP B C 1
ATOM 5482 O O . ASP B 1 20 ? -8.609 20.359 36.312 1 93.81 20 ASP B O 1
ATOM 5486 N N . ASP B 1 21 ? -10.258 18.953 36.719 1 93.25 21 ASP B N 1
ATOM 5487 C CA . ASP B 1 21 ? -11.102 19.891 37.469 1 93.25 21 ASP B CA 1
ATOM 5488 C C . ASP B 1 21 ? -11.352 21.156 36.656 1 93.25 21 ASP B C 1
ATOM 5490 O O . ASP B 1 21 ? -11.062 22.266 37.125 1 93.25 21 ASP B O 1
ATOM 5494 N N . ILE B 1 22 ? -11.938 21 35.531 1 95.06 22 ILE B N 1
ATOM 5495 C CA . ILE B 1 22 ? -12.195 22.125 34.625 1 95.06 22 ILE B CA 1
ATOM 5496 C C . ILE B 1 22 ? -13.539 22.766 34.969 1 95.06 22 ILE B C 1
ATOM 5498 O O . ILE B 1 22 ? -14.555 22.062 35.062 1 95.06 22 ILE B O 1
ATOM 5502 N N . ASN B 1 23 ? -13.555 24.062 35.219 1 94.31 23 ASN B N 1
ATOM 5503 C CA . ASN B 1 23 ? -14.758 24.859 35.438 1 94.31 23 ASN B CA 1
ATOM 5504 C C . ASN B 1 23 ? -14.836 26.016 34.438 1 94.31 23 ASN B C 1
ATOM 5506 O O . ASN B 1 23 ? -13.945 26.875 34.406 1 94.31 23 ASN B O 1
ATOM 5510 N N . VAL B 1 24 ? -15.867 26.031 33.625 1 94.69 24 VAL B N 1
ATOM 5511 C CA . VAL B 1 24 ? -16.016 27.062 32.594 1 94.69 24 VAL B CA 1
ATOM 5512 C C . VAL B 1 24 ? -17.484 27.453 32.469 1 94.69 24 VAL B C 1
ATOM 5514 O O . VAL B 1 24 ? -18.375 26.609 32.562 1 94.69 24 VAL B O 1
ATOM 5517 N N . LYS B 1 25 ? -17.75 28.75 32.406 1 93.12 25 LYS B N 1
ATOM 5518 C CA . LYS B 1 25 ? -19.094 29.266 32.156 1 93.12 25 LYS B CA 1
ATOM 5519 C C . LYS B 1 25 ? -19.078 30.219 30.938 1 93.12 25 LYS B C 1
ATOM 5521 O O . LYS B 1 25 ? -18.391 31.234 30.953 1 93.12 25 LYS B O 1
ATOM 5526 N N . VAL B 1 26 ? -19.859 29.891 29.969 1 95 26 VAL B N 1
ATOM 5527 C CA . VAL B 1 26 ? -19.953 30.719 28.766 1 95 26 VAL B CA 1
ATOM 5528 C C . VAL B 1 26 ? -21.359 31.328 28.672 1 95 26 VAL B C 1
ATOM 5530 O O . VAL B 1 26 ? -22.328 30.609 28.438 1 95 26 VAL B O 1
ATOM 5533 N N . PRO B 1 27 ? -21.438 32.594 28.812 1 91.44 27 PRO B N 1
ATOM 5534 C CA . PRO B 1 27 ? -22.75 33.25 28.734 1 91.44 27 PRO B CA 1
ATOM 5535 C C . PRO B 1 27 ? -23.266 33.344 27.297 1 91.44 27 PRO B C 1
ATOM 5537 O O . PRO B 1 27 ? -22.5 33.188 26.344 1 91.44 27 PRO B O 1
ATOM 5540 N N . TYR B 1 28 ? -24.547 33.594 27.141 1 91.12 28 TYR B N 1
ATOM 5541 C CA . TYR B 1 28 ? -25.172 33.781 25.828 1 91.12 28 TYR B CA 1
ATOM 5542 C C . TYR B 1 28 ? -24.734 35.094 25.203 1 91.12 28 TYR B C 1
ATOM 5544 O O . TYR B 1 28 ? -24.469 36.062 25.891 1 91.12 28 TYR B O 1
ATOM 5552 N N . GLY B 1 29 ? -24.531 35.031 23.891 1 89.12 29 GLY B N 1
ATOM 5553 C CA . GLY B 1 29 ? -24.297 36.25 23.109 1 89.12 29 GLY B CA 1
ATOM 5554 C C . GLY B 1 29 ? -22.891 36.781 23.25 1 89.12 29 GLY B C 1
ATOM 5555 O O . GLY B 1 29 ? -22.656 38 23.062 1 89.12 29 GLY B O 1
ATOM 5556 N N . LYS B 1 30 ? -22 35.938 23.672 1 93.69 30 LYS B N 1
ATOM 5557 C CA . LYS B 1 30 ? -20.625 36.375 23.828 1 93.69 30 LYS B CA 1
ATOM 5558 C C . LYS B 1 30 ? -19.656 35.469 23.109 1 93.69 30 LYS B C 1
ATOM 5560 O O . LYS B 1 30 ? -19.984 34.281 22.859 1 93.69 30 LYS B O 1
ATOM 5565 N N . ILE B 1 31 ? -18.578 36.031 22.719 1 95.69 31 ILE B N 1
ATOM 5566 C CA . ILE B 1 31 ? -17.484 35.25 22.172 1 95.69 31 ILE B CA 1
ATOM 5567 C C . ILE B 1 31 ? -16.531 34.844 23.297 1 95.69 31 ILE B C 1
ATOM 5569 O O . ILE B 1 31 ? -15.984 35.688 24 1 95.69 31 ILE B O 1
ATOM 5573 N N . TYR B 1 32 ? -16.453 33.562 23.531 1 95.69 32 TYR B N 1
ATOM 5574 C CA . TYR B 1 32 ? -15.547 32.969 24.531 1 95.69 32 TYR B CA 1
ATOM 5575 C C . TYR B 1 32 ? -14.32 32.375 23.859 1 95.69 32 TYR B C 1
ATOM 5577 O O . TYR B 1 32 ? -14.438 31.469 23.031 1 95.69 32 TYR B O 1
ATOM 5585 N N . SER B 1 33 ? -13.148 32.781 24.188 1 94.94 33 SER B N 1
ATOM 5586 C CA . SER B 1 33 ? -11.914 32.25 23.625 1 94.94 33 SER B CA 1
ATOM 5587 C C . SER B 1 33 ? -11.18 31.391 24.641 1 94.94 33 SER B C 1
ATOM 5589 O O . SER B 1 33 ? -11.039 31.766 25.812 1 94.94 33 SER B O 1
ATOM 5591 N N . LEU B 1 34 ? -10.906 30.219 24.266 1 93.31 34 LEU B N 1
ATOM 5592 C CA . LEU B 1 34 ? -10.055 29.328 25.047 1 93.31 34 LEU B CA 1
ATOM 5593 C C . LEU B 1 34 ? -8.609 29.422 24.578 1 93.31 34 LEU B C 1
ATOM 5595 O O . LEU B 1 34 ? -8.258 28.875 23.531 1 93.31 34 LEU B O 1
ATOM 5599 N N . LEU B 1 35 ? -7.824 30.016 25.406 1 89.81 35 LEU B N 1
ATOM 5600 C CA . LEU B 1 35 ? -6.422 30.25 25.078 1 89.81 35 LEU B CA 1
ATOM 5601 C C . LEU B 1 35 ? -5.52 29.266 25.812 1 89.81 35 LEU B C 1
ATOM 5603 O O . LEU B 1 35 ? -5.723 28.984 26.984 1 89.81 35 LEU B O 1
ATOM 5607 N N . GLY B 1 36 ? -4.602 28.703 25.156 1 85.25 36 GLY B N 1
ATOM 5608 C CA . GLY B 1 36 ? -3.631 27.781 25.719 1 85.25 36 GLY B CA 1
ATOM 5609 C C . GLY B 1 36 ? -2.662 27.234 24.688 1 85.25 36 GLY B C 1
ATOM 5610 O O . GLY B 1 36 ? -2.934 27.266 23.484 1 85.25 36 GLY B O 1
ATOM 5611 N N . PRO B 1 37 ? -1.601 26.734 25.156 1 78.88 37 PRO B N 1
ATOM 5612 C CA . PRO B 1 37 ? -0.627 26.141 24.234 1 78.88 37 PRO B CA 1
ATOM 5613 C C . PRO B 1 37 ? -1.101 24.812 23.656 1 78.88 37 PRO B C 1
ATOM 5615 O O . PRO B 1 37 ? -2.137 24.281 24.062 1 78.88 37 PRO B O 1
ATOM 5618 N N . SER B 1 38 ? -0.331 24.391 22.641 1 73.94 38 SER B N 1
ATOM 5619 C CA . SER B 1 38 ? -0.654 23.094 22.062 1 73.94 38 SER B CA 1
ATOM 5620 C C . SER B 1 38 ? -0.531 21.984 23.094 1 73.94 38 SER B C 1
ATOM 5622 O O . SER B 1 38 ? 0.413 21.953 23.875 1 73.94 38 SER B O 1
ATOM 5624 N N . GLY B 1 39 ? -1.464 21.141 23.219 1 75.38 39 GLY B N 1
ATOM 5625 C CA . GLY B 1 39 ? -1.448 20.016 24.141 1 75.38 39 GLY B CA 1
ATOM 5626 C C . GLY B 1 39 ? -2.098 20.344 25.484 1 75.38 39 GLY B C 1
ATOM 5627 O O . GLY B 1 39 ? -2.131 19.516 26.391 1 75.38 39 GLY B O 1
ATOM 5628 N N . ALA B 1 40 ? -2.615 21.531 25.547 1 81.31 40 ALA B N 1
ATOM 5629 C CA . ALA B 1 40 ? -3.211 21.953 26.812 1 81.31 40 ALA B CA 1
ATOM 5630 C C . ALA B 1 40 ? -4.535 21.25 27.062 1 81.31 40 ALA B C 1
ATOM 5632 O O . ALA B 1 40 ? -5.055 21.266 28.188 1 81.31 40 ALA B O 1
ATOM 5633 N N . GLY B 1 41 ? -5.055 20.594 26.078 1 87.44 41 GLY B N 1
ATOM 5634 C CA . GLY B 1 41 ? -6.312 19.875 26.219 1 87.44 41 GLY B CA 1
ATOM 5635 C C . GLY B 1 41 ? -7.492 20.609 25.609 1 87.44 41 GLY B C 1
ATOM 5636 O O . GLY B 1 41 ? -8.648 20.25 25.844 1 87.44 41 GLY B O 1
ATOM 5637 N N . LYS B 1 42 ? -7.246 21.609 24.844 1 89.31 42 LYS B N 1
ATOM 5638 C CA . LYS B 1 42 ? -8.297 22.453 24.281 1 89.31 42 LYS B CA 1
ATOM 5639 C C . LYS B 1 42 ? -9.227 21.641 23.375 1 89.31 42 LYS B C 1
ATOM 5641 O O . LYS B 1 42 ? -10.453 21.719 23.5 1 89.31 42 LYS B O 1
ATOM 5646 N N . THR B 1 43 ? -8.625 20.797 22.484 1 85.69 43 THR B N 1
ATOM 5647 C CA . THR B 1 43 ? -9.398 20 21.547 1 85.69 43 THR B CA 1
ATOM 5648 C C . THR B 1 43 ? -10.203 18.922 22.281 1 85.69 43 THR B C 1
ATOM 5650 O O . THR B 1 43 ? -11.328 18.609 21.891 1 85.69 43 THR B O 1
ATOM 5653 N N . THR B 1 44 ? -9.617 18.391 23.359 1 88.56 44 THR B N 1
ATOM 5654 C CA . THR B 1 44 ? -10.328 17.406 24.172 1 88.56 44 THR B CA 1
ATOM 5655 C C . THR B 1 44 ? -11.555 18.047 24.828 1 88.56 44 THR B C 1
ATOM 5657 O O . THR B 1 44 ? -12.625 17.438 24.875 1 88.56 44 THR B O 1
ATOM 5660 N N . LEU B 1 45 ? -11.344 19.188 25.266 1 93.25 45 LEU B N 1
ATOM 5661 C CA . LEU B 1 45 ? -12.453 19.906 25.891 1 93.25 45 LEU B CA 1
ATOM 5662 C C . LEU B 1 45 ? -13.57 20.156 24.875 1 93.25 45 LEU B C 1
ATOM 5664 O O . LEU B 1 45 ? -14.75 20.031 25.203 1 93.25 45 LEU B O 1
ATOM 5668 N N . LEU B 1 46 ? -13.188 20.547 23.672 1 92.06 46 LEU B N 1
ATOM 5669 C CA . LEU B 1 46 ? -14.172 20.766 22.609 1 92.06 46 LEU B CA 1
ATOM 5670 C C . LEU B 1 46 ? -14.945 19.484 22.328 1 92.06 46 LEU B C 1
ATOM 5672 O O . LEU B 1 46 ? -16.156 19.516 22.125 1 92.06 46 LEU B O 1
ATOM 5676 N N . ARG B 1 47 ? -14.258 18.422 22.344 1 89.38 47 ARG B N 1
ATOM 5677 C CA . ARG B 1 47 ? -14.898 17.141 22.062 1 89.38 47 ARG B CA 1
ATOM 5678 C C . ARG B 1 47 ? -15.891 16.781 23.172 1 89.38 47 ARG B C 1
ATOM 5680 O O . ARG B 1 47 ? -16.922 16.172 22.906 1 89.38 47 ARG B O 1
ATOM 5687 N N . LEU B 1 48 ? -15.578 17.156 24.359 1 93.06 48 LEU B N 1
ATOM 5688 C CA . LEU B 1 48 ? -16.484 16.938 25.484 1 93.06 48 LEU B CA 1
ATOM 5689 C C . LEU B 1 48 ? -17.734 17.797 25.344 1 93.06 48 LEU B C 1
ATOM 5691 O O . LEU B 1 48 ? -18.859 17.312 25.578 1 93.06 48 LEU B O 1
ATOM 5695 N N . ILE B 1 49 ? -17.516 18.953 24.938 1 93.69 49 ILE B N 1
ATOM 5696 C CA . ILE B 1 49 ? -18.625 19.875 24.766 1 93.69 49 ILE B CA 1
ATOM 5697 C C . ILE B 1 49 ? -19.531 19.375 23.625 1 93.69 49 ILE B C 1
ATOM 5699 O O . ILE B 1 49 ? -20.75 19.469 23.703 1 93.69 49 ILE B O 1
ATOM 5703 N N . LEU B 1 50 ? -18.891 18.797 22.641 1 91.62 50 LEU B N 1
ATOM 5704 C CA . LEU B 1 50 ? -19.609 18.328 21.469 1 91.62 50 LEU B CA 1
ATOM 5705 C C . LEU B 1 50 ? -20.234 16.953 21.734 1 91.62 50 LEU B C 1
ATOM 5707 O O . LEU B 1 50 ? -21.031 16.469 20.922 1 91.62 50 LEU B O 1
ATOM 5711 N N . GLY B 1 51 ? -19.891 16.328 22.844 1 88.81 51 GLY B N 1
ATOM 5712 C CA . GLY B 1 51 ? -20.453 15.039 23.219 1 88.81 51 GLY B CA 1
ATOM 5713 C C . GLY B 1 51 ? -19.812 13.883 22.469 1 88.81 51 GLY B C 1
ATOM 5714 O O . GLY B 1 51 ? -20.422 12.812 22.344 1 88.81 51 GLY B O 1
ATOM 5715 N N . ARG B 1 52 ? -18.703 14.172 21.891 1 85.5 52 ARG B N 1
ATOM 5716 C CA . ARG B 1 52 ? -17.984 13.1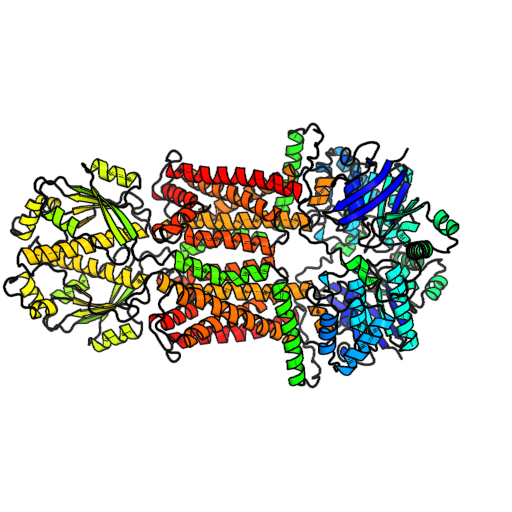17 21.172 1 85.5 52 ARG B CA 1
ATOM 5717 C C . ARG B 1 52 ? -17.344 12.133 22.141 1 85.5 52 ARG B C 1
ATOM 5719 O O . ARG B 1 52 ? -17.094 10.977 21.797 1 85.5 52 ARG B O 1
ATOM 5726 N N . ILE B 1 53 ? -16.953 12.648 23.312 1 86.62 53 ILE B N 1
ATOM 5727 C CA . ILE B 1 53 ? -16.406 11.828 24.391 1 86.62 53 ILE B CA 1
ATOM 5728 C C . ILE B 1 53 ? -17.125 12.141 25.688 1 86.62 53 ILE B C 1
ATOM 5730 O O . ILE B 1 53 ? -17.766 13.188 25.812 1 86.62 53 ILE B O 1
ATOM 5734 N N . LYS B 1 54 ? -17.047 11.258 26.672 1 88.44 54 LYS B N 1
ATOM 5735 C CA . LYS B 1 54 ? -17.688 11.438 27.969 1 88.44 54 LYS B CA 1
ATOM 5736 C C . LYS B 1 54 ? -16.656 11.75 29.047 1 88.44 54 LYS B C 1
ATOM 5738 O O . LYS B 1 54 ? -15.57 11.18 29.062 1 88.44 54 LYS B O 1
ATOM 5743 N N . PRO B 1 55 ? -17.016 12.688 29.812 1 92.94 55 PRO B N 1
ATOM 5744 C CA . PRO B 1 55 ? -16.109 13.008 30.906 1 92.94 55 PRO B CA 1
ATOM 5745 C C . PRO B 1 55 ? -15.992 11.883 31.938 1 92.94 55 PRO B C 1
ATOM 5747 O O . PRO B 1 55 ? -16.922 11.086 32.094 1 92.94 55 PRO B O 1
ATOM 5750 N N . SER B 1 56 ? -14.852 11.773 32.594 1 92.56 56 SER B N 1
ATOM 5751 C CA . SER B 1 56 ? -14.648 10.805 33.688 1 92.56 56 SER B CA 1
ATOM 5752 C C . SER B 1 56 ? -15.406 11.195 34.938 1 92.56 56 SER B C 1
ATOM 5754 O O . SER B 1 56 ? -15.93 10.336 35.656 1 92.56 56 SER B O 1
ATOM 5756 N N . SER B 1 57 ? -15.422 12.375 35.219 1 93.25 57 SER B N 1
ATOM 5757 C CA . SER B 1 57 ? -16.188 12.938 36.312 1 93.25 57 SER B CA 1
ATOM 5758 C C . SER B 1 57 ? -16.578 14.383 36.062 1 93.25 57 SER B C 1
ATOM 5760 O O . SER B 1 57 ? -16.016 15.031 35.156 1 93.25 57 SER B O 1
ATOM 5762 N N . GLY B 1 58 ? -17.672 14.781 36.688 1 94.25 58 GLY B N 1
ATOM 5763 C CA . GLY B 1 58 ? -18.156 16.141 36.5 1 94.25 58 GLY B CA 1
ATOM 5764 C C . GLY B 1 58 ? -19.359 16.234 35.594 1 94.25 58 GLY B C 1
ATOM 5765 O O . GLY B 1 58 ? -19.922 15.203 35.219 1 94.25 58 GLY B O 1
ATOM 5766 N N . VAL B 1 59 ? -19.781 17.5 35.375 1 94.88 59 VAL B N 1
ATOM 5767 C CA . VAL B 1 59 ? -20.984 17.672 34.594 1 94.88 59 VAL B CA 1
ATOM 5768 C C . VAL B 1 59 ? -20.766 18.781 33.531 1 94.88 59 VAL B C 1
ATOM 5770 O O . VAL B 1 59 ? -20.141 19.797 33.844 1 94.88 59 VAL B O 1
ATOM 5773 N N . ILE B 1 60 ? -21.266 18.531 32.375 1 95.5 60 ILE B N 1
ATOM 5774 C CA . ILE B 1 60 ? -21.219 19.5 31.281 1 95.5 60 ILE B CA 1
ATOM 5775 C C . ILE B 1 60 ? -22.641 19.75 30.75 1 95.5 60 ILE B C 1
ATOM 5777 O O . ILE B 1 60 ? -23.391 18.797 30.547 1 95.5 60 ILE B O 1
ATOM 5781 N N . THR B 1 61 ? -23.031 20.922 30.672 1 95.19 61 THR B N 1
ATOM 5782 C CA . THR B 1 61 ? -24.297 21.297 30.062 1 95.19 61 THR B CA 1
ATOM 5783 C C . THR B 1 61 ? -24.078 22.203 28.859 1 95.19 61 THR B C 1
ATOM 5785 O O . THR B 1 61 ? -23.281 23.141 28.906 1 95.19 61 THR B O 1
ATOM 5788 N N . VAL B 1 62 ? -24.766 21.891 27.812 1 94.62 62 VAL B N 1
ATOM 5789 C CA . VAL B 1 62 ? -24.688 22.656 26.578 1 94.62 62 VAL B CA 1
ATOM 5790 C C . VAL B 1 62 ? -26.094 23.062 26.125 1 94.62 62 VAL B C 1
ATOM 5792 O O . VAL B 1 62 ? -26.938 22.203 25.875 1 94.62 62 VAL B O 1
ATOM 5795 N N . LEU B 1 63 ? -26.312 24.312 26.031 1 93.31 63 LEU B N 1
ATOM 5796 C CA . LEU B 1 63 ? -27.625 24.844 25.656 1 93.31 63 LEU B CA 1
ATOM 5797 C C . LEU B 1 63 ? -28.719 24.219 26.531 1 93.31 63 LEU B C 1
ATOM 5799 O O . LEU B 1 63 ? -29.734 23.734 26 1 93.31 63 LEU B O 1
ATOM 5803 N N . GLN B 1 64 ? -28.422 24 27.734 1 90.38 64 GLN B N 1
ATOM 5804 C CA . GLN B 1 64 ? -29.344 23.562 28.781 1 90.38 64 GLN B CA 1
ATOM 5805 C C . GLN B 1 64 ? -29.672 22.078 28.625 1 90.38 64 GLN B C 1
ATOM 5807 O O . GLN B 1 64 ? -30.703 21.609 29.125 1 90.38 64 GLN B O 1
ATOM 5812 N N . ASP B 1 65 ? -28.875 21.438 27.922 1 92.81 65 ASP B N 1
ATOM 5813 C CA . ASP B 1 65 ? -29.031 19.984 27.766 1 92.81 65 ASP B CA 1
ATOM 5814 C C . ASP B 1 65 ? -27.672 19.281 27.906 1 92.81 65 ASP B C 1
ATOM 5816 O O . ASP B 1 65 ? -26.641 19.938 28.047 1 92.81 65 ASP B O 1
ATOM 5820 N N . LYS B 1 66 ? -27.719 17.953 27.859 1 91.69 66 LYS B N 1
ATOM 5821 C CA . LYS B 1 66 ? -26.484 17.172 27.859 1 91.69 66 LYS B CA 1
ATOM 5822 C C . LYS B 1 66 ? -25.703 17.359 26.562 1 91.69 66 LYS B C 1
ATOM 5824 O O . LYS B 1 66 ? -26.297 17.625 25.516 1 91.69 66 LYS B O 1
ATOM 5829 N N . PRO B 1 67 ? -24.359 17.25 26.609 1 91.06 67 PRO B N 1
ATOM 5830 C CA . PRO B 1 67 ? -23.547 17.375 25.391 1 91.06 67 PRO B CA 1
ATOM 5831 C C . PRO B 1 67 ? -23.953 16.359 24.328 1 91.06 67 PRO B C 1
ATOM 5833 O O . PRO B 1 67 ? -24.25 15.211 24.641 1 91.06 67 PRO B O 1
ATOM 5836 N N . GLY B 1 68 ? -24.062 16.797 23.094 1 84.19 68 GLY B N 1
ATOM 5837 C CA . GLY B 1 68 ? -24.312 15.898 21.969 1 84.19 68 GLY B CA 1
ATOM 5838 C C . GLY B 1 68 ? -25.781 15.859 21.562 1 84.19 68 GLY B C 1
ATOM 5839 O O . GLY B 1 68 ? -26.109 15.438 20.453 1 84.19 68 GLY B O 1
ATOM 5840 N N . VAL B 1 69 ? -26.75 16.266 22.359 1 81 69 VAL B N 1
ATOM 5841 C CA . VAL B 1 69 ? -28.172 16.156 22.109 1 81 69 VAL B CA 1
ATOM 5842 C C . VAL B 1 69 ? -28.609 17.219 21.094 1 81 69 VAL B C 1
ATOM 5844 O O . VAL B 1 69 ? -29.344 16.906 20.156 1 81 69 VAL B O 1
ATOM 5847 N N . LYS B 1 70 ? -28.188 18.438 21.188 1 81.31 70 LYS B N 1
ATOM 5848 C CA . LYS B 1 70 ? -28.609 19.531 20.312 1 81.31 70 LYS B CA 1
ATOM 5849 C C . LYS B 1 70 ? -27.5 19.906 19.344 1 81.31 70 LYS B C 1
ATOM 5851 O O . LYS B 1 70 ? -27.25 21.094 19.094 1 81.31 70 LYS B O 1
ATOM 5856 N N . ASN B 1 71 ? -26.875 18.906 18.781 1 81.75 71 ASN B N 1
ATOM 5857 C CA . ASN B 1 71 ? -25.734 19.188 17.906 1 81.75 71 ASN B CA 1
ATOM 5858 C C . ASN B 1 71 ? -26.156 19.859 16.609 1 81.75 71 ASN B C 1
ATOM 5860 O O . ASN B 1 71 ? -25.359 20.531 15.953 1 81.75 71 ASN B O 1
ATOM 5864 N N . ARG B 1 72 ? -27.422 19.781 16.297 1 81.44 72 ARG B N 1
ATOM 5865 C CA . ARG B 1 72 ? -27.938 20.453 15.109 1 81.44 72 ARG B CA 1
ATOM 5866 C C . ARG B 1 72 ? -27.891 21.969 15.266 1 81.44 72 ARG B C 1
ATOM 5868 O O . ARG B 1 72 ? -27.891 22.703 14.273 1 81.44 72 ARG B O 1
ATOM 5875 N N . LEU B 1 73 ? -27.828 22.312 16.516 1 88.5 73 LEU B N 1
ATOM 5876 C CA . LEU B 1 73 ? -27.812 23.75 16.797 1 88.5 73 LEU B CA 1
ATOM 5877 C C . LEU B 1 73 ? -26.391 24.25 17 1 88.5 73 LEU B C 1
ATOM 5879 O O . LEU B 1 73 ? -26.172 25.406 17.359 1 88.5 73 LEU B O 1
ATOM 5883 N N . ILE B 1 74 ? -25.484 23.328 16.781 1 91.5 74 ILE B N 1
ATOM 5884 C CA . ILE B 1 74 ? -24.094 23.688 16.984 1 91.5 74 ILE B CA 1
ATOM 5885 C C . ILE B 1 74 ? -23.344 23.719 15.656 1 91.5 74 ILE B C 1
ATOM 5887 O O . ILE B 1 74 ? -23.422 22.766 14.875 1 91.5 74 ILE B O 1
ATOM 5891 N N . GLY B 1 75 ? -22.797 24.812 15.32 1 92.19 75 GLY B N 1
ATOM 5892 C CA . GLY B 1 75 ? -21.891 24.922 14.195 1 92.19 75 GLY B CA 1
ATOM 5893 C C . GLY B 1 75 ? -20.438 24.641 14.57 1 92.19 75 GLY B C 1
ATOM 5894 O O . GLY B 1 75 ? -19.891 25.312 15.453 1 92.19 75 GLY B O 1
ATOM 5895 N N . TYR B 1 76 ? -19.844 23.656 13.906 1 92.81 76 TYR B N 1
ATOM 5896 C CA . TYR B 1 76 ? -18.5 23.25 14.273 1 92.81 76 TYR B CA 1
ATOM 5897 C C . TYR B 1 76 ? -17.531 23.422 13.102 1 92.81 76 TYR B C 1
ATOM 5899 O O . TYR B 1 76 ? -17.828 23 11.977 1 92.81 76 TYR B O 1
ATOM 5907 N N . MET B 1 77 ? -16.438 24.078 13.352 1 92.25 77 MET B N 1
ATOM 5908 C CA . MET B 1 77 ? -15.344 24.219 12.398 1 92.25 77 MET B CA 1
ATOM 5909 C C . MET B 1 77 ? -14.078 23.547 12.938 1 92.25 77 MET B C 1
ATOM 5911 O O . MET B 1 77 ? -13.453 24.062 13.867 1 92.25 77 MET B O 1
ATOM 5915 N N . PRO B 1 78 ? -13.648 22.484 12.273 1 89.12 78 PRO B N 1
ATOM 5916 C CA . PRO B 1 78 ? -12.43 21.797 12.727 1 89.12 78 PRO B CA 1
ATOM 5917 C C . PRO B 1 78 ? -11.156 22.516 12.305 1 89.12 78 PRO B C 1
ATOM 5919 O O . PRO B 1 78 ? -11.203 23.438 11.477 1 89.12 78 PRO B O 1
ATOM 5922 N N . GLN B 1 79 ? -10.094 22.031 12.898 1 79.31 79 GLN B N 1
ATOM 5923 C CA . GLN B 1 79 ? -8.789 22.641 12.664 1 79.31 79 GLN B CA 1
ATOM 5924 C C . GLN B 1 79 ? -8.359 22.469 11.211 1 79.31 79 GLN B C 1
ATOM 5926 O O . GLN B 1 79 ? -7.867 23.406 10.578 1 79.31 79 GLN B O 1
ATOM 5931 N N . ASP B 1 80 ? -8.438 21.25 10.578 1 77.25 80 ASP B N 1
ATOM 5932 C CA . ASP B 1 80 ? -7.996 20.969 9.219 1 77.25 80 ASP B CA 1
ATOM 5933 C C . ASP B 1 80 ? -9.078 21.328 8.203 1 77.25 80 ASP B C 1
ATOM 5935 O O . ASP B 1 80 ? -9.039 20.875 7.055 1 77.25 80 ASP B O 1
ATOM 5939 N N . GLN B 1 81 ? -9.898 22.203 8.305 1 81.56 81 GLN B N 1
ATOM 5940 C CA . GLN B 1 81 ? -11.016 22.688 7.5 1 81.56 81 GLN B CA 1
ATOM 5941 C C . GLN B 1 81 ? -11.984 21.562 7.164 1 81.56 81 GLN B C 1
ATOM 5943 O O . GLN B 1 81 ? -13.195 21.781 7.109 1 81.56 81 GLN B O 1
ATOM 5948 N N . ALA B 1 82 ? -11.414 20.312 6.926 1 88.19 82 ALA B N 1
ATOM 5949 C CA . ALA B 1 82 ? -12.234 19.109 6.742 1 88.19 82 ALA B CA 1
ATOM 5950 C C . ALA B 1 82 ? -13.211 19.281 5.582 1 88.19 82 ALA B C 1
ATOM 5952 O O . ALA B 1 82 ? -14.414 19.109 5.746 1 88.19 82 ALA B O 1
ATOM 5953 N N . LEU B 1 83 ? -12.719 19.609 4.406 1 90.88 83 LEU B N 1
ATOM 5954 C CA . LEU B 1 83 ? -13.516 19.797 3.199 1 90.88 83 LEU B CA 1
ATOM 5955 C C . LEU B 1 83 ? -13.195 18.734 2.158 1 90.88 83 LEU B C 1
ATOM 5957 O O . LEU B 1 83 ? -12.07 18.234 2.104 1 90.88 83 LEU B O 1
ATOM 5961 N N . CYS B 1 84 ? -14.242 18.406 1.436 1 88.81 84 CYS B N 1
ATOM 5962 C CA . CYS B 1 84 ? -14.039 17.516 0.308 1 88.81 84 CYS B CA 1
ATOM 5963 C C . CYS B 1 84 ? -13.477 18.25 -0.895 1 88.81 84 CYS B C 1
ATOM 5965 O O . CYS B 1 84 ? -14.18 19.062 -1.516 1 88.81 84 CYS B O 1
ATOM 5967 N N . LYS B 1 85 ? -12.359 17.938 -1.342 1 87.19 85 LYS B N 1
ATOM 5968 C CA . LYS B 1 85 ? -11.609 18.703 -2.34 1 87.19 85 LYS B CA 1
ATOM 5969 C C . LYS B 1 85 ? -12.242 18.562 -3.721 1 87.19 85 LYS B C 1
ATOM 5971 O O . LYS B 1 85 ? -12.078 19.438 -4.574 1 87.19 85 LYS B O 1
ATOM 5976 N N . THR B 1 86 ? -13.008 17.531 -3.953 1 87.12 86 THR B N 1
ATOM 5977 C CA . THR B 1 86 ? -13.578 17.281 -5.273 1 87.12 86 THR B CA 1
ATOM 5978 C C . THR B 1 86 ? -14.914 18 -5.426 1 87.12 86 THR B C 1
ATOM 5980 O O . THR B 1 86 ? -15.43 18.141 -6.539 1 87.12 86 THR B O 1
ATOM 5983 N N . PHE B 1 87 ? -15.422 18.469 -4.336 1 92.06 87 PHE B N 1
ATOM 5984 C CA . PHE B 1 87 ? -16.703 19.172 -4.379 1 92.06 87 PHE B CA 1
ATOM 5985 C C . PHE B 1 87 ? -16.5 20.625 -4.77 1 92.06 87 PHE B C 1
ATOM 5987 O O . PHE B 1 87 ? -15.445 21.203 -4.504 1 92.06 87 PHE B O 1
ATOM 5994 N N . THR B 1 88 ? -17.484 21.094 -5.391 1 94.25 88 THR B N 1
ATOM 5995 C CA . THR B 1 88 ? -17.562 22.547 -5.555 1 94.25 88 THR B CA 1
ATOM 5996 C C . THR B 1 88 ? -18.047 23.203 -4.27 1 94.25 88 THR B C 1
ATOM 5998 O O . THR B 1 88 ? -18.484 22.531 -3.338 1 94.25 88 THR B O 1
ATOM 6001 N N . VAL B 1 89 ? -17.875 24.531 -4.219 1 95.19 89 VAL B N 1
ATOM 6002 C CA . VAL B 1 89 ? -18.344 25.281 -3.066 1 95.19 89 VAL B CA 1
ATOM 6003 C C . VAL B 1 89 ? -19.844 25.031 -2.871 1 95.19 89 VAL B C 1
ATOM 6005 O O . VAL B 1 89 ? -20.297 24.766 -1.753 1 95.19 89 VAL B O 1
ATOM 6008 N N . ARG B 1 90 ? -20.516 24.969 -3.947 1 94.62 90 ARG B N 1
ATOM 6009 C CA . ARG B 1 90 ? -21.953 24.75 -3.887 1 94.62 90 ARG B CA 1
ATOM 6010 C C . ARG B 1 90 ? -22.266 23.344 -3.381 1 94.62 90 ARG B C 1
ATOM 6012 O O . ARG B 1 90 ? -23.141 23.172 -2.523 1 94.62 90 ARG B O 1
ATOM 6019 N N . GLU B 1 91 ? -21.625 22.391 -3.959 1 93.44 91 GLU B N 1
ATOM 6020 C CA . GLU B 1 91 ? -21.828 21 -3.555 1 93.44 91 GLU B CA 1
ATOM 6021 C C . GLU B 1 91 ? -21.484 20.797 -2.086 1 93.44 91 GLU B C 1
ATOM 6023 O O . GLU B 1 91 ? -22.141 20.031 -1.383 1 93.44 91 GLU B O 1
ATOM 6028 N N . THR B 1 92 ? -20.453 21.484 -1.671 1 94.62 92 THR B N 1
ATOM 6029 C CA . THR B 1 92 ? -20.047 21.375 -0.278 1 94.62 92 THR B CA 1
ATOM 6030 C C . THR B 1 92 ? -21.125 21.938 0.652 1 94.62 92 THR B C 1
ATOM 6032 O O . THR B 1 92 ? -21.484 21.281 1.634 1 94.62 92 THR B O 1
ATOM 6035 N N . LEU B 1 93 ? -21.609 23.047 0.315 1 95.38 93 LEU B N 1
ATOM 6036 C CA . LEU B 1 93 ? -22.656 23.672 1.128 1 95.38 93 LEU B CA 1
ATOM 6037 C C . LEU B 1 93 ? -23.922 22.828 1.096 1 95.38 93 LEU B C 1
ATOM 6039 O O . LEU B 1 93 ? -24.578 22.656 2.123 1 95.38 93 LEU B O 1
ATOM 6043 N N . ARG B 1 94 ? -24.188 22.297 -0.062 1 94.06 94 ARG B N 1
ATOM 6044 C CA . ARG B 1 94 ? -25.391 21.453 -0.202 1 94.06 94 ARG B CA 1
ATOM 6045 C C . ARG B 1 94 ? -25.25 20.172 0.6 1 94.06 94 ARG B C 1
ATOM 6047 O O . ARG B 1 94 ? -26.219 19.688 1.18 1 94.06 94 ARG B O 1
ATOM 6054 N N . TYR B 1 95 ? -24.156 19.625 0.601 1 92.88 95 TYR B N 1
ATOM 6055 C CA . TYR B 1 95 ? -23.859 18.406 1.352 1 92.88 95 TYR B CA 1
ATOM 6056 C C . TYR B 1 95 ? -24.219 18.578 2.824 1 92.88 95 TYR B C 1
ATOM 6058 O O . TYR B 1 95 ? -24.984 17.797 3.385 1 92.88 95 TYR B O 1
ATOM 6066 N N . PHE B 1 96 ? -23.703 19.609 3.414 1 93 96 PHE B N 1
ATOM 6067 C CA . PHE B 1 96 ? -23.953 19.828 4.832 1 93 96 PHE B CA 1
ATOM 6068 C C . PHE B 1 96 ? -25.375 20.328 5.062 1 93 96 PHE B C 1
ATOM 6070 O O . PHE B 1 96 ? -26 20 6.086 1 93 96 PHE B O 1
ATOM 6077 N N . ALA B 1 97 ? -25.875 21.094 4.109 1 93 97 ALA B N 1
ATOM 6078 C CA . ALA B 1 97 ? -27.281 21.5 4.219 1 93 97 ALA B CA 1
ATOM 6079 C C . ALA B 1 97 ? -28.203 20.281 4.301 1 93 97 ALA B C 1
ATOM 6081 O O . ALA B 1 97 ? -29.172 20.281 5.051 1 93 97 ALA B O 1
ATOM 6082 N N . ASN B 1 98 ? -27.844 19.297 3.5 1 91.19 98 ASN B N 1
ATOM 6083 C CA . ASN B 1 98 ? -28.609 18.062 3.523 1 91.19 98 ASN B CA 1
ATOM 6084 C C . ASN B 1 98 ? -28.484 17.344 4.867 1 91.19 98 ASN B C 1
ATOM 6086 O O . ASN B 1 98 ? -29.469 16.828 5.387 1 91.19 98 ASN B O 1
ATOM 6090 N N . ILE B 1 99 ? -27.359 17.359 5.395 1 89.25 99 ILE B N 1
ATOM 6091 C CA . ILE B 1 99 ? -27.125 16.703 6.68 1 89.25 99 ILE B CA 1
ATOM 6092 C C . ILE B 1 99 ? -27.906 17.438 7.773 1 89.25 99 ILE B C 1
ATOM 6094 O O . ILE B 1 99 ? -28.469 16.797 8.664 1 89.25 99 ILE B O 1
ATOM 6098 N N . PHE B 1 100 ? -27.969 18.75 7.656 1 89.31 100 PHE B N 1
ATOM 6099 C CA . PHE B 1 100 ? -28.703 19.578 8.617 1 89.31 100 PHE B CA 1
ATOM 6100 C C . PHE B 1 100 ? -30.203 19.547 8.312 1 89.31 100 PHE B C 1
ATOM 6102 O O . PHE B 1 100 ? -31 20.141 9.047 1 89.31 100 PHE B O 1
ATOM 6109 N N . ARG B 1 101 ? -30.594 18.984 7.207 1 86.5 101 ARG B N 1
ATOM 6110 C CA . ARG B 1 101 ? -31.984 18.812 6.809 1 86.5 101 ARG B CA 1
ATOM 6111 C C . ARG B 1 101 ? -32.625 20.141 6.473 1 86.5 101 ARG B C 1
ATOM 6113 O O . ARG B 1 101 ? -33.75 20.422 6.898 1 86.5 101 ARG B O 1
ATOM 6120 N N . LEU B 1 102 ? -31.859 20.891 5.812 1 89.69 102 LEU B N 1
ATOM 6121 C CA . LEU B 1 102 ? -32.406 22.156 5.34 1 89.69 102 LEU B CA 1
ATOM 6122 C C . LEU B 1 102 ? -33.188 21.953 4.055 1 89.69 102 LEU B C 1
ATOM 6124 O O . LEU B 1 102 ? -32.812 21.156 3.195 1 89.69 102 LEU B O 1
ATOM 6128 N N . SER B 1 103 ? -34.281 22.641 3.949 1 90.69 103 SER B N 1
ATOM 6129 C CA . SER B 1 103 ? -35.062 22.609 2.713 1 90.69 103 SER B CA 1
ATOM 6130 C C . SER B 1 103 ? -34.344 23.359 1.596 1 90.69 103 SER B C 1
ATOM 6132 O O . SER B 1 103 ? -33.406 24.109 1.853 1 90.69 103 SER B O 1
ATOM 6134 N N . SER B 1 104 ? -34.781 23.125 0.422 1 91.06 104 SER B N 1
ATOM 6135 C CA . SER B 1 104 ? -34.188 23.797 -0.731 1 91.06 104 SER B CA 1
ATOM 6136 C C . SER B 1 104 ? -34.344 25.312 -0.654 1 91.06 104 SER B C 1
ATOM 6138 O O . SER B 1 104 ? -33.469 26.062 -1.051 1 91.06 104 SER B O 1
ATOM 6140 N N . TYR B 1 105 ? -35.469 25.609 -0.156 1 91.94 105 TYR B N 1
ATOM 6141 C CA . TYR B 1 105 ? -35.75 27.047 -0.024 1 91.94 105 TYR B CA 1
ATOM 6142 C C . TYR B 1 105 ? -34.844 27.672 1.03 1 91.94 105 TYR B C 1
ATOM 6144 O O . TYR B 1 105 ? -34.25 28.734 0.796 1 91.94 105 TYR B O 1
ATOM 6152 N N . GLU B 1 106 ? -34.688 27.031 2.141 1 92.12 106 GLU B N 1
ATOM 6153 C CA . GLU B 1 106 ? -33.812 27.516 3.207 1 92.12 106 GLU B CA 1
ATOM 6154 C C . GLU B 1 106 ? -32.375 27.578 2.748 1 92.12 106 GLU B C 1
ATOM 6156 O O . GLU B 1 106 ? -31.656 28.516 3.061 1 92.12 106 GLU B O 1
ATOM 6161 N N . PHE B 1 107 ? -32.031 26.625 2.031 1 93.38 107 PHE B N 1
ATOM 6162 C CA . PHE B 1 107 ? -30.672 26.531 1.533 1 93.38 107 PHE B CA 1
ATOM 6163 C C . PHE B 1 107 ? -30.359 27.719 0.639 1 93.38 107 PHE B C 1
ATOM 6165 O O . PHE B 1 107 ? -29.312 28.375 0.814 1 93.38 107 PHE B O 1
ATOM 6172 N N . LYS B 1 108 ? -31.234 28 -0.331 1 92.94 108 LYS B N 1
ATOM 6173 C CA . LYS B 1 108 ? -31 29.109 -1.265 1 92.94 108 LYS B CA 1
ATOM 6174 C C . LYS B 1 108 ? -30.938 30.438 -0.535 1 92.94 108 LYS B C 1
ATOM 6176 O O . LYS B 1 108 ? -30.094 31.297 -0.851 1 92.94 108 LYS B O 1
ATOM 6181 N N . SER B 1 109 ? -31.781 30.562 0.381 1 91.69 109 SER B N 1
ATOM 6182 C CA . SER B 1 109 ? -31.812 31.781 1.165 1 91.69 109 SER B CA 1
ATOM 6183 C C . SER B 1 109 ? -30.531 31.953 1.985 1 91.69 109 SER B C 1
ATOM 6185 O O . SER B 1 109 ? -29.953 33.031 2.035 1 91.69 109 SER B O 1
ATOM 6187 N N . ARG B 1 110 ? -30.078 30.906 2.566 1 89.75 110 ARG B N 1
ATOM 6188 C CA . ARG B 1 110 ? -28.891 30.938 3.414 1 89.75 110 ARG B CA 1
ATOM 6189 C C . ARG B 1 110 ? -27.641 31.203 2.59 1 89.75 110 ARG B C 1
ATOM 6191 O O . ARG B 1 110 ? -26.734 31.922 3.037 1 89.75 110 ARG B O 1
ATOM 6198 N N . VAL B 1 111 ? -27.609 30.609 1.461 1 91.88 111 VAL B N 1
ATOM 6199 C CA . VAL B 1 111 ? -26.453 30.797 0.594 1 91.88 111 VAL B CA 1
ATOM 6200 C C . VAL B 1 111 ? -26.344 32.25 0.175 1 91.88 111 VAL B C 1
ATOM 6202 O O . VAL B 1 111 ? -25.25 32.844 0.131 1 91.88 111 VAL B O 1
ATOM 6205 N N . ARG B 1 112 ? -27.453 32.812 -0.126 1 90.06 112 ARG B N 1
ATOM 6206 C CA . ARG B 1 112 ? -27.484 34.219 -0.49 1 90.06 112 ARG B CA 1
ATOM 6207 C C . ARG B 1 112 ? -27 35.094 0.664 1 90.06 112 ARG B C 1
ATOM 6209 O O . ARG B 1 112 ? -26.234 36.062 0.456 1 90.06 112 ARG B O 1
ATOM 6216 N N . GLU B 1 113 ? -27.438 34.781 1.802 1 86.62 113 GLU B N 1
ATOM 6217 C CA . GLU B 1 113 ? -27.031 35.5 2.992 1 86.62 113 GLU B CA 1
ATOM 6218 C C . GLU B 1 113 ? -25.531 35.375 3.229 1 86.62 113 GLU B C 1
ATOM 6220 O O . GLU B 1 113 ? -24.859 36.344 3.559 1 86.62 113 GLU B O 1
ATOM 6225 N N . LEU B 1 114 ? -25.078 34.188 3.117 1 87.38 114 LEU B N 1
ATOM 6226 C CA . LEU B 1 114 ? -23.656 33.906 3.34 1 87.38 114 LEU B CA 1
ATOM 6227 C C . LEU B 1 114 ? -22.797 34.625 2.311 1 87.38 114 LEU B C 1
ATOM 6229 O O . LEU B 1 114 ? -21.703 35.125 2.635 1 87.38 114 LEU B O 1
ATOM 6233 N N . LYS B 1 115 ? -23.281 34.656 1.096 1 87.38 115 LYS B N 1
ATOM 6234 C CA . LYS B 1 115 ? -22.578 35.375 0.044 1 87.38 115 LYS B CA 1
ATOM 6235 C C . LYS B 1 115 ? -22.438 36.875 0.381 1 87.38 115 LYS B C 1
ATOM 6237 O O . LYS B 1 115 ? -21.375 37.469 0.178 1 87.38 115 LYS B O 1
ATOM 6242 N N . ARG B 1 116 ? -23.406 37.344 0.9 1 81.75 116 ARG B N 1
ATOM 6243 C CA . ARG B 1 116 ? -23.438 38.781 1.237 1 81.75 116 ARG B CA 1
ATOM 6244 C C . ARG B 1 116 ? -22.578 39.062 2.463 1 81.75 116 ARG B C 1
ATOM 6246 O O . ARG B 1 116 ? -21.859 40.062 2.504 1 81.75 116 ARG B O 1
ATOM 6253 N N . MET B 1 117 ? -22.594 38.188 3.367 1 76.94 117 MET B N 1
ATOM 6254 C CA . MET B 1 117 ? -21.969 38.438 4.66 1 76.94 117 MET B CA 1
ATOM 6255 C C . MET B 1 117 ? -20.484 38.094 4.629 1 76.94 117 MET B C 1
ATOM 6257 O O . MET B 1 117 ? -19.656 38.812 5.176 1 76.94 117 MET B O 1
ATOM 6261 N N . LEU B 1 118 ? -20.125 36.906 4.055 1 79.56 118 LEU B N 1
ATOM 6262 C CA . LEU B 1 118 ? -18.781 36.375 4.184 1 79.56 118 LEU B CA 1
ATOM 6263 C C . LEU B 1 118 ? -18.031 36.438 2.855 1 79.56 118 LEU B C 1
ATOM 6265 O O . LEU B 1 118 ? -16.828 36.188 2.801 1 79.56 118 LEU B O 1
ATOM 6269 N N . GLY B 1 119 ? -18.625 36.844 1.866 1 79.88 119 GLY B N 1
ATOM 6270 C CA . GLY B 1 119 ? -17.953 36.844 0.579 1 79.88 119 GLY B CA 1
ATOM 6271 C C . GLY B 1 119 ? -17.578 35.469 0.096 1 79.88 119 GLY B C 1
ATOM 6272 O O . GLY B 1 119 ? -16.422 35.219 -0.256 1 79.88 119 GLY B O 1
ATOM 6273 N N . LEU B 1 120 ? -18.484 34.656 0.043 1 87.31 120 LEU B N 1
ATOM 6274 C CA . LEU B 1 120 ? -18.297 33.281 -0.427 1 87.31 120 LEU B CA 1
ATOM 6275 C C . LEU B 1 120 ? -17.719 33.25 -1.833 1 87.31 120 LEU B C 1
ATOM 6277 O O . LEU B 1 120 ? -18.125 34.031 -2.695 1 87.31 120 LEU B O 1
ATOM 6281 N N . PRO B 1 121 ? -16.703 32.438 -2.008 1 87.19 121 PRO B N 1
ATOM 6282 C CA . PRO B 1 121 ? -16.156 32.312 -3.359 1 87.19 121 PRO B CA 1
ATOM 6283 C C . PRO B 1 121 ? -17.188 31.781 -4.363 1 87.19 121 PRO B C 1
ATOM 6285 O O . PRO B 1 121 ? -18.281 31.391 -3.975 1 87.19 121 PRO B O 1
ATOM 6288 N N . ASN B 1 122 ? -16.719 31.828 -5.621 1 89.69 122 ASN B N 1
ATOM 6289 C CA . ASN B 1 122 ? -17.594 31.328 -6.676 1 89.69 122 ASN B CA 1
ATOM 6290 C C . ASN B 1 122 ? -18.062 29.906 -6.387 1 89.69 122 ASN B C 1
ATOM 6292 O O . ASN B 1 122 ? -17.25 29.016 -6.105 1 89.69 122 ASN B O 1
ATOM 6296 N N . GLU B 1 123 ? -19.266 29.734 -6.484 1 92.38 123 GLU B N 1
ATOM 6297 C CA . GLU B 1 123 ? -19.906 28.469 -6.105 1 92.38 123 GLU B CA 1
ATOM 6298 C C . GLU B 1 123 ? -19.5 27.344 -7.051 1 92.38 123 GLU B C 1
ATOM 6300 O O . GLU B 1 123 ? -19.562 26.156 -6.691 1 92.38 123 GLU B O 1
ATOM 6305 N N . SER B 1 124 ? -19.078 27.656 -8.242 1 92.19 124 SER B N 1
ATOM 6306 C CA . SER B 1 124 ? -18.797 26.641 -9.25 1 92.19 124 SER B CA 1
ATOM 6307 C C . SER B 1 124 ? -17.359 26.156 -9.156 1 92.19 124 SER B C 1
ATOM 6309 O O . SER B 1 124 ? -17.016 25.125 -9.742 1 92.19 124 SER B O 1
ATOM 6311 N N . LEU B 1 125 ? -16.625 26.812 -8.32 1 92.38 125 LEU B N 1
ATOM 6312 C CA . LEU B 1 125 ? -15.227 26.422 -8.203 1 92.38 125 LEU B CA 1
ATOM 6313 C C . LEU B 1 125 ? -15.078 25.219 -7.277 1 92.38 125 LEU B C 1
ATOM 6315 O O . LEU B 1 125 ? -15.773 25.109 -6.266 1 92.38 125 LEU B O 1
ATOM 6319 N N . GLN B 1 126 ? -14.203 24.359 -7.648 1 92.06 126 GLN B N 1
ATOM 6320 C CA . GLN B 1 126 ? -13.883 23.234 -6.785 1 92.06 126 GLN B CA 1
ATOM 6321 C C . GLN B 1 126 ? -13.039 23.672 -5.59 1 92.06 126 GLN B C 1
ATOM 6323 O O . GLN B 1 126 ? -12.25 24.609 -5.691 1 92.06 126 GLN B O 1
ATOM 6328 N N . ILE B 1 127 ? -13.156 23 -4.473 1 91.94 127 ILE B N 1
ATOM 6329 C CA . ILE B 1 127 ? -12.445 23.312 -3.244 1 91.94 127 ILE B CA 1
ATOM 6330 C C . ILE B 1 127 ? -10.938 23.25 -3.49 1 91.94 127 ILE B C 1
ATOM 6332 O O . ILE B 1 127 ? -10.18 24.047 -2.926 1 91.94 127 ILE B O 1
ATOM 6336 N N . SER B 1 128 ? -10.539 22.359 -4.316 1 85.44 128 SER B N 1
ATOM 6337 C CA . SER B 1 128 ? -9.125 22.188 -4.617 1 85.44 128 SER B CA 1
ATOM 6338 C C . SER B 1 128 ? -8.562 23.406 -5.348 1 85.44 128 SER B C 1
ATOM 6340 O O . SER B 1 128 ? -7.355 23.641 -5.324 1 85.44 128 SER B O 1
ATOM 6342 N N . GLU B 1 129 ? -9.422 24.141 -5.973 1 84.81 129 GLU B N 1
ATOM 6343 C CA . GLU B 1 129 ? -9.016 25.312 -6.75 1 84.81 129 GLU B CA 1
ATOM 6344 C C . GLU B 1 129 ? -8.961 26.562 -5.883 1 84.81 129 GLU B C 1
ATOM 6346 O O . GLU B 1 129 ? -8.453 27.594 -6.309 1 84.81 129 GLU B O 1
ATOM 6351 N N . LEU B 1 130 ? -9.438 26.422 -4.66 1 86.38 130 LEU B N 1
ATOM 6352 C CA . LEU B 1 130 ? -9.523 27.578 -3.768 1 86.38 130 LEU B CA 1
ATOM 6353 C C . LEU B 1 130 ? -8.219 27.766 -3 1 86.38 130 LEU B C 1
ATOM 6355 O O . LEU B 1 130 ? -7.492 26.797 -2.754 1 86.38 130 LEU B O 1
ATOM 6359 N N . SER B 1 131 ? -7.949 29.031 -2.727 1 74.5 131 SER B N 1
ATOM 6360 C CA . SER B 1 131 ? -6.824 29.312 -1.842 1 74.5 131 SER B CA 1
ATOM 6361 C C . SER B 1 131 ? -7.121 28.875 -0.41 1 74.5 131 SER B C 1
ATOM 6363 O O . SER B 1 131 ? -8.266 28.578 -0.071 1 74.5 131 SER B O 1
ATOM 6365 N N . GLY B 1 132 ? -6.148 28.75 0.469 1 78 132 GLY B N 1
ATOM 6366 C CA . GLY B 1 132 ? -6.34 28.375 1.86 1 78 132 GLY B CA 1
ATOM 6367 C C . GLY B 1 132 ? -7.32 29.266 2.592 1 78 132 GLY B C 1
ATOM 6368 O O . GLY B 1 132 ? -8.141 28.781 3.379 1 78 132 GLY B O 1
ATOM 6369 N N . GLY B 1 133 ? -7.223 30.578 2.32 1 79.25 133 GLY B N 1
ATOM 6370 C CA . GLY B 1 133 ? -8.141 31.516 2.932 1 79.25 133 GLY B CA 1
ATOM 6371 C C . GLY B 1 133 ? -9.578 31.328 2.482 1 79.25 133 GLY B C 1
ATOM 6372 O O . GLY B 1 133 ? -10.508 31.438 3.289 1 79.25 133 GLY B O 1
ATOM 6373 N N . GLN B 1 134 ? -9.719 31.078 1.201 1 83.12 134 GLN B N 1
ATOM 6374 C CA . GLN B 1 134 ? -11.062 30.844 0.676 1 83.12 134 GLN B CA 1
ATOM 6375 C C . GLN B 1 134 ? -11.656 29.562 1.261 1 83.12 134 GLN B C 1
ATOM 6377 O O . GLN B 1 134 ? -12.859 29.516 1.55 1 83.12 134 GLN B O 1
ATOM 6382 N N . GLN B 1 135 ? -10.852 28.625 1.405 1 90.12 135 GLN B N 1
ATOM 6383 C CA . GLN B 1 135 ? -11.32 27.375 2 1 90.12 135 GLN B CA 1
ATOM 6384 C C . GLN B 1 135 ? -11.781 27.594 3.438 1 90.12 135 GLN B C 1
ATOM 6386 O O . GLN B 1 135 ? -12.766 27 3.877 1 90.12 135 GLN B O 1
ATOM 6391 N N . LYS B 1 136 ? -11.078 28.422 4.086 1 88.38 136 LYS B N 1
ATOM 6392 C CA . LYS B 1 136 ? -11.453 28.75 5.461 1 88.38 136 LYS B CA 1
ATOM 6393 C C . LYS B 1 136 ? -12.828 29.422 5.508 1 88.38 136 LYS B C 1
ATOM 6395 O O . LYS B 1 136 ? -13.617 29.156 6.414 1 88.38 136 LYS B O 1
ATOM 6400 N N . ILE B 1 137 ? -13.023 30.266 4.555 1 88.5 137 ILE B N 1
ATOM 6401 C CA . ILE B 1 137 ? -14.305 30.969 4.477 1 88.5 137 ILE B CA 1
ATOM 6402 C C . ILE B 1 137 ? -15.422 29.953 4.215 1 88.5 137 ILE B C 1
ATOM 6404 O O . ILE B 1 137 ? -16.5 30.047 4.809 1 88.5 137 ILE B O 1
ATOM 6408 N N . VAL B 1 138 ? -15.133 29.062 3.354 1 92.69 138 VAL B N 1
ATOM 6409 C CA . VAL B 1 138 ? -16.109 28.031 3.051 1 92.69 138 VAL B CA 1
ATOM 6410 C C . VAL B 1 138 ? -16.391 27.188 4.297 1 92.69 138 VAL B C 1
ATOM 6412 O O . VAL B 1 138 ? -17.547 26.891 4.621 1 92.69 138 VAL B O 1
ATOM 6415 N N . SER B 1 139 ? -15.344 26.812 4.961 1 93 139 SER B N 1
ATOM 6416 C CA . SER B 1 139 ? -15.484 26.016 6.18 1 93 139 SER B CA 1
ATOM 6417 C C . SER B 1 139 ? -16.281 26.766 7.238 1 93 139 SER B C 1
ATOM 6419 O O . SER B 1 139 ? -17.125 26.188 7.922 1 93 139 SER B O 1
ATOM 6421 N N . LEU B 1 140 ? -16.016 28 7.352 1 91.25 140 LEU B N 1
ATOM 6422 C CA . LEU B 1 140 ? -16.734 28.844 8.297 1 91.25 140 LEU B CA 1
ATOM 6423 C C . LEU B 1 140 ? -18.203 28.984 7.902 1 91.25 140 LEU B C 1
ATOM 6425 O O . LEU B 1 140 ? -19.078 29.016 8.766 1 91.25 140 LEU B O 1
ATOM 6429 N N . SER B 1 141 ? -18.422 29.141 6.641 1 91.88 141 SER B N 1
ATOM 6430 C CA . SER B 1 141 ? -19.781 29.281 6.137 1 91.88 141 SER B CA 1
ATOM 6431 C C . SER B 1 141 ? -20.641 28.078 6.5 1 91.88 141 SER B C 1
ATOM 6433 O O . SER B 1 141 ? -21.828 28.219 6.785 1 91.88 141 SER B O 1
ATOM 6435 N N . ILE B 1 142 ? -20.062 26.922 6.5 1 93.44 142 ILE B N 1
ATOM 6436 C CA . ILE B 1 142 ? -20.766 25.688 6.836 1 93.44 142 ILE B CA 1
ATOM 6437 C C . ILE B 1 142 ? -21.281 25.766 8.273 1 93.44 142 ILE B C 1
ATOM 6439 O O . ILE B 1 142 ? -22.375 25.266 8.57 1 93.44 142 ILE B O 1
ATOM 6443 N N . THR B 1 143 ? -20.562 26.406 9.125 1 92.06 143 THR B N 1
ATOM 6444 C CA . THR B 1 143 ? -20.922 26.484 10.539 1 92.06 143 THR B CA 1
ATOM 6445 C C . THR B 1 143 ? -22.188 27.312 10.734 1 92.06 143 THR B C 1
ATOM 6447 O O . THR B 1 143 ? -22.875 27.188 11.75 1 92.06 143 THR B O 1
ATOM 6450 N N . PHE B 1 144 ? -22.531 28.078 9.758 1 89.5 144 PHE B N 1
ATOM 6451 C CA . PHE B 1 144 ? -23.641 29.016 9.945 1 89.5 144 PHE B CA 1
ATOM 6452 C C . PHE B 1 144 ? -24.844 28.578 9.125 1 89.5 144 PHE B C 1
ATOM 6454 O O . PHE B 1 144 ? -25.906 29.203 9.188 1 89.5 144 PHE B O 1
ATOM 6461 N N . LEU B 1 145 ? -24.734 27.547 8.43 1 90.5 145 LEU B N 1
ATOM 6462 C CA . LEU B 1 145 ? -25.781 27.109 7.496 1 90.5 145 LEU B CA 1
ATOM 6463 C C . LEU B 1 145 ? -27.094 26.875 8.227 1 90.5 145 LEU B C 1
ATOM 6465 O O . LEU B 1 145 ? -28.172 27.188 7.699 1 90.5 145 LEU B O 1
ATOM 6469 N N . GLN B 1 146 ? -27.062 26.281 9.383 1 88.25 146 GLN B N 1
ATOM 6470 C CA . GLN B 1 146 ? -28.281 25.875 10.07 1 88.25 146 GLN B CA 1
ATOM 6471 C C . GLN B 1 146 ? -28.688 26.906 11.109 1 88.25 146 GLN B C 1
ATOM 6473 O O . GLN B 1 146 ? -29.531 26.625 11.977 1 88.25 146 GLN B O 1
ATOM 6478 N N . HIS B 1 147 ? -28.203 28.062 11.109 1 87.19 147 HIS B N 1
ATOM 6479 C CA . HIS B 1 147 ? -28.469 29.094 12.109 1 87.19 147 HIS B CA 1
ATOM 6480 C C . HIS B 1 147 ? -28.234 28.562 13.523 1 87.19 147 HIS B C 1
ATOM 6482 O O . HIS B 1 147 ? -29.172 28.469 14.312 1 87.19 147 HIS B O 1
ATOM 6488 N N . PRO B 1 148 ? -27.031 28.359 13.805 1 92 148 PRO B N 1
ATOM 6489 C CA . PRO B 1 148 ? -26.688 27.75 15.086 1 92 148 PRO B CA 1
ATOM 6490 C C . PRO B 1 148 ? -26.875 28.719 16.266 1 92 148 PRO B C 1
ATOM 6492 O O . PRO B 1 148 ? -26.922 29.922 16.062 1 92 148 PRO B O 1
ATOM 6495 N N . LYS B 1 149 ? -27.062 28.109 17.438 1 92.75 149 LYS B N 1
ATOM 6496 C CA . LYS B 1 149 ? -27.094 28.891 18.672 1 92.75 149 LYS B CA 1
ATOM 6497 C C . LYS B 1 149 ? -25.719 28.938 19.328 1 92.75 149 LYS B C 1
ATOM 6499 O O . LYS B 1 149 ? -25.438 29.844 20.109 1 92.75 149 LYS B O 1
ATOM 6504 N N . LEU B 1 150 ? -25.016 27.984 18.953 1 94.88 150 LEU B N 1
ATOM 6505 C CA . LEU B 1 150 ? -23.641 27.859 19.469 1 94.88 150 LEU B CA 1
ATOM 6506 C C . LEU B 1 150 ? -22.672 27.516 18.344 1 94.88 150 LEU B C 1
ATOM 6508 O O . LEU B 1 150 ? -22.953 26.641 17.516 1 94.88 150 LEU B O 1
ATOM 6512 N N . MET B 1 151 ? -21.641 28.266 18.234 1 95.12 151 MET B N 1
ATOM 6513 C CA . MET B 1 151 ? -20.578 27.984 17.266 1 95.12 151 MET B CA 1
ATOM 6514 C C . MET B 1 151 ? -19.281 27.609 17.969 1 95.12 151 MET B C 1
ATOM 6516 O O . MET B 1 151 ? -18.875 28.281 18.938 1 95.12 151 MET B O 1
ATOM 6520 N N . ILE B 1 152 ? -18.703 26.531 17.578 1 95.12 152 ILE B N 1
ATOM 6521 C CA . ILE B 1 152 ? -17.422 26.078 18.094 1 95.12 152 ILE B CA 1
ATOM 6522 C C . ILE B 1 152 ? -16.375 26.109 16.984 1 95.12 152 ILE B C 1
ATOM 6524 O O . ILE B 1 152 ? -16.5 25.391 15.992 1 95.12 152 ILE B O 1
ATOM 6528 N N . LEU B 1 153 ? -15.398 26.906 17.125 1 94.12 153 LEU B N 1
ATOM 6529 C CA . LEU B 1 153 ? -14.383 27.109 16.109 1 94.12 153 LEU B CA 1
ATOM 6530 C C . LEU B 1 153 ? -13 26.703 16.625 1 94.12 153 LEU B C 1
ATOM 6532 O O . LEU B 1 153 ? -12.539 27.25 17.625 1 94.12 153 LEU B O 1
ATOM 6536 N N . ASP B 1 154 ? -12.422 25.75 15.977 1 91 154 ASP B N 1
ATOM 6537 C 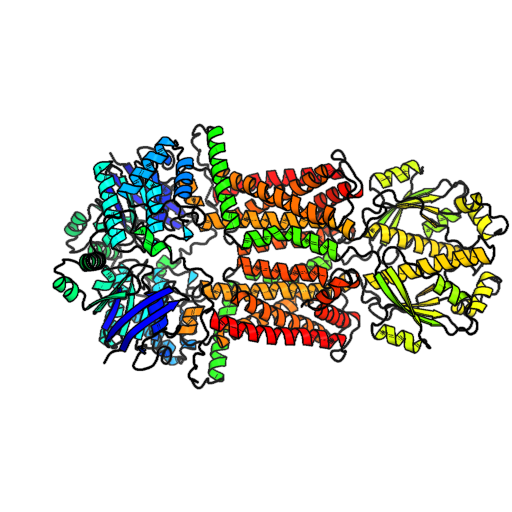CA . ASP B 1 154 ? -11.078 25.297 16.344 1 91 154 ASP B CA 1
ATOM 6538 C C . ASP B 1 154 ? -10.023 25.969 15.469 1 91 154 ASP B C 1
ATOM 6540 O O . ASP B 1 154 ? -9.766 25.547 14.344 1 91 154 ASP B O 1
ATOM 6544 N N . GLU B 1 155 ? -9.422 26.984 15.938 1 86.19 155 GLU B N 1
ATOM 6545 C CA . GLU B 1 155 ? -8.359 27.75 15.297 1 86.19 155 GLU B CA 1
ATOM 6546 C C . GLU B 1 155 ? -8.812 28.297 13.945 1 86.19 155 GLU B C 1
ATOM 6548 O O . GLU B 1 155 ? -8.148 28.062 12.93 1 86.19 155 GLU B O 1
ATOM 6553 N N . PRO B 1 156 ? -9.766 29.141 13.945 1 87.12 156 PRO B N 1
ATOM 6554 C CA . PRO B 1 156 ? -10.398 29.578 12.703 1 87.12 156 PRO B CA 1
ATOM 6555 C C . PRO B 1 156 ? -9.508 30.516 11.898 1 87.12 156 PRO B C 1
ATOM 6557 O O . PRO B 1 156 ? -9.711 30.688 10.688 1 87.12 156 PRO B O 1
ATOM 6560 N N . THR B 1 157 ? -8.523 31.141 12.523 1 80.31 157 THR B N 1
ATOM 6561 C CA . THR B 1 157 ? -7.77 32.156 11.789 1 80.31 157 THR B CA 1
ATOM 6562 C C . THR B 1 157 ? -6.312 31.734 11.633 1 80.31 157 THR B C 1
ATOM 6564 O O . THR B 1 157 ? -5.48 32.5 11.164 1 80.31 157 THR B O 1
ATOM 6567 N N . VAL B 1 158 ? -6.059 30.562 12.031 1 72.06 158 VAL B N 1
ATOM 6568 C CA . VAL B 1 158 ? -4.676 30.109 11.953 1 72.06 158 VAL B CA 1
ATOM 6569 C C . VAL B 1 158 ? -4.246 30.016 10.484 1 72.06 158 VAL B C 1
ATOM 6571 O O . VAL B 1 158 ? -5.004 29.531 9.641 1 72.06 158 VAL B O 1
ATOM 6574 N N . GLY B 1 159 ? -3.127 30.562 10.195 1 65.69 159 GLY B N 1
ATOM 6575 C CA . GLY B 1 159 ? -2.557 30.453 8.859 1 65.69 159 GLY B CA 1
ATOM 6576 C C . GLY B 1 159 ? -3.166 31.422 7.867 1 65.69 159 GLY B C 1
ATOM 6577 O O . GLY B 1 159 ? -2.803 31.406 6.688 1 65.69 159 GLY B O 1
ATOM 6578 N N . SER B 1 160 ? -4.07 32.25 8.422 1 70.81 160 SER B N 1
ATOM 6579 C CA . SER B 1 160 ? -4.762 33.188 7.527 1 70.81 160 SER B CA 1
ATOM 6580 C C . SER B 1 160 ? -4.027 34.5 7.434 1 70.81 160 SER B C 1
ATOM 6582 O O . SER B 1 160 ? -3.301 34.875 8.359 1 70.81 160 SER B O 1
ATOM 6584 N N . ASP B 1 161 ? -4.297 35.125 6.305 1 71.06 161 ASP B N 1
ATOM 6585 C CA . ASP B 1 161 ? -3.85 36.531 6.125 1 71.06 161 ASP B CA 1
ATOM 6586 C C . ASP B 1 161 ? -4.512 37.438 7.141 1 71.06 161 ASP B C 1
ATOM 6588 O O . ASP B 1 161 ? -5.668 37.25 7.52 1 71.06 161 ASP B O 1
ATOM 6592 N N . PRO B 1 162 ? -3.756 38.344 7.676 1 70.94 162 PRO B N 1
ATOM 6593 C CA . PRO B 1 162 ? -4.305 39.281 8.664 1 70.94 162 PRO B CA 1
ATOM 6594 C C . PRO B 1 162 ? -5.598 39.938 8.195 1 70.94 162 PRO B C 1
ATOM 6596 O O . PRO B 1 162 ? -6.492 40.188 9.008 1 70.94 162 PRO B O 1
ATOM 6599 N N . MET B 1 163 ? -5.59 40.125 6.891 1 73.06 163 MET B N 1
ATOM 6600 C CA . MET B 1 163 ? -6.809 40.75 6.379 1 73.06 163 MET B CA 1
ATOM 6601 C C . MET B 1 163 ? -8 39.812 6.547 1 73.06 163 MET B C 1
ATOM 6603 O O . MET B 1 163 ? -9.07 40.219 6.988 1 73.06 163 MET B O 1
ATOM 6607 N N . LEU B 1 164 ? -7.73 38.656 6.195 1 78.19 164 LEU B N 1
ATOM 6608 C CA . LEU B 1 164 ? -8.789 37.656 6.332 1 78.19 164 LEU B CA 1
ATOM 6609 C C . LEU B 1 164 ? -9.125 37.438 7.801 1 78.19 164 LEU B C 1
ATOM 6611 O O . LEU B 1 164 ? -10.297 37.25 8.148 1 78.19 164 LEU B O 1
ATOM 6615 N N . GLY B 1 165 ? -8.141 37.438 8.578 1 82.25 165 GLY B N 1
ATOM 6616 C CA . GLY B 1 165 ? -8.383 37.281 10.008 1 82.25 165 GLY B CA 1
ATOM 6617 C C . GLY B 1 165 ? -9.273 38.344 10.586 1 82.25 165 GLY B C 1
ATOM 6618 O O . GLY B 1 165 ? -10.203 38.062 11.336 1 82.25 165 GLY B O 1
ATOM 6619 N N . ASP B 1 166 ? -8.93 39.531 10.242 1 80.62 166 ASP B N 1
ATOM 6620 C CA . ASP B 1 166 ? -9.727 40.656 10.711 1 80.62 166 ASP B CA 1
ATOM 6621 C C . ASP B 1 166 ? -11.164 40.562 10.203 1 80.62 166 ASP B C 1
ATOM 6623 O O . ASP B 1 166 ? -12.102 40.875 10.938 1 80.62 166 ASP B O 1
ATOM 6627 N N . TYR B 1 167 ? -11.156 40.188 9.023 1 80.62 167 TYR B N 1
ATOM 6628 C CA . TYR B 1 167 ? -12.484 40.031 8.43 1 80.62 167 TYR B CA 1
ATOM 6629 C C . TYR B 1 167 ? -13.289 38.969 9.172 1 80.62 167 TYR B C 1
ATOM 6631 O O . TYR B 1 167 ? -14.469 39.188 9.469 1 80.62 167 TYR B O 1
ATOM 6639 N N . ILE B 1 168 ? -12.797 37.938 9.422 1 86.56 168 ILE B N 1
ATOM 6640 C CA . ILE B 1 168 ? -13.461 36.812 10.109 1 86.56 168 ILE B CA 1
ATOM 6641 C C . ILE B 1 168 ? -13.922 37.281 11.492 1 86.56 168 ILE B C 1
ATOM 6643 O O . ILE B 1 168 ? -15.055 37 11.898 1 86.56 168 ILE B O 1
ATOM 6647 N N . TRP B 1 169 ? -13.141 38.031 12.172 1 88.31 169 TRP B N 1
ATOM 6648 C CA . TRP B 1 169 ? -13.484 38.5 13.508 1 88.31 169 TRP B CA 1
ATOM 6649 C C . TRP B 1 169 ? -14.648 39.5 13.469 1 88.31 169 TRP B C 1
ATOM 6651 O O . TRP B 1 169 ? -15.531 39.469 14.32 1 88.31 169 TRP B O 1
ATOM 6661 N N . ARG B 1 170 ? -14.523 40.344 12.5 1 85.62 170 ARG B N 1
ATOM 6662 C CA . ARG B 1 170 ? -15.633 41.281 12.336 1 85.62 170 ARG B CA 1
ATOM 6663 C C . ARG B 1 170 ? -16.938 40.531 12.117 1 85.62 170 ARG B C 1
ATOM 6665 O O . ARG B 1 170 ? -17.984 40.906 12.664 1 85.62 170 ARG B O 1
ATOM 6672 N N . TYR B 1 171 ? -16.766 39.594 11.352 1 85.69 171 TYR B N 1
ATOM 6673 C CA . TYR B 1 171 ? -17.938 38.781 11.062 1 85.69 171 TYR B CA 1
ATOM 6674 C C . TYR B 1 171 ? -18.438 38.094 12.32 1 85.69 171 TYR B C 1
ATOM 6676 O O . TYR B 1 171 ? -19.641 38.062 12.586 1 85.69 171 TYR B O 1
ATOM 6684 N N . LEU B 1 172 ? -17.625 37.5 13.055 1 90.88 172 LEU B N 1
ATOM 6685 C CA . LEU B 1 172 ? -18 36.781 14.281 1 90.88 172 LEU B CA 1
ATOM 6686 C C . LEU B 1 172 ? -18.688 37.719 15.258 1 90.88 172 LEU B C 1
ATOM 6688 O O . LEU B 1 172 ? -19.688 37.375 15.891 1 90.88 172 LEU B O 1
ATOM 6692 N N . HIS B 1 173 ? -18.172 38.938 15.328 1 91 173 HIS B N 1
ATOM 6693 C CA . HIS B 1 173 ? -18.766 39.906 16.219 1 91 173 HIS B CA 1
ATOM 6694 C C . HIS B 1 173 ? -20.172 40.312 15.758 1 91 173 HIS B C 1
ATOM 6696 O O . HIS B 1 173 ? -21.078 40.469 16.578 1 91 173 HIS B O 1
ATOM 6702 N N . LEU B 1 174 ? -20.219 40.438 14.461 1 86.31 174 LEU B N 1
ATOM 6703 C CA . LEU B 1 174 ? -21.516 40.812 13.891 1 86.31 174 LEU B CA 1
ATOM 6704 C C . LEU B 1 174 ? -22.547 39.719 14.195 1 86.31 174 LEU B C 1
ATOM 6706 O O . LEU B 1 174 ? -23.703 40.031 14.516 1 86.31 174 LEU B O 1
ATOM 6710 N N . LEU B 1 175 ? -22.172 38.531 14.094 1 85.31 175 LEU B N 1
ATOM 6711 C CA . LEU B 1 175 ? -23.062 37.406 14.352 1 85.31 175 LEU B CA 1
ATOM 6712 C C . LEU B 1 175 ? -23.5 37.375 15.812 1 85.31 175 LEU B C 1
ATOM 6714 O O . LEU B 1 175 ? -24.656 37.094 16.109 1 85.31 175 LEU B O 1
ATOM 6718 N N . CYS B 1 176 ? -22.609 37.562 16.641 1 88.12 176 CYS B N 1
ATOM 6719 C CA . CYS B 1 176 ? -22.891 37.562 18.062 1 88.12 176 CYS B CA 1
ATOM 6720 C C . CYS B 1 176 ? -23.859 38.688 18.422 1 88.12 176 CYS B C 1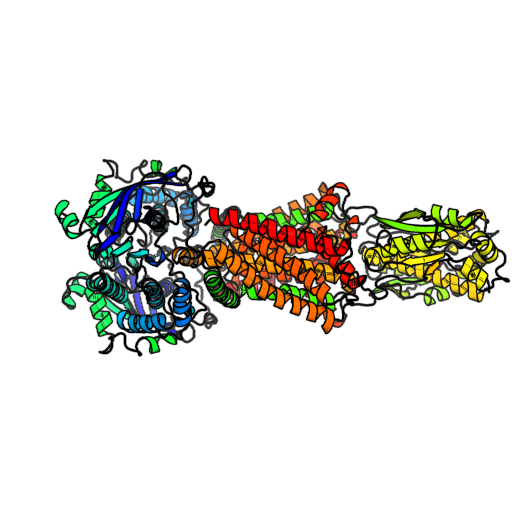
ATOM 6722 O O . CYS B 1 176 ? -24.797 38.5 19.188 1 88.12 176 CYS B O 1
ATOM 6724 N N . GLU B 1 177 ? -23.625 39.844 17.875 1 86.12 177 GLU B N 1
ATOM 6725 C CA . GLU B 1 177 ? -24.391 41.031 18.234 1 86.12 177 GLU B CA 1
ATOM 6726 C C . GLU B 1 177 ? -25.781 41 17.609 1 86.12 177 GLU B C 1
ATOM 6728 O O . GLU B 1 177 ? -26.766 41.312 18.281 1 86.12 177 GLU B O 1
ATOM 6733 N N . ARG B 1 178 ? -25.828 40.562 16.422 1 82.25 178 ARG B N 1
ATOM 6734 C CA . ARG B 1 178 ? -27.094 40.625 15.695 1 82.25 178 ARG B CA 1
ATOM 6735 C C . ARG B 1 178 ? -27.938 39.406 15.953 1 82.25 178 ARG B C 1
ATOM 6737 O O . ARG B 1 178 ? -29.172 39.5 16.031 1 82.25 178 ARG B O 1
ATOM 6744 N N . GLU B 1 179 ? -27.328 38.281 16.031 1 83.5 179 GLU B N 1
ATOM 6745 C CA . GLU B 1 179 ? -28.094 37.031 16.109 1 83.5 179 GLU B CA 1
ATOM 6746 C C . GLU B 1 179 ? -28 36.406 17.484 1 83.5 179 GLU B C 1
ATOM 6748 O O . GLU B 1 179 ? -28.609 35.375 17.75 1 83.5 179 GLU B O 1
ATOM 6753 N N . ASN B 1 180 ? -27.344 36.969 18.453 1 87.19 180 ASN B N 1
ATOM 6754 C CA . ASN B 1 180 ? -27.188 36.5 19.812 1 87.19 180 ASN B CA 1
ATOM 6755 C C . ASN B 1 180 ? -26.594 35.094 19.859 1 87.19 180 ASN B C 1
ATOM 6757 O O . ASN B 1 180 ? -27.047 34.25 20.641 1 87.19 180 ASN B O 1
ATOM 6761 N N . ILE B 1 181 ? -25.75 34.812 18.922 1 92.06 181 ILE B N 1
ATOM 6762 C CA . ILE B 1 181 ? -25.094 33.5 18.844 1 92.06 181 ILE B CA 1
ATOM 6763 C C . ILE B 1 181 ? -23.922 33.469 19.812 1 92.06 181 ILE B C 1
ATOM 6765 O O . ILE B 1 181 ? -23.203 34.469 19.984 1 92.06 181 ILE B O 1
ATOM 6769 N N . VAL B 1 182 ? -23.781 32.344 20.516 1 95.31 182 VAL B N 1
ATOM 6770 C CA . VAL B 1 182 ? -22.625 32.125 21.375 1 95.31 182 VAL B CA 1
ATOM 6771 C C . VAL B 1 182 ? -21.484 31.5 20.562 1 95.31 182 VAL B C 1
ATOM 6773 O O . VAL B 1 182 ? -21.703 30.609 19.75 1 95.31 182 VAL B O 1
ATOM 6776 N N . ILE B 1 183 ? -20.312 32.031 20.688 1 95.56 183 ILE B N 1
ATOM 6777 C CA . ILE B 1 183 ? -19.172 31.516 19.938 1 95.56 183 ILE B CA 1
ATOM 6778 C C . ILE B 1 183 ? -18.062 31.094 20.906 1 95.56 183 ILE B C 1
ATOM 6780 O O . ILE B 1 183 ? -17.656 31.875 21.766 1 95.56 183 ILE B O 1
ATOM 6784 N N . ILE B 1 184 ? -17.641 29.859 20.828 1 95.75 184 ILE B N 1
ATOM 6785 C CA . ILE B 1 184 ? -16.453 29.375 21.531 1 95.75 184 ILE B CA 1
ATOM 6786 C C . ILE B 1 184 ? -15.312 29.156 20.547 1 95.75 184 ILE B C 1
ATOM 6788 O O . ILE B 1 184 ? -15.453 28.422 19.562 1 95.75 184 ILE B O 1
ATOM 6792 N N . LEU B 1 185 ? -14.281 29.781 20.75 1 94.06 185 LEU B N 1
ATOM 6793 C CA . LEU B 1 185 ? -13.133 29.703 19.844 1 94.06 185 LEU B CA 1
ATOM 6794 C C . LEU B 1 185 ? -11.883 29.25 20.609 1 94.06 185 LEU B C 1
ATOM 6796 O O . LEU B 1 185 ? -11.641 29.688 21.734 1 94.06 185 LEU B O 1
ATOM 6800 N N . VAL B 1 186 ? -11.227 28.25 20.031 1 91.62 186 VAL B N 1
ATOM 6801 C CA . VAL B 1 186 ? -9.961 27.781 20.594 1 91.62 186 VAL B CA 1
ATOM 6802 C C . VAL B 1 186 ? -8.797 28.391 19.797 1 91.62 186 VAL B C 1
ATOM 6804 O O . VAL B 1 186 ? -8.852 28.469 18.578 1 91.62 186 VAL B O 1
ATOM 6807 N N . THR B 1 187 ? -7.773 28.859 20.484 1 86 187 THR B N 1
ATOM 6808 C CA . THR B 1 187 ? -6.617 29.438 19.812 1 86 187 THR B CA 1
ATOM 6809 C C . THR B 1 187 ? -5.375 29.344 20.688 1 86 187 THR B C 1
ATOM 6811 O O . THR B 1 187 ? -5.48 29.219 21.906 1 86 187 THR B O 1
ATOM 6814 N N . HIS B 1 188 ? -4.344 29.375 20.141 1 78.12 188 HIS B N 1
ATOM 6815 C CA . HIS B 1 188 ? -3.076 29.516 20.859 1 78.12 188 HIS B CA 1
ATOM 6816 C C . HIS B 1 188 ? -2.459 30.891 20.625 1 78.12 188 HIS B C 1
ATOM 6818 O O . HIS B 1 188 ? -1.327 31.141 21.047 1 78.12 188 HIS B O 1
ATOM 6824 N N . TYR B 1 189 ? -3.23 31.766 20.031 1 76.19 189 TYR B N 1
ATOM 6825 C CA . TYR B 1 189 ? -2.742 33.094 19.734 1 76.19 189 TYR B CA 1
ATOM 6826 C C . TYR B 1 189 ? -3.367 34.125 20.672 1 76.19 189 TYR B C 1
ATOM 6828 O O . TYR B 1 189 ? -4.59 34.312 20.688 1 76.19 189 TYR B O 1
ATOM 6836 N N . ILE B 1 190 ? -2.574 34.844 21.281 1 78.38 190 ILE B N 1
ATOM 6837 C CA . ILE B 1 190 ? -3.016 35.781 22.297 1 78.38 190 ILE B CA 1
ATOM 6838 C C . ILE B 1 190 ? -3.803 36.906 21.656 1 78.38 190 ILE B C 1
ATOM 6840 O O . ILE B 1 190 ? -4.777 37.406 22.219 1 78.38 190 ILE B O 1
ATOM 6844 N N . GLU B 1 191 ? -3.385 37.312 20.438 1 75.38 191 GLU B N 1
ATOM 6845 C CA . GLU B 1 191 ? -4.051 38.406 19.75 1 75.38 191 GLU B CA 1
ATOM 6846 C C . GLU B 1 191 ? -5.516 38.062 19.469 1 75.38 191 GLU B C 1
ATOM 6848 O O . GLU B 1 191 ? -6.375 38.938 19.531 1 75.38 191 GLU B O 1
ATOM 6853 N N . GLU B 1 192 ? -5.762 36.844 19.266 1 82.19 192 GLU B N 1
ATOM 6854 C CA . GLU B 1 192 ? -7.133 36.438 19.016 1 82.19 192 GLU B CA 1
ATOM 6855 C C . GLU B 1 192 ? -7.957 36.438 20.312 1 82.19 192 GLU B C 1
ATOM 6857 O O . GLU B 1 192 ? -9.133 36.812 20.281 1 82.19 192 GLU B O 1
ATOM 6862 N N . ALA B 1 193 ? -7.297 36.094 21.297 1 86.44 193 ALA B N 1
ATOM 6863 C CA . ALA B 1 193 ? -7.984 36.062 22.594 1 86.44 193 ALA B CA 1
ATOM 6864 C C . ALA B 1 193 ? -8.391 37.438 23.047 1 86.44 193 ALA B C 1
ATOM 6866 O O . ALA B 1 193 ? -9.406 37.625 23.719 1 86.44 193 ALA B O 1
ATOM 6867 N N . THR B 1 194 ? -7.66 38.469 22.625 1 87.19 194 THR B N 1
ATOM 6868 C CA . THR B 1 194 ? -7.938 39.844 23.047 1 87.19 194 THR B CA 1
ATOM 6869 C C . THR B 1 194 ? -9.203 40.375 22.375 1 87.19 194 THR B C 1
ATOM 6871 O O . THR B 1 194 ? -9.836 41.312 22.875 1 87.19 194 THR B O 1
ATOM 6874 N N . LYS B 1 195 ? -9.508 39.75 21.297 1 89 195 LYS B N 1
ATOM 6875 C CA . LYS B 1 195 ? -10.664 40.219 20.531 1 89 195 LYS B CA 1
ATOM 6876 C C . LYS B 1 195 ? -11.953 39.594 21.047 1 89 195 LYS B C 1
ATOM 6878 O O . LYS B 1 195 ? -13.055 40 20.688 1 89 195 LYS B O 1
ATOM 6883 N N . ALA B 1 196 ? -11.828 38.625 21.922 1 93.62 196 ALA B N 1
ATOM 6884 C CA . ALA B 1 196 ? -13 37.938 22.469 1 93.62 196 ALA B CA 1
ATOM 6885 C C . ALA B 1 196 ? -13.609 38.719 23.625 1 93.62 196 ALA B C 1
ATOM 6887 O O . ALA B 1 196 ? -12.961 39.625 24.172 1 93.62 196 ALA B O 1
ATOM 6888 N N . HIS B 1 197 ? -14.852 38.469 23.969 1 94.12 197 HIS B N 1
ATOM 6889 C CA . HIS B 1 197 ? -15.5 39.094 25.125 1 94.12 197 HIS B CA 1
ATOM 6890 C C . HIS B 1 197 ? -14.977 38.531 26.422 1 94.12 197 HIS B C 1
ATOM 6892 O O . HIS B 1 197 ? -14.758 39.25 27.391 1 94.12 197 HIS B O 1
ATOM 6898 N N . LEU B 1 198 ? -14.859 37.25 26.438 1 94.69 198 LEU B N 1
ATOM 6899 C CA . LEU B 1 198 ? -14.328 36.531 27.578 1 94.69 198 LEU B CA 1
ATOM 6900 C C . LEU B 1 198 ? -13.211 35.594 27.141 1 94.69 198 LEU B C 1
ATOM 6902 O O . LEU B 1 198 ? -13.227 35.062 26.016 1 94.69 198 LEU B O 1
ATOM 6906 N N . THR B 1 199 ? -12.242 35.438 27.984 1 94.69 199 THR B N 1
ATOM 6907 C CA . THR B 1 199 ? -11.117 34.562 27.656 1 94.69 199 THR B CA 1
ATOM 6908 C C . THR B 1 199 ? -10.805 33.625 28.828 1 94.69 199 THR B C 1
ATOM 6910 O O . THR B 1 199 ? -10.805 34.062 29.984 1 94.69 199 THR B O 1
ATOM 6913 N N . GLY B 1 200 ? -10.711 32.344 28.531 1 93.19 200 GLY B N 1
ATOM 6914 C CA . GLY B 1 200 ? -10.188 31.375 29.469 1 93.19 200 GLY B CA 1
ATOM 6915 C C . GLY B 1 200 ? -8.781 30.906 29.125 1 93.19 200 GLY B C 1
ATOM 6916 O O . GLY B 1 200 ? -8.484 30.609 27.953 1 93.19 200 GLY B O 1
ATOM 6917 N N . ILE B 1 201 ? -7.938 30.953 30.078 1 91.5 201 ILE B N 1
ATOM 6918 C CA . ILE B 1 201 ? -6.551 30.531 29.875 1 91.5 201 ILE B CA 1
ATOM 6919 C C . ILE B 1 201 ? -6.344 29.141 30.453 1 91.5 201 ILE B C 1
ATOM 6921 O O . ILE B 1 201 ? -6.594 28.891 31.625 1 91.5 201 ILE B O 1
ATOM 6925 N N . MET B 1 202 ? -5.961 28.297 29.547 1 90.88 202 MET B N 1
ATOM 6926 C CA . MET B 1 202 ? -5.762 26.891 29.938 1 90.88 202 MET B CA 1
ATOM 6927 C C . MET B 1 202 ? -4.293 26.5 29.812 1 90.88 202 MET B C 1
ATOM 6929 O O . MET B 1 202 ? -3.611 26.922 28.875 1 90.88 202 MET B O 1
ATOM 6933 N N . ARG B 1 203 ? -3.895 25.672 30.734 1 86.44 203 ARG B N 1
ATOM 6934 C CA . ARG B 1 203 ? -2.551 25.109 30.672 1 86.44 203 ARG B CA 1
ATOM 6935 C C . ARG B 1 203 ? -2.51 23.75 31.375 1 86.44 203 ARG B C 1
ATOM 6937 O O . ARG B 1 203 ? -3.088 23.578 32.438 1 86.44 203 ARG B O 1
ATOM 6944 N N . ASP B 1 204 ? -1.875 22.797 30.797 1 83.62 204 ASP B N 1
ATOM 6945 C CA . ASP B 1 204 ? -1.626 21.469 31.344 1 83.62 204 ASP B CA 1
ATOM 6946 C C . ASP B 1 204 ? -2.92 20.828 31.844 1 83.62 204 ASP B C 1
ATOM 6948 O O . ASP B 1 204 ? -2.963 20.297 32.969 1 83.62 204 ASP B O 1
ATOM 6952 N N . GLY B 1 205 ? -3.971 21.078 31.125 1 89.5 205 GLY B N 1
ATOM 6953 C CA . GLY B 1 205 ? -5.234 20.422 31.406 1 89.5 205 GLY B CA 1
ATOM 6954 C C . GLY B 1 205 ? -6.031 21.109 32.5 1 89.5 205 GLY B C 1
ATOM 6955 O O . GLY B 1 205 ? -7 20.547 33.031 1 89.5 205 GLY B O 1
ATOM 6956 N N . ARG B 1 206 ? -5.594 22.281 32.875 1 91.38 206 ARG B N 1
ATOM 6957 C CA . ARG B 1 206 ? -6.293 23.047 33.906 1 91.38 206 ARG B CA 1
ATOM 6958 C C . ARG B 1 206 ? -6.613 24.453 33.438 1 91.38 206 ARG B C 1
ATOM 6960 O O . ARG B 1 206 ? -5.91 25 32.594 1 91.38 206 ARG B O 1
ATOM 6967 N N . MET B 1 207 ? -7.648 24.984 34.031 1 92.56 207 MET B N 1
ATOM 6968 C CA . MET B 1 207 ? -7.992 26.375 33.812 1 92.56 207 MET B CA 1
ATOM 6969 C C . MET B 1 207 ? -7.262 27.297 34.781 1 92.56 207 MET B C 1
ATOM 6971 O O . MET B 1 207 ? -7.406 27.172 36 1 92.56 207 MET B O 1
ATOM 6975 N N . LEU B 1 208 ? -6.523 28.203 34.281 1 89.25 208 LEU B N 1
ATOM 6976 C CA . LEU B 1 208 ? -5.746 29.109 35.125 1 89.25 208 LEU B CA 1
ATOM 6977 C C . LEU B 1 208 ? -6.574 30.312 35.562 1 89.25 208 LEU B C 1
ATOM 6979 O O . LEU B 1 208 ? -6.566 30.719 36.719 1 89.25 208 LEU B O 1
ATOM 6983 N N . GLU B 1 209 ? -7.094 30.906 34.625 1 91.31 209 GLU B N 1
ATOM 6984 C CA . GLU B 1 209 ? -7.891 32.094 34.844 1 91.31 209 GLU B CA 1
ATOM 6985 C C . GLU B 1 209 ? -8.969 32.281 33.781 1 91.31 209 GLU B C 1
ATOM 6987 O O . GLU B 1 209 ? -8.852 31.719 32.688 1 91.31 209 GLU B O 1
ATOM 6992 N N . GLU B 1 210 ? -10 32.969 34.188 1 92.88 210 GLU B N 1
ATOM 6993 C CA . GLU B 1 210 ? -11.094 33.281 33.281 1 92.88 210 GLU B CA 1
ATOM 6994 C C . GLU B 1 210 ? -11.609 34.719 33.5 1 92.88 210 GLU B C 1
ATOM 6996 O O . GLU B 1 210 ? -11.703 35.156 34.656 1 92.88 210 GLU B O 1
ATOM 7001 N N . GLY B 1 211 ? -11.867 35.438 32.469 1 91.88 211 GLY B N 1
ATOM 7002 C CA . GLY B 1 211 ? -12.398 36.812 32.562 1 91.88 211 GLY B CA 1
ATOM 7003 C C . GLY B 1 211 ? -12.297 37.562 31.25 1 91.88 211 GLY B C 1
ATOM 7004 O O . GLY B 1 211 ? -11.961 37 30.219 1 91.88 211 GLY B O 1
ATOM 7005 N N . THR B 1 212 ? -12.664 38.781 31.234 1 93.94 212 THR B N 1
ATOM 7006 C CA . THR B 1 212 ? -12.477 39.656 30.078 1 93.94 212 THR B CA 1
ATOM 7007 C C . THR B 1 212 ? -11.008 40.031 29.906 1 93.94 212 THR B C 1
ATOM 7009 O O . THR B 1 212 ? -10.281 40.188 30.891 1 93.94 212 THR B O 1
ATOM 7012 N N . PRO B 1 213 ? -10.617 40.094 28.688 1 91.94 213 PRO B N 1
ATOM 7013 C CA . PRO B 1 213 ? -9.211 40.438 28.453 1 91.94 213 PRO B CA 1
ATOM 7014 C C . PRO B 1 213 ? -8.758 41.688 29.219 1 91.94 213 PRO B C 1
ATOM 7016 O O . PRO B 1 213 ? -7.691 41.656 29.844 1 91.94 213 PRO B O 1
ATOM 7019 N N . ASN B 1 214 ? -9.547 42.688 29.297 1 90.12 214 ASN B N 1
ATOM 7020 C CA . ASN B 1 214 ? -9.211 43.938 30 1 90.12 214 ASN B CA 1
ATOM 7021 C C . ASN B 1 214 ? -9.133 43.719 31.5 1 90.12 214 ASN B C 1
ATOM 7023 O O . ASN B 1 214 ? -8.25 44.281 32.156 1 90.12 214 ASN B O 1
ATOM 7027 N N . ASN B 1 215 ? -10.07 42.969 32 1 92.12 215 ASN B N 1
ATOM 7028 C CA . ASN B 1 215 ? -10.062 42.688 33.438 1 92.12 215 ASN B CA 1
ATOM 7029 C C . ASN B 1 215 ? -8.836 41.875 33.844 1 92.12 215 ASN B C 1
ATOM 7031 O O . ASN B 1 215 ? -8.281 42.094 34.906 1 92.12 215 ASN B O 1
ATOM 7035 N N . LEU B 1 216 ? -8.5 40.969 33 1 90.94 216 LEU B N 1
ATOM 7036 C CA . LEU B 1 216 ? -7.328 40.156 33.281 1 90.94 216 LEU B CA 1
ATOM 7037 C C . LEU B 1 216 ? -6.055 41 33.25 1 90.94 216 LEU B C 1
ATOM 7039 O O . LEU B 1 216 ? -5.172 40.812 34.094 1 90.94 216 LEU B O 1
ATOM 7043 N N . ILE B 1 217 ? -5.953 41.875 32.312 1 90.75 217 ILE B N 1
ATOM 7044 C CA . ILE B 1 217 ? -4.797 42.781 32.219 1 90.75 217 ILE B CA 1
ATOM 7045 C C . ILE B 1 217 ? -4.711 43.656 33.438 1 90.75 217 ILE B C 1
ATOM 7047 O O . ILE B 1 217 ? -3.631 43.844 34.031 1 90.75 217 ILE B O 1
ATOM 7051 N N . ASN B 1 218 ? -5.809 44.188 33.938 1 91.31 218 ASN B N 1
ATOM 7052 C CA . ASN B 1 218 ? -5.852 45.062 35.062 1 91.31 218 ASN B CA 1
ATOM 7053 C C . ASN B 1 218 ? -5.598 44.312 36.375 1 91.31 218 ASN B C 1
ATOM 7055 O O . ASN B 1 218 ? -4.871 44.812 37.25 1 91.31 218 ASN B O 1
ATOM 7059 N N . ARG B 1 219 ? -6.25 43.25 36.469 1 91.12 219 ARG B N 1
ATOM 7060 C CA . ARG B 1 219 ? -6.137 42.438 37.688 1 91.12 219 ARG B CA 1
ATOM 7061 C C . ARG B 1 219 ? -4.688 42.062 37.969 1 91.12 219 ARG B C 1
ATOM 7063 O O . ARG B 1 219 ? -4.254 42.062 39.125 1 91.12 219 ARG B O 1
ATOM 7070 N N . TYR B 1 220 ? -3.975 41.812 36.969 1 90.38 220 TYR B N 1
ATOM 7071 C CA . TYR B 1 220 ? -2.598 41.344 37.125 1 90.38 220 TYR B CA 1
ATOM 7072 C C . TYR B 1 220 ? -1.615 42.469 36.844 1 90.38 220 TYR B C 1
ATOM 7074 O O . TYR B 1 220 ? -0.404 42.25 36.781 1 90.38 220 TYR B O 1
ATOM 7082 N N . GLN B 1 221 ? -2.076 43.688 36.531 1 88.06 221 GLN B N 1
ATOM 7083 C CA . GLN B 1 221 ? -1.299 44.906 36.344 1 88.06 221 GLN B CA 1
ATOM 7084 C C . GLN B 1 221 ? -0.237 44.719 35.25 1 88.06 221 GLN B C 1
ATOM 7086 O O . GLN B 1 221 ? 0.94 45 35.5 1 88.06 221 GLN B O 1
ATOM 7091 N N . GLN B 1 222 ? -0.703 44.125 34.188 1 86.88 222 GLN B N 1
ATOM 7092 C CA . GLN B 1 222 ? 0.174 43.938 33.062 1 86.88 222 GLN B CA 1
ATOM 7093 C C . GLN B 1 222 ? -0.268 44.812 31.875 1 86.88 222 GLN B C 1
ATOM 7095 O O . GLN B 1 222 ? -1.333 45.438 31.938 1 86.88 222 GLN B O 1
ATOM 7100 N N . THR B 1 223 ? 0.545 44.938 30.875 1 79.56 223 THR B N 1
ATOM 7101 C CA . THR B 1 223 ? 0.252 45.812 29.75 1 79.56 223 THR B CA 1
ATOM 7102 C C . THR B 1 223 ? -0.443 45.062 28.625 1 79.56 223 THR B C 1
ATOM 7104 O O . THR B 1 223 ? -1.185 45.625 27.828 1 79.56 223 THR B O 1
ATOM 7107 N N . THR B 1 224 ? -0.144 43.812 28.578 1 81.94 224 THR B N 1
ATOM 7108 C CA . THR B 1 224 ? -0.724 43 27.5 1 81.94 224 THR B CA 1
ATOM 7109 C C . THR B 1 224 ? -1.22 41.656 28.031 1 81.94 224 THR B C 1
ATOM 7111 O O . THR B 1 224 ? -0.803 41.219 29.109 1 81.94 224 THR B O 1
ATOM 7114 N N . LEU B 1 225 ? -2.129 41.062 27.391 1 82.69 225 LEU B N 1
ATOM 7115 C CA . LEU B 1 225 ? -2.65 39.75 27.766 1 82.69 225 LEU B CA 1
ATOM 7116 C C . LEU B 1 225 ? -1.553 38.688 27.703 1 82.69 225 LEU B C 1
ATOM 7118 O O . LEU B 1 225 ? -1.597 37.688 28.453 1 82.69 225 LEU B O 1
ATOM 7122 N N . GLU B 1 226 ? -0.638 38.875 26.859 1 77.94 226 GLU B N 1
ATOM 7123 C CA . GLU B 1 226 ? 0.506 37.969 26.766 1 77.94 226 GLU B CA 1
ATOM 7124 C C . GLU B 1 226 ? 1.288 37.938 28.078 1 77.94 226 GLU B C 1
ATOM 7126 O O . GLU B 1 226 ? 1.695 36.875 28.547 1 77.94 226 GLU B O 1
ATOM 7131 N N . GLU B 1 227 ? 1.481 39.062 28.578 1 81.06 227 GLU B N 1
ATOM 7132 C CA . GLU B 1 227 ? 2.205 39.156 29.844 1 81.06 227 GLU B CA 1
ATOM 7133 C C . GLU B 1 227 ? 1.414 38.531 30.984 1 81.06 227 GLU B C 1
ATOM 7135 O O . GLU B 1 227 ? 1.997 37.938 31.906 1 81.06 227 GLU B O 1
ATOM 7140 N N . VAL B 1 228 ? 0.127 38.719 30.875 1 85.38 228 VAL B N 1
ATOM 7141 C CA . VAL B 1 228 ? -0.725 38.094 31.859 1 85.38 228 VAL B CA 1
ATOM 7142 C C . VAL B 1 228 ? -0.556 36.562 31.797 1 85.38 228 VAL B C 1
ATOM 7144 O O . VAL B 1 228 ? -0.42 35.906 32.812 1 85.38 228 VAL B O 1
ATOM 7147 N N . PHE B 1 229 ? -0.635 36.094 30.656 1 83 229 PHE B N 1
ATOM 7148 C CA . PHE B 1 229 ? -0.469 34.656 30.453 1 83 229 PHE B CA 1
ATOM 7149 C C . PHE B 1 229 ? 0.868 34.188 31.016 1 83 229 PHE B C 1
ATOM 7151 O O . PHE B 1 229 ? 0.933 33.156 31.688 1 83 229 PHE B O 1
ATOM 7158 N N . LEU B 1 230 ? 1.881 34.875 30.703 1 78.38 230 LEU B N 1
ATOM 7159 C CA . LEU B 1 230 ? 3.217 34.531 31.172 1 78.38 230 LEU B CA 1
ATOM 7160 C C . LEU B 1 230 ? 3.281 34.562 32.688 1 78.38 230 LEU B C 1
ATOM 7162 O O . LEU B 1 230 ? 3.896 33.688 33.312 1 78.38 230 LEU B O 1
ATOM 7166 N N . HIS B 1 231 ? 2.701 35.562 33.188 1 84.06 231 HIS B N 1
ATOM 7167 C CA . HIS B 1 231 ? 2.664 35.719 34.656 1 84.06 231 HIS B CA 1
ATOM 7168 C C . HIS B 1 231 ? 1.965 34.531 35.312 1 84.06 231 HIS B C 1
ATOM 7170 O O . HIS B 1 231 ? 2.422 34.031 36.344 1 84.06 231 HIS B O 1
ATOM 7176 N N . LEU B 1 232 ? 0.888 34.156 34.75 1 83.69 232 LEU B N 1
ATOM 7177 C CA . LEU B 1 232 ? 0.1 33.031 35.281 1 83.69 232 LEU B CA 1
ATOM 7178 C C . LEU B 1 232 ? 0.856 31.734 35.156 1 83.69 232 LEU B C 1
ATOM 7180 O O . LEU B 1 232 ? 0.739 30.859 36.031 1 83.69 232 LEU B O 1
ATOM 7184 N N . CYS B 1 233 ? 1.498 31.609 34.094 1 75.62 233 CYS B N 1
ATOM 7185 C CA . CYS B 1 233 ? 2.254 30.375 33.844 1 75.62 233 CYS B CA 1
ATOM 7186 C C . CYS B 1 233 ? 3.42 30.266 34.844 1 75.62 233 CYS B C 1
ATOM 7188 O O . CYS B 1 233 ? 3.758 29.172 35.281 1 75.62 233 CYS B O 1
ATOM 7190 N N . LEU B 1 234 ? 4.102 31.359 35.031 1 66.12 234 LEU B N 1
ATOM 7191 C CA . LEU B 1 234 ? 5.246 31.391 35.938 1 66.12 234 LEU B CA 1
ATOM 7192 C C . LEU B 1 234 ? 4.805 31.188 37.375 1 66.12 234 LEU B C 1
ATOM 7194 O O . LEU B 1 234 ? 5.52 30.562 38.188 1 66.12 234 LEU B O 1
ATOM 7198 N N . ARG B 1 235 ? 3.717 31.859 37.781 1 61 235 ARG B N 1
ATOM 7199 C CA . ARG B 1 235 ? 3.232 31.719 39.156 1 61 235 ARG B CA 1
ATOM 7200 C C . ARG B 1 235 ? 2.809 30.281 39.438 1 61 235 ARG B C 1
ATOM 7202 O O . ARG B 1 235 ? 2.92 29.797 40.562 1 61 235 ARG B O 1
ATOM 7209 N N . GLY B 1 236 ? 2.059 29.75 38.562 1 54.12 236 GLY B N 1
ATOM 7210 C CA . GLY B 1 236 ? 1.688 28.375 38.812 1 54.12 236 GLY B CA 1
ATOM 7211 C C . GLY B 1 236 ? 2.883 27.453 38.969 1 54.12 236 GLY B C 1
ATOM 7212 O O . GLY B 1 236 ? 2.736 26.297 39.406 1 54.12 236 GLY B O 1
ATOM 7213 N N . LYS B 1 237 ? 4.055 27.797 38.375 1 49.12 237 LYS B N 1
ATOM 7214 C CA . LYS B 1 237 ? 5.293 27.078 38.625 1 49.12 237 LYS B CA 1
ATOM 7215 C C . LYS B 1 237 ? 6.008 27.656 39.844 1 49.12 237 LYS B C 1
ATOM 7217 O O . LYS B 1 237 ? 6.219 28.859 39.938 1 49.12 237 LYS B O 1
ATOM 7222 N N . SER B 1 238 ? 6.02 27.266 41.094 1 36.38 238 SER B N 1
ATOM 7223 C CA . SER B 1 238 ? 7.055 27.547 42.062 1 36.38 238 SER B CA 1
ATOM 7224 C C . SER B 1 238 ? 8.359 27.984 41.406 1 36.38 238 SER B C 1
ATOM 7226 O O . SER B 1 238 ? 8.578 27.703 40.219 1 36.38 238 SER B O 1
ATOM 7228 N N . LYS B 1 239 ? 9.57 28.438 42.312 1 36.41 239 LYS B N 1
ATOM 7229 C CA . LYS B 1 239 ? 10.875 29.094 42.188 1 36.41 239 LYS B CA 1
ATOM 7230 C C . LYS B 1 239 ? 11.617 28.641 40.938 1 36.41 239 LYS B C 1
ATOM 7232 O O . LYS B 1 239 ? 12.586 29.266 40.531 1 36.41 239 LYS B O 1
ATOM 7237 N N . ASP B 1 240 ? 11.805 27.312 40.75 1 30.41 240 ASP B N 1
ATOM 7238 C CA . ASP B 1 240 ? 12.945 26.766 40 1 30.41 240 ASP B CA 1
ATOM 7239 C C . ASP B 1 240 ? 12.727 26.859 38.5 1 30.41 240 ASP B C 1
ATOM 7241 O O . ASP B 1 240 ? 12.586 25.844 37.812 1 30.41 240 ASP B O 1
ATOM 7245 N N . PHE B 1 241 ? 12.141 27.75 38 1 32.31 241 PHE B N 1
ATOM 7246 C CA . PHE B 1 241 ? 12.016 27.719 36.562 1 32.31 241 PHE B CA 1
ATOM 7247 C C . PHE B 1 241 ? 13.344 28.047 35.875 1 32.31 241 PHE B C 1
ATOM 7249 O O . PHE B 1 241 ? 13.375 28.484 34.75 1 32.31 241 PHE B O 1
ATOM 7256 N N . MET B 1 242 ? 14.344 28.297 36.656 1 31.97 242 MET B N 1
ATOM 7257 C CA . MET B 1 242 ? 15.516 28.172 35.781 1 31.97 242 MET B CA 1
ATOM 7258 C C . MET B 1 242 ? 15.461 26.875 35 1 31.97 242 MET B C 1
ATOM 7260 O O . MET B 1 242 ? 15.219 25.797 35.562 1 31.97 242 MET B O 1
ATOM 7264 N N . PRO B 1 243 ? 15.172 26.766 33.656 1 32.62 243 PRO B N 1
ATOM 7265 C CA . PRO B 1 243 ? 15.18 25.453 33.031 1 32.62 243 PRO B CA 1
ATOM 7266 C C . PRO B 1 243 ? 16.172 24.484 33.656 1 32.62 243 PRO B C 1
ATOM 7268 O O . PRO B 1 243 ? 17.344 24.469 33.312 1 32.62 243 PRO B O 1
ATOM 7271 N N . SER B 1 244 ? 16.484 24.406 34.906 1 30.48 244 SER B N 1
ATOM 7272 C CA . SER B 1 244 ? 17.375 23.391 35.469 1 30.48 244 SER B CA 1
ATOM 7273 C C . SER B 1 244 ? 16.906 21.984 35.094 1 30.48 244 SER B C 1
ATOM 7275 O O . SER B 1 244 ? 15.766 21.797 34.656 1 30.48 244 SER B O 1
ATOM 7277 N N . ASP B 1 245 ? 17.672 20.812 35.562 1 31.83 245 ASP B N 1
ATOM 7278 C CA . ASP B 1 245 ? 17.547 19.375 35.344 1 31.83 245 ASP B CA 1
ATOM 7279 C C . ASP B 1 245 ? 16.109 18.906 35.531 1 31.83 245 ASP B C 1
ATOM 7281 O O . ASP B 1 245 ? 15.672 17.922 34.906 1 31.83 245 ASP B O 1
ATOM 7285 N N . GLU B 1 246 ? 15.312 19.422 36.531 1 30.53 246 GLU B N 1
ATOM 7286 C CA . GLU B 1 246 ? 14.102 18.781 37.031 1 30.53 246 GLU B CA 1
ATOM 7287 C C . GLU B 1 246 ? 12.883 19.172 36.219 1 30.53 246 GLU B C 1
ATOM 7289 O O . GLU B 1 246 ? 11.773 18.703 36.469 1 30.53 246 GLU B O 1
ATOM 7294 N N . PHE B 1 247 ? 12.852 20.203 35.594 1 30.64 247 PHE B N 1
ATOM 7295 C CA . PHE B 1 247 ? 11.68 20.562 34.781 1 30.64 247 PHE B CA 1
ATOM 7296 C C . PHE B 1 247 ? 11.367 19.484 33.75 1 30.64 247 PHE B C 1
ATOM 7298 O O . PHE B 1 247 ? 10.203 19.25 33.438 1 30.64 247 PHE B O 1
ATOM 7305 N N . PHE B 1 248 ? 12.352 18.984 33.125 1 31.89 248 PHE B N 1
ATOM 7306 C CA . PHE B 1 248 ? 12.164 17.969 32.094 1 31.89 248 PHE B CA 1
ATOM 7307 C C . PHE B 1 248 ? 11.75 16.641 32.719 1 31.89 248 PHE B C 1
ATOM 7309 O O . PHE B 1 248 ? 11.43 15.688 32 1 31.89 248 PHE B O 1
ATOM 7316 N N . GLU B 1 249 ? 12.023 16.406 34 1 28.17 249 GLU B N 1
ATOM 7317 C CA . GLU B 1 249 ? 11.797 15.078 34.562 1 28.17 249 GLU B CA 1
ATOM 7318 C C . GLU B 1 249 ? 10.297 14.781 34.688 1 28.17 249 GLU B C 1
ATOM 7320 O O . GLU B 1 249 ? 9.883 13.625 34.594 1 28.17 249 GLU B O 1
ATOM 7325 N N . GLU B 1 250 ? 9.562 15.711 35.25 1 28.53 250 GLU B N 1
ATOM 7326 C CA . GLU B 1 250 ? 8.242 15.219 35.625 1 28.53 250 GLU B CA 1
ATOM 7327 C C . GLU B 1 250 ? 7.387 14.898 34.406 1 28.53 250 GLU B C 1
ATOM 7329 O O . GLU B 1 250 ? 6.492 14.055 34.469 1 28.53 250 GLU B O 1
ATOM 7334 N N . ASN B 1 251 ? 7.484 15.719 33.406 1 30.48 251 ASN B N 1
ATOM 7335 C CA . ASN B 1 251 ? 6.461 15.539 32.406 1 30.48 251 ASN B CA 1
ATOM 7336 C C . ASN B 1 251 ? 6.82 14.406 31.438 1 30.48 251 ASN B C 1
ATOM 7338 O O . ASN B 1 251 ? 6.234 14.289 30.359 1 30.48 251 ASN B O 1
ATOM 7342 N N . ALA B 1 252 ? 7.988 13.867 31.594 1 30.16 252 ALA B N 1
ATOM 7343 C CA . ALA B 1 252 ? 8.477 12.797 30.719 1 30.16 252 ALA B CA 1
ATOM 7344 C C . ALA B 1 252 ? 7.484 11.633 30.688 1 30.16 252 ALA B C 1
ATOM 7346 O O . ALA B 1 252 ? 7.613 10.727 29.859 1 30.16 252 ALA B O 1
ATOM 7347 N N . GLN B 1 253 ? 6.906 11.266 31.844 1 26.75 253 GLN B N 1
ATOM 7348 C CA . GLN B 1 253 ? 6.297 9.945 31.891 1 26.75 253 GLN B CA 1
ATOM 7349 C C . GLN B 1 253 ? 5.086 9.859 30.969 1 26.75 253 GLN B C 1
ATOM 7351 O O . GLN B 1 253 ? 4.41 8.828 30.922 1 26.75 253 GLN B O 1
ATOM 7356 N N . LYS B 1 254 ? 4.555 10.961 30.625 1 29.14 254 LYS B N 1
ATOM 7357 C CA . LYS B 1 254 ? 3.232 10.75 30.031 1 29.14 254 LYS B CA 1
ATOM 7358 C C . LYS B 1 254 ? 3.332 10.383 28.562 1 29.14 254 LYS B C 1
ATOM 7360 O O . LYS B 1 254 ? 3.32 11.258 27.688 1 29.14 254 LYS B O 1
ATOM 7365 N N . SER B 1 255 ? 4.297 9.555 28.297 1 27.11 255 SER B N 1
ATOM 7366 C CA . SER B 1 255 ? 4.281 9.008 26.953 1 27.11 255 SER B CA 1
ATOM 7367 C C . SER B 1 255 ? 2.891 8.5 26.578 1 27.11 255 SER B C 1
ATOM 7369 O O . SER B 1 255 ? 2.258 7.777 27.344 1 27.11 255 SER B O 1
ATOM 7371 N N . ILE B 1 256 ? 2.23 9.234 25.859 1 25.94 256 ILE B N 1
ATOM 7372 C CA . ILE B 1 256 ? 0.978 8.758 25.281 1 25.94 256 ILE B CA 1
ATOM 7373 C C . ILE B 1 256 ? 1.185 7.375 24.656 1 25.94 256 ILE B C 1
ATOM 7375 O O . ILE B 1 256 ? 1.973 7.219 23.734 1 25.94 256 ILE B O 1
ATOM 7379 N N . ASP B 1 257 ? 1.282 6.422 25.453 1 24.39 257 ASP B N 1
ATOM 7380 C CA . ASP B 1 257 ? 1.161 5.09 24.875 1 24.39 257 ASP B CA 1
ATOM 7381 C C . ASP B 1 257 ? 0.019 5.039 23.859 1 24.39 257 ASP B C 1
ATOM 7383 O O . ASP B 1 257 ? -1.111 5.422 24.172 1 24.39 257 ASP B O 1
ATOM 7387 N N . PRO B 1 258 ? 0.34 5.047 22.703 1 27.41 258 PRO B N 1
ATOM 7388 C CA . PRO B 1 258 ? -0.723 4.961 21.688 1 27.41 258 PRO B CA 1
ATOM 7389 C C . PRO B 1 258 ? -1.771 3.904 22.031 1 27.41 258 PRO B C 1
ATOM 7391 O O . PRO B 1 258 ? -2.672 3.646 21.219 1 27.41 258 PRO B O 1
ATOM 7394 N N . LYS B 1 259 ? -1.334 2.977 22.906 1 29.48 259 LYS B N 1
ATOM 7395 C CA . LYS B 1 259 ? -2.271 1.876 23.109 1 29.48 259 LYS B CA 1
ATOM 7396 C C . LYS B 1 259 ? -3.545 2.363 23.797 1 29.48 259 LYS B C 1
ATOM 7398 O O . LYS B 1 259 ? -4.309 1.563 24.344 1 29.48 259 LYS B O 1
ATOM 7403 N N . MET B 1 260 ? -3.594 3.635 24.078 1 27.16 260 MET B N 1
ATOM 7404 C CA . MET B 1 260 ? -4.555 4 25.109 1 27.16 260 MET B CA 1
ATOM 7405 C C . MET B 1 260 ? -5.965 3.582 24.719 1 27.16 260 MET B C 1
ATOM 7407 O O . MET B 1 260 ? -6.941 4.016 25.344 1 27.16 260 MET B O 1
ATOM 7411 N N . GLU B 1 261 ? -6.07 3.053 23.578 1 26.42 261 GLU B N 1
ATOM 7412 C CA . GLU B 1 261 ? -7.465 3.207 23.156 1 26.42 261 GLU B CA 1
ATOM 7413 C C . GLU B 1 261 ? -8.391 2.369 24.031 1 26.42 261 GLU B C 1
ATOM 7415 O O . GLU B 1 261 ? -9.602 2.332 23.797 1 26.42 261 GLU B O 1
ATOM 7420 N N . ILE B 1 262 ? -7.777 1.42 24.859 1 27.19 262 ILE B N 1
ATOM 7421 C CA . ILE B 1 262 ? -8.891 0.511 25.109 1 27.19 262 ILE B CA 1
ATOM 7422 C C . ILE B 1 262 ? -9.836 1.128 26.141 1 27.19 262 ILE B C 1
ATOM 7424 O O . ILE B 1 262 ? -9.602 1.017 27.344 1 27.19 262 ILE B O 1
ATOM 7428 N N . LEU B 1 263 ? -10 2.402 26.25 1 25.06 263 LEU B N 1
ATOM 7429 C CA . LEU B 1 263 ? -10.875 2.801 27.359 1 25.06 263 LEU B CA 1
ATOM 7430 C C . LEU B 1 263 ? -12.188 2.014 27.312 1 25.06 263 LEU B C 1
ATOM 7432 O O . LEU B 1 263 ? -12.617 1.574 26.25 1 25.06 263 LEU B O 1
ATOM 7436 N N . GLN B 1 264 ? -12.703 1.742 28.516 1 25.69 264 GLN B N 1
ATOM 7437 C CA . GLN B 1 264 ? -13.961 1.135 28.953 1 25.69 264 GLN B CA 1
ATOM 7438 C C . GLN B 1 264 ? -15.156 1.863 28.359 1 25.69 264 GLN B C 1
ATOM 7440 O O . GLN B 1 264 ? -15.234 3.094 28.406 1 25.69 264 GLN B O 1
ATOM 7445 N N . LYS B 1 265 ? -15.961 1.214 27.609 1 31.2 265 LYS B N 1
ATOM 7446 C CA . LYS B 1 265 ? -17.109 1.285 26.719 1 31.2 265 LYS B CA 1
ATOM 7447 C C . LYS B 1 265 ? -18.359 1.729 27.469 1 31.2 265 LYS B C 1
ATOM 7449 O O . LYS B 1 265 ? -19.125 0.897 27.969 1 31.2 265 LYS B O 1
ATOM 7454 N N . LYS B 1 266 ? -18.344 2.676 28.547 1 29.86 266 LYS B N 1
ATOM 7455 C CA . LYS B 1 266 ? -19.75 2.756 28.938 1 29.86 266 LYS B CA 1
ATOM 7456 C C . LYS B 1 266 ? -20.609 3.289 27.797 1 29.86 266 LYS B C 1
ATOM 7458 O O . LYS B 1 266 ? -20.203 4.219 27.094 1 29.86 266 LYS B O 1
ATOM 7463 N N . SER B 1 267 ? -21.672 2.555 27.422 1 30.34 267 SER B N 1
ATOM 7464 C CA . SER B 1 267 ? -22.734 2.6 26.422 1 30.34 267 SER B CA 1
ATOM 7465 C C . SER B 1 267 ? -23.453 3.943 26.438 1 30.34 267 SER B C 1
ATOM 7467 O O . SER B 1 267 ? -23.875 4.414 27.5 1 30.34 267 SER B O 1
ATOM 7469 N N . ILE B 1 268 ? -22.984 4.852 25.703 1 32.03 268 ILE B N 1
ATOM 7470 C CA . ILE B 1 268 ? -23.734 6.066 25.375 1 32.03 268 ILE B CA 1
ATOM 7471 C C . ILE B 1 268 ? -25.172 5.715 25.031 1 32.03 268 ILE B C 1
ATOM 7473 O O . ILE B 1 268 ? -25.422 4.934 24.109 1 32.03 268 ILE B O 1
ATOM 7477 N N . GLU B 1 269 ? -26.047 5.754 26 1 30.27 269 GLU B N 1
ATOM 7478 C CA . GLU B 1 269 ? -27.484 5.711 25.734 1 30.27 269 GLU B CA 1
ATOM 7479 C C . GLU B 1 269 ? -27.859 6.727 24.656 1 30.27 269 GLU B C 1
ATOM 7481 O O . GLU B 1 269 ? -27.641 7.926 24.828 1 30.27 269 GLU B O 1
ATOM 7486 N N . SER B 1 270 ? -27.641 6.531 23.453 1 34.97 270 SER B N 1
ATOM 7487 C CA . SER B 1 270 ? -28.078 7.324 22.312 1 34.97 270 SER B CA 1
ATOM 7488 C C . SER B 1 270 ? -29.547 7.73 22.453 1 34.97 270 SER B C 1
ATOM 7490 O O . SER B 1 270 ? -30.391 6.902 22.812 1 34.97 270 SER B O 1
ATOM 7492 N N . ASP B 1 271 ? -29.828 8.828 22.938 1 34.44 271 ASP B N 1
ATOM 7493 C CA . ASP B 1 271 ? -31.219 9.273 22.828 1 34.44 271 ASP B CA 1
ATOM 7494 C C . ASP B 1 271 ? -31.797 8.984 21.453 1 34.44 271 ASP B C 1
ATOM 7496 O O . ASP B 1 271 ? -31.109 9.156 20.438 1 34.44 271 ASP B O 1
ATOM 7500 N N . PRO B 1 272 ? -32.906 8.219 21.391 1 36.81 272 PRO B N 1
ATOM 7501 C CA . PRO B 1 272 ? -33.656 7.863 20.172 1 36.81 272 PRO B CA 1
ATOM 7502 C C . PRO B 1 272 ? -34.062 9.086 19.359 1 36.81 272 PRO B C 1
ATOM 7504 O O . PRO B 1 272 ? -34.969 9.828 19.766 1 36.81 272 PRO B O 1
ATOM 7507 N N . ASN B 1 273 ? -33.219 10.016 19.109 1 39.91 273 ASN B N 1
ATOM 7508 C CA . ASN B 1 273 ? -33.844 10.859 18.109 1 39.91 273 ASN B CA 1
ATOM 7509 C C . ASN B 1 273 ? -34.656 10.031 17.109 1 39.91 273 ASN B C 1
ATOM 7511 O O . ASN B 1 273 ? -34.219 8.953 16.688 1 39.91 273 ASN B O 1
ATOM 7515 N N . GLN B 1 274 ? -35.875 10.117 17.109 1 41.19 274 GLN B N 1
ATOM 7516 C CA . GLN B 1 274 ? -36.844 9.508 16.203 1 41.19 274 GLN B CA 1
ATOM 7517 C C . GLN B 1 274 ? -36.281 9.406 14.789 1 41.19 274 GLN B C 1
ATOM 7519 O O . GLN B 1 274 ? -36.125 10.422 14.109 1 41.19 274 GLN B O 1
ATOM 7524 N N . SER B 1 275 ? -35.312 8.648 14.539 1 50.59 275 SER B N 1
ATOM 7525 C CA . SER B 1 275 ? -34.719 8.266 13.273 1 50.59 275 SER B CA 1
ATOM 7526 C C . SER B 1 275 ? -35.75 8.07 12.18 1 50.59 275 SER B C 1
ATOM 7528 O O . SER B 1 275 ? -36.656 7.25 12.328 1 50.59 275 SER B O 1
ATOM 7530 N N . ASN B 1 276 ? -36.156 9.18 11.688 1 65.06 276 ASN B N 1
ATOM 7531 C CA . ASN B 1 276 ? -36.938 9.008 10.461 1 65.06 276 ASN B CA 1
ATOM 7532 C C . ASN B 1 276 ? -36.125 8.25 9.398 1 65.06 276 ASN B C 1
ATOM 7534 O O . ASN B 1 276 ? -35.094 8.727 8.953 1 65.06 276 ASN B O 1
ATOM 7538 N N . LEU B 1 277 ? -36.469 7.066 9.344 1 66.75 277 LEU B N 1
ATOM 7539 C CA . LEU B 1 277 ? -35.844 6.133 8.422 1 66.75 277 LEU B CA 1
ATOM 7540 C C . LEU B 1 277 ? -35.625 6.781 7.059 1 66.75 277 LEU B C 1
ATOM 7542 O O . LEU B 1 277 ? -34.562 6.57 6.434 1 66.75 277 LEU B O 1
ATOM 7546 N N . LEU B 1 278 ? -36.656 7.586 6.668 1 67.12 278 LEU B N 1
ATOM 7547 C CA . LEU B 1 278 ? -36.531 8.211 5.352 1 67.12 278 LEU B CA 1
ATOM 7548 C C . LEU B 1 278 ? -35.406 9.242 5.332 1 67.12 278 LEU B C 1
ATOM 7550 O O . LEU B 1 278 ? -34.688 9.352 4.344 1 67.12 278 LEU B O 1
ATOM 7554 N N . LEU B 1 279 ? -35.344 9.898 6.355 1 71.75 279 LEU B N 1
ATOM 7555 C CA . LEU B 1 279 ? -34.344 10.938 6.449 1 71.75 279 LEU B CA 1
ATOM 7556 C C . LEU B 1 279 ? -32.938 10.32 6.527 1 71.75 279 LEU B C 1
ATOM 7558 O O . LEU B 1 279 ? -32 10.828 5.918 1 71.75 279 LEU B O 1
ATOM 7562 N N . ASP B 1 280 ? -32.906 9.242 7.133 1 82.94 280 ASP B N 1
ATOM 7563 C CA . ASP B 1 280 ? -31.625 8.539 7.227 1 82.94 280 ASP B CA 1
ATOM 7564 C C . ASP B 1 280 ? -31.203 7.988 5.863 1 82.94 280 ASP B C 1
ATOM 7566 O O . ASP B 1 280 ? -30.016 8 5.527 1 82.94 280 ASP B O 1
ATOM 7570 N N . PHE B 1 281 ? -32.25 7.715 5.113 1 87.88 281 PHE B N 1
ATOM 7571 C CA . PHE B 1 281 ? -31.953 7.199 3.777 1 87.88 281 PHE B CA 1
ATOM 7572 C C . PHE B 1 281 ? -31.422 8.305 2.877 1 87.88 281 PHE B C 1
ATOM 7574 O O . PHE B 1 281 ? -30.484 8.086 2.098 1 87.88 281 PHE B O 1
ATOM 7581 N N . TRP B 1 282 ? -32.031 9.445 3.035 1 87.56 282 TRP B N 1
ATOM 7582 C CA . TRP B 1 282 ? -31.547 10.57 2.232 1 87.56 282 TRP B CA 1
ATOM 7583 C C . TRP B 1 282 ? -30.109 10.93 2.594 1 87.56 282 TRP B C 1
ATOM 7585 O O . TRP B 1 282 ? -29.297 11.18 1.711 1 87.56 282 TRP B O 1
ATOM 7595 N N . ILE B 1 283 ? -29.828 10.914 3.832 1 90.31 283 ILE B N 1
ATOM 7596 C CA . ILE B 1 283 ? -28.469 11.227 4.297 1 90.31 283 ILE B CA 1
ATOM 7597 C C . ILE B 1 283 ? -27.5 10.172 3.781 1 90.31 283 ILE B C 1
ATOM 7599 O O . ILE B 1 283 ? -26.375 10.5 3.387 1 90.31 283 ILE B O 1
ATOM 7603 N N . LEU B 1 284 ? -28.016 9.039 3.771 1 92.88 284 LEU B N 1
ATOM 7604 C CA . LEU B 1 284 ? -27.203 7.949 3.25 1 92.88 284 LEU B CA 1
ATOM 7605 C C . LEU B 1 284 ? -26.828 8.195 1.791 1 92.88 284 LEU B C 1
ATOM 7607 O O . LEU B 1 284 ? -25.672 8.039 1.406 1 92.88 284 LEU B O 1
ATOM 7611 N N . LEU B 1 285 ? -27.734 8.602 1.028 1 93.12 285 LEU B N 1
ATOM 7612 C CA . LEU B 1 285 ? -27.5 8.859 -0.389 1 93.12 285 LEU B CA 1
ATOM 7613 C C . LEU B 1 285 ? -26.531 10.016 -0.576 1 93.12 285 LEU B C 1
ATOM 7615 O O . LEU B 1 285 ? -25.703 9.992 -1.487 1 93.12 285 LEU B O 1
ATOM 7619 N N . VAL B 1 286 ? -26.656 10.977 0.284 1 91.94 286 VAL B N 1
ATOM 7620 C CA . VAL B 1 286 ? -25.781 12.141 0.223 1 91.94 286 VAL B CA 1
ATOM 7621 C C . VAL B 1 286 ? -24.344 11.727 0.535 1 91.94 286 VAL B C 1
ATOM 7623 O O . VAL B 1 286 ? -23.406 12.133 -0.162 1 91.94 286 VAL B O 1
ATOM 7626 N N . LEU B 1 287 ? -24.234 10.914 1.523 1 94.06 287 LEU B N 1
ATOM 7627 C CA . LEU B 1 287 ? -22.922 10.438 1.902 1 94.06 287 LEU B CA 1
ATOM 7628 C C . LEU B 1 287 ? -22.328 9.539 0.812 1 94.06 287 LEU B C 1
ATOM 7630 O O . LEU B 1 287 ? -21.125 9.578 0.558 1 94.06 287 LEU B O 1
ATOM 7634 N N . MET B 1 288 ? -23.172 8.797 0.197 1 94.31 288 MET B N 1
ATOM 7635 C CA . MET B 1 288 ? -22.719 7.934 -0.888 1 94.31 288 MET B CA 1
ATOM 7636 C C . MET B 1 288 ? -22.188 8.758 -2.057 1 94.31 288 MET B C 1
ATOM 7638 O O . MET B 1 288 ? -21.141 8.414 -2.637 1 94.31 288 MET B O 1
ATOM 7642 N N . HIS B 1 289 ? -22.938 9.727 -2.355 1 92.19 289 HIS B N 1
ATOM 7643 C CA . HIS B 1 289 ? -22.5 10.609 -3.434 1 92.19 289 HIS B CA 1
ATOM 7644 C C . HIS B 1 289 ? -21.125 11.195 -3.135 1 92.19 289 HIS B C 1
ATOM 7646 O O . HIS B 1 289 ? -20.281 11.281 -4.023 1 92.19 289 HIS B O 1
ATOM 7652 N N . LYS B 1 290 ? -20.875 11.602 -1.931 1 92.31 290 LYS B N 1
ATOM 7653 C CA . LYS B 1 290 ? -19.594 12.125 -1.501 1 92.31 290 LYS B CA 1
ATOM 7654 C C . LYS B 1 290 ? -18.484 11.078 -1.649 1 92.31 290 LYS B C 1
ATOM 7656 O O . LYS B 1 290 ? -17.422 11.359 -2.189 1 92.31 290 LYS B O 1
ATOM 7661 N N . ASN B 1 291 ? -18.828 9.891 -1.213 1 92.94 291 ASN B N 1
ATOM 7662 C CA . ASN B 1 291 ? -17.844 8.812 -1.276 1 92.94 291 ASN B CA 1
ATOM 7663 C C . ASN B 1 291 ? -17.469 8.477 -2.719 1 92.94 291 ASN B C 1
ATOM 7665 O O . ASN B 1 291 ? -16.297 8.25 -3.027 1 92.94 291 ASN B O 1
ATOM 7669 N N . LEU B 1 292 ? -18.422 8.422 -3.584 1 91.56 292 LEU B N 1
ATOM 7670 C CA . LEU B 1 292 ? -18.188 8.102 -4.988 1 91.56 292 LEU B CA 1
ATOM 7671 C C . LEU B 1 292 ? -17.375 9.203 -5.668 1 91.56 292 LEU B C 1
ATOM 7673 O O . LEU B 1 292 ? -16.531 8.922 -6.523 1 91.56 292 LEU B O 1
ATOM 7677 N N . SER B 1 293 ? -17.578 10.406 -5.25 1 88.19 293 SER B N 1
ATOM 7678 C CA . SER B 1 293 ? -16.797 11.508 -5.805 1 88.19 293 SER B CA 1
ATOM 7679 C C . SER B 1 293 ? -15.344 11.438 -5.359 1 88.19 293 SER B C 1
ATOM 7681 O O . SER B 1 293 ? -14.438 11.734 -6.141 1 88.19 293 SER B O 1
ATOM 7683 N N . LYS B 1 294 ? -15.117 11.039 -4.164 1 87.25 294 LYS B N 1
ATOM 7684 C CA . LYS B 1 294 ? -13.773 10.938 -3.607 1 87.25 294 LYS B CA 1
ATOM 7685 C C . LYS B 1 294 ? -12.977 9.82 -4.277 1 87.25 294 LYS B C 1
ATOM 7687 O O . LYS B 1 294 ? -11.75 9.891 -4.359 1 87.25 294 LYS B O 1
ATOM 7692 N N . PHE B 1 295 ? -13.719 8.844 -4.715 1 86.44 295 PHE B N 1
ATOM 7693 C CA . PHE B 1 295 ? -13.07 7.742 -5.41 1 86.44 295 PHE B CA 1
ATOM 7694 C C . PHE B 1 295 ? -12.289 8.25 -6.613 1 86.44 295 PHE B C 1
ATOM 7696 O O . PHE B 1 295 ? -11.156 7.809 -6.852 1 86.44 295 PHE B O 1
ATOM 7703 N N . PHE B 1 296 ? -12.789 9.195 -7.281 1 78 296 PHE B N 1
ATOM 7704 C CA . PHE B 1 296 ? -12.18 9.68 -8.516 1 78 296 PHE B CA 1
ATOM 7705 C C . PHE B 1 296 ? -11.055 10.664 -8.211 1 78 296 PHE B C 1
ATOM 7707 O O . PHE B 1 296 ? -10.25 10.977 -9.094 1 78 296 PHE B O 1
ATOM 7714 N N . GLN B 1 297 ? -10.961 11.109 -6.977 1 72.06 297 GLN B N 1
ATOM 7715 C CA . GLN B 1 297 ? -9.906 12.039 -6.57 1 72.06 297 GLN B CA 1
ATOM 7716 C C . GLN B 1 297 ? -8.586 11.305 -6.336 1 72.06 297 GLN B C 1
ATOM 7718 O O . GLN B 1 297 ? -7.516 11.852 -6.598 1 72.06 297 GLN B O 1
ATOM 7723 N N . PHE B 1 298 ? -8.734 10.086 -5.93 1 67.94 298 PHE B N 1
ATOM 7724 C CA . PHE B 1 298 ? -7.539 9.375 -5.5 1 67.94 298 PHE B CA 1
ATOM 7725 C C . PHE B 1 298 ? -7.035 8.445 -6.594 1 67.94 298 PHE B C 1
ATOM 7727 O O . PHE B 1 298 ? -7.68 7.438 -6.898 1 67.94 298 PHE B O 1
ATOM 7734 N N . ASN B 1 299 ? -5.902 8.82 -7.145 1 69.31 299 ASN B N 1
ATOM 7735 C CA . ASN B 1 299 ? -5.305 8.062 -8.234 1 69.31 299 ASN B CA 1
ATOM 7736 C C . ASN B 1 299 ? -5.062 6.605 -7.84 1 69.31 299 ASN B C 1
ATOM 7738 O O . ASN B 1 299 ? -5.273 5.695 -8.641 1 69.31 299 ASN B O 1
ATOM 7742 N N . ILE B 1 300 ? -4.918 6.418 -6.527 1 69.69 300 ILE B N 1
ATOM 7743 C CA . ILE B 1 300 ? -4.582 5.078 -6.066 1 69.69 300 ILE B CA 1
ATOM 7744 C C . ILE B 1 300 ? -5.801 4.164 -6.207 1 69.69 300 ILE B C 1
ATOM 7746 O O . ILE B 1 300 ? -5.676 3.012 -6.621 1 69.69 300 ILE B O 1
ATOM 7750 N N . THR B 1 301 ? -6.906 4.703 -5.906 1 73.75 301 THR B N 1
ATOM 7751 C CA . THR B 1 301 ? -8.117 3.889 -5.93 1 73.75 301 THR B CA 1
ATOM 7752 C C . THR B 1 301 ? -8.5 3.539 -7.363 1 73.75 301 THR B C 1
ATOM 7754 O O . THR B 1 301 ? -8.969 2.43 -7.633 1 73.75 301 THR B O 1
ATOM 7757 N N . MET B 1 302 ? -8.125 4.355 -8.234 1 78.5 302 MET B N 1
ATOM 7758 C CA . MET B 1 302 ? -8.422 4.074 -9.633 1 78.5 302 MET B CA 1
ATOM 7759 C C . MET B 1 302 ? -7.516 2.975 -10.172 1 78.5 302 MET B C 1
ATOM 7761 O O . MET B 1 302 ? -7.961 2.117 -10.938 1 78.5 302 MET B O 1
ATOM 7765 N N . LEU B 1 303 ? -6.355 3.021 -9.719 1 77.88 303 LEU B N 1
ATOM 7766 C CA . LEU B 1 303 ? -5.41 2.004 -10.164 1 77.88 303 LEU B CA 1
ATOM 7767 C C . LEU B 1 303 ? -5.82 0.624 -9.664 1 77.88 303 LEU B C 1
ATOM 7769 O O . LEU B 1 303 ? -5.805 -0.349 -10.422 1 77.88 303 LEU B O 1
ATOM 7773 N N . ILE B 1 304 ? -6.246 0.585 -8.414 1 82.31 304 ILE B N 1
ATOM 7774 C CA . ILE B 1 304 ? -6.613 -0.694 -7.816 1 82.31 304 ILE B CA 1
ATOM 7775 C C . ILE B 1 304 ? -7.922 -1.19 -8.422 1 82.31 304 ILE B C 1
ATOM 7777 O O . ILE B 1 304 ? -8.141 -2.398 -8.539 1 82.31 304 ILE B O 1
ATOM 7781 N N . PHE B 1 305 ? -8.68 -0.227 -8.859 1 86.44 305 PHE B N 1
ATOM 7782 C CA . PHE B 1 305 ? -9.969 -0.537 -9.469 1 86.44 305 PHE B CA 1
ATOM 7783 C C . PHE B 1 305 ? -9.781 -1.319 -10.758 1 86.44 305 PHE B C 1
ATOM 7785 O O . PHE B 1 305 ? -10.609 -2.174 -11.102 1 86.44 305 PHE B O 1
ATOM 7792 N N . LEU B 1 306 ? -8.68 -1.15 -11.383 1 86.19 306 LEU B N 1
ATOM 7793 C CA . LEU B 1 306 ? -8.453 -1.767 -12.68 1 86.19 306 LEU B CA 1
ATOM 7794 C C . LEU B 1 306 ? -7.707 -3.088 -12.539 1 86.19 306 LEU B C 1
ATOM 7796 O O . LEU B 1 306 ? -7.578 -3.844 -13.5 1 86.19 306 LEU B O 1
ATOM 7800 N N . VAL B 1 307 ? -7.348 -3.426 -11.383 1 82.88 307 VAL B N 1
ATOM 7801 C CA . VAL B 1 307 ? -6.488 -4.582 -11.148 1 82.88 307 VAL B CA 1
ATOM 7802 C C . VAL B 1 307 ? -7.215 -5.859 -11.562 1 82.88 307 VAL B C 1
ATOM 7804 O O . VAL B 1 307 ? -6.676 -6.676 -12.312 1 82.88 307 VAL B O 1
ATOM 7807 N N . PRO B 1 308 ? -8.438 -6.027 -11.148 1 84.31 308 PRO B N 1
ATOM 7808 C CA . PRO B 1 308 ? -9.086 -7.281 -11.531 1 84.31 308 PRO B CA 1
ATOM 7809 C C . PRO B 1 308 ? -9.258 -7.43 -13.039 1 84.31 308 PRO B C 1
ATOM 7811 O O . PRO B 1 308 ? -9.047 -8.516 -13.586 1 84.31 308 PRO B O 1
ATOM 7814 N N . ALA B 1 309 ? -9.586 -6.371 -13.695 1 87.31 309 ALA B N 1
ATOM 7815 C CA . ALA B 1 309 ? -9.719 -6.422 -15.148 1 87.31 309 ALA B CA 1
ATOM 7816 C C . ALA B 1 309 ? -8.375 -6.684 -15.82 1 87.31 309 ALA B C 1
ATOM 7818 O O . ALA B 1 309 ? -8.297 -7.43 -16.797 1 87.31 309 ALA B O 1
ATOM 7819 N N . PHE B 1 310 ? -7.41 -6.18 -15.32 1 86 310 PHE B N 1
ATOM 7820 C CA . PHE B 1 310 ? -6.066 -6.383 -15.852 1 86 310 PHE B CA 1
ATOM 7821 C C . PHE B 1 310 ? -5.621 -7.828 -15.648 1 86 310 PHE B C 1
ATOM 7823 O O . PHE B 1 310 ? -4.961 -8.406 -16.516 1 86 310 PHE B O 1
ATOM 7830 N N . GLN B 1 311 ? -5.945 -8.32 -14.539 1 83.38 311 GLN B N 1
ATOM 7831 C CA . GLN B 1 311 ? -5.582 -9.711 -14.273 1 83.38 311 GLN B CA 1
ATOM 7832 C C . GLN B 1 311 ? -6.359 -10.664 -15.18 1 83.38 311 GLN B C 1
ATOM 7834 O O . GLN B 1 311 ? -5.832 -11.688 -15.609 1 83.38 311 GLN B O 1
ATOM 7839 N N . ALA B 1 312 ? -7.59 -10.352 -15.422 1 85.94 312 ALA B N 1
ATOM 7840 C CA . ALA B 1 312 ? -8.359 -11.141 -16.375 1 85.94 312 ALA B CA 1
ATOM 7841 C C . ALA B 1 312 ? -7.734 -11.086 -17.766 1 85.94 312 ALA B C 1
ATOM 7843 O O . ALA B 1 312 ? -7.707 -12.094 -18.484 1 85.94 312 ALA B O 1
ATOM 7844 N N . LEU B 1 313 ? -7.18 -9.961 -18.094 1 84.88 313 LEU B N 1
ATOM 7845 C CA . LEU B 1 313 ? -6.496 -9.789 -19.359 1 84.88 313 LEU B CA 1
ATOM 7846 C C . LEU B 1 313 ? -5.234 -10.648 -19.422 1 84.88 313 LEU B C 1
ATOM 7848 O O . LEU B 1 313 ? -4.965 -11.289 -20.438 1 84.88 313 LEU B O 1
ATOM 7852 N N . ILE B 1 314 ? -4.574 -10.719 -18.359 1 81.75 314 ILE B N 1
ATOM 7853 C CA . ILE B 1 314 ? -3.357 -11.523 -18.281 1 81.75 314 ILE B CA 1
ATOM 7854 C C . ILE B 1 314 ? -3.701 -13 -18.422 1 81.75 314 ILE B C 1
ATOM 7856 O O . ILE B 1 314 ? -3.027 -13.734 -19.156 1 81.75 314 ILE B O 1
ATOM 7860 N N . LEU B 1 315 ? -4.738 -13.398 -17.781 1 83 315 LEU B N 1
ATOM 7861 C CA . LEU B 1 315 ? -5.168 -14.789 -17.844 1 83 315 LEU B CA 1
ATOM 7862 C C . LEU B 1 315 ? -5.551 -15.18 -19.266 1 83 315 LEU B C 1
ATOM 7864 O O . LEU B 1 315 ? -5.168 -16.25 -19.75 1 83 315 LEU B O 1
ATOM 7868 N N . GLY B 1 316 ? -6.258 -14.266 -19.922 1 80.88 316 GLY B N 1
ATOM 7869 C CA . GLY B 1 316 ? -6.68 -14.539 -21.297 1 80.88 316 GLY B CA 1
ATOM 7870 C C . GLY B 1 316 ? -5.527 -14.547 -22.281 1 80.88 316 GLY B C 1
ATOM 7871 O O . GLY B 1 316 ? -5.531 -15.328 -23.234 1 80.88 316 GLY B O 1
ATOM 7872 N N . LEU B 1 317 ? -4.516 -13.844 -21.969 1 78.44 317 LEU B N 1
ATOM 7873 C CA . LEU B 1 317 ? -3.393 -13.727 -22.891 1 78.44 317 LEU B CA 1
ATOM 7874 C C . LEU B 1 317 ? -2.359 -14.82 -22.625 1 78.44 317 LEU B C 1
ATOM 7876 O O . LEU B 1 317 ? -1.679 -15.273 -23.562 1 78.44 317 LEU B O 1
ATOM 7880 N N . MET B 1 318 ? -2.273 -15.305 -21.406 1 74.69 318 MET B N 1
ATOM 7881 C CA . MET B 1 318 ? -1.142 -16.156 -21.047 1 74.69 318 MET B CA 1
ATOM 7882 C C . MET B 1 318 ? -1.552 -17.625 -21.016 1 74.69 318 MET B C 1
ATOM 7884 O O . MET B 1 318 ? -0.761 -18.5 -21.359 1 74.69 318 MET B O 1
ATOM 7888 N N . TYR B 1 319 ? -2.688 -17.891 -20.609 1 73.69 319 TYR B N 1
ATOM 7889 C CA . TYR B 1 319 ? -2.984 -19.297 -20.344 1 73.69 319 TYR B CA 1
ATOM 7890 C C . TYR B 1 319 ? -4.047 -19.828 -21.312 1 73.69 319 TYR B C 1
ATOM 7892 O O . TYR B 1 319 ? -4.766 -20.781 -21 1 73.69 319 TYR B O 1
ATOM 7900 N N . ASP B 1 320 ? -4.078 -19.109 -22.453 1 69.5 320 ASP B N 1
ATOM 7901 C CA . ASP B 1 320 ? -5.102 -19.547 -23.391 1 69.5 320 ASP B CA 1
ATOM 7902 C C . ASP B 1 320 ? -4.477 -20.266 -24.594 1 69.5 320 ASP B C 1
ATOM 7904 O O . ASP B 1 320 ? -4.988 -20.172 -25.719 1 69.5 320 ASP B O 1
ATOM 7908 N N . VAL B 1 321 ? -3.35 -20.969 -24.266 1 69.81 321 VAL B N 1
ATOM 7909 C CA . VAL B 1 321 ? -2.717 -21.641 -25.391 1 69.81 321 VAL B CA 1
ATOM 7910 C C . VAL B 1 321 ? -3.195 -23.094 -25.453 1 69.81 321 VAL B C 1
ATOM 7912 O O . VAL B 1 321 ? -3.363 -23.734 -24.422 1 69.81 321 VAL B O 1
ATOM 7915 N N . ASP B 1 322 ? -3.438 -23.5 -26.594 1 64.81 322 ASP B N 1
ATOM 7916 C CA . ASP B 1 322 ? -3.982 -24.828 -26.828 1 64.81 322 ASP B CA 1
ATOM 7917 C C . ASP B 1 322 ? -2.914 -25.906 -26.625 1 64.81 322 ASP B C 1
ATOM 7919 O O . ASP B 1 322 ? -3.205 -26.984 -26.125 1 64.81 322 ASP B O 1
ATOM 7923 N N . SER B 1 323 ? -1.714 -25.578 -27.094 1 71.75 323 SER B N 1
ATOM 7924 C CA . SER B 1 323 ? -0.677 -26.594 -27 1 71.75 323 SER B CA 1
ATOM 7925 C C . SER B 1 323 ? 0.704 -25.969 -26.828 1 71.75 323 SER B C 1
ATOM 7927 O O . SER B 1 323 ? 0.936 -24.844 -27.281 1 71.75 323 SER B O 1
ATOM 7929 N N . VAL B 1 324 ? 1.464 -26.656 -26.062 1 77.12 324 VAL B N 1
ATOM 7930 C CA . VAL B 1 324 ? 2.848 -26.25 -25.828 1 77.12 324 VAL B CA 1
ATOM 7931 C C . VAL B 1 324 ? 3.793 -27.312 -26.391 1 77.12 324 VAL B C 1
ATOM 7933 O O . VAL B 1 324 ? 3.584 -28.5 -26.188 1 77.12 324 VAL B O 1
ATOM 7936 N N . ALA B 1 325 ? 4.762 -26.828 -27.141 1 80.25 325 ALA B N 1
ATOM 7937 C CA . ALA B 1 325 ? 5.727 -27.734 -27.734 1 80.25 325 ALA B CA 1
ATOM 7938 C C . ALA B 1 325 ? 6.871 -28.031 -26.766 1 80.25 325 ALA B C 1
ATOM 7940 O O . ALA B 1 325 ? 7.414 -27.109 -26.156 1 80.25 325 ALA B O 1
ATOM 7941 N N . ILE B 1 326 ? 7.172 -29.234 -26.578 1 87.38 326 ILE B N 1
ATOM 7942 C CA . ILE B 1 326 ? 8.32 -29.672 -25.797 1 87.38 326 ILE B CA 1
ATOM 7943 C C . ILE B 1 326 ? 9.391 -30.25 -26.719 1 87.38 326 ILE B C 1
ATOM 7945 O O . ILE B 1 326 ? 9.188 -31.297 -27.344 1 87.38 326 ILE B O 1
ATOM 7949 N N . PRO B 1 327 ? 10.461 -29.609 -26.844 1 89.69 327 PRO B N 1
ATOM 7950 C CA . PRO B 1 327 ? 11.516 -30.125 -27.719 1 89.69 327 PRO B CA 1
ATOM 7951 C C . PRO B 1 327 ? 12.18 -31.375 -27.141 1 89.69 327 PRO B C 1
ATOM 7953 O O . PRO B 1 327 ? 12.57 -31.406 -25.969 1 89.69 327 PRO B O 1
ATOM 7956 N N . ILE B 1 328 ? 12.32 -32.406 -27.984 1 93.25 328 ILE B N 1
ATOM 7957 C CA . ILE B 1 328 ? 12.977 -33.625 -27.578 1 93.25 328 ILE B CA 1
ATOM 7958 C C . ILE B 1 328 ? 14.031 -34.031 -28.609 1 93.25 328 ILE B C 1
ATOM 7960 O O . ILE B 1 328 ? 13.883 -33.719 -29.797 1 93.25 328 ILE B O 1
ATOM 7964 N N . ALA B 1 329 ? 15.086 -34.625 -28.172 1 95 329 ALA B N 1
ATOM 7965 C CA . ALA B 1 329 ? 16.141 -35.125 -29.047 1 95 329 ALA B CA 1
ATOM 7966 C C . ALA B 1 329 ? 15.945 -36.594 -29.375 1 95 329 ALA B C 1
ATOM 7968 O O . ALA B 1 329 ? 15.664 -37.406 -28.484 1 95 329 ALA B O 1
ATOM 7969 N N . VAL B 1 330 ? 16.062 -36.938 -30.625 1 95.06 330 VAL B N 1
ATOM 7970 C CA . VAL B 1 330 ? 15.898 -38.312 -31.062 1 95.06 330 VAL B CA 1
ATOM 7971 C C . VAL B 1 330 ? 17.203 -38.844 -31.672 1 95.06 330 VAL B C 1
ATOM 7973 O O . VAL B 1 330 ? 17.75 -38.219 -32.594 1 95.06 330 VAL B O 1
ATOM 7976 N N . SER B 1 331 ? 17.766 -39.781 -31.047 1 93.81 331 SER B N 1
ATOM 7977 C CA . SER B 1 331 ? 18.922 -40.5 -31.578 1 93.81 331 SER B CA 1
ATOM 7978 C C . SER B 1 331 ? 18.531 -41.875 -32.125 1 93.81 331 SER B C 1
ATOM 7980 O O . SER B 1 331 ? 18.219 -42.781 -31.344 1 93.81 331 SER B O 1
ATOM 7982 N N . ASN B 1 332 ? 18.484 -42 -33.375 1 93 332 ASN B N 1
ATOM 7983 C CA . ASN B 1 332 ? 18.109 -43.25 -34.031 1 93 332 ASN B CA 1
ATOM 7984 C C . ASN B 1 332 ? 19.266 -43.875 -34.781 1 93 332 ASN B C 1
ATOM 7986 O O . ASN B 1 332 ? 19.656 -43.375 -35.844 1 93 332 ASN B O 1
ATOM 7990 N N . ASP B 1 333 ? 19.828 -44.969 -34.344 1 87.06 333 ASP B N 1
ATOM 7991 C CA . ASP B 1 333 ? 20.969 -45.656 -34.969 1 87.06 333 ASP B CA 1
ATOM 7992 C C . ASP B 1 333 ? 20.516 -46.844 -35.812 1 87.06 333 ASP B C 1
ATOM 7994 O O . ASP B 1 333 ? 21.328 -47.656 -36.188 1 87.06 333 ASP B O 1
ATOM 7998 N N . GLU B 1 334 ? 19.281 -46.844 -36.062 1 89.62 334 GLU B N 1
ATOM 7999 C CA . GLU B 1 334 ? 18.766 -48 -36.812 1 89.62 334 GLU B CA 1
ATOM 8000 C C . GLU B 1 334 ? 19.141 -47.906 -38.281 1 89.62 334 GLU B C 1
ATOM 8002 O O . GLU B 1 334 ? 19.125 -46.844 -38.875 1 89.62 334 GLU B O 1
ATOM 8007 N N . ILE B 1 335 ? 19.531 -49.062 -38.906 1 82.69 335 ILE B N 1
ATOM 8008 C CA . ILE B 1 335 ? 19.875 -49.156 -40.312 1 82.69 335 ILE B CA 1
ATOM 8009 C C . ILE B 1 335 ? 18.594 -49.156 -41.156 1 82.69 335 ILE B C 1
ATOM 8011 O O . ILE B 1 335 ? 18.453 -48.406 -42.125 1 82.69 335 ILE B O 1
ATOM 8015 N N . GLU B 1 336 ? 17.609 -49.969 -40.812 1 86.06 336 GLU B N 1
ATOM 8016 C CA . GLU B 1 336 ? 16.281 -50.031 -41.438 1 86.06 336 GLU B CA 1
ATOM 8017 C C . GLU B 1 336 ? 15.188 -49.656 -40.438 1 86.06 336 GLU B C 1
ATOM 8019 O O . GLU B 1 336 ? 14.508 -50.531 -39.906 1 86.06 336 GLU B O 1
ATOM 8024 N N . PRO B 1 337 ? 15.094 -48.344 -40.25 1 89.44 337 PRO B N 1
ATOM 8025 C CA . PRO B 1 337 ? 14.172 -47.906 -39.219 1 89.44 337 PRO B CA 1
ATOM 8026 C C . PRO B 1 337 ? 12.711 -48.031 -39.625 1 89.44 337 PRO B C 1
ATOM 8028 O O . PRO B 1 337 ? 12.188 -47.188 -40.375 1 89.44 337 PRO B O 1
ATOM 8031 N N . TYR B 1 338 ? 12.062 -49.062 -39.25 1 89.75 338 TYR B N 1
ATOM 8032 C CA . TYR B 1 338 ? 10.641 -49.219 -39.531 1 89.75 338 TYR B CA 1
ATOM 8033 C C . TYR B 1 338 ? 9.805 -48.844 -38.312 1 89.75 338 TYR B C 1
ATOM 8035 O O . TYR B 1 338 ? 9.023 -47.906 -38.344 1 89.75 338 TYR B O 1
ATOM 8043 N N . TYR B 1 339 ? 10.078 -49.562 -37.219 1 87.44 339 TYR B N 1
ATOM 8044 C CA . TYR B 1 339 ? 9.273 -49.312 -36.031 1 87.44 339 TYR B CA 1
ATOM 8045 C C . TYR B 1 339 ? 9.641 -48 -35.406 1 87.44 339 TYR B C 1
ATOM 8047 O O . TYR B 1 339 ? 8.789 -47.312 -34.812 1 87.44 339 TYR B O 1
ATOM 8055 N N . SER B 1 340 ? 10.852 -47.562 -35.5 1 89.75 340 SER B N 1
ATOM 8056 C CA . SER B 1 340 ? 11.25 -46.281 -34.969 1 89.75 340 SER B CA 1
ATOM 8057 C C . SER B 1 340 ? 10.547 -45.125 -35.688 1 89.75 340 SER B C 1
ATOM 8059 O O . SER B 1 340 ? 10.078 -44.188 -35.062 1 89.75 340 SER B O 1
ATOM 8061 N N . ASN B 1 341 ? 10.438 -45.281 -36.938 1 90.44 341 ASN B N 1
ATOM 8062 C CA . ASN B 1 341 ? 9.719 -44.281 -37.719 1 90.44 341 ASN B CA 1
ATOM 8063 C C . ASN B 1 341 ? 8.227 -44.281 -37.406 1 90.44 341 ASN B C 1
ATOM 8065 O O . ASN B 1 341 ? 7.578 -43.219 -37.406 1 90.44 341 ASN B O 1
ATOM 8069 N N . MET B 1 342 ? 7.711 -45.406 -37.156 1 88 342 MET B N 1
ATOM 8070 C CA . MET B 1 342 ? 6.301 -45.531 -36.812 1 88 342 MET B CA 1
ATOM 8071 C C . MET B 1 342 ? 6.016 -44.812 -35.5 1 88 342 MET B C 1
ATOM 8073 O O . MET B 1 342 ? 4.984 -44.156 -35.344 1 88 342 MET B O 1
ATOM 8077 N N . ILE B 1 343 ? 6.902 -44.969 -34.562 1 87.38 343 ILE B N 1
ATOM 8078 C CA . ILE B 1 343 ? 6.758 -44.312 -33.281 1 87.38 343 ILE B CA 1
ATOM 8079 C C . ILE B 1 343 ? 6.844 -42.812 -33.469 1 87.38 343 ILE B C 1
ATOM 8081 O O . ILE B 1 343 ? 6.023 -42.062 -32.906 1 87.38 343 ILE B O 1
ATOM 8085 N N . LEU B 1 344 ? 7.77 -42.375 -34.219 1 89.25 344 LEU B N 1
ATOM 8086 C CA . LEU B 1 344 ? 7.969 -40.969 -34.406 1 89.25 344 LEU B CA 1
ATOM 8087 C C . LEU B 1 344 ? 6.793 -40.344 -35.188 1 89.25 344 LEU B C 1
ATOM 8089 O O . LEU B 1 344 ? 6.445 -39.188 -34.969 1 89.25 344 LEU B O 1
ATOM 8093 N N . ASN B 1 345 ? 6.211 -41.125 -35.969 1 87.25 345 ASN B N 1
ATOM 8094 C CA . ASN B 1 345 ? 5.043 -40.656 -36.719 1 87.25 345 ASN B CA 1
ATOM 8095 C C . ASN B 1 345 ? 3.795 -40.656 -35.844 1 87.25 345 ASN B C 1
ATOM 8097 O O . ASN B 1 345 ? 2.805 -39.969 -36.156 1 87.25 345 ASN B O 1
ATOM 8101 N N . SER B 1 346 ? 3.914 -41.312 -34.719 1 85.5 346 SER B N 1
ATOM 8102 C CA . SER B 1 346 ? 2.77 -41.406 -33.812 1 85.5 346 SER B CA 1
ATOM 8103 C C . SER B 1 346 ? 2.807 -40.281 -32.75 1 85.5 346 SER B C 1
ATOM 8105 O O . SER B 1 346 ? 1.939 -40.219 -31.891 1 85.5 346 SER B O 1
ATOM 8107 N N . ILE B 1 347 ? 3.828 -39.531 -32.938 1 83.19 347 ILE B N 1
ATOM 8108 C CA . ILE B 1 347 ? 3.914 -38.406 -32 1 83.19 347 ILE B CA 1
ATOM 8109 C C . ILE B 1 347 ? 2.74 -37.469 -32.219 1 83.19 347 ILE B C 1
ATOM 8111 O O . ILE B 1 347 ? 2.543 -36.938 -33.312 1 83.19 347 ILE B O 1
ATOM 8115 N N . LYS B 1 348 ? 1.767 -37.5 -31.281 1 66.62 348 LYS B N 1
ATOM 8116 C CA . LYS B 1 348 ? 0.593 -36.625 -31.359 1 66.62 348 LYS B CA 1
ATOM 8117 C C . LYS B 1 348 ? 0.512 -35.688 -30.141 1 66.62 348 LYS B C 1
ATOM 8119 O O . LYS B 1 348 ? 1.199 -35.906 -29.141 1 66.62 348 LYS B O 1
ATOM 8124 N N . LYS B 1 349 ? -0.115 -34.688 -30.406 1 62.91 349 LYS B N 1
ATOM 8125 C CA . LYS B 1 349 ? -0.453 -33.75 -29.328 1 62.91 349 LYS B CA 1
ATOM 8126 C C . LYS B 1 349 ? -1.341 -34.406 -28.281 1 62.91 349 LYS B C 1
ATOM 8128 O O . LYS B 1 349 ? -2.277 -35.125 -28.625 1 62.91 349 LYS B O 1
ATOM 8133 N N . VAL B 1 350 ? -0.719 -34.594 -27.062 1 61.88 350 VAL B N 1
ATOM 8134 C CA . VAL B 1 350 ? -1.561 -35.031 -25.938 1 61.88 350 VAL B CA 1
ATOM 8135 C C . VAL B 1 350 ? -1.93 -33.812 -25.078 1 61.88 350 VAL B C 1
ATOM 8137 O O . VAL B 1 350 ? -1.054 -33.062 -24.656 1 61.88 350 VAL B O 1
ATOM 8140 N N . ASP B 1 351 ? -3.139 -33.719 -24.859 1 60.06 351 ASP B N 1
ATOM 8141 C CA . ASP B 1 351 ? -3.775 -32.719 -24.016 1 60.06 351 ASP B CA 1
ATOM 8142 C C . ASP B 1 351 ? -3.229 -31.312 -24.328 1 60.06 351 ASP B C 1
ATOM 8144 O O . ASP B 1 351 ? -3.498 -30.766 -25.391 1 60.06 351 ASP B O 1
ATOM 8148 N N . VAL B 1 352 ? -2.039 -30.969 -23.672 1 65.44 352 VAL B N 1
ATOM 8149 C CA . VAL B 1 352 ? -1.501 -29.625 -23.844 1 65.44 352 VAL B CA 1
ATOM 8150 C C . VAL B 1 352 ? -0.076 -29.703 -24.391 1 65.44 352 VAL B C 1
ATOM 8152 O O . VAL B 1 352 ? 0.349 -28.844 -25.156 1 65.44 352 VAL B O 1
ATOM 8155 N N . TYR B 1 353 ? 0.508 -30.781 -24.172 1 74.06 353 TYR B N 1
ATOM 8156 C CA . TYR B 1 353 ? 1.927 -30.844 -24.5 1 74.06 353 TYR B CA 1
ATOM 8157 C C . TYR B 1 353 ? 2.154 -31.734 -25.734 1 74.06 353 TYR B C 1
ATOM 8159 O O . TYR B 1 353 ? 1.605 -32.844 -25.812 1 74.06 353 TYR B O 1
ATOM 8167 N N . TYR B 1 354 ? 2.723 -31.234 -26.703 1 81.25 354 TYR B N 1
ATOM 8168 C CA . TYR B 1 354 ? 3.125 -32.094 -27.812 1 81.25 354 TYR B CA 1
ATOM 8169 C C . TYR B 1 354 ? 4.641 -32.125 -27.969 1 81.25 354 TYR B C 1
ATOM 8171 O O . TYR B 1 354 ? 5.312 -31.109 -27.688 1 81.25 354 TYR B O 1
ATOM 8179 N N . LEU B 1 355 ? 5.172 -33.219 -28.328 1 87.5 355 LEU B N 1
ATOM 8180 C CA . LEU B 1 355 ? 6.613 -33.406 -28.453 1 87.5 355 LEU B CA 1
ATOM 8181 C C . LEU B 1 355 ? 7.105 -33 -29.828 1 87.5 355 LEU B C 1
ATOM 8183 O O . LEU B 1 355 ? 6.488 -33.312 -30.844 1 87.5 355 LEU B O 1
ATOM 8187 N N . LYS B 1 356 ? 8.07 -32.156 -29.828 1 89.44 356 LYS B N 1
ATOM 8188 C CA . LYS B 1 356 ? 8.734 -31.766 -31.062 1 89.44 356 LYS B CA 1
ATOM 8189 C C . LYS B 1 356 ? 10.094 -32.438 -31.203 1 89.44 356 LYS B C 1
ATOM 8191 O O . LYS B 1 356 ? 11.086 -31.969 -30.625 1 89.44 356 LYS B O 1
ATOM 8196 N N . PRO B 1 357 ? 10.125 -33.5 -32.062 1 92.5 357 PRO B N 1
ATOM 8197 C CA . PRO B 1 357 ? 11.375 -34.25 -32.188 1 92.5 357 PRO B CA 1
ATOM 8198 C C . PRO B 1 357 ? 12.43 -33.531 -33 1 92.5 357 PRO B C 1
ATOM 8200 O O . PRO B 1 357 ? 12.109 -32.969 -34.062 1 92.5 357 PRO B O 1
ATOM 8203 N N . ILE B 1 358 ? 13.594 -33.469 -32.594 1 94.5 358 ILE B N 1
ATOM 8204 C CA . ILE B 1 358 ? 14.781 -33 -33.312 1 94.5 358 ILE B CA 1
ATOM 8205 C C . ILE B 1 358 ? 15.789 -34.125 -33.469 1 94.5 358 ILE B C 1
ATOM 8207 O O . ILE B 1 358 ? 16.203 -34.75 -32.469 1 94.5 358 ILE B O 1
ATOM 8211 N N . LYS B 1 359 ? 16.188 -34.406 -34.625 1 94.19 359 LYS B N 1
ATOM 8212 C CA . LYS B 1 359 ? 17.062 -35.562 -34.906 1 94.19 359 LYS B CA 1
ATOM 8213 C C . LYS B 1 359 ? 18.531 -35.188 -34.656 1 94.19 359 LYS B C 1
ATOM 8215 O O . LYS B 1 359 ? 19 -34.125 -35.062 1 94.19 359 LYS B O 1
ATOM 8220 N N . TYR B 1 360 ? 19.156 -36.094 -33.906 1 94.75 360 TYR B N 1
ATOM 8221 C CA . TYR B 1 360 ? 20.578 -35.969 -33.656 1 94.75 360 TYR B CA 1
ATOM 8222 C C . TYR B 1 360 ? 21.328 -37.188 -34.188 1 94.75 360 TYR B C 1
ATOM 8224 O O . TYR B 1 360 ? 20.797 -38.312 -34.156 1 94.75 360 TYR B O 1
ATOM 8232 N N . GLY B 1 361 ? 22.562 -37.094 -34.625 1 89.25 361 GLY B N 1
ATOM 8233 C CA . GLY B 1 361 ? 23.328 -38.188 -35.25 1 89.25 361 GLY B CA 1
ATOM 8234 C C . GLY B 1 361 ? 23.828 -39.219 -34.281 1 89.25 361 GLY B C 1
ATOM 8235 O O . GLY B 1 361 ? 24.141 -40.344 -34.656 1 89.25 361 GLY B O 1
ATOM 8236 N N . SER B 1 362 ? 24.031 -38.781 -32.969 1 92.25 362 SER B N 1
ATOM 8237 C CA . SER B 1 362 ? 24.547 -39.719 -31.969 1 92.25 362 SER B CA 1
ATOM 8238 C C . SER B 1 362 ? 23.906 -39.469 -30.609 1 92.25 362 SER B C 1
ATOM 8240 O O . SER B 1 362 ? 23.344 -38.375 -30.375 1 92.25 362 SER B O 1
ATOM 8242 N N . LEU B 1 363 ? 23.969 -40.5 -29.812 1 92.56 363 LEU B N 1
ATOM 8243 C CA . LEU B 1 363 ? 23.438 -40.375 -28.469 1 92.56 363 LEU B CA 1
ATOM 8244 C C . LEU B 1 363 ? 24.188 -39.312 -27.672 1 92.56 363 LEU B C 1
ATOM 8246 O O . LEU B 1 363 ? 23.578 -38.594 -26.891 1 92.56 363 LEU B O 1
ATOM 8250 N N . ASP B 1 364 ? 25.453 -39.281 -27.891 1 93.94 364 ASP B N 1
ATOM 8251 C CA . ASP B 1 364 ? 26.266 -38.312 -27.172 1 93.94 364 ASP B CA 1
ATOM 8252 C C . ASP B 1 364 ? 25.859 -36.875 -27.516 1 93.94 364 ASP B C 1
ATOM 8254 O O . ASP B 1 364 ? 25.797 -36.031 -26.641 1 93.94 364 ASP B O 1
ATOM 8258 N N . LEU B 1 365 ? 25.562 -36.656 -28.734 1 94.94 365 LEU B N 1
ATOM 8259 C CA . LEU B 1 365 ? 25.125 -35.344 -29.156 1 94.94 365 LEU B CA 1
ATOM 8260 C C . LEU B 1 365 ? 23.75 -35 -28.594 1 94.94 365 LEU B C 1
ATOM 8262 O O . LEU B 1 365 ? 23.484 -33.875 -28.219 1 94.94 365 LEU B O 1
ATOM 8266 N N . ALA B 1 366 ? 22.906 -36 -28.531 1 94.56 366 ALA B N 1
ATOM 8267 C CA . ALA B 1 366 ? 21.578 -35.812 -27.969 1 94.56 366 ALA B CA 1
ATOM 8268 C C . ALA B 1 366 ? 21.641 -35.5 -26.484 1 94.56 366 ALA B C 1
ATOM 8270 O O . ALA B 1 366 ? 20.922 -34.625 -25.984 1 94.56 366 ALA B O 1
ATOM 8271 N N . LEU B 1 367 ? 22.484 -36.25 -25.812 1 93.44 367 LEU B N 1
ATOM 8272 C CA . LEU B 1 367 ? 22.625 -36.062 -24.375 1 93.44 367 LEU B CA 1
ATOM 8273 C C . LEU B 1 367 ? 23.266 -34.688 -24.062 1 93.44 367 LEU B C 1
ATOM 8275 O O . LEU B 1 367 ? 22.938 -34.062 -23.062 1 93.44 367 LEU B O 1
ATOM 8279 N N . ASP B 1 368 ? 24.141 -34.281 -24.922 1 93.94 368 ASP B N 1
ATOM 8280 C CA . ASP B 1 368 ? 24.734 -32.969 -24.766 1 93.94 368 ASP B CA 1
ATOM 8281 C C . ASP B 1 368 ? 23.688 -31.859 -24.922 1 93.94 368 ASP B C 1
ATOM 8283 O O . ASP B 1 368 ? 23.719 -30.859 -24.219 1 93.94 368 ASP B O 1
ATOM 8287 N N . ALA B 1 369 ? 22.797 -32.062 -25.844 1 93.19 369 ALA B N 1
ATOM 8288 C CA . ALA B 1 369 ? 21.703 -31.094 -26.031 1 93.19 369 ALA B CA 1
ATOM 8289 C C . ALA B 1 369 ? 20.812 -31.031 -24.797 1 93.19 369 ALA B C 1
ATOM 8291 O O . ALA B 1 369 ? 20.312 -29.953 -24.453 1 93.19 369 ALA B O 1
ATOM 8292 N N . LEU B 1 370 ? 20.594 -32.125 -24.203 1 92.19 370 LEU B N 1
ATOM 8293 C CA . LEU B 1 370 ? 19.812 -32.188 -22.969 1 92.19 370 LEU B CA 1
ATOM 8294 C C . LEU B 1 370 ? 20.531 -31.484 -21.828 1 92.19 370 LEU B C 1
ATOM 8296 O O . LEU B 1 370 ? 19.906 -30.734 -21.078 1 92.19 370 LEU B O 1
ATOM 8300 N N . LYS B 1 371 ? 21.828 -31.719 -21.766 1 91.19 371 LYS B N 1
ATOM 8301 C CA . LYS B 1 371 ? 22.625 -31.109 -20.703 1 91.19 371 LYS B CA 1
ATOM 8302 C C . LYS B 1 371 ? 22.719 -29.594 -20.875 1 91.19 371 LYS B C 1
ATOM 8304 O O . LYS B 1 371 ? 22.828 -28.859 -19.891 1 91.19 371 LYS B O 1
ATOM 8309 N N . GLN B 1 372 ? 22.594 -29.156 -22.094 1 90.81 372 GLN B N 1
ATOM 8310 C CA . GLN B 1 372 ? 22.641 -27.719 -22.375 1 90.81 372 GLN B CA 1
ATOM 8311 C C . GLN B 1 372 ? 21.234 -27.109 -22.328 1 90.81 372 GLN B C 1
ATOM 8313 O O . GLN B 1 372 ? 21.047 -25.938 -22.688 1 90.81 372 GLN B O 1
ATOM 8318 N N . ALA B 1 373 ? 20.297 -27.859 -21.922 1 88.38 373 ALA B N 1
ATOM 8319 C CA . ALA B 1 373 ? 18.922 -27.406 -21.703 1 88.38 373 ALA B CA 1
ATOM 8320 C C . ALA B 1 373 ? 18.281 -26.969 -23.016 1 88.38 373 ALA B C 1
ATOM 8322 O O . ALA B 1 373 ? 17.422 -26.078 -23.047 1 88.38 373 ALA B O 1
ATOM 8323 N N . LYS B 1 374 ? 18.688 -27.547 -24.141 1 88.75 374 LYS B N 1
ATOM 8324 C CA . LYS B 1 374 ? 18.062 -27.25 -25.422 1 88.75 374 LYS B CA 1
ATOM 8325 C C . LYS B 1 374 ? 16.844 -28.125 -25.656 1 88.75 374 LYS B C 1
ATOM 8327 O O . LYS B 1 374 ? 15.953 -27.766 -26.422 1 88.75 374 LYS B O 1
ATOM 8332 N N . VAL B 1 375 ? 16.844 -29.312 -25.031 1 91.38 375 VAL B N 1
ATOM 8333 C CA . VAL B 1 375 ? 15.734 -30.234 -25.094 1 91.38 375 VAL B CA 1
ATOM 8334 C C . VAL B 1 375 ? 15.359 -30.703 -23.688 1 91.38 375 VAL B C 1
ATOM 8336 O O . VAL B 1 375 ? 16.141 -30.547 -22.75 1 91.38 375 VAL B O 1
ATOM 8339 N N . THR B 1 376 ? 14.234 -31.188 -23.562 1 88.88 376 THR B N 1
ATOM 8340 C CA . THR B 1 376 ? 13.734 -31.625 -22.266 1 88.88 376 THR B CA 1
ATOM 8341 C C . THR B 1 376 ? 13.984 -33.125 -22.047 1 88.88 376 THR B C 1
ATOM 8343 O O . THR B 1 376 ? 14.125 -33.562 -20.922 1 88.88 376 THR B O 1
ATOM 8346 N N . GLY B 1 377 ? 14.031 -33.812 -23.172 1 91.06 377 GLY B N 1
ATOM 8347 C CA . GLY B 1 377 ? 14.227 -35.25 -23.109 1 91.06 377 GLY B CA 1
ATOM 8348 C C . GLY B 1 377 ? 14.891 -35.844 -24.344 1 91.06 377 GLY B C 1
ATOM 8349 O O . GLY B 1 377 ? 14.984 -35.156 -25.375 1 91.06 377 GLY B O 1
ATOM 8350 N N . VAL B 1 378 ? 15.461 -37.031 -24.188 1 92.25 378 VAL B N 1
ATOM 8351 C CA . VAL B 1 378 ? 16.125 -37.75 -25.266 1 92.25 378 VAL B CA 1
ATOM 8352 C C . VAL B 1 378 ? 15.516 -39.125 -25.438 1 92.25 378 VAL B C 1
ATOM 8354 O O . VAL B 1 378 ? 15.219 -39.812 -24.438 1 92.25 378 VAL B O 1
ATOM 8357 N N . ILE B 1 379 ? 15.234 -39.438 -26.641 1 91.94 379 ILE B N 1
ATOM 8358 C CA . ILE B 1 379 ? 14.773 -40.781 -26.969 1 91.94 379 ILE B CA 1
ATOM 8359 C C . ILE B 1 379 ? 15.789 -41.469 -27.875 1 91.94 379 ILE B C 1
ATOM 8361 O O . ILE B 1 379 ? 16.234 -40.906 -28.859 1 91.94 379 ILE B O 1
ATOM 8365 N N . ARG B 1 380 ? 16.188 -42.656 -27.531 1 91.81 380 ARG B N 1
ATOM 8366 C CA . ARG B 1 380 ? 17.188 -43.406 -28.297 1 91.81 380 ARG B CA 1
ATOM 8367 C C . ARG B 1 380 ? 16.609 -44.719 -28.781 1 91.81 380 ARG B C 1
ATOM 8369 O O . ARG B 1 380 ? 15.984 -45.469 -28.016 1 91.81 380 ARG B O 1
ATOM 8376 N N . PHE B 1 381 ? 16.859 -45 -30.047 1 90.75 381 PHE B N 1
ATOM 8377 C CA . PHE B 1 381 ? 16.562 -46.312 -30.641 1 90.75 381 PHE B CA 1
ATOM 8378 C C . PHE B 1 381 ? 17.859 -47.062 -30.938 1 90.75 381 PHE B C 1
ATOM 8380 O O . PHE B 1 381 ? 18.734 -46.562 -31.641 1 90.75 381 PHE B O 1
ATOM 8387 N N . GLU B 1 382 ? 17.984 -48.219 -30.406 1 88 382 GLU B N 1
ATOM 8388 C CA . GLU B 1 382 ? 19.172 -49.031 -30.656 1 88 382 GLU B CA 1
ATOM 8389 C C . GLU B 1 382 ? 19.234 -49.5 -32.094 1 88 382 GLU B C 1
ATOM 8391 O O . GLU B 1 382 ? 18.219 -49.5 -32.812 1 88 382 GLU B O 1
ATOM 8396 N N . PRO B 1 383 ? 20.391 -49.906 -32.656 1 88.19 383 PRO B N 1
ATOM 8397 C CA . PRO B 1 383 ? 20.562 -50.281 -34.062 1 88.19 383 PRO B CA 1
ATOM 8398 C C . PRO B 1 383 ? 19.656 -51.438 -34.469 1 88.19 383 PRO B C 1
ATOM 8400 O O . PRO B 1 383 ? 19.203 -51.469 -35.625 1 88.19 383 PRO B O 1
ATOM 8403 N N . ASN B 1 384 ? 19.359 -52.312 -33.594 1 88.31 384 ASN B N 1
ATOM 8404 C CA . ASN B 1 384 ? 18.516 -53.469 -33.938 1 88.31 384 ASN B CA 1
ATOM 8405 C C . ASN B 1 384 ? 17.141 -53.344 -33.281 1 88.31 384 ASN B C 1
ATOM 8407 O O . ASN B 1 384 ? 16.531 -54.375 -32.938 1 88.31 384 ASN B O 1
ATOM 8411 N N . PHE B 1 385 ? 16.719 -52.156 -33.156 1 89.69 385 PHE B N 1
ATOM 8412 C CA . PHE B 1 385 ? 15.461 -51.906 -32.469 1 89.69 385 PHE B CA 1
ATOM 8413 C C . PHE B 1 385 ? 14.297 -52.594 -33.188 1 89.69 385 PHE B C 1
ATOM 8415 O O . PHE B 1 385 ? 13.531 -53.344 -32.562 1 89.69 385 PHE B O 1
ATOM 8422 N N . THR B 1 386 ? 14.148 -52.406 -34.5 1 88.56 386 THR B N 1
ATOM 8423 C CA . THR B 1 386 ? 13.047 -52.969 -35.281 1 88.56 386 THR B CA 1
ATOM 8424 C C . THR B 1 386 ? 13.094 -54.5 -35.25 1 88.56 386 THR B C 1
ATOM 8426 O O . THR B 1 386 ? 12.062 -55.156 -35.094 1 88.56 386 THR B O 1
ATOM 8429 N N . GLU B 1 387 ? 14.328 -55.031 -35.438 1 86.44 387 GLU B N 1
ATOM 8430 C CA . GLU B 1 387 ? 14.484 -56.5 -35.438 1 86.44 387 GLU B CA 1
ATOM 8431 C C . GLU B 1 387 ? 14.164 -57.062 -34.062 1 86.44 387 GLU B C 1
ATOM 8433 O O . GLU B 1 387 ? 13.469 -58.094 -33.938 1 86.44 387 GLU B O 1
ATOM 8438 N N . SER B 1 388 ? 14.656 -56.406 -33.094 1 84.75 388 SER B N 1
ATOM 8439 C CA . SER B 1 388 ? 14.445 -56.875 -31.719 1 84.75 388 SER B CA 1
ATOM 8440 C C . SER B 1 388 ? 12.977 -56.75 -31.312 1 84.75 388 SER B C 1
ATOM 8442 O O . SER B 1 388 ? 12.445 -57.625 -30.625 1 84.75 388 SER B O 1
ATOM 8444 N N . LEU B 1 389 ? 12.383 -55.688 -31.719 1 84.44 389 LEU B N 1
ATOM 8445 C CA . LEU B 1 389 ? 10.977 -55.5 -31.391 1 84.44 389 LEU B CA 1
ATOM 8446 C C . LEU B 1 389 ? 10.094 -56.5 -32.125 1 84.44 389 LEU B C 1
ATOM 8448 O O . LEU B 1 389 ? 9.086 -56.969 -31.594 1 84.44 389 LEU B O 1
ATOM 8452 N N . SER B 1 390 ? 10.461 -56.75 -33.375 1 79.88 390 SER B N 1
ATOM 8453 C CA . SER B 1 390 ? 9.734 -57.781 -34.125 1 79.88 390 SER B CA 1
ATOM 8454 C C . SER B 1 390 ? 9.828 -59.125 -33.469 1 79.88 390 SER B C 1
ATOM 8456 O O . SER B 1 390 ? 8.844 -59.875 -33.406 1 79.88 390 SER B O 1
ATOM 8458 N N . THR B 1 391 ? 11.055 -59.375 -32.969 1 78.25 391 THR B N 1
ATOM 8459 C CA . THR B 1 391 ? 11.258 -60.625 -32.281 1 78.25 391 THR B CA 1
ATOM 8460 C C . THR B 1 391 ? 10.438 -60.656 -30.984 1 78.25 391 THR B C 1
ATOM 8462 O O . THR B 1 391 ? 9.875 -61.688 -30.609 1 78.25 391 THR B O 1
ATOM 8465 N N . ARG B 1 392 ? 10.406 -59.5 -30.359 1 76.81 392 ARG B N 1
ATOM 8466 C CA . ARG B 1 392 ? 9.648 -59.375 -29.125 1 76.81 392 ARG B CA 1
ATOM 8467 C C . ARG B 1 392 ? 8.164 -59.594 -29.359 1 76.81 392 ARG B C 1
ATOM 8469 O O . ARG B 1 392 ? 7.469 -60.156 -28.516 1 76.81 392 ARG B O 1
ATOM 8476 N N . ILE B 1 393 ? 7.703 -59.156 -30.484 1 70.06 393 ILE B N 1
ATOM 8477 C CA . ILE B 1 393 ? 6.281 -59.219 -30.797 1 70.06 393 ILE B CA 1
ATOM 8478 C C . ILE B 1 393 ? 5.906 -60.625 -31.281 1 70.06 393 ILE B C 1
ATOM 8480 O O . ILE B 1 393 ? 4.863 -61.156 -30.906 1 70.06 393 ILE B O 1
ATOM 8484 N N . VAL B 1 394 ? 6.754 -61.156 -32.188 1 66.94 394 VAL B N 1
ATOM 8485 C CA . VAL B 1 394 ? 6.387 -62.406 -32.875 1 66.94 394 VAL B CA 1
ATOM 8486 C C . VAL B 1 394 ? 6.832 -63.594 -32.062 1 66.94 394 VAL B C 1
ATOM 8488 O O . VAL B 1 394 ? 6.105 -64.625 -31.969 1 66.94 394 VAL B O 1
ATOM 8491 N N . GLN B 1 395 ? 8.133 -63.594 -31.578 1 64.31 395 GLN B N 1
ATOM 8492 C CA . GLN B 1 395 ? 8.68 -64.75 -30.922 1 64.31 395 GLN B CA 1
ATOM 8493 C C . GLN B 1 395 ? 8.977 -64.5 -29.453 1 64.31 395 GLN B C 1
ATOM 8495 O O . GLN B 1 395 ? 10.141 -64.312 -29.062 1 64.31 395 GLN B O 1
ATOM 8500 N N . SER B 1 396 ? 7.949 -64.375 -28.609 1 59.94 396 SER B N 1
ATOM 8501 C CA . SER B 1 396 ? 8.078 -64 -27.203 1 59.94 396 SER B CA 1
ATOM 8502 C C . SER B 1 396 ? 8.883 -65 -26.422 1 59.94 396 SER B C 1
ATOM 8504 O O . SER B 1 396 ? 9.484 -64.688 -25.391 1 59.94 396 SER B O 1
ATOM 8506 N N . GLU B 1 397 ? 8.914 -66.312 -26.859 1 59.03 397 GLU B N 1
ATOM 8507 C CA . GLU B 1 397 ? 9.57 -67.375 -26.125 1 59.03 397 GLU B CA 1
ATOM 8508 C C . GLU B 1 397 ? 11.086 -67.188 -26.156 1 59.03 397 GLU B C 1
ATOM 8510 O O . GLU B 1 397 ? 11.789 -67.75 -25.266 1 59.03 397 GLU B O 1
ATOM 8515 N N . LEU B 1 398 ? 11.656 -66.438 -27.125 1 57.22 398 LEU B N 1
ATOM 8516 C CA . LEU B 1 398 ? 13.102 -66.312 -27.281 1 57.22 398 LEU B CA 1
ATOM 8517 C C . LEU B 1 398 ? 13.586 -65 -26.719 1 57.22 398 LEU B C 1
ATOM 8519 O O . LEU B 1 398 ? 14.648 -64.5 -27.109 1 57.22 398 LEU B O 1
ATOM 8523 N N . LEU B 1 399 ? 12.867 -64.5 -25.766 1 64.94 399 LEU B N 1
ATOM 8524 C CA . LEU B 1 399 ? 13.234 -63.125 -25.375 1 64.94 399 LEU B CA 1
ATOM 8525 C C . LEU B 1 399 ? 14.406 -63.125 -24.406 1 64.94 399 LEU B C 1
ATOM 8527 O O . LEU B 1 399 ? 14.312 -63.688 -23.312 1 64.94 399 LEU B O 1
ATOM 8531 N N . ASP B 1 400 ? 15.648 -62.969 -24.906 1 70.44 400 ASP B N 1
ATOM 8532 C CA . ASP B 1 400 ? 16.812 -62.75 -24.062 1 70.44 400 ASP B CA 1
ATOM 8533 C C . ASP B 1 400 ? 16.859 -61.312 -23.531 1 70.44 400 ASP B C 1
ATOM 8535 O O . ASP B 1 400 ? 16.141 -60.438 -24.031 1 70.44 400 ASP B O 1
ATOM 8539 N N . ASN B 1 401 ? 17.484 -61.156 -22.438 1 72.31 401 ASN B N 1
ATOM 8540 C CA . ASN B 1 401 ? 17.609 -59.844 -21.797 1 72.31 401 ASN B CA 1
ATOM 8541 C C . ASN B 1 401 ? 18.141 -58.781 -22.766 1 72.31 401 ASN B C 1
ATOM 8543 O O . ASN B 1 401 ? 17.75 -57.625 -22.703 1 72.31 401 ASN B O 1
ATOM 8547 N N . GLU B 1 402 ? 18.922 -59.25 -23.656 1 78.69 402 GLU B N 1
ATOM 8548 C CA . GLU B 1 402 ? 19.5 -58.281 -24.609 1 78.69 402 GLU B CA 1
ATOM 8549 C C . GLU B 1 402 ? 18.469 -57.844 -25.625 1 78.69 402 GLU B C 1
ATOM 8551 O O . GLU B 1 402 ? 18.453 -56.656 -26.016 1 78.69 402 GLU B O 1
ATOM 8556 N N . THR B 1 403 ? 17.641 -58.719 -26.094 1 78.94 403 THR B N 1
ATOM 8557 C CA . THR B 1 403 ? 16.609 -58.375 -27.062 1 78.94 403 THR B CA 1
ATOM 8558 C C . THR B 1 403 ? 15.562 -57.438 -26.422 1 78.94 403 THR B C 1
ATOM 8560 O O . THR B 1 403 ? 15.039 -56.562 -27.078 1 78.94 403 THR B O 1
ATOM 8563 N N . LEU B 1 404 ? 15.391 -57.688 -25.141 1 74.25 404 LEU B N 1
ATOM 8564 C CA . LEU B 1 404 ? 14.445 -56.844 -24.438 1 74.25 404 LEU B CA 1
ATOM 8565 C C . LEU B 1 404 ? 14.984 -55.406 -24.312 1 74.25 404 LEU B C 1
ATOM 8567 O O . LEU B 1 404 ? 14.234 -54.438 -24.453 1 74.25 404 LEU B O 1
ATOM 8571 N N . ALA B 1 405 ? 16.219 -55.375 -24.016 1 75.62 405 ALA B N 1
ATOM 8572 C CA . ALA B 1 405 ? 16.828 -54.062 -23.859 1 75.62 405 ALA B CA 1
ATOM 8573 C C . ALA B 1 405 ? 16.875 -53.344 -25.188 1 75.62 405 ALA B C 1
ATOM 8575 O O . ALA B 1 405 ? 16.641 -52.125 -25.25 1 75.62 405 ALA B O 1
ATOM 8576 N N . SER B 1 406 ? 17.109 -54.094 -26.219 1 79.69 406 SER B N 1
ATOM 8577 C CA . SER B 1 406 ? 17.25 -53.469 -27.547 1 79.69 406 SER B CA 1
ATOM 8578 C C . SER B 1 406 ? 15.883 -53.156 -28.141 1 79.69 406 SER B C 1
ATOM 8580 O O . SER B 1 406 ? 15.781 -52.375 -29.078 1 79.69 406 SER B O 1
ATOM 8582 N N . SER B 1 407 ? 14.859 -53.719 -27.578 1 80.38 407 SER B N 1
ATOM 8583 C CA . SER B 1 407 ? 13.508 -53.469 -28.094 1 80.38 407 SER B CA 1
ATOM 8584 C C . SER B 1 407 ? 12.812 -52.344 -27.328 1 80.38 407 SER B C 1
ATOM 8586 O O . SER B 1 407 ? 11.648 -52.062 -27.578 1 80.38 407 SER B O 1
ATOM 8588 N N . SER B 1 408 ? 13.555 -51.812 -26.359 1 81.75 408 SER B N 1
ATOM 8589 C CA . SER B 1 408 ? 12.969 -50.719 -25.562 1 81.75 408 SER B CA 1
ATOM 8590 C C . SER B 1 408 ? 13.562 -49.375 -25.953 1 81.75 408 SER B C 1
ATOM 8592 O O . SER B 1 408 ? 14.75 -49.281 -26.281 1 81.75 408 SER B O 1
ATOM 8594 N N . VAL B 1 409 ? 12.664 -48.406 -25.953 1 86.25 409 VAL B N 1
ATOM 8595 C CA . VAL B 1 409 ? 13.102 -47.031 -26.203 1 86.25 409 VAL B CA 1
ATOM 8596 C C . VAL B 1 409 ? 13.742 -46.469 -24.938 1 86.25 409 VAL B C 1
ATOM 8598 O O . VAL B 1 409 ? 13.102 -46.406 -23.875 1 86.25 409 VAL B O 1
ATOM 8601 N N . LYS B 1 410 ? 14.914 -46.125 -24.969 1 85.44 410 LYS B N 1
ATOM 8602 C CA . LYS B 1 410 ? 15.602 -45.531 -23.844 1 85.44 410 LYS B CA 1
ATOM 8603 C C . LYS B 1 410 ? 15.328 -44.031 -23.766 1 85.44 410 LYS B C 1
ATOM 8605 O O . LYS B 1 410 ? 15.336 -43.344 -24.797 1 85.44 410 LYS B O 1
ATOM 8610 N N . VAL B 1 411 ? 15.008 -43.594 -22.594 1 89.25 411 VAL B N 1
ATOM 8611 C CA . VAL B 1 411 ? 14.578 -42.219 -22.422 1 89.25 411 VAL B CA 1
ATOM 8612 C C . VAL B 1 411 ? 15.414 -41.531 -21.344 1 89.25 411 VAL B C 1
ATOM 8614 O O . VAL B 1 411 ? 15.68 -42.125 -20.297 1 89.25 411 VAL B O 1
ATOM 8617 N N . TRP B 1 412 ? 15.977 -40.375 -21.578 1 89 412 TRP B N 1
ATOM 8618 C CA . TRP B 1 412 ? 16.625 -39.469 -20.625 1 89 412 TRP B CA 1
ATOM 8619 C C . TRP B 1 412 ? 15.805 -38.188 -20.438 1 89 412 TRP B C 1
ATOM 8621 O O . TRP B 1 412 ? 15.227 -37.656 -21.406 1 89 412 TRP B O 1
ATOM 8631 N N . ILE B 1 413 ? 15.766 -37.719 -19.188 1 88.38 413 ILE B N 1
ATOM 8632 C CA . ILE B 1 413 ? 14.898 -36.562 -18.953 1 88.38 413 ILE B CA 1
ATOM 8633 C C . ILE B 1 413 ? 15.625 -35.562 -18.078 1 88.38 413 ILE B C 1
ATOM 8635 O O . ILE B 1 413 ? 16.484 -35.906 -17.281 1 88.38 413 ILE B O 1
ATOM 8639 N N . ASP B 1 414 ? 15.352 -34.25 -18.344 1 87.69 414 ASP B N 1
ATOM 8640 C CA . ASP B 1 414 ? 15.688 -33.125 -17.484 1 87.69 414 ASP B CA 1
ATOM 8641 C C . ASP B 1 414 ? 14.5 -32.719 -16.625 1 87.69 414 ASP B C 1
ATOM 8643 O O . ASP B 1 414 ? 13.523 -32.156 -17.125 1 87.69 414 ASP B O 1
ATOM 8647 N N . ASN B 1 415 ? 14.57 -32.906 -15.297 1 84 415 ASN B N 1
ATOM 8648 C CA . ASN B 1 415 ? 13.453 -32.688 -14.391 1 84 415 ASN B CA 1
ATOM 8649 C C . ASN B 1 415 ? 13.547 -31.328 -13.711 1 84 415 ASN B C 1
ATOM 8651 O O . ASN B 1 415 ? 12.961 -31.125 -12.648 1 84 415 ASN B O 1
ATOM 8655 N N . THR B 1 416 ? 14.32 -30.438 -14.312 1 83.81 416 THR B N 1
ATOM 8656 C CA . THR B 1 416 ? 14.445 -29.109 -13.742 1 83.81 416 THR B CA 1
ATOM 8657 C C . THR B 1 416 ? 13.125 -28.344 -13.875 1 83.81 416 THR B C 1
ATOM 8659 O O . THR B 1 416 ? 12.773 -27.547 -13 1 83.81 416 THR B O 1
ATOM 8662 N N . ASN B 1 417 ? 12.508 -28.5 -15 1 80.81 417 ASN B N 1
ATOM 8663 C CA . ASN B 1 417 ? 11.141 -28.016 -15.172 1 80.81 417 ASN B CA 1
ATOM 8664 C C . ASN B 1 417 ? 10.117 -29.125 -14.938 1 80.81 417 ASN B C 1
ATOM 8666 O O . ASN B 1 417 ? 9.82 -29.891 -15.852 1 80.81 417 ASN B O 1
ATOM 8670 N N . PHE B 1 418 ? 9.602 -29.031 -13.797 1 75.31 418 PHE B N 1
ATOM 8671 C CA . PHE B 1 418 ? 8.727 -30.094 -13.32 1 75.31 418 PHE B CA 1
ATOM 8672 C C . PHE B 1 418 ? 7.527 -30.266 -14.242 1 75.31 418 PHE B C 1
ATOM 8674 O O . PHE B 1 418 ? 7.105 -31.391 -14.531 1 75.31 418 PHE B O 1
ATOM 8681 N N . ILE B 1 419 ? 7 -29.281 -14.75 1 73.69 419 ILE B N 1
ATOM 8682 C CA . ILE B 1 419 ? 5.797 -29.312 -15.578 1 73.69 419 ILE B CA 1
ATOM 8683 C C . ILE B 1 419 ? 6.129 -29.875 -16.953 1 73.69 419 ILE B C 1
ATOM 8685 O O . ILE B 1 419 ? 5.426 -30.766 -17.453 1 73.69 419 ILE B O 1
ATOM 8689 N N . TYR B 1 420 ? 7.27 -29.547 -17.516 1 77.81 420 TYR B N 1
ATOM 8690 C CA . TYR B 1 420 ? 7.68 -30.031 -18.828 1 77.81 420 TYR B CA 1
ATOM 8691 C C . TYR B 1 420 ? 8.102 -31.5 -18.766 1 77.81 420 TYR B C 1
ATOM 8693 O O . TYR B 1 420 ? 7.824 -32.281 -19.688 1 77.81 420 TYR B O 1
ATOM 8701 N N . ALA B 1 421 ? 8.75 -31.766 -17.656 1 79.31 421 ALA B N 1
ATOM 8702 C CA . ALA B 1 421 ? 9.195 -33.156 -17.516 1 79.31 421 ALA B CA 1
ATOM 8703 C C . ALA B 1 421 ? 8.008 -34.094 -17.438 1 79.31 421 ALA B C 1
ATOM 8705 O O . ALA B 1 421 ? 7.992 -35.125 -18.109 1 79.31 421 ALA B O 1
ATOM 8706 N N . ASN B 1 422 ? 7.047 -33.656 -16.688 1 73.44 422 ASN B N 1
ATOM 8707 C CA . ASN B 1 422 ? 5.859 -34.5 -16.578 1 73.44 422 ASN B CA 1
ATOM 8708 C C . ASN B 1 422 ? 5.051 -34.5 -17.859 1 73.44 422 ASN B C 1
ATOM 8710 O O . ASN B 1 422 ? 4.473 -35.531 -18.234 1 73.44 422 ASN B O 1
ATOM 8714 N N . GLY B 1 423 ? 5.027 -33.375 -18.484 1 75.25 423 GLY B N 1
ATOM 8715 C CA . GLY B 1 423 ? 4.367 -33.312 -19.781 1 75.25 423 GLY B CA 1
ATOM 8716 C C . GLY B 1 423 ? 5.031 -34.188 -20.828 1 75.25 423 GLY B C 1
ATOM 8717 O O . GLY B 1 423 ? 4.352 -34.844 -21.625 1 75.25 423 GLY B O 1
ATOM 8718 N N . PHE B 1 424 ? 6.344 -34.281 -20.812 1 80.31 424 PHE B N 1
ATOM 8719 C CA . PHE B 1 424 ? 7.125 -35.094 -21.719 1 80.31 424 PHE B CA 1
ATOM 8720 C C . PHE B 1 424 ? 6.824 -36.562 -21.516 1 80.31 424 PHE B C 1
ATOM 8722 O O . PHE B 1 424 ? 6.551 -37.312 -22.484 1 80.31 424 PHE B O 1
ATOM 8729 N N . LEU B 1 425 ? 6.832 -36.938 -20.281 1 76.88 425 LEU B N 1
ATOM 8730 C CA . LEU B 1 425 ? 6.594 -38.344 -19.984 1 76.88 425 LEU B CA 1
ATOM 8731 C C . LEU B 1 425 ? 5.172 -38.75 -20.359 1 76.88 425 LEU B C 1
ATOM 8733 O O . LEU B 1 425 ? 4.957 -39.844 -20.891 1 76.88 425 LEU B O 1
ATOM 8737 N N . ASP B 1 426 ? 4.348 -37.844 -20.125 1 72.5 426 ASP B N 1
ATOM 8738 C CA . ASP B 1 426 ? 2.951 -38.125 -20.438 1 72.5 426 ASP B CA 1
ATOM 8739 C C . ASP B 1 426 ? 2.75 -38.25 -21.953 1 72.5 426 ASP B C 1
ATOM 8741 O O . ASP B 1 426 ? 2.057 -39.125 -22.438 1 72.5 426 ASP B O 1
ATOM 8745 N N . SER B 1 427 ? 3.26 -37.344 -22.688 1 79.75 427 SER B N 1
ATOM 8746 C CA . SER B 1 427 ? 3.15 -37.344 -24.141 1 79.75 427 SER B CA 1
ATOM 8747 C C . SER B 1 427 ? 3.814 -38.562 -24.75 1 79.75 427 SER B C 1
ATOM 8749 O O . SER B 1 427 ? 3.328 -39.125 -25.734 1 79.75 427 SER B O 1
ATOM 8751 N N . LEU B 1 428 ? 4.93 -38.969 -24.188 1 80.12 428 LEU B N 1
ATOM 8752 C CA . LEU B 1 428 ? 5.637 -40.156 -24.672 1 80.12 428 LEU B CA 1
ATOM 8753 C C . LEU B 1 428 ? 4.809 -41.406 -24.453 1 80.12 428 LEU B C 1
ATOM 8755 O O . LEU B 1 428 ? 4.75 -42.281 -25.328 1 80.12 428 LEU B O 1
ATOM 8759 N N . ARG B 1 429 ? 4.277 -41.469 -23.312 1 73.62 429 ARG B N 1
ATOM 8760 C CA . ARG B 1 429 ? 3.424 -42.625 -23.016 1 73.62 429 ARG B CA 1
ATOM 8761 C C . ARG B 1 429 ? 2.254 -42.688 -24 1 73.62 429 ARG B C 1
ATOM 8763 O O . ARG B 1 429 ? 1.904 -43.781 -24.469 1 73.62 429 ARG B O 1
ATOM 8770 N N . GLN B 1 430 ? 1.688 -41.594 -24.281 1 75.19 430 GLN B N 1
ATOM 8771 C CA . GLN B 1 430 ? 0.578 -41.562 -25.234 1 75.19 430 GLN B CA 1
ATOM 8772 C C . GLN B 1 430 ? 1.041 -41.938 -26.641 1 75.19 430 GLN B C 1
ATOM 8774 O O . GLN B 1 430 ? 0.321 -42.594 -27.375 1 75.19 430 GLN B O 1
ATOM 8779 N N . THR B 1 431 ? 2.105 -41.438 -27.031 1 80.38 431 THR B N 1
ATOM 8780 C CA . THR B 1 431 ? 2.672 -41.75 -28.344 1 80.38 431 THR B CA 1
ATOM 8781 C C . THR B 1 431 ? 2.871 -43.25 -28.5 1 80.38 431 THR B C 1
ATOM 8783 O O . THR B 1 431 ? 2.57 -43.844 -29.547 1 80.38 431 THR B O 1
ATOM 8786 N N . ILE B 1 432 ? 3.404 -43.875 -27.531 1 76.69 432 ILE B N 1
ATOM 8787 C CA . ILE B 1 432 ? 3.656 -45.312 -27.562 1 76.69 432 ILE B CA 1
ATOM 8788 C C . ILE B 1 432 ? 2.332 -46.062 -27.641 1 76.69 432 ILE B C 1
ATOM 8790 O O . ILE B 1 432 ? 2.232 -47.094 -28.312 1 76.69 432 ILE B O 1
ATOM 8794 N N . TYR B 1 433 ? 1.43 -45.5 -26.922 1 70.44 433 TYR B N 1
ATOM 8795 C CA . TYR B 1 433 ? 0.105 -46.094 -26.984 1 70.44 433 TYR B CA 1
ATOM 8796 C C . TYR B 1 433 ? -0.431 -46.094 -28.422 1 70.44 433 TYR B C 1
ATOM 8798 O O . TYR B 1 433 ? -0.968 -47.094 -28.891 1 70.44 433 TYR B O 1
ATOM 8806 N N . TYR B 1 434 ? -0.323 -45 -29.031 1 75.12 434 TYR B N 1
ATOM 8807 C CA . TYR B 1 434 ? -0.778 -44.906 -30.422 1 75.12 434 TYR B CA 1
ATOM 8808 C C . TYR B 1 434 ? 0.036 -45.812 -31.328 1 75.12 434 TYR B C 1
ATOM 8810 O O . TYR B 1 434 ? -0.496 -46.344 -32.281 1 75.12 434 TYR B O 1
ATOM 8818 N N . PHE B 1 435 ? 1.289 -45.969 -31.094 1 80 435 PHE B N 1
ATOM 8819 C CA . PHE B 1 435 ? 2.176 -46.844 -31.844 1 80 435 PHE B CA 1
ATOM 8820 C C . PHE B 1 435 ? 1.723 -48.312 -31.734 1 80 435 PHE B C 1
ATOM 8822 O O . PHE B 1 435 ? 1.639 -49 -32.75 1 80 435 PHE B O 1
ATOM 8829 N N . LEU B 1 436 ? 1.463 -48.656 -30.547 1 72.12 436 LEU B N 1
ATOM 8830 C CA . LEU B 1 436 ? 1.037 -50.031 -30.312 1 72.12 436 LEU B CA 1
ATOM 8831 C C . LEU B 1 436 ? -0.289 -50.312 -31.016 1 72.12 436 LEU B C 1
ATOM 8833 O O . LEU B 1 436 ? -0.508 -51.406 -31.531 1 72.12 436 LEU B O 1
ATOM 8837 N N . ASP B 1 437 ? -1.072 -49.25 -31.047 1 70.31 437 ASP B N 1
ATOM 8838 C CA . ASP B 1 437 ? -2.35 -49.375 -31.75 1 70.31 437 ASP B CA 1
ATOM 8839 C C . ASP B 1 437 ? -2.143 -49.562 -33.25 1 70.31 437 ASP B C 1
ATOM 8841 O O . ASP B 1 437 ? -2.867 -50.312 -33.906 1 70.31 437 ASP B O 1
ATOM 8845 N N . ARG B 1 438 ? -1.271 -48.906 -33.812 1 74.75 438 ARG B N 1
ATOM 8846 C CA . ARG B 1 438 ? -0.974 -49 -35.219 1 74.75 438 ARG B CA 1
ATOM 8847 C C . ARG B 1 438 ? -0.383 -50.375 -35.562 1 74.75 438 ARG B C 1
ATOM 8849 O O . ARG B 1 438 ? -0.675 -50.938 -36.625 1 74.75 438 ARG B O 1
ATOM 8856 N N . ILE B 1 439 ? 0.533 -50.844 -34.781 1 73.25 439 ILE B N 1
ATOM 8857 C CA . ILE B 1 439 ? 1.129 -52.156 -35 1 73.25 439 ILE B CA 1
ATOM 8858 C C . ILE B 1 439 ? 0.04 -53.25 -35 1 73.25 439 ILE B C 1
ATOM 8860 O O . ILE B 1 439 ? 0.079 -54.188 -35.781 1 73.25 439 ILE B O 1
ATOM 8864 N N . ARG B 1 440 ? -0.77 -52.969 -34.156 1 66.44 440 ARG B N 1
ATOM 8865 C CA . ARG B 1 440 ? -1.886 -53.906 -34.031 1 66.44 440 ARG B CA 1
ATOM 8866 C C . ARG B 1 440 ? -2.68 -53.938 -35.344 1 66.44 440 ARG B C 1
ATOM 8868 O O . ARG B 1 440 ? -3.049 -55.031 -35.812 1 66.44 440 ARG B O 1
ATOM 8875 N N . THR B 1 441 ? -2.963 -52.781 -35.781 1 67.62 441 THR B N 1
ATOM 8876 C CA . THR B 1 441 ? -3.74 -52.719 -37.031 1 67.62 441 THR B CA 1
ATOM 8877 C C . THR B 1 441 ? -2.971 -53.312 -38.188 1 67.62 441 THR B C 1
ATOM 8879 O O . THR B 1 441 ? -3.564 -53.969 -39.062 1 67.62 441 THR B O 1
ATOM 8882 N N . GLU B 1 442 ? -1.762 -53.062 -38.188 1 69.25 442 GLU B N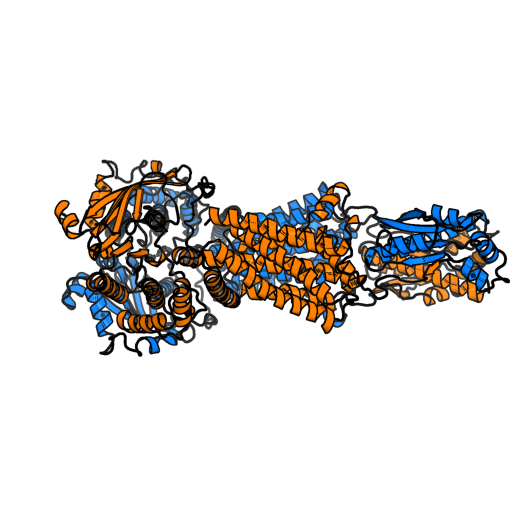 1
ATOM 8883 C CA . GLU B 1 442 ? -0.946 -53.594 -39.281 1 69.25 442 GLU B CA 1
ATOM 8884 C C . GLU B 1 442 ? -0.784 -55.094 -39.219 1 69.25 442 GLU B C 1
ATOM 8886 O O . GLU B 1 442 ? -0.801 -55.781 -40.219 1 69.25 442 GLU B O 1
ATOM 8891 N N . GLN B 1 443 ? -0.421 -55.5 -38 1 61.03 443 GLN B N 1
ATOM 8892 C CA . GLN B 1 443 ? -0.169 -56.938 -37.875 1 61.03 443 GLN B CA 1
ATOM 8893 C C . GLN B 1 443 ? -1.464 -57.688 -37.625 1 61.03 443 GLN B C 1
ATOM 8895 O O . GLN B 1 443 ? -1.447 -58.906 -37.469 1 61.03 443 GLN B O 1
ATOM 8900 N N . ASN B 1 444 ? -2.752 -56.906 -37.969 1 53.53 444 ASN B N 1
ATOM 8901 C CA . ASN B 1 444 ? -4.059 -57.531 -37.75 1 53.53 444 ASN B CA 1
ATOM 8902 C C . ASN B 1 444 ? -4.125 -58.281 -36.438 1 53.53 444 ASN B C 1
ATOM 8904 O O . ASN B 1 444 ? -4.625 -59.438 -36.406 1 53.53 444 ASN B O 1
ATOM 8908 N N . THR B 1 445 ? -3.236 -57.781 -35.469 1 49.78 445 THR B N 1
ATOM 8909 C CA . THR B 1 445 ? -3.283 -58.438 -34.188 1 49.78 445 THR B CA 1
ATOM 8910 C C . THR B 1 445 ? -3.959 -57.531 -33.156 1 49.78 445 THR B C 1
ATOM 8912 O O . THR B 1 445 ? -3.641 -56.344 -33.031 1 49.78 445 THR B O 1
ATOM 8915 N N . SER B 1 446 ? -5.223 -57.594 -33.062 1 45.09 446 SER B N 1
ATOM 8916 C CA . SER B 1 446 ? -5.992 -56.812 -32.125 1 45.09 446 SER B CA 1
ATOM 8917 C C . SER B 1 446 ? -5.395 -56.906 -30.703 1 45.09 446 SER B C 1
ATOM 8919 O O . SER B 1 446 ? -6.012 -56.469 -29.734 1 45.09 446 SER B O 1
ATOM 8921 N N . ARG B 1 447 ? -4.266 -57.406 -30.453 1 45.31 447 ARG B N 1
ATOM 8922 C CA . ARG B 1 447 ? -3.814 -57.844 -29.141 1 45.31 447 ARG B CA 1
ATOM 8923 C C . ARG B 1 447 ? -3.377 -56.625 -28.297 1 45.31 447 ARG B C 1
ATOM 8925 O O . ARG B 1 447 ? -3.383 -56.688 -27.062 1 45.31 447 ARG B O 1
ATOM 8932 N N . PHE B 1 448 ? -2.822 -55.5 -29.031 1 46.5 448 PHE B N 1
ATOM 8933 C CA . PHE B 1 448 ? -1.934 -54.688 -28.234 1 46.5 448 PHE B CA 1
ATOM 8934 C C . PHE B 1 448 ? -2.621 -53.375 -27.828 1 46.5 448 PHE B C 1
ATOM 8936 O O . PHE B 1 448 ? -1.975 -52.438 -27.328 1 46.5 448 PHE B O 1
ATOM 8943 N N . GLU B 1 449 ? -3.816 -53.156 -28.094 1 50.94 449 GLU B N 1
ATOM 8944 C CA . GLU B 1 449 ? -4.332 -51.844 -27.734 1 50.94 449 GLU B CA 1
ATOM 8945 C C . GLU B 1 449 ? -4.559 -51.719 -26.219 1 50.94 449 GLU B C 1
ATOM 8947 O O . GLU B 1 449 ? -5.023 -52.656 -25.594 1 50.94 449 GLU B O 1
ATOM 8952 N N . ALA B 1 450 ? -3.859 -50.625 -25.656 1 56.56 450 ALA B N 1
ATOM 8953 C CA . ALA B 1 450 ? -4.277 -50.375 -24.281 1 56.56 450 ALA B CA 1
ATOM 8954 C C . ALA B 1 450 ? -5.797 -50.469 -24.141 1 56.56 450 ALA B C 1
ATOM 8956 O O . ALA B 1 450 ? -6.531 -49.938 -24.969 1 56.56 450 ALA B O 1
ATOM 8957 N N . PRO B 1 451 ? -6.176 -51.25 -23.391 1 60.59 451 PRO B N 1
ATOM 8958 C CA . PRO B 1 451 ? -7.621 -51.469 -23.266 1 60.59 451 PRO B CA 1
ATOM 8959 C C . PRO B 1 451 ? -8.336 -50.312 -22.578 1 60.59 451 PRO B C 1
ATOM 8961 O O . PRO B 1 451 ? -9.086 -50.531 -21.609 1 60.59 451 PRO B O 1
ATOM 8964 N N . ILE B 1 452 ? -7.805 -48.969 -23 1 65.12 452 ILE B N 1
ATOM 8965 C CA . ILE B 1 452 ? -8.477 -47.844 -22.391 1 65.12 452 ILE B CA 1
ATOM 8966 C C . ILE B 1 452 ? -9.289 -47.094 -23.453 1 65.12 452 ILE B C 1
ATOM 8968 O O . ILE B 1 452 ? -8.812 -46.844 -24.562 1 65.12 452 ILE B O 1
ATOM 8972 N N . ARG B 1 453 ? -10.477 -46.938 -23.297 1 62.91 453 ARG B N 1
ATOM 8973 C CA . ARG B 1 453 ? -11.328 -46.094 -24.156 1 62.91 453 ARG B CA 1
ATOM 8974 C C . ARG B 1 453 ? -12 -45 -23.359 1 62.91 453 ARG B C 1
ATOM 8976 O O . ARG B 1 453 ? -12.758 -45.281 -22.422 1 62.91 453 ARG B O 1
ATOM 8983 N N . LEU B 1 454 ? -11.469 -43.781 -23.703 1 59.38 454 LEU B N 1
ATOM 8984 C CA . LEU B 1 454 ? -12.156 -42.656 -23.109 1 59.38 454 LEU B CA 1
ATOM 8985 C C . LEU B 1 454 ? -13.594 -42.562 -23.609 1 59.38 454 LEU B C 1
ATOM 8987 O O . LEU B 1 454 ? -13.82 -42.438 -24.812 1 59.38 454 LEU B O 1
ATOM 8991 N N . SER B 1 455 ? -14.492 -42.781 -22.781 1 62.59 455 SER B N 1
ATOM 8992 C CA . SER B 1 455 ? -15.891 -42.781 -23.203 1 62.59 455 SER B CA 1
ATOM 8993 C C . SER B 1 455 ? -16.438 -41.344 -23.312 1 62.59 455 SER B C 1
ATOM 8995 O O . SER B 1 455 ? -16.828 -40.906 -24.391 1 62.59 455 SER B O 1
ATOM 8997 N N . GLU B 1 456 ? -16.672 -40.656 -22.203 1 72.38 456 GLU B N 1
ATOM 8998 C CA . GLU B 1 456 ? -17.297 -39.344 -22.234 1 72.38 456 GLU B CA 1
ATOM 8999 C C . GLU B 1 456 ? -16.766 -38.438 -21.109 1 72.38 456 GLU B C 1
ATOM 9001 O O . GLU B 1 456 ? -16.469 -38.938 -20.016 1 72.38 456 GLU B O 1
ATOM 9006 N N . ILE B 1 457 ? -16.453 -37.219 -21.531 1 74.88 457 ILE B N 1
ATOM 9007 C CA . ILE B 1 457 ? -16.188 -36.219 -20.516 1 74.88 457 ILE B CA 1
ATOM 9008 C C . ILE B 1 457 ? -17.516 -35.625 -20.031 1 74.88 457 ILE B C 1
ATOM 9010 O O . ILE B 1 457 ? -18.25 -35 -20.797 1 74.88 457 ILE B O 1
ATOM 9014 N N . ILE B 1 458 ? -17.734 -35.812 -18.797 1 79.81 458 ILE B N 1
ATOM 9015 C CA . ILE B 1 458 ? -19.047 -35.438 -18.25 1 79.81 458 ILE B CA 1
ATOM 9016 C C . ILE B 1 458 ? -19.109 -33.906 -18.062 1 79.81 458 ILE B C 1
ATOM 9018 O O . ILE B 1 458 ? -20.141 -33.312 -18.375 1 79.81 458 ILE B O 1
ATOM 9022 N N . TYR B 1 459 ? -18.062 -33.406 -17.484 1 84.19 459 TYR B N 1
ATOM 9023 C CA . TYR B 1 459 ? -18.047 -31.969 -17.25 1 84.19 459 TYR B CA 1
ATOM 9024 C C . TYR B 1 459 ? -16.844 -31.328 -17.922 1 84.19 459 TYR B C 1
ATOM 9026 O O . TYR B 1 459 ? -15.742 -31.891 -17.922 1 84.19 459 TYR B O 1
ATOM 9034 N N . ALA B 1 460 ? -17 -30.188 -18.5 1 83.56 460 ALA B N 1
ATOM 9035 C CA . ALA B 1 460 ? -15.961 -29.281 -18.953 1 83.56 460 ALA B CA 1
ATOM 9036 C C . ALA B 1 460 ? -15.102 -29.922 -20.047 1 83.56 460 ALA B C 1
ATOM 9038 O O . ALA B 1 460 ? -13.875 -29.938 -19.953 1 83.56 460 ALA B O 1
ATOM 9039 N N . GLU B 1 461 ? -15.672 -30.469 -21.016 1 73.88 461 GLU B N 1
ATOM 9040 C CA . GLU B 1 461 ? -15.008 -31.219 -22.078 1 73.88 461 GLU B CA 1
ATOM 9041 C C . GLU B 1 461 ? -13.898 -30.391 -22.734 1 73.88 461 GLU B C 1
ATOM 9043 O O . GLU B 1 461 ? -12.797 -30.891 -22.953 1 73.88 461 GLU B O 1
ATOM 9048 N N . ASP B 1 462 ? -14.008 -29.031 -22.969 1 71.56 462 ASP B N 1
ATOM 9049 C CA . ASP B 1 462 ? -13.031 -28.219 -23.672 1 71.56 462 ASP B CA 1
ATOM 9050 C C . ASP B 1 462 ? -12.32 -27.266 -22.719 1 71.56 462 ASP B C 1
ATOM 9052 O O . ASP B 1 462 ? -11.797 -26.234 -23.141 1 71.56 462 ASP B O 1
ATOM 9056 N N . SER B 1 463 ? -12.305 -27.766 -21.516 1 79.75 463 SER B N 1
ATOM 9057 C CA . SER B 1 463 ? -11.727 -26.859 -20.531 1 79.75 463 SER B CA 1
ATOM 9058 C C . SER B 1 463 ? -10.203 -26.844 -20.625 1 79.75 463 SER B C 1
ATOM 9060 O O . SER B 1 463 ? -9.578 -27.891 -20.812 1 79.75 463 SER B O 1
ATOM 9062 N N . LYS B 1 464 ? -9.672 -25.578 -20.625 1 79.69 464 LYS B N 1
ATOM 9063 C CA . LYS B 1 464 ? -8.234 -25.328 -20.594 1 79.69 464 LYS B CA 1
ATOM 9064 C C . LYS B 1 464 ? -7.797 -24.828 -19.219 1 79.69 464 LYS B C 1
ATOM 9066 O O . LYS B 1 464 ? -8.594 -24.797 -18.281 1 79.69 464 LYS B O 1
ATOM 9071 N N . LEU B 1 465 ? -6.527 -24.594 -19.172 1 79.62 465 LEU B N 1
ATOM 9072 C CA . LEU B 1 465 ? -5.984 -24.125 -17.906 1 79.62 465 LEU B CA 1
ATOM 9073 C C . LEU B 1 465 ? -6.613 -22.781 -17.516 1 79.62 465 LEU B C 1
ATOM 9075 O O . LEU B 1 465 ? -6.891 -22.547 -16.328 1 79.62 465 LEU B O 1
ATOM 9079 N N . SER B 1 466 ? -6.871 -21.922 -18.469 1 84.06 466 SER B N 1
ATOM 9080 C CA . SER B 1 466 ? -7.469 -20.609 -18.203 1 84.06 466 SER B CA 1
ATOM 9081 C C . SER B 1 466 ? -8.875 -20.766 -17.625 1 84.06 466 SER B C 1
ATOM 9083 O O . SER B 1 466 ? -9.273 -20 -16.734 1 84.06 466 SER B O 1
ATOM 9085 N N . ASP B 1 467 ? -9.555 -21.797 -18.062 1 87.94 467 ASP B N 1
ATOM 9086 C CA . ASP B 1 467 ? -10.914 -22.031 -17.594 1 87.94 467 ASP B CA 1
ATOM 9087 C C . ASP B 1 467 ? -10.914 -22.516 -16.141 1 87.94 467 ASP B C 1
ATOM 9089 O O . ASP B 1 467 ? -11.812 -22.188 -15.375 1 87.94 467 ASP B O 1
ATOM 9093 N N . PHE B 1 468 ? -9.891 -23.219 -15.867 1 86.12 468 PHE B N 1
ATOM 9094 C CA . PHE B 1 468 ? -9.75 -23.734 -14.508 1 86.12 468 PHE B CA 1
ATOM 9095 C C . PHE B 1 468 ? -9.383 -22.609 -13.547 1 86.12 468 PHE B C 1
ATOM 9097 O O . PHE B 1 468 ? -9.867 -22.578 -12.414 1 86.12 468 PHE B O 1
ATOM 9104 N N . LEU B 1 469 ? -8.578 -21.703 -13.992 1 87.88 469 LEU B N 1
ATOM 9105 C CA . LEU B 1 469 ? -8.008 -20.688 -13.109 1 87.88 469 LEU B CA 1
ATOM 9106 C C . LEU B 1 469 ? -8.961 -19.5 -12.953 1 87.88 469 LEU B C 1
ATOM 9108 O O . LEU B 1 469 ? -8.938 -18.828 -11.922 1 87.88 469 LEU B O 1
ATOM 9112 N N . LEU B 1 470 ? -9.789 -19.266 -13.891 1 90.81 470 LEU B N 1
ATOM 9113 C CA . LEU B 1 470 ? -10.555 -18.031 -13.961 1 90.81 470 LEU B CA 1
ATOM 9114 C C . LEU B 1 470 ? -11.414 -17.844 -12.719 1 90.81 470 LEU B C 1
ATOM 9116 O O . LEU B 1 470 ? -11.406 -16.781 -12.102 1 90.81 470 LEU B O 1
ATOM 9120 N N . PRO B 1 471 ? -12.148 -18.844 -12.258 1 92 471 PRO B N 1
ATOM 9121 C CA . PRO B 1 471 ? -12.977 -18.625 -11.07 1 92 471 PRO B CA 1
ATOM 9122 C C . PRO B 1 471 ? -12.164 -18.188 -9.852 1 92 471 PRO B C 1
ATOM 9124 O O . PRO B 1 471 ? -12.57 -17.281 -9.117 1 92 471 PRO B O 1
ATOM 9127 N N . GLY B 1 472 ? -11.078 -18.828 -9.68 1 89.88 472 GLY B N 1
ATOM 9128 C CA . GLY B 1 472 ? -10.211 -18.438 -8.586 1 89.88 472 GLY B CA 1
ATOM 9129 C C . GLY B 1 472 ? -9.688 -17.031 -8.711 1 89.88 472 GLY B C 1
ATOM 9130 O O . GLY B 1 472 ? -9.617 -16.297 -7.727 1 89.88 472 GLY B O 1
ATOM 9131 N N . TYR B 1 473 ? -9.352 -16.672 -9.922 1 88.31 473 TYR B N 1
ATOM 9132 C CA . TYR B 1 473 ? -8.844 -15.32 -10.188 1 88.31 473 TYR B CA 1
ATOM 9133 C C . TYR B 1 473 ? -9.914 -14.273 -9.922 1 88.31 473 TYR B C 1
ATOM 9135 O O . TYR B 1 473 ? -9.633 -13.234 -9.312 1 88.31 473 TYR B O 1
ATOM 9143 N N . LEU B 1 474 ? -11.102 -14.586 -10.375 1 93.25 474 LEU B N 1
ATOM 9144 C CA . LEU B 1 474 ? -12.195 -13.633 -10.188 1 93.25 474 LEU B CA 1
ATOM 9145 C C . LEU B 1 474 ? -12.453 -13.375 -8.711 1 93.25 474 LEU B C 1
ATOM 9147 O O . LEU B 1 474 ? -12.547 -12.227 -8.281 1 93.25 474 LEU B O 1
ATOM 9151 N N . ILE B 1 475 ? -12.43 -14.406 -7.965 1 94.44 475 ILE B N 1
ATOM 9152 C CA . ILE B 1 475 ? -12.75 -14.32 -6.543 1 94.44 475 ILE B CA 1
ATOM 9153 C C . ILE B 1 475 ? -11.602 -13.641 -5.797 1 94.44 475 ILE B C 1
ATOM 9155 O O . ILE B 1 475 ? -11.828 -12.75 -4.973 1 94.44 475 ILE B O 1
ATOM 9159 N N . ALA B 1 476 ? -10.406 -14 -6.105 1 91 476 ALA B N 1
ATOM 9160 C CA . ALA B 1 476 ? -9.25 -13.484 -5.383 1 91 476 ALA B CA 1
ATOM 9161 C C . ALA B 1 476 ? -9.039 -12 -5.656 1 91 476 ALA B C 1
ATOM 9163 O O . ALA B 1 476 ? -8.781 -11.227 -4.734 1 91 476 ALA B O 1
ATOM 9164 N N . PHE B 1 477 ? -9.195 -11.602 -6.859 1 90.38 477 PHE B N 1
ATOM 9165 C CA . PHE B 1 477 ? -8.805 -10.242 -7.199 1 90.38 477 PHE B CA 1
ATOM 9166 C C . PHE B 1 477 ? -9.938 -9.266 -6.91 1 90.38 477 PHE B C 1
ATOM 9168 O O . PHE B 1 477 ? -9.695 -8.086 -6.637 1 90.38 477 PHE B O 1
ATOM 9175 N N . ILE B 1 478 ? -11.156 -9.758 -6.969 1 94.81 478 ILE B N 1
ATOM 9176 C CA . ILE B 1 478 ? -12.234 -8.898 -6.48 1 94.81 478 ILE B CA 1
ATOM 9177 C C . ILE B 1 478 ? -12.078 -8.688 -4.977 1 94.81 478 ILE B C 1
ATOM 9179 O O . ILE B 1 478 ? -12.359 -7.602 -4.465 1 94.81 478 ILE B O 1
ATOM 9183 N N . TYR B 1 479 ? -11.68 -9.688 -4.316 1 93.81 479 TYR B N 1
ATOM 9184 C CA . TYR B 1 479 ? -11.445 -9.578 -2.881 1 93.81 479 TYR B CA 1
ATOM 9185 C C . TYR B 1 479 ? -10.344 -8.57 -2.582 1 93.81 479 TYR B C 1
ATOM 9187 O O . TYR B 1 479 ? -10.523 -7.68 -1.748 1 93.81 479 TYR B O 1
ATOM 9195 N N . LEU B 1 480 ? -9.266 -8.688 -3.25 1 91.06 480 LEU B N 1
ATOM 9196 C CA . LEU B 1 480 ? -8.133 -7.789 -3.053 1 91.06 480 LEU B CA 1
ATOM 9197 C C . LEU B 1 480 ? -8.539 -6.34 -3.314 1 91.06 480 LEU B C 1
ATOM 9199 O O . LEU B 1 480 ? -8.25 -5.457 -2.506 1 91.06 480 LEU B O 1
ATOM 9203 N N . SER B 1 481 ? -9.156 -6.129 -4.398 1 92.69 481 SER B N 1
ATOM 9204 C CA . SER B 1 481 ? -9.492 -4.781 -4.848 1 92.69 481 SER B CA 1
ATOM 9205 C C . SER B 1 481 ? -10.484 -4.113 -3.902 1 92.69 481 SER B C 1
ATOM 9207 O O . SER B 1 481 ? -10.273 -2.977 -3.477 1 92.69 481 SER B O 1
ATOM 9209 N N . GLN B 1 482 ? -11.516 -4.859 -3.551 1 95 482 GLN B N 1
ATOM 9210 C CA . GLN B 1 482 ? -12.57 -4.25 -2.75 1 95 482 GLN B CA 1
ATOM 9211 C C . GLN B 1 482 ? -12.117 -4.027 -1.312 1 95 482 GLN B C 1
ATOM 9213 O O . GLN B 1 482 ? -12.508 -3.051 -0.672 1 95 482 GLN B O 1
ATOM 9218 N N . VAL B 1 483 ? -11.32 -4.914 -0.761 1 93.94 483 VAL B N 1
ATOM 9219 C CA . VAL B 1 483 ? -10.766 -4.695 0.572 1 93.94 483 VAL B CA 1
ATOM 9220 C C . VAL B 1 483 ? -9.922 -3.424 0.581 1 93.94 483 VAL B C 1
ATOM 9222 O O . VAL B 1 483 ? -10.039 -2.6 1.489 1 93.94 483 VAL B O 1
ATOM 9225 N N . THR B 1 484 ? -9.125 -3.281 -0.422 1 90.69 484 THR B N 1
ATOM 9226 C CA . THR B 1 484 ? -8.195 -2.162 -0.488 1 90.69 484 THR B CA 1
ATOM 9227 C C . THR B 1 484 ? -8.938 -0.849 -0.705 1 90.69 484 THR B C 1
ATOM 9229 O O . THR B 1 484 ? -8.68 0.139 -0.015 1 90.69 484 THR B O 1
ATOM 9232 N N . ILE B 1 485 ? -9.844 -0.821 -1.653 1 92.44 485 ILE B N 1
ATOM 9233 C CA . ILE B 1 485 ? -10.562 0.399 -1.998 1 92.44 485 ILE B CA 1
ATOM 9234 C C . ILE B 1 485 ? -11.367 0.883 -0.792 1 92.44 485 ILE B C 1
ATOM 9236 O O . ILE B 1 485 ? -11.289 2.057 -0.417 1 92.44 485 ILE B O 1
ATOM 9240 N N . THR B 1 486 ? -12.07 -0.024 -0.203 1 94.25 486 THR B N 1
ATOM 9241 C CA . THR B 1 486 ? -12.945 0.354 0.904 1 94.25 486 THR B CA 1
ATOM 9242 C C . THR B 1 486 ? -12.125 0.832 2.1 1 94.25 486 THR B C 1
ATOM 9244 O O . THR B 1 486 ? -12.469 1.826 2.738 1 94.25 486 THR B O 1
ATOM 9247 N N . SER B 1 487 ? -11.094 0.138 2.377 1 92.06 487 SER B N 1
ATOM 9248 C CA . SER B 1 487 ? -10.258 0.543 3.498 1 92.06 487 SER B CA 1
ATOM 9249 C C . SER B 1 487 ? -9.633 1.914 3.256 1 92.06 487 SER B C 1
ATOM 9251 O O . SER B 1 487 ? -9.602 2.756 4.156 1 92.06 487 SER B O 1
ATOM 9253 N N . GLN B 1 488 ? -9.195 2.143 2.105 1 89.31 488 GLN B N 1
ATOM 9254 C CA . GLN B 1 488 ? -8.555 3.406 1.762 1 89.31 488 GLN B CA 1
ATOM 9255 C C . GLN B 1 488 ? -9.531 4.57 1.858 1 89.31 488 GLN B C 1
ATOM 9257 O O . GLN B 1 488 ? -9.18 5.648 2.344 1 89.31 488 GLN B O 1
ATOM 9262 N N . LEU B 1 489 ? -10.695 4.371 1.381 1 90.75 489 LEU B N 1
ATOM 9263 C CA . LEU B 1 489 ? -11.688 5.441 1.354 1 90.75 489 LEU B CA 1
ATOM 9264 C C . LEU B 1 489 ? -12.055 5.883 2.768 1 90.75 489 LEU B C 1
ATOM 9266 O O . LEU B 1 489 ? -12.117 7.082 3.051 1 90.75 489 LEU B O 1
ATOM 9270 N N . LEU B 1 490 ? -12.227 4.965 3.596 1 92.5 490 LEU B N 1
ATOM 9271 C CA . LEU B 1 490 ? -12.625 5.309 4.957 1 92.5 490 LEU B CA 1
ATOM 9272 C C . LEU B 1 490 ? -11.453 5.922 5.723 1 92.5 490 LEU B C 1
ATOM 9274 O O . LEU B 1 490 ? -11.633 6.887 6.469 1 92.5 490 LEU B O 1
ATOM 9278 N N . ILE B 1 491 ? -10.297 5.387 5.543 1 89.75 491 ILE B N 1
ATOM 9279 C CA . ILE B 1 491 ? -9.117 5.906 6.23 1 89.75 491 ILE B CA 1
ATOM 9280 C C . ILE B 1 491 ? -8.836 7.332 5.77 1 89.75 491 ILE B C 1
ATOM 9282 O O . ILE B 1 491 ? -8.523 8.203 6.582 1 89.75 491 ILE B O 1
ATOM 9286 N N . GLN B 1 492 ? -8.961 7.551 4.547 1 86.81 492 GLN B N 1
ATOM 9287 C CA . GLN B 1 492 ? -8.719 8.883 4.008 1 86.81 492 GLN B CA 1
ATOM 9288 C C . GLN B 1 492 ? -9.75 9.883 4.531 1 86.81 492 GLN B C 1
ATOM 9290 O O . GLN B 1 492 ? -9.414 11.047 4.789 1 86.81 492 GLN B O 1
ATOM 9295 N N . GLU B 1 493 ? -10.922 9.445 4.605 1 88.94 493 GLU B N 1
ATOM 9296 C CA . GLU B 1 493 ? -11.961 10.312 5.152 1 88.94 493 GLU B CA 1
ATOM 9297 C C . GLU B 1 493 ? -11.648 10.703 6.594 1 88.94 493 GLU B C 1
ATOM 9299 O O . GLU B 1 493 ? -11.898 11.836 7.008 1 88.94 493 GLU B O 1
ATOM 9304 N N . ARG B 1 494 ? -11.148 9.867 7.297 1 88.19 494 ARG B N 1
ATOM 9305 C CA . ARG B 1 494 ? -10.773 10.141 8.68 1 88.19 494 ARG B CA 1
ATOM 9306 C C . ARG B 1 494 ? -9.578 11.094 8.742 1 88.19 494 ARG B C 1
ATOM 9308 O O . ARG B 1 494 ? -9.562 12.016 9.562 1 88.19 494 ARG B O 1
ATOM 9315 N N . LYS B 1 495 ? -8.742 10.891 7.887 1 83.12 495 LYS B N 1
ATOM 9316 C CA . LYS B 1 495 ? -7.52 11.688 7.887 1 83.12 495 LYS B CA 1
ATOM 9317 C C . LYS B 1 495 ? -7.812 13.141 7.5 1 83.12 495 LYS B C 1
ATOM 9319 O O . LYS B 1 495 ? -7.184 14.062 8.016 1 83.12 495 LYS B O 1
ATOM 9324 N N . GLU B 1 496 ? -8.758 13.289 6.684 1 84.44 496 GLU B N 1
ATOM 9325 C CA . GLU B 1 496 ? -9.102 14.625 6.211 1 84.44 496 GLU B CA 1
ATOM 9326 C C . GLU B 1 496 ? -10.031 15.336 7.184 1 84.44 496 GLU B C 1
ATOM 9328 O O . GLU B 1 496 ? -10.32 16.531 7.027 1 84.44 496 GLU B O 1
ATOM 9333 N N . GLY B 1 497 ? -10.57 14.695 8.148 1 86.69 497 GLY B N 1
ATOM 9334 C CA . GLY B 1 497 ? -11.383 15.32 9.18 1 86.69 497 GLY B CA 1
ATOM 9335 C C . GLY B 1 497 ? -12.859 15.336 8.836 1 86.69 497 GLY B C 1
ATOM 9336 O O . GLY B 1 497 ? -13.688 15.734 9.664 1 86.69 497 GLY B O 1
ATOM 9337 N N . LEU B 1 498 ? -13.195 14.945 7.648 1 88.12 498 LEU B N 1
ATOM 9338 C CA . LEU B 1 498 ? -14.594 14.961 7.223 1 88.12 498 LEU B CA 1
ATOM 9339 C C . LEU B 1 498 ? -15.43 14.008 8.07 1 88.12 498 LEU B C 1
ATOM 9341 O O . LEU B 1 498 ? -16.609 14.266 8.32 1 88.12 498 LEU B O 1
ATOM 9345 N N . PHE B 1 499 ? -14.797 13.023 8.453 1 88.25 499 PHE B N 1
ATOM 9346 C CA . PHE B 1 499 ? -15.469 12.039 9.297 1 88.25 499 PHE B CA 1
ATOM 9347 C C . PHE B 1 499 ? -15.961 12.68 10.586 1 88.25 499 PHE B C 1
ATOM 9349 O O . PHE B 1 499 ? -17.141 12.586 10.922 1 88.25 499 PHE B O 1
ATOM 9356 N N . GLU B 1 500 ? -15.141 13.352 11.25 1 86.12 500 GLU B N 1
ATOM 9357 C CA . GLU B 1 500 ? -15.484 14 12.516 1 86.12 500 GLU B CA 1
ATOM 9358 C C . GLU B 1 500 ? -16.5 15.109 12.312 1 86.12 500 GLU B C 1
ATOM 9360 O O . GLU B 1 500 ? -17.422 15.281 13.117 1 86.12 500 GLU B O 1
ATOM 9365 N N . ARG B 1 501 ? -16.281 15.812 11.312 1 89.31 501 ARG B N 1
ATOM 9366 C CA . ARG B 1 501 ? -17.188 16.922 11.039 1 89.31 501 ARG B CA 1
ATOM 9367 C C . ARG B 1 501 ? -18.609 16.422 10.758 1 89.31 501 ARG B C 1
ATOM 9369 O O . ARG B 1 501 ? -19.578 17.031 11.188 1 89.31 501 ARG B O 1
ATOM 9376 N N . SER B 1 502 ? -18.703 15.336 10.062 1 88.88 502 SER B N 1
ATOM 9377 C CA . SER B 1 502 ? -20.016 14.766 9.758 1 88.88 502 SER B CA 1
ATOM 9378 C C . SER B 1 502 ? -20.688 14.219 11.016 1 88.88 502 SER B C 1
ATOM 9380 O O . SER B 1 502 ? -21.906 14.297 11.164 1 88.88 502 SER B O 1
ATOM 9382 N N . LEU B 1 503 ? -19.938 13.695 11.867 1 86.12 503 LEU B N 1
ATOM 9383 C CA . LEU B 1 503 ? -20.469 13.188 13.125 1 86.12 503 LEU B CA 1
ATOM 9384 C C . LEU B 1 503 ? -21.031 14.328 13.969 1 86.12 503 LEU B C 1
ATOM 9386 O O . LEU B 1 503 ? -22.109 14.195 14.555 1 86.12 503 LEU B O 1
ATOM 9390 N N . VAL B 1 504 ? -20.266 15.375 13.984 1 85.81 504 VAL B N 1
ATOM 9391 C CA . VAL B 1 504 ? -20.703 16.531 14.766 1 85.81 504 VAL B CA 1
ATOM 9392 C C . VAL B 1 504 ? -21.953 17.141 14.141 1 85.81 504 VAL B C 1
ATOM 9394 O O . VAL B 1 504 ? -22.812 17.656 14.852 1 85.81 504 VAL B O 1
ATOM 9397 N N . ALA B 1 505 ? -22.016 17.031 12.828 1 86 505 ALA B N 1
ATOM 9398 C CA . ALA B 1 505 ? -23.172 17.594 12.117 1 86 505 ALA B CA 1
ATOM 9399 C C . ALA B 1 505 ? -24.422 16.75 12.352 1 86 505 ALA B C 1
ATOM 9401 O O . ALA B 1 505 ? -25.531 17.172 12.023 1 86 505 ALA B O 1
ATOM 9402 N N . GLY B 1 506 ? -24.219 15.516 12.906 1 81.69 506 GLY B N 1
ATOM 9403 C CA . GLY B 1 506 ? -25.391 14.742 13.281 1 81.69 506 GLY B CA 1
ATOM 9404 C C . GLY B 1 506 ? -25.453 13.383 12.617 1 81.69 506 GLY B C 1
ATOM 9405 O O . GLY B 1 506 ? -26.422 12.648 12.773 1 81.69 506 GLY B O 1
ATOM 9406 N N . CYS B 1 507 ? -24.469 13.078 11.922 1 86.38 507 CYS B N 1
ATOM 9407 C CA . CYS B 1 507 ? -24.438 11.758 11.305 1 86.38 507 CYS B CA 1
ATOM 9408 C C . CYS B 1 507 ? -24.047 10.695 12.312 1 86.38 507 CYS B C 1
ATOM 9410 O O . CYS B 1 507 ? -23.203 10.938 13.18 1 86.38 507 CYS B O 1
ATOM 9412 N N . SER B 1 508 ? -24.734 9.617 12.211 1 85.69 508 SER B N 1
ATOM 9413 C CA . SER B 1 508 ? -24.359 8.516 13.086 1 85.69 508 SER B CA 1
ATOM 9414 C C . SER B 1 508 ? -23.219 7.699 12.5 1 85.69 508 SER B C 1
ATOM 9416 O O . SER B 1 508 ? -22.969 7.75 11.297 1 85.69 508 SER B O 1
ATOM 9418 N N . HIS B 1 509 ? -22.531 7.008 13.383 1 87.62 509 HIS B N 1
ATOM 9419 C CA . HIS B 1 509 ? -21.453 6.129 12.961 1 87.62 509 HIS B CA 1
ATOM 9420 C C . HIS B 1 509 ? -21.953 5.07 11.984 1 87.62 509 HIS B C 1
ATOM 9422 O O . HIS B 1 509 ? -21.281 4.777 10.984 1 87.62 509 HIS B O 1
ATOM 9428 N N . SER B 1 510 ? -23.109 4.574 12.227 1 89.12 510 SER B N 1
ATOM 9429 C CA . SER B 1 510 ? -23.656 3.49 11.422 1 89.12 510 SER B CA 1
ATOM 9430 C C . SER B 1 510 ? -23.984 3.965 10.008 1 89.12 510 SER B C 1
ATOM 9432 O O . SER B 1 510 ? -23.766 3.238 9.039 1 89.12 510 SER B O 1
ATOM 9434 N N . ILE B 1 511 ? -24.453 5.133 9.938 1 91.44 511 ILE B N 1
ATOM 9435 C CA . ILE B 1 511 ? -24.844 5.648 8.625 1 91.44 511 ILE B CA 1
ATOM 9436 C C . ILE B 1 511 ? -23.594 5.91 7.785 1 91.44 511 ILE B C 1
ATOM 9438 O O . ILE B 1 511 ? -23.594 5.707 6.566 1 91.44 511 ILE B O 1
ATOM 9442 N N . ILE B 1 512 ? -22.578 6.363 8.453 1 91.94 512 ILE B N 1
ATOM 9443 C CA . ILE B 1 512 ? -21.328 6.602 7.746 1 91.94 512 ILE B CA 1
ATOM 9444 C C . ILE B 1 512 ? -20.75 5.277 7.25 1 91.94 512 ILE B C 1
ATOM 9446 O O . ILE B 1 512 ? -20.344 5.164 6.094 1 91.94 512 ILE B O 1
ATOM 9450 N N . LEU B 1 513 ? -20.781 4.305 8.109 1 92.88 513 LEU B N 1
ATOM 9451 C CA . LEU B 1 513 ? -20.297 2.988 7.73 1 92.88 513 LEU B CA 1
ATOM 9452 C C . LEU B 1 513 ? -21.109 2.404 6.59 1 92.88 513 LEU B C 1
ATOM 9454 O O . LEU B 1 513 ? -20.562 1.858 5.633 1 92.88 513 LEU B O 1
ATOM 9458 N N . LEU B 1 514 ? -22.391 2.523 6.695 1 93.69 514 LEU B N 1
ATOM 9459 C CA . LEU B 1 514 ? -23.281 1.997 5.668 1 93.69 514 LEU B CA 1
ATOM 9460 C C . LEU B 1 514 ? -23.078 2.738 4.348 1 93.69 514 LEU B C 1
ATOM 9462 O O . LEU B 1 514 ? -23.219 2.15 3.273 1 93.69 514 LEU B O 1
ATOM 9466 N N . SER B 1 515 ? -22.781 4.02 4.469 1 95.25 515 SER B N 1
ATOM 9467 C CA . SER B 1 515 ? -22.547 4.777 3.244 1 95.25 515 SER B CA 1
ATOM 9468 C C . SER B 1 515 ? -21.328 4.258 2.49 1 95.25 515 SER B C 1
ATOM 9470 O O . SER B 1 515 ? -21.344 4.172 1.262 1 95.25 515 SER B O 1
ATOM 9472 N N . HIS B 1 516 ? -20.297 3.922 3.227 1 95.44 516 HIS B N 1
ATOM 9473 C CA . HIS B 1 516 ? -19.109 3.352 2.59 1 95.44 516 HIS B CA 1
ATOM 9474 C C . HIS B 1 516 ? -19.406 1.96 2.039 1 95.44 516 HIS B C 1
ATOM 9476 O O . HIS B 1 516 ? -18.906 1.597 0.97 1 95.44 516 HIS B O 1
ATOM 9482 N N . PHE B 1 517 ? -20.188 1.206 2.762 1 96.5 517 PHE B N 1
ATOM 9483 C CA . PHE B 1 517 ? -20.562 -0.137 2.336 1 96.5 517 PHE B CA 1
ATOM 9484 C C . PHE B 1 517 ? -21.328 -0.093 1.018 1 96.5 517 PHE B C 1
ATOM 9486 O O . PHE B 1 517 ? -20.969 -0.775 0.059 1 96.5 517 PHE B O 1
ATOM 9493 N N . PHE B 1 518 ? -22.266 0.773 0.897 1 96.25 518 PHE B N 1
ATOM 9494 C CA . PHE B 1 518 ? -23.125 0.825 -0.285 1 96.25 518 PHE B CA 1
ATOM 9495 C C . PHE B 1 518 ? -22.406 1.51 -1.441 1 96.25 518 PHE B C 1
ATOM 9497 O O . PHE B 1 518 ? -22.609 1.155 -2.604 1 96.25 518 PHE B O 1
ATOM 9504 N N . SER B 1 519 ? -21.578 2.471 -1.16 1 95.69 519 SER B N 1
ATOM 9505 C CA . SER B 1 519 ? -20.781 3.086 -2.225 1 95.69 519 SER B CA 1
ATOM 9506 C C . SER B 1 519 ? -19.844 2.074 -2.865 1 95.69 519 SER B C 1
ATOM 9508 O O . SER B 1 519 ? -19.703 2.037 -4.09 1 95.69 519 SER B O 1
ATOM 9510 N N . SER B 1 520 ? -19.25 1.272 -2.01 1 96 520 SER B N 1
ATOM 9511 C CA . SER B 1 520 ? -18.328 0.259 -2.514 1 96 520 SER B CA 1
ATOM 9512 C C . SER B 1 520 ? -19.078 -0.812 -3.309 1 96 520 SER B C 1
ATOM 9514 O O . SER B 1 520 ? -18.5 -1.416 -4.223 1 96 520 SER B O 1
ATOM 9516 N N . ILE B 1 521 ? -20.344 -1.018 -2.955 1 97.19 521 ILE B N 1
ATOM 9517 C CA . ILE B 1 521 ? -21.156 -1.979 -3.693 1 97.19 521 ILE B CA 1
ATOM 9518 C C . ILE B 1 521 ? -21.312 -1.513 -5.137 1 97.19 521 ILE B C 1
ATOM 9520 O O . ILE B 1 521 ? -21.188 -2.309 -6.07 1 97.19 521 ILE B O 1
ATOM 9524 N N . ILE B 1 522 ? -21.5 -0.279 -5.305 1 96 522 ILE B N 1
ATOM 9525 C CA . ILE B 1 522 ? -21.672 0.273 -6.645 1 96 522 ILE B CA 1
ATOM 9526 C C . ILE B 1 522 ? -20.375 0.089 -7.438 1 96 522 ILE B C 1
ATOM 9528 O O . ILE B 1 522 ? -20.406 -0.343 -8.594 1 96 522 ILE B O 1
ATOM 9532 N N . LEU B 1 523 ? -19.297 0.343 -6.82 1 94.31 523 LEU B N 1
ATOM 9533 C CA . LEU B 1 523 ? -18 0.174 -7.469 1 94.31 523 LEU B CA 1
ATOM 9534 C C . LEU B 1 523 ? -17.75 -1.293 -7.793 1 94.31 523 LEU B C 1
ATOM 9536 O O . LEU B 1 523 ? -17.203 -1.612 -8.859 1 94.31 523 LEU B O 1
ATOM 9540 N N . ALA B 1 524 ? -18.141 -2.119 -6.887 1 96.62 524 ALA B N 1
ATOM 9541 C CA . ALA B 1 524 ? -17.953 -3.555 -7.078 1 96.62 524 ALA B CA 1
ATOM 9542 C C . ALA B 1 524 ? -18.75 -4.059 -8.281 1 96.62 524 ALA B C 1
ATOM 9544 O O . ALA B 1 524 ? -18.25 -4.879 -9.062 1 96.62 524 ALA B O 1
ATOM 9545 N N . ILE B 1 525 ? -19.953 -3.547 -8.414 1 97.25 525 ILE B N 1
ATOM 9546 C CA . ILE B 1 525 ? -20.812 -3.971 -9.508 1 97.25 525 ILE B CA 1
ATOM 9547 C C . ILE B 1 525 ? -20.156 -3.613 -10.844 1 97.25 525 ILE B C 1
ATOM 9549 O O . ILE B 1 525 ? -20.094 -4.445 -11.75 1 97.25 525 ILE B O 1
ATOM 9553 N N . ILE B 1 526 ? -19.625 -2.492 -10.938 1 95.12 526 ILE B N 1
ATOM 9554 C CA . ILE B 1 526 ? -18.969 -2.043 -12.172 1 95.12 526 ILE B CA 1
ATOM 9555 C C . ILE B 1 526 ? -17.719 -2.871 -12.422 1 95.12 526 ILE B C 1
ATOM 9557 O O . ILE B 1 526 ? -17.453 -3.291 -13.555 1 95.12 526 ILE B O 1
ATOM 9561 N N . GLN B 1 527 ? -17.016 -3.107 -11.414 1 95.44 527 GLN B N 1
ATOM 9562 C CA . GLN B 1 527 ? -15.773 -3.861 -11.531 1 95.44 527 GLN B CA 1
ATOM 9563 C C . GLN B 1 527 ? -16.047 -5.297 -11.969 1 95.44 527 GLN B C 1
ATOM 9565 O O . GLN B 1 527 ? -15.328 -5.84 -12.812 1 95.44 527 GLN B O 1
ATOM 9570 N N . ILE B 1 528 ? -17.047 -5.914 -11.383 1 96.94 528 ILE B N 1
ATOM 9571 C CA . ILE B 1 528 ? -17.406 -7.289 -11.719 1 96.94 528 ILE B CA 1
ATOM 9572 C C . ILE B 1 528 ? -17.859 -7.367 -13.172 1 96.94 528 ILE B C 1
ATOM 9574 O O . ILE B 1 528 ? -17.453 -8.266 -13.914 1 96.94 528 ILE B O 1
ATOM 9578 N N . ALA B 1 529 ? -18.641 -6.41 -13.555 1 96.31 529 ALA B N 1
ATOM 9579 C CA . ALA B 1 529 ? -19.094 -6.371 -14.945 1 96.31 529 ALA B CA 1
ATOM 9580 C C . ALA B 1 529 ? -17.922 -6.262 -15.906 1 96.31 529 ALA B C 1
ATOM 9582 O O . ALA B 1 529 ? -17.891 -6.949 -16.938 1 96.31 529 ALA B O 1
ATOM 9583 N N . LEU B 1 530 ? -17.016 -5.52 -15.555 1 95.19 530 LEU B N 1
ATOM 9584 C CA . LEU B 1 530 ? -15.844 -5.332 -16.406 1 95.19 530 LEU B CA 1
ATOM 9585 C C . LEU B 1 530 ? -15 -6.602 -16.453 1 95.19 530 LEU B C 1
ATOM 9587 O O . LEU B 1 530 ? -14.539 -7.004 -17.531 1 95.19 530 LEU B O 1
ATOM 9591 N N . MET B 1 531 ? -14.797 -7.191 -15.344 1 94.56 531 MET B N 1
ATOM 9592 C CA . MET B 1 531 ? -14.008 -8.414 -15.266 1 94.56 531 MET B CA 1
ATOM 9593 C C . MET B 1 531 ? -14.656 -9.539 -16.062 1 94.56 531 MET B C 1
ATOM 9595 O O . MET B 1 531 ? -13.977 -10.281 -16.766 1 94.56 531 MET B O 1
ATOM 9599 N N . LEU B 1 532 ? -15.945 -9.648 -15.906 1 95.75 532 LEU B N 1
ATOM 9600 C CA . LEU B 1 532 ? -16.672 -10.688 -16.625 1 95.75 532 LEU B CA 1
ATOM 9601 C C . LEU B 1 532 ? -16.719 -10.398 -18.109 1 95.75 532 LEU B C 1
ATOM 9603 O O . LEU B 1 532 ? -16.641 -11.312 -18.938 1 95.75 532 LEU B O 1
ATOM 9607 N N . PHE B 1 533 ? -16.797 -9.133 -18.438 1 95.75 533 PHE B N 1
ATOM 9608 C CA . PHE B 1 533 ? -16.781 -8.75 -19.844 1 95.75 533 PHE B CA 1
ATOM 9609 C C . PHE B 1 533 ? -15.461 -9.141 -20.5 1 95.75 533 PHE B C 1
ATOM 9611 O O . PHE B 1 533 ? -15.453 -9.719 -21.578 1 95.75 533 PHE B O 1
ATOM 9618 N N . VAL B 1 534 ? -14.391 -8.938 -19.859 1 94.12 534 VAL B N 1
ATOM 9619 C CA . VAL B 1 534 ? -13.07 -9.227 -20.406 1 94.12 534 VAL B CA 1
ATOM 9620 C C . VAL B 1 534 ? -12.867 -10.742 -20.484 1 94.12 534 VAL B C 1
ATOM 9622 O O . VAL B 1 534 ? -12.43 -11.266 -21.516 1 94.12 534 VAL B O 1
ATOM 9625 N N . SER B 1 535 ? -13.266 -11.438 -19.453 1 93.38 535 SER B N 1
ATOM 9626 C CA . SER B 1 535 ? -12.992 -12.867 -19.391 1 93.38 535 SER B CA 1
ATOM 9627 C C . SER B 1 535 ? -13.914 -13.656 -20.312 1 93.38 535 SER B C 1
ATOM 9629 O O . SER B 1 535 ? -13.461 -14.484 -21.094 1 93.38 535 SER B O 1
ATOM 9631 N N . LEU B 1 536 ? -15.203 -13.328 -20.312 1 93.88 536 LEU B N 1
ATOM 9632 C CA . LEU B 1 536 ? -16.172 -14.172 -21 1 93.88 536 LEU B CA 1
ATOM 9633 C C . LEU B 1 536 ? -16.422 -13.664 -22.422 1 93.88 536 LEU B C 1
ATOM 9635 O O . LEU B 1 536 ? -16.703 -14.453 -23.312 1 93.88 536 LEU B O 1
ATOM 9639 N N . TYR B 1 537 ? -16.266 -12.391 -22.641 1 92.88 537 TYR B N 1
ATOM 9640 C CA . TYR B 1 537 ? -16.625 -11.852 -23.953 1 92.88 537 TYR B CA 1
ATOM 9641 C C . TYR B 1 537 ? -15.375 -11.617 -24.797 1 92.88 537 TYR B C 1
ATOM 9643 O O . TYR B 1 537 ? -15.344 -11.984 -25.969 1 92.88 537 TYR B O 1
ATOM 9651 N N . ILE B 1 538 ? -14.359 -11.078 -24.234 1 90.75 538 ILE B N 1
ATOM 9652 C CA . ILE B 1 538 ? -13.164 -10.773 -25 1 90.75 538 ILE B CA 1
ATOM 9653 C C . ILE B 1 538 ? -12.359 -12.047 -25.25 1 90.75 538 ILE B C 1
ATOM 9655 O O . ILE B 1 538 ? -11.938 -12.312 -26.375 1 90.75 538 ILE B O 1
ATOM 9659 N N . PHE B 1 539 ? -12.234 -12.922 -24.219 1 89.12 539 PHE B N 1
ATOM 9660 C CA . PHE B 1 539 ? -11.344 -14.07 -24.359 1 89.12 539 PHE B CA 1
ATOM 9661 C C . PHE B 1 539 ? -12.141 -15.359 -24.453 1 89.12 539 PHE B C 1
ATOM 9663 O O . PHE B 1 539 ? -11.57 -16.438 -24.641 1 89.12 539 PHE B O 1
ATOM 9670 N N . ASP B 1 540 ? -13.406 -15.297 -24.328 1 89.25 540 ASP B N 1
ATOM 9671 C CA . ASP B 1 540 ? -14.32 -16.422 -24.531 1 89.25 540 ASP B CA 1
ATOM 9672 C C . ASP B 1 540 ? -13.961 -17.594 -23.609 1 89.25 540 ASP B C 1
ATOM 9674 O O . ASP B 1 540 ? -13.875 -18.734 -24.062 1 89.25 540 ASP B O 1
ATOM 9678 N N . ILE B 1 541 ? -13.641 -17.312 -22.422 1 90.81 541 ILE B N 1
ATOM 9679 C CA . ILE B 1 541 ? -13.414 -18.375 -21.438 1 90.81 541 ILE B CA 1
ATOM 9680 C C . ILE B 1 541 ? -14.719 -19.125 -21.188 1 90.81 541 ILE B C 1
ATOM 9682 O O . ILE B 1 541 ? -15.797 -18.531 -21.188 1 90.81 541 ILE B O 1
ATOM 9686 N N . ILE B 1 542 ? -14.641 -20.328 -20.922 1 91.75 542 ILE B N 1
ATOM 9687 C CA . ILE B 1 542 ? -15.789 -21.219 -20.906 1 91.75 542 ILE B CA 1
ATOM 9688 C C . ILE B 1 542 ? -16.656 -20.938 -19.672 1 91.75 542 ILE B C 1
ATOM 9690 O O . ILE B 1 542 ? -16.125 -20.781 -18.578 1 91.75 542 ILE B O 1
ATOM 9694 N N . ASN B 1 543 ? -17.906 -20.75 -19.859 1 94.56 543 ASN B N 1
ATOM 9695 C CA . ASN B 1 543 ? -18.922 -20.656 -18.828 1 94.56 543 ASN B CA 1
ATOM 9696 C C . ASN B 1 543 ? -20.203 -21.406 -19.219 1 94.56 543 ASN B C 1
ATOM 9698 O O . ASN B 1 543 ? -20.938 -20.953 -20.109 1 94.56 543 ASN B O 1
ATOM 9702 N N . TYR B 1 544 ? -20.422 -22.5 -18.531 1 94.44 544 TYR B N 1
ATOM 9703 C CA . TYR B 1 544 ? -21.594 -23.312 -18.828 1 94.44 544 TYR B CA 1
ATOM 9704 C C . TYR B 1 544 ? -22.781 -22.922 -17.969 1 94.44 544 TYR B C 1
ATOM 9706 O O . TYR B 1 544 ? -23.922 -23.25 -18.266 1 94.44 544 TYR B O 1
ATOM 9714 N N . GLY B 1 545 ? -22.531 -22.203 -16.938 1 94.56 545 GLY B N 1
ATOM 9715 C CA . GLY B 1 545 ? -23.562 -21.844 -15.977 1 94.56 545 GLY B CA 1
ATOM 9716 C C . GLY B 1 545 ? -24.266 -20.547 -16.328 1 94.56 545 GLY B C 1
ATOM 9717 O O . GLY B 1 545 ? -23.875 -19.844 -17.25 1 94.56 545 GLY B O 1
ATOM 9718 N N . PRO B 1 546 ? -25.312 -20.344 -15.594 1 96.19 546 PRO B N 1
ATOM 9719 C CA . PRO B 1 546 ? -26 -19.062 -15.812 1 96.19 546 PRO B CA 1
ATOM 9720 C C . PRO B 1 546 ? -25.156 -17.859 -15.383 1 96.19 546 PRO B C 1
ATOM 9722 O O . PRO B 1 546 ? -24.625 -17.828 -14.273 1 96.19 546 PRO B O 1
ATOM 9725 N N . ILE B 1 547 ? -25.172 -16.891 -16.266 1 96.31 547 ILE B N 1
ATOM 9726 C CA . ILE B 1 547 ? -24.328 -15.727 -16.062 1 96.31 547 ILE B CA 1
ATOM 9727 C C . ILE B 1 547 ? -24.766 -14.977 -14.812 1 96.31 547 ILE B C 1
ATOM 9729 O O . ILE B 1 547 ? -23.938 -14.406 -14.102 1 96.31 547 ILE B O 1
ATOM 9733 N N . TRP B 1 548 ? -26 -14.977 -14.523 1 96.44 548 TRP B N 1
ATOM 9734 C CA . TRP B 1 548 ? -26.484 -14.266 -13.344 1 96.44 548 TRP B CA 1
ATOM 9735 C C . TRP B 1 548 ? -25.953 -14.906 -12.062 1 96.44 548 TRP B C 1
ATOM 9737 O O . TRP B 1 548 ? -25.656 -14.211 -11.094 1 96.44 548 TRP B O 1
ATOM 9747 N N . LEU B 1 549 ? -25.844 -16.219 -12.086 1 97.38 549 LEU B N 1
ATOM 9748 C CA . LEU B 1 549 ? -25.328 -16.906 -10.906 1 97.38 549 LEU B CA 1
ATOM 9749 C C . LEU B 1 549 ? -23.844 -16.656 -10.742 1 97.38 549 LEU B C 1
ATOM 9751 O O . LEU B 1 549 ? -23.328 -16.578 -9.625 1 97.38 549 LEU B O 1
ATOM 9755 N N . VAL B 1 550 ? -23.156 -16.562 -11.898 1 97.62 550 VAL B N 1
ATOM 9756 C CA . VAL B 1 550 ? -21.734 -16.203 -11.859 1 97.62 550 VAL B CA 1
ATOM 9757 C C . VAL B 1 550 ? -21.578 -14.82 -11.25 1 97.62 550 VAL B C 1
ATOM 9759 O O . VAL B 1 550 ? -20.75 -14.617 -10.352 1 97.62 550 VAL B O 1
ATOM 9762 N N . PHE B 1 551 ? -22.422 -13.945 -11.688 1 97.69 551 PHE B N 1
ATOM 9763 C CA . PHE B 1 551 ? -22.375 -12.578 -11.188 1 97.69 551 PHE B CA 1
ATOM 9764 C C . PHE B 1 551 ? -22.672 -12.539 -9.695 1 97.69 551 PHE B C 1
ATOM 9766 O O . PHE B 1 551 ? -21.953 -11.898 -8.93 1 97.69 551 PHE B O 1
ATOM 9773 N N . VAL B 1 552 ? -23.641 -13.219 -9.273 1 97.38 552 VAL B N 1
ATOM 9774 C CA . VAL B 1 552 ? -24.078 -13.211 -7.883 1 97.38 552 VAL B CA 1
ATOM 9775 C C . VAL B 1 552 ? -22.984 -13.805 -7 1 97.38 552 VAL B C 1
ATOM 9777 O O . VAL B 1 552 ? -22.766 -13.352 -5.871 1 97.38 552 VAL B O 1
ATOM 9780 N N . SER B 1 553 ? -22.328 -14.82 -7.52 1 97.44 553 SER B N 1
ATOM 9781 C CA . SER B 1 553 ? -21.266 -15.453 -6.746 1 97.44 553 SER B CA 1
ATOM 9782 C C . SER B 1 553 ? -20.094 -14.492 -6.523 1 97.44 553 SER B C 1
ATOM 9784 O O . SER B 1 553 ? -19.594 -14.375 -5.402 1 97.44 553 SER B O 1
ATOM 9786 N N . VAL B 1 554 ? -19.719 -13.836 -7.562 1 97.5 554 VAL B N 1
ATOM 9787 C CA . VAL B 1 554 ? -18.609 -12.883 -7.449 1 97.5 554 VAL B CA 1
ATOM 9788 C C . VAL B 1 554 ? -19.047 -11.688 -6.602 1 97.5 554 VAL B C 1
ATOM 9790 O O . VAL B 1 554 ? -18.25 -11.156 -5.824 1 97.5 554 VAL B O 1
ATOM 9793 N N . PHE B 1 555 ? -20.297 -11.328 -6.738 1 97.94 555 PHE B N 1
ATOM 9794 C CA . PHE B 1 555 ? -20.859 -10.211 -5.98 1 97.94 555 PHE B CA 1
ATOM 9795 C C . PHE B 1 555 ? -20.875 -10.523 -4.488 1 97.94 555 PHE B C 1
ATOM 9797 O O . PHE B 1 555 ? -20.578 -9.656 -3.666 1 97.94 555 PHE B O 1
ATOM 9804 N N . ALA B 1 556 ? -21.219 -11.727 -4.172 1 97.69 556 ALA B N 1
ATOM 9805 C CA . ALA B 1 556 ? -21.203 -12.141 -2.77 1 97.69 556 ALA B CA 1
ATOM 9806 C C . ALA B 1 556 ? -19.797 -12.023 -2.186 1 97.69 556 ALA B C 1
ATOM 9808 O O . ALA B 1 556 ? -19.625 -11.617 -1.034 1 97.69 556 ALA B O 1
ATOM 9809 N N . GLN B 1 557 ? -18.844 -12.43 -2.98 1 97.25 557 GLN B N 1
ATOM 9810 C CA . GLN B 1 557 ? -17.453 -12.281 -2.543 1 97.25 557 GLN B CA 1
ATOM 9811 C C . GLN B 1 557 ? -17.094 -10.812 -2.332 1 97.25 557 GLN B C 1
ATOM 9813 O O . GLN B 1 557 ? -16.375 -10.469 -1.386 1 97.25 557 GLN B O 1
ATOM 9818 N N . ALA B 1 558 ? -17.547 -10 -3.221 1 97.69 558 ALA B N 1
ATOM 9819 C CA . ALA B 1 558 ? -17.297 -8.562 -3.107 1 97.69 558 ALA B CA 1
ATOM 9820 C C . ALA B 1 558 ? -17.875 -8.008 -1.811 1 97.69 558 ALA B C 1
ATOM 9822 O O . ALA B 1 558 ? -17.25 -7.18 -1.147 1 97.69 558 ALA B O 1
ATOM 9823 N N . LEU B 1 559 ? -19.031 -8.477 -1.44 1 97.81 559 LEU B N 1
ATOM 9824 C CA . LEU B 1 559 ? -19.672 -8 -0.219 1 97.81 559 LEU B CA 1
ATOM 9825 C C . LEU B 1 559 ? -18.844 -8.352 1.006 1 97.81 559 LEU B C 1
ATOM 9827 O O . LEU B 1 559 ? -18.641 -7.52 1.891 1 97.81 559 LEU B O 1
ATOM 9831 N N . SER B 1 560 ? -18.391 -9.562 0.99 1 96.69 560 SER B N 1
ATOM 9832 C CA . SER B 1 560 ? -17.531 -9.992 2.09 1 96.69 560 SER B CA 1
ATOM 9833 C C . SER B 1 560 ? -16.234 -9.195 2.111 1 96.69 560 SER B C 1
ATOM 9835 O O . SER B 1 560 ? -15.719 -8.859 3.184 1 96.69 560 SER B O 1
ATOM 9837 N N . ALA B 1 561 ? -15.703 -8.945 0.97 1 96.69 561 ALA B N 1
ATOM 9838 C CA . ALA B 1 561 ? -14.469 -8.18 0.851 1 96.69 561 ALA B CA 1
ATOM 9839 C C . ALA B 1 561 ? -14.664 -6.75 1.357 1 96.69 561 ALA B C 1
ATOM 9841 O O . ALA B 1 561 ? -13.797 -6.207 2.043 1 96.69 561 ALA B O 1
ATOM 9842 N N . ILE B 1 562 ? -15.773 -6.152 1.005 1 97.75 562 ILE B N 1
ATOM 9843 C CA . ILE B 1 562 ? -16.078 -4.793 1.44 1 97.75 562 ILE B CA 1
ATOM 9844 C C . ILE B 1 562 ? -16.156 -4.746 2.965 1 97.75 562 ILE B C 1
ATOM 9846 O O . ILE B 1 562 ? -15.578 -3.854 3.592 1 97.75 562 ILE B O 1
ATOM 9850 N N . ALA B 1 563 ? -16.812 -5.723 3.512 1 97.25 563 ALA B N 1
ATOM 9851 C CA . ALA B 1 563 ? -16.906 -5.793 4.965 1 97.25 563 ALA B CA 1
ATOM 9852 C C . ALA B 1 563 ? -15.531 -5.949 5.602 1 97.25 563 ALA B C 1
ATOM 9854 O O . ALA B 1 563 ? -15.242 -5.344 6.641 1 97.25 563 ALA B O 1
ATOM 9855 N N . THR B 1 564 ? -14.719 -6.773 4.992 1 95.94 564 THR B N 1
ATOM 9856 C CA . THR B 1 564 ? -13.359 -6.941 5.492 1 95.94 564 THR B CA 1
ATOM 9857 C C . THR B 1 564 ? -12.586 -5.625 5.418 1 95.94 564 THR B C 1
ATOM 9859 O O . THR B 1 564 ? -11.828 -5.293 6.328 1 95.94 564 THR B O 1
ATOM 9862 N N . GLY B 1 565 ? -12.75 -4.93 4.336 1 95.62 565 GLY B N 1
ATOM 9863 C CA . GLY B 1 565 ? -12.117 -3.633 4.188 1 95.62 565 GLY B CA 1
ATOM 9864 C C . GLY B 1 565 ? -12.516 -2.645 5.266 1 95.62 565 GLY B C 1
ATOM 9865 O O . GLY B 1 565 ? -11.672 -1.925 5.801 1 95.62 565 GLY B O 1
ATOM 9866 N N . LEU B 1 566 ? -13.773 -2.625 5.551 1 96.44 566 LEU B N 1
ATOM 9867 C CA . LEU B 1 566 ? -14.266 -1.754 6.613 1 96.44 566 LEU B CA 1
ATOM 9868 C C . LEU B 1 566 ? -13.688 -2.17 7.965 1 96.44 566 LEU B C 1
ATOM 9870 O O . LEU B 1 566 ? -13.344 -1.318 8.789 1 96.44 566 LEU B O 1
ATOM 9874 N N . PHE B 1 567 ? -13.555 -3.418 8.133 1 95.62 567 PHE B N 1
ATOM 9875 C CA . PHE B 1 567 ? -12.977 -3.936 9.367 1 95.62 567 PHE B CA 1
ATOM 9876 C C . PHE B 1 567 ? -11.516 -3.514 9.5 1 95.62 567 PHE B C 1
ATOM 9878 O O . PHE B 1 567 ? -11.102 -3.029 10.555 1 95.62 567 PHE B O 1
ATOM 9885 N N . VAL B 1 568 ? -10.781 -3.66 8.461 1 93.5 568 VAL B N 1
ATOM 9886 C CA . VAL B 1 568 ? -9.375 -3.289 8.453 1 93.5 568 VAL B CA 1
ATOM 9887 C C . VAL B 1 568 ? -9.234 -1.794 8.734 1 93.5 568 VAL B C 1
ATOM 9889 O O . VAL B 1 568 ? -8.344 -1.378 9.484 1 93.5 568 VAL B O 1
ATOM 9892 N N . SER B 1 569 ? -10.07 -0.997 8.188 1 91.88 569 SER B N 1
ATOM 9893 C CA . SER B 1 569 ? -10.023 0.453 8.344 1 91.88 569 SER B CA 1
ATOM 9894 C C . SER B 1 569 ? -10.336 0.866 9.781 1 91.88 569 SER B C 1
ATOM 9896 O O . SER B 1 569 ? -9.977 1.965 10.203 1 91.88 569 SER B O 1
ATOM 9898 N N . SER B 1 570 ? -11.062 0.054 10.492 1 91.12 570 SER B N 1
ATOM 9899 C CA . SER B 1 570 ? -11.406 0.369 11.875 1 91.12 570 SER B CA 1
ATOM 9900 C C . SER B 1 570 ? -10.234 0.101 12.812 1 91.12 570 SER B C 1
ATOM 9902 O O . SER B 1 570 ? -10.18 0.645 13.922 1 91.12 570 SER B O 1
ATOM 9904 N N . ILE B 1 571 ? -9.242 -0.656 12.32 1 88.44 571 ILE B N 1
ATOM 9905 C CA . ILE B 1 571 ? -8.133 -1.056 13.18 1 88.44 571 ILE B CA 1
ATOM 9906 C C . ILE B 1 571 ? -6.879 -0.265 12.812 1 88.44 571 ILE B C 1
ATOM 9908 O O . ILE B 1 571 ? -6.074 0.082 13.68 1 88.44 571 ILE B O 1
ATOM 9912 N N . VAL B 1 572 ? -6.773 0.005 11.562 1 86.38 572 VAL B N 1
ATOM 9913 C CA . VAL B 1 572 ? -5.539 0.622 11.078 1 86.38 572 VAL B CA 1
ATOM 9914 C C . VAL B 1 572 ? -5.777 2.105 10.812 1 86.38 572 VAL B C 1
ATOM 9916 O O . VAL B 1 572 ? -6.855 2.494 10.359 1 86.38 572 VAL B O 1
ATOM 9919 N N . GLN B 1 573 ? -4.672 2.887 10.93 1 83.38 573 GLN B N 1
ATOM 9920 C CA . GLN B 1 573 ? -4.816 4.328 10.766 1 83.38 573 GLN B CA 1
ATOM 9921 C C . GLN B 1 573 ? -4.121 4.812 9.5 1 83.38 573 GLN B C 1
ATOM 9923 O O . GLN B 1 573 ? -4.406 5.906 9.008 1 83.38 573 GLN B O 1
ATOM 9928 N N . GLU B 1 574 ? -3.234 3.92 8.945 1 82.38 574 GLU B N 1
ATOM 9929 C CA . GLU B 1 574 ? -2.486 4.34 7.766 1 82.38 574 GLU B CA 1
ATOM 9930 C C . GLU B 1 574 ? -2.912 3.547 6.535 1 82.38 574 GLU B C 1
ATOM 9932 O O . GLU B 1 574 ? -3.119 2.334 6.609 1 82.38 574 GLU B O 1
ATOM 9937 N N . GLY B 1 575 ? -3.029 4.262 5.395 1 82.31 575 GLY B N 1
ATOM 9938 C CA . GLY B 1 575 ? -3.447 3.637 4.148 1 82.31 575 GLY B CA 1
ATOM 9939 C C . GLY B 1 575 ? -2.461 2.602 3.641 1 82.31 575 GLY B C 1
ATOM 9940 O O . GLY B 1 575 ? -2.861 1.55 3.137 1 82.31 575 GLY B O 1
ATOM 9941 N N . SER B 1 576 ? -1.186 2.865 3.842 1 80.38 576 SER B N 1
ATOM 9942 C CA . SER B 1 576 ? -0.155 1.952 3.357 1 80.38 576 SER B CA 1
ATOM 9943 C C . SER B 1 576 ? -0.203 0.622 4.102 1 80.38 576 SER B C 1
ATOM 9945 O O . SER B 1 576 ? -0.045 -0.44 3.494 1 80.38 576 SER B O 1
ATOM 9947 N N . THR B 1 577 ? -0.475 0.685 5.406 1 83.38 577 THR B N 1
ATOM 9948 C CA . THR B 1 577 ? -0.579 -0.532 6.203 1 83.38 577 THR B CA 1
ATOM 9949 C C . THR B 1 577 ? -1.816 -1.333 5.809 1 83.38 577 THR B C 1
ATOM 9951 O O . THR B 1 577 ? -1.769 -2.562 5.734 1 83.38 577 THR B O 1
ATOM 9954 N N . ALA B 1 578 ? -2.893 -0.6 5.566 1 86.19 578 ALA B N 1
ATOM 9955 C CA . ALA B 1 578 ? -4.121 -1.275 5.16 1 86.19 578 ALA B CA 1
ATOM 9956 C C . ALA B 1 578 ? -3.932 -2.008 3.834 1 86.19 578 ALA B C 1
ATOM 9958 O O . ALA B 1 578 ? -4.406 -3.133 3.666 1 86.19 578 ALA B O 1
ATOM 9959 N N . THR B 1 579 ? -3.283 -1.412 2.891 1 84.12 579 THR B N 1
ATOM 9960 C CA . THR B 1 579 ? -3.025 -2.027 1.595 1 84.12 579 THR B CA 1
ATOM 9961 C C . THR B 1 579 ? -2.158 -3.275 1.751 1 84.12 579 THR B C 1
ATOM 9963 O O . THR B 1 579 ? -2.42 -4.301 1.119 1 84.12 579 THR B O 1
ATOM 9966 N N . LEU B 1 580 ? -1.184 -3.213 2.574 1 81.88 580 LEU B N 1
ATOM 9967 C CA . LEU B 1 580 ? -0.295 -4.352 2.781 1 81.88 580 LEU B CA 1
ATOM 9968 C C . LEU B 1 580 ? -1.043 -5.516 3.424 1 81.88 580 LEU B C 1
ATOM 9970 O O . LEU B 1 580 ? -0.812 -6.676 3.076 1 81.88 580 LEU B O 1
ATOM 9974 N N . ILE B 1 581 ? -1.877 -5.188 4.344 1 84.12 581 ILE B N 1
ATOM 9975 C CA . ILE B 1 581 ? -2.664 -6.23 4.996 1 84.12 581 ILE B CA 1
ATOM 9976 C C . ILE B 1 581 ? -3.568 -6.91 3.973 1 84.12 581 ILE B C 1
ATOM 9978 O O . ILE B 1 581 ? -3.695 -8.141 3.967 1 84.12 581 ILE B O 1
ATOM 9982 N N . SER B 1 582 ? -4.203 -6.121 3.145 1 85 582 SER B N 1
ATOM 9983 C CA . SER B 1 582 ? -5.066 -6.668 2.105 1 85 582 SER B CA 1
ATOM 9984 C C . SER B 1 582 ? -4.297 -7.605 1.183 1 85 582 SER B C 1
ATOM 9986 O O . SER B 1 582 ? -4.785 -8.68 0.829 1 85 582 SER B O 1
ATOM 9988 N N . ILE B 1 583 ? -3.184 -7.242 0.875 1 79.19 583 ILE B N 1
ATOM 9989 C CA . ILE B 1 583 ? -2.35 -8.031 -0.022 1 79.19 583 ILE B CA 1
ATOM 9990 C C . ILE B 1 583 ? -1.898 -9.312 0.685 1 79.19 583 ILE B C 1
ATOM 9992 O O . ILE B 1 583 ? -1.934 -10.398 0.101 1 79.19 583 ILE B O 1
ATOM 9996 N N . PHE B 1 584 ? -1.526 -9.156 1.871 1 78.38 584 PHE B N 1
ATOM 9997 C CA . PHE B 1 584 ? -1.074 -10.305 2.643 1 78.38 584 PHE B CA 1
ATOM 9998 C C . PHE B 1 584 ? -2.184 -11.344 2.77 1 78.38 584 PHE B C 1
ATOM 10000 O O . PHE B 1 584 ? -1.951 -12.539 2.564 1 78.38 584 PHE B O 1
ATOM 10007 N N . ILE B 1 585 ? -3.295 -10.883 3.027 1 80.5 585 ILE B N 1
ATOM 10008 C CA . ILE B 1 585 ? -4.426 -11.789 3.184 1 80.5 585 ILE B CA 1
ATOM 10009 C C . ILE B 1 585 ? -4.723 -12.477 1.852 1 80.5 585 ILE B C 1
ATOM 10011 O O . ILE B 1 585 ? -4.859 -13.703 1.792 1 80.5 585 ILE B O 1
ATOM 10015 N N . THR B 1 586 ? -4.777 -11.703 0.847 1 82.44 586 THR B N 1
ATOM 10016 C CA . THR B 1 586 ? -5.184 -12.234 -0.449 1 82.44 586 THR B CA 1
ATOM 10017 C C . THR B 1 586 ? -4.129 -13.188 -1 1 82.44 586 THR B C 1
ATOM 10019 O O . THR B 1 586 ? -4.449 -14.289 -1.45 1 82.44 586 THR B O 1
ATOM 10022 N N . PHE B 1 587 ? -2.924 -12.844 -0.854 1 75.25 587 PHE B N 1
ATOM 10023 C CA . PHE B 1 587 ? -1.866 -13.648 -1.455 1 75.25 587 PHE B CA 1
ATOM 10024 C C . PHE B 1 587 ? -1.64 -14.93 -0.659 1 75.25 587 PHE B C 1
ATOM 10026 O O . PHE B 1 587 ? -1.373 -15.984 -1.234 1 75.25 587 PHE B O 1
ATOM 10033 N N . SER B 1 588 ? -1.686 -14.781 0.619 1 75.56 588 SER B N 1
ATOM 10034 C CA . SER B 1 588 ? -1.579 -15.992 1.433 1 75.56 588 SER B CA 1
ATOM 10035 C C . SER B 1 588 ? -2.68 -16.984 1.088 1 75.56 588 SER B C 1
ATOM 10037 O O . SER B 1 588 ? -2.428 -18.188 0.988 1 75.56 588 SER B O 1
ATOM 10039 N N . GLN B 1 589 ? -3.768 -16.453 0.679 1 79.56 589 GLN B N 1
ATOM 10040 C CA . GLN B 1 589 ? -4.902 -17.328 0.4 1 79.56 589 GLN B CA 1
ATOM 10041 C C . GLN B 1 589 ? -4.871 -17.828 -1.04 1 79.56 589 GLN B C 1
ATOM 10043 O O . GLN B 1 589 ? -5.344 -18.922 -1.329 1 79.56 589 GLN B O 1
ATOM 10048 N N . LEU B 1 590 ? -4.355 -17.047 -1.901 1 77.94 590 LEU B N 1
ATOM 10049 C CA . LEU B 1 590 ? -4.273 -17.469 -3.297 1 77.94 590 LEU B CA 1
ATOM 10050 C C . LEU B 1 590 ? -3.457 -18.75 -3.438 1 77.94 590 LEU B C 1
ATOM 10052 O O . LEU B 1 590 ? -3.785 -19.609 -4.254 1 77.94 590 LEU B O 1
ATOM 10056 N N . PHE B 1 591 ? -2.523 -18.891 -2.594 1 73.44 591 PHE B N 1
ATOM 10057 C CA . PHE B 1 591 ? -1.624 -20.031 -2.729 1 73.44 591 PHE B CA 1
ATOM 10058 C C . PHE B 1 591 ? -2.092 -21.188 -1.864 1 73.44 591 PHE B C 1
ATOM 10060 O O . PHE B 1 591 ? -1.721 -22.344 -2.109 1 73.44 591 PHE B O 1
ATOM 10067 N N . THR B 1 592 ? -3.043 -20.844 -0.976 1 73.44 592 THR B N 1
ATOM 10068 C CA . THR B 1 592 ? -3.443 -21.922 -0.071 1 73.44 592 THR B CA 1
ATOM 10069 C C . THR B 1 592 ? -4.871 -22.359 -0.364 1 73.44 592 THR B C 1
ATOM 10071 O O . THR B 1 592 ? -5.312 -23.406 0.121 1 73.44 592 THR B O 1
ATOM 10074 N N . SER B 1 593 ? -5.609 -21.625 -1.199 1 75.5 593 SER B N 1
ATOM 10075 C CA . SER B 1 593 ? -7.047 -21.828 -1.349 1 75.5 593 SER B CA 1
ATOM 10076 C C . SER B 1 593 ? -7.34 -22.875 -2.424 1 75.5 593 SER B C 1
ATOM 10078 O O . SER B 1 593 ? -8.5 -23.234 -2.641 1 75.5 593 SER B O 1
ATOM 10080 N N . GLY B 1 594 ? -6.32 -23.438 -3.102 1 71.94 594 GLY B N 1
ATOM 10081 C CA . GLY B 1 594 ? -6.594 -24.391 -4.164 1 71.94 594 GLY B CA 1
ATOM 10082 C C . GLY B 1 594 ? -6.984 -23.719 -5.473 1 71.94 594 GLY B C 1
ATOM 10083 O O . GLY B 1 594 ? -7.535 -24.375 -6.363 1 71.94 594 GLY B O 1
ATOM 10084 N N . THR B 1 595 ? -6.77 -22.406 -5.5 1 76.19 595 THR B N 1
ATOM 10085 C CA . THR B 1 595 ? -7.133 -21.656 -6.699 1 76.19 595 THR B CA 1
ATOM 10086 C C . THR B 1 595 ? -6.113 -21.891 -7.812 1 76.19 595 THR B C 1
ATOM 10088 O O . THR B 1 595 ? -6.488 -22.062 -8.977 1 76.19 595 THR B O 1
ATOM 10091 N N . ILE B 1 596 ? -4.867 -21.922 -7.398 1 73.88 596 ILE B N 1
ATOM 10092 C CA . ILE B 1 596 ? -3.82 -22.109 -8.398 1 73.88 596 ILE B CA 1
ATOM 10093 C C . ILE B 1 596 ? -3.395 -23.578 -8.422 1 73.88 596 ILE B C 1
ATOM 10095 O O . ILE B 1 596 ? -3.342 -24.203 -9.484 1 73.88 596 ILE B O 1
ATOM 10099 N N . PHE B 1 597 ? -3.229 -24.062 -7.172 1 73.94 597 PHE B N 1
ATOM 10100 C CA . PHE B 1 597 ? -2.879 -25.469 -7.027 1 73.94 597 PHE B CA 1
ATOM 10101 C C . PHE B 1 597 ? -3.924 -26.203 -6.203 1 73.94 597 PHE B C 1
ATOM 10103 O O . PHE B 1 597 ? -4.527 -25.625 -5.297 1 73.94 597 PHE B O 1
ATOM 10110 N N . PRO B 1 598 ? -4.113 -27.375 -6.52 1 69.88 598 PRO B N 1
ATOM 10111 C CA . PRO B 1 598 ? -5.117 -28.141 -5.77 1 69.88 598 PRO B CA 1
ATOM 10112 C C . PRO B 1 598 ? -4.836 -28.172 -4.27 1 69.88 598 PRO B C 1
ATOM 10114 O O . PRO B 1 598 ? -3.676 -28.25 -3.857 1 69.88 598 PRO B O 1
ATOM 10117 N N . LYS B 1 599 ? -5.863 -28.125 -3.555 1 75.12 599 LYS B N 1
ATOM 10118 C CA . LYS B 1 599 ? -5.773 -28.078 -2.098 1 75.12 599 LYS B CA 1
ATOM 10119 C C . LYS B 1 599 ? -5.156 -29.344 -1.543 1 75.12 599 LYS B C 1
ATOM 10121 O O . LYS B 1 599 ? -4.613 -29.359 -0.434 1 75.12 599 LYS B O 1
ATOM 10126 N N . GLU B 1 600 ? -5.203 -30.375 -2.318 1 71.12 600 GLU B N 1
ATOM 10127 C CA . GLU B 1 600 ? -4.723 -31.672 -1.861 1 71.12 600 GLU B CA 1
ATOM 10128 C C . GLU B 1 600 ? -3.199 -31.703 -1.781 1 71.12 600 GLU B C 1
ATOM 10130 O O . GLU B 1 600 ? -2.619 -32.594 -1.173 1 71.12 600 GLU B O 1
ATOM 10135 N N . PHE B 1 601 ? -2.586 -30.625 -2.354 1 71.31 601 PHE B N 1
ATOM 10136 C CA . PHE B 1 601 ? -1.134 -30.516 -2.271 1 71.31 601 PHE B CA 1
ATOM 10137 C C . PHE B 1 601 ? -0.705 -30 -0.899 1 71.31 601 PHE B C 1
ATOM 10139 O O . PHE B 1 601 ? 0.477 -30.062 -0.553 1 71.31 601 PHE B O 1
ATOM 10146 N N . VAL B 1 602 ? -1.708 -29.656 -0.181 1 74.69 602 VAL B N 1
ATOM 10147 C CA . VAL B 1 602 ? -1.398 -29.125 1.143 1 74.69 602 VAL B CA 1
ATOM 10148 C C . VAL B 1 602 ? -1.289 -30.281 2.146 1 74.69 602 VAL B C 1
ATOM 10150 O O . VAL B 1 602 ? -2.059 -31.234 2.088 1 74.69 602 VAL B O 1
ATOM 10153 N N . ARG B 1 603 ? -0.3 -30.109 3.006 1 75.06 603 ARG B N 1
ATOM 10154 C CA . ARG B 1 603 ? -0.121 -31.109 4.047 1 75.06 603 ARG B CA 1
ATOM 10155 C C . ARG B 1 603 ? -1.408 -31.312 4.84 1 75.06 603 ARG B C 1
ATOM 10157 O O . ARG B 1 603 ? -2.143 -30.359 5.094 1 75.06 603 ARG B O 1
ATOM 10164 N N . LEU B 1 604 ? -1.672 -32.5 5.219 1 73.25 604 LEU B N 1
ATOM 10165 C CA . LEU B 1 604 ? -2.916 -32.906 5.867 1 73.25 604 LEU B CA 1
ATOM 10166 C C . LEU B 1 604 ? -3.145 -32.094 7.148 1 73.25 604 LEU B C 1
ATOM 10168 O O . LEU B 1 604 ? -4.285 -31.766 7.48 1 73.25 604 LEU B O 1
ATOM 10172 N N . ASN B 1 605 ? -2.045 -31.703 7.801 1 75.38 605 ASN B N 1
ATOM 10173 C CA . ASN B 1 605 ? -2.174 -31.016 9.078 1 75.38 605 ASN B CA 1
ATOM 10174 C C . ASN B 1 605 ? -2.613 -29.562 8.883 1 75.38 605 ASN B C 1
ATOM 10176 O O . ASN B 1 605 ? -3.195 -28.953 9.789 1 75.38 605 ASN B O 1
ATOM 10180 N N . VAL B 1 606 ? -2.385 -29.047 7.676 1 77.31 606 VAL B N 1
ATOM 10181 C CA . VAL B 1 606 ? -2.678 -27.641 7.457 1 77.31 606 VAL B CA 1
ATOM 10182 C C . VAL B 1 606 ? -3.926 -27.5 6.586 1 77.31 606 VAL B C 1
ATOM 10184 O O . VAL B 1 606 ? -4.48 -26.406 6.457 1 77.31 606 VAL B O 1
ATOM 10187 N N . GLN B 1 607 ? -4.457 -28.562 6.105 1 76 607 GLN B N 1
ATOM 10188 C CA . GLN B 1 607 ? -5.559 -28.547 5.145 1 76 607 GLN B CA 1
ATOM 10189 C C . GLN B 1 607 ? -6.812 -27.938 5.754 1 76 607 GLN B C 1
ATOM 10191 O O . GLN B 1 607 ? -7.531 -27.188 5.082 1 76 607 GLN B O 1
ATOM 10196 N N . PRO B 1 608 ? -6.984 -28.156 7.023 1 75.06 608 PRO B N 1
ATOM 10197 C CA . PRO B 1 608 ? -8.195 -27.547 7.586 1 75.06 608 PRO B CA 1
ATOM 10198 C C . PRO B 1 608 ? -8.133 -26.016 7.594 1 75.06 608 PRO B C 1
ATOM 10200 O O . PRO B 1 608 ? -9.172 -25.359 7.535 1 75.06 608 PRO B O 1
ATOM 10203 N N . PHE B 1 609 ? -7.02 -25.484 7.555 1 73.94 609 PHE B N 1
ATOM 10204 C CA . PHE B 1 609 ? -6.871 -24.031 7.582 1 73.94 609 PHE B CA 1
ATOM 10205 C C . PHE B 1 609 ? -7.203 -23.422 6.219 1 73.94 609 PHE B C 1
ATOM 10207 O O . PHE B 1 609 ? -7.539 -22.25 6.121 1 73.94 609 PHE B O 1
ATOM 10214 N N . VAL B 1 610 ? -7.176 -24.281 5.289 1 73.75 610 VAL B N 1
ATOM 10215 C CA . VAL B 1 610 ? -7.504 -23.828 3.943 1 73.75 610 VAL B CA 1
ATOM 10216 C C . VAL B 1 610 ? -8.992 -23.516 3.852 1 73.75 610 VAL B C 1
ATOM 10218 O O . VAL B 1 610 ? -9.398 -22.578 3.162 1 73.75 610 VAL B O 1
ATOM 10221 N N . PHE B 1 611 ? -9.711 -24.234 4.715 1 70.69 611 PHE B N 1
ATOM 10222 C CA . PHE B 1 611 ? -11.164 -24.078 4.656 1 70.69 611 PHE B CA 1
ATOM 10223 C C . PHE B 1 611 ? -11.594 -22.812 5.391 1 70.69 611 PHE B C 1
ATOM 10225 O O . PHE B 1 611 ? -12.703 -22.312 5.199 1 70.69 611 PHE B O 1
ATOM 10232 N N . LEU B 1 612 ? -10.641 -22.281 6.062 1 73.69 612 LEU B N 1
ATOM 10233 C CA . LEU B 1 612 ? -10.93 -21.047 6.777 1 73.69 612 LEU B CA 1
ATOM 10234 C C . LEU B 1 612 ? -10.656 -19.828 5.898 1 73.69 612 LEU B C 1
ATOM 10236 O O . LEU B 1 612 ? -11 -18.703 6.262 1 73.69 612 LEU B O 1
ATOM 10240 N N . SER B 1 613 ? -10.258 -20.188 4.703 1 77.69 613 SER B N 1
ATOM 10241 C CA . SER B 1 613 ? -9.945 -19.125 3.756 1 77.69 613 SER B CA 1
ATOM 10242 C C . SER B 1 613 ? -11.211 -18.5 3.176 1 77.69 613 SER B C 1
ATOM 10244 O O . SER B 1 613 ? -12.148 -19.219 2.812 1 77.69 613 SER B O 1
ATOM 10246 N N . PRO B 1 614 ? -11.242 -17.234 3.164 1 82.5 614 PRO B N 1
ATOM 10247 C CA . PRO B 1 614 ? -12.414 -16.562 2.578 1 82.5 614 PRO B CA 1
ATOM 10248 C C . PRO B 1 614 ? -12.5 -16.766 1.065 1 82.5 614 PRO B C 1
ATOM 10250 O O . PRO B 1 614 ? -13.555 -16.516 0.468 1 82.5 614 PRO B O 1
ATOM 10253 N N . ILE B 1 615 ? -11.492 -17.344 0.471 1 89.44 615 ILE B N 1
ATOM 10254 C CA . ILE B 1 615 ? -11.438 -17.406 -0.986 1 89.44 615 ILE B CA 1
ATOM 10255 C C . ILE B 1 615 ? -11.625 -18.844 -1.457 1 89.44 615 ILE B C 1
ATOM 10257 O O . ILE B 1 615 ? -12.156 -19.078 -2.545 1 89.44 615 ILE B O 1
ATOM 10261 N N . ALA B 1 616 ? -11.352 -19.812 -0.614 1 88.88 616 ALA B N 1
ATOM 10262 C CA . ALA B 1 616 ? -11.289 -21.219 -1.035 1 88.88 616 ALA B CA 1
ATOM 10263 C C . ALA B 1 616 ? -12.664 -21.734 -1.428 1 88.88 616 ALA B C 1
ATOM 10265 O O . ALA B 1 616 ? -12.883 -22.125 -2.576 1 88.88 616 ALA B O 1
ATOM 10266 N N . LEU B 1 617 ? -13.609 -21.641 -0.549 1 90.69 617 LEU B N 1
ATOM 10267 C CA . LEU B 1 617 ? -14.93 -22.203 -0.784 1 90.69 617 LEU B CA 1
ATOM 10268 C C . LEU B 1 617 ? -15.672 -21.422 -1.864 1 90.69 617 LEU B C 1
ATOM 10270 O O . LEU B 1 617 ? -16.281 -22.016 -2.756 1 90.69 617 LEU B O 1
ATOM 10274 N N . PRO B 1 618 ? -15.555 -20.109 -1.826 1 94 618 PRO B N 1
ATOM 10275 C CA . PRO B 1 618 ? -16.234 -19.375 -2.891 1 94 618 PRO B CA 1
ATOM 10276 C C . PRO B 1 618 ? -15.648 -19.656 -4.273 1 94 618 PRO B C 1
ATOM 10278 O O . PRO B 1 618 ? -16.375 -19.703 -5.262 1 94 618 PRO B O 1
ATOM 10281 N N . ALA B 1 619 ? -14.359 -19.781 -4.355 1 92.81 619 ALA B N 1
ATOM 10282 C CA . ALA B 1 619 ? -13.727 -20.094 -5.637 1 92.81 619 ALA B CA 1
ATOM 10283 C C . ALA B 1 619 ? -14.18 -21.438 -6.168 1 92.81 619 ALA B C 1
ATOM 10285 O O . ALA B 1 619 ? -14.469 -21.594 -7.355 1 92.81 619 ALA B O 1
ATOM 10286 N N . GLU B 1 620 ? -14.234 -22.406 -5.273 1 90.94 620 GLU B N 1
ATOM 10287 C CA . GLU B 1 620 ? -14.711 -23.734 -5.664 1 90.94 620 GLU B CA 1
ATOM 10288 C C . GLU B 1 620 ? -16.172 -23.688 -6.098 1 90.94 620 GLU B C 1
ATOM 10290 O O . GLU B 1 620 ? -16.547 -24.344 -7.07 1 90.94 620 GLU B O 1
ATOM 10295 N N . SER B 1 621 ? -16.953 -22.969 -5.391 1 94.44 621 SER B N 1
ATOM 10296 C CA . SER B 1 621 ? -18.359 -22.812 -5.727 1 94.44 621 SER B CA 1
ATOM 10297 C C . SER B 1 621 ? -18.531 -22.203 -7.113 1 94.44 621 SER B C 1
ATOM 10299 O O . SER B 1 621 ? -19.344 -22.688 -7.914 1 94.44 621 SER B O 1
ATOM 10301 N N . LEU B 1 622 ? -17.781 -21.203 -7.344 1 95.88 622 LEU B N 1
ATOM 10302 C CA . LEU B 1 622 ? -17.875 -20.547 -8.641 1 95.88 622 LEU B CA 1
ATOM 10303 C C . LEU B 1 622 ? -17.422 -21.469 -9.766 1 95.88 622 LEU B C 1
ATOM 10305 O O . LEU B 1 622 ? -18 -21.469 -10.852 1 95.88 622 LEU B O 1
ATOM 10309 N N . ARG B 1 623 ? -16.391 -22.203 -9.492 1 93.44 623 ARG B N 1
ATOM 10310 C CA . ARG B 1 623 ? -15.922 -23.172 -10.484 1 93.44 623 ARG B CA 1
ATOM 10311 C C . ARG B 1 623 ? -17 -24.172 -10.828 1 93.44 623 ARG B C 1
ATOM 10313 O O . ARG B 1 623 ? -17.188 -24.531 -12 1 93.44 623 ARG B O 1
ATOM 10320 N N . ASN B 1 624 ? -17.719 -24.625 -9.836 1 94.5 624 ASN B N 1
ATOM 10321 C CA . ASN B 1 624 ? -18.797 -25.578 -10.055 1 94.5 624 ASN B CA 1
ATOM 10322 C C . ASN B 1 624 ? -19.922 -24.953 -10.875 1 94.5 624 ASN B C 1
ATOM 10324 O O . ASN B 1 624 ? -20.547 -25.625 -11.703 1 94.5 624 ASN B O 1
ATOM 10328 N N . VAL B 1 625 ? -20.156 -23.734 -10.648 1 96.62 625 VAL B N 1
ATOM 10329 C CA . VAL B 1 625 ? -21.203 -23.031 -11.398 1 96.62 625 VAL B CA 1
ATOM 10330 C C . VAL B 1 625 ? -20.766 -22.875 -12.852 1 96.62 625 VAL B C 1
ATOM 10332 O O . VAL B 1 625 ? -21.531 -23.188 -13.773 1 96.62 625 VAL B O 1
ATOM 10335 N N . MET B 1 626 ? -19.594 -22.516 -13.07 1 95.81 626 MET B N 1
ATOM 10336 C CA . MET B 1 626 ? -19.125 -22.156 -14.414 1 95.81 626 MET B CA 1
ATOM 10337 C C . MET B 1 626 ? -18.859 -23.406 -15.25 1 95.81 626 MET B C 1
ATOM 10339 O O . MET B 1 626 ? -19.172 -23.438 -16.438 1 95.81 626 MET B O 1
ATOM 10343 N N . LEU B 1 627 ? -18.312 -24.422 -14.594 1 93.56 627 LEU B N 1
ATOM 10344 C CA . LEU B 1 627 ? -17.812 -25.547 -15.391 1 93.56 627 LEU B CA 1
ATOM 10345 C C . LEU B 1 627 ? -18.766 -26.734 -15.305 1 93.56 627 LEU B C 1
ATOM 10347 O O . LEU B 1 627 ? -18.797 -27.578 -16.203 1 93.56 627 LEU B O 1
ATOM 10351 N N . ARG B 1 628 ? -19.578 -26.828 -14.258 1 93.62 628 ARG B N 1
ATOM 10352 C CA . ARG B 1 628 ? -20.516 -27.938 -14.109 1 93.62 628 ARG B CA 1
ATOM 10353 C C . ARG B 1 628 ? -21.953 -27.484 -14.336 1 93.62 628 ARG B C 1
ATOM 10355 O O . ARG B 1 628 ? -22.859 -28.312 -14.406 1 93.62 628 ARG B O 1
ATOM 10362 N N . SER B 1 629 ? -22.188 -26.172 -14.359 1 94.25 629 SER B N 1
ATOM 10363 C CA . SER B 1 629 ? -23.516 -25.578 -14.531 1 94.25 629 SER B CA 1
ATOM 10364 C C . SER B 1 629 ? -24.453 -25.984 -13.391 1 94.25 629 SER B C 1
ATOM 10366 O O . SER B 1 629 ? -25.625 -26.266 -13.617 1 94.25 629 SER B O 1
ATOM 10368 N N . TRP B 1 630 ? -23.781 -26.156 -12.281 1 95.12 630 TRP B N 1
ATOM 10369 C CA . TRP B 1 630 ? -24.594 -26.422 -11.109 1 95.12 630 TRP B CA 1
ATOM 10370 C C . TRP B 1 630 ? -25.438 -25.203 -10.734 1 95.12 630 TRP B C 1
ATOM 10372 O O . TRP B 1 630 ? -24.984 -24.062 -10.891 1 95.12 630 TRP B O 1
ATOM 10382 N N . GLN B 1 631 ? -26.562 -25.438 -10.219 1 95.81 631 GLN B N 1
ATOM 10383 C CA . GLN B 1 631 ? -27.5 -24.359 -9.891 1 95.81 631 GLN B CA 1
ATOM 10384 C C . GLN B 1 631 ? -27.375 -23.953 -8.43 1 95.81 631 GLN B C 1
ATOM 10386 O O . GLN B 1 631 ? -26.594 -24.531 -7.676 1 95.81 631 GLN B O 1
ATOM 10391 N N . ILE B 1 632 ? -28.078 -22.953 -8.062 1 95.75 632 ILE B N 1
ATOM 10392 C CA . ILE B 1 632 ? -27.953 -22.312 -6.758 1 95.75 632 ILE B CA 1
ATOM 10393 C C . ILE B 1 632 ? -28.422 -23.266 -5.66 1 95.75 632 ILE B C 1
ATOM 10395 O O . ILE B 1 632 ? -28.031 -23.125 -4.5 1 95.75 632 ILE B O 1
ATOM 10399 N N . ASP B 1 633 ? -29.188 -24.281 -6.031 1 94.5 633 ASP B N 1
ATOM 10400 C CA . ASP B 1 633 ? -29.75 -25.203 -5.047 1 94.5 633 ASP B CA 1
ATOM 10401 C C . ASP B 1 633 ? -28.766 -26.297 -4.672 1 94.5 633 ASP B C 1
ATOM 10403 O O . ASP B 1 633 ? -28.953 -27 -3.684 1 94.5 633 ASP B O 1
ATOM 10407 N N . HIS B 1 634 ? -27.719 -26.391 -5.422 1 94.5 634 HIS B N 1
ATOM 10408 C CA . HIS B 1 634 ? -26.688 -27.391 -5.094 1 94.5 634 HIS B CA 1
ATOM 10409 C C . HIS B 1 634 ? -25.891 -26.969 -3.861 1 94.5 634 HIS B C 1
ATOM 10411 O O . HIS B 1 634 ? -25.5 -25.812 -3.732 1 94.5 634 HIS B O 1
ATOM 10417 N N . PRO B 1 635 ? -25.609 -27.828 -2.971 1 93.12 635 PRO B N 1
ATOM 10418 C CA . PRO B 1 635 ? -24.938 -27.484 -1.716 1 93.12 635 PRO B CA 1
ATOM 10419 C C . PRO B 1 635 ? -23.531 -26.922 -1.936 1 93.12 635 PRO B C 1
ATOM 10421 O O . PRO B 1 635 ? -23.094 -26.031 -1.199 1 93.12 635 PRO B O 1
ATOM 10424 N N . TYR B 1 636 ? -22.844 -27.375 -2.887 1 91.81 636 TYR B N 1
ATOM 10425 C CA . TYR B 1 636 ? -21.5 -26.875 -3.15 1 91.81 636 TYR B CA 1
ATOM 10426 C C . TYR B 1 636 ? -21.531 -25.469 -3.742 1 91.81 636 TYR B C 1
ATOM 10428 O O . TYR B 1 636 ? -20.5 -24.797 -3.812 1 91.81 636 TYR B O 1
ATOM 10436 N N . VAL B 1 637 ? -22.719 -25.078 -4.133 1 94.69 637 VAL B N 1
ATOM 10437 C CA . VAL B 1 637 ? -22.859 -23.719 -4.676 1 94.69 637 VAL B CA 1
ATOM 10438 C C . VAL B 1 637 ? -23.375 -22.781 -3.59 1 94.69 637 VAL B C 1
ATOM 10440 O O . VAL B 1 637 ? -22.734 -21.766 -3.299 1 94.69 637 VAL B O 1
ATOM 10443 N N . TYR B 1 638 ? -24.438 -23.172 -2.906 1 95.38 638 TYR B N 1
ATOM 10444 C CA . TYR B 1 638 ? -24.984 -22.219 -1.938 1 95.38 638 TYR B CA 1
ATOM 10445 C C . TYR B 1 638 ? -24.094 -22.125 -0.706 1 95.38 638 TYR B C 1
ATOM 10447 O O . TYR B 1 638 ? -24.141 -21.141 0.032 1 95.38 638 TYR B O 1
ATOM 10455 N N . ASN B 1 639 ? -23.234 -23.125 -0.414 1 92.94 639 ASN B N 1
ATOM 10456 C CA . ASN B 1 639 ? -22.297 -23.016 0.692 1 92.94 639 ASN B CA 1
ATOM 10457 C C . ASN B 1 639 ? -21.281 -21.891 0.456 1 92.94 639 ASN B C 1
ATOM 10459 O O . ASN B 1 639 ? -20.875 -21.203 1.397 1 92.94 639 ASN B O 1
ATOM 10463 N N . GLY B 1 640 ? -20.906 -21.797 -0.775 1 93.44 640 GLY B N 1
ATOM 10464 C CA . GLY B 1 640 ? -20.016 -20.688 -1.103 1 93.44 640 GLY B CA 1
ATOM 10465 C C . GLY B 1 640 ? -20.656 -19.328 -0.907 1 93.44 640 GLY B C 1
ATOM 10466 O O . GLY B 1 640 ? -20.016 -18.406 -0.411 1 93.44 640 GLY B O 1
ATOM 10467 N N . LEU B 1 641 ? -21.922 -19.203 -1.186 1 95.62 641 LEU B N 1
ATOM 10468 C CA . LEU B 1 641 ? -22.656 -17.969 -1.002 1 95.62 641 LEU B CA 1
ATOM 10469 C C . LEU B 1 641 ? -22.906 -17.688 0.478 1 95.62 641 LEU B C 1
ATOM 10471 O O . LEU B 1 641 ? -22.766 -16.547 0.932 1 95.62 641 LEU B O 1
ATOM 10475 N N . LEU B 1 642 ? -23.125 -18.766 1.186 1 94.94 642 LEU B N 1
ATOM 10476 C CA . LEU B 1 642 ? -23.438 -18.625 2.604 1 94.94 642 LEU B CA 1
ATOM 10477 C C . LEU B 1 642 ? -22.219 -18.188 3.393 1 94.94 642 LEU B C 1
ATOM 10479 O O . LEU B 1 642 ? -22.328 -17.375 4.32 1 94.94 642 LEU B O 1
ATOM 10483 N N . VAL B 1 643 ? -21.125 -18.75 3.025 1 93.56 643 VAL B N 1
ATOM 10484 C CA . VAL B 1 643 ? -19.891 -18.359 3.729 1 93.56 643 VAL B CA 1
ATOM 10485 C C . VAL B 1 643 ? -19.641 -16.875 3.549 1 93.56 643 VAL B C 1
ATOM 10487 O O . VAL B 1 643 ? -19.25 -16.188 4.496 1 93.56 643 VAL B O 1
ATOM 10490 N N . ASN B 1 644 ? -19.844 -16.359 2.391 1 96 644 ASN B N 1
ATOM 10491 C CA . ASN B 1 644 ? -19.641 -14.945 2.109 1 96 644 ASN B CA 1
ATOM 10492 C C . ASN B 1 644 ? -20.656 -14.078 2.867 1 96 644 ASN B C 1
ATOM 10494 O O . ASN B 1 644 ? -20.281 -13.055 3.445 1 96 644 ASN B O 1
ATOM 10498 N N . LEU B 1 645 ? -21.875 -14.5 2.934 1 95.88 645 LEU B N 1
ATOM 10499 C CA . LEU B 1 645 ? -22.906 -13.727 3.6 1 95.88 645 LEU B CA 1
ATOM 10500 C C . LEU B 1 645 ? -22.703 -13.719 5.109 1 95.88 645 LEU B C 1
ATOM 10502 O O . LEU B 1 645 ? -22.844 -12.68 5.754 1 95.88 645 LEU B O 1
ATOM 10506 N N . VAL B 1 646 ? -22.344 -14.891 5.602 1 95.12 646 VAL B N 1
ATOM 10507 C CA . VAL B 1 646 ? -22.109 -14.984 7.039 1 95.12 646 VAL B CA 1
ATOM 10508 C C . VAL B 1 646 ? -20.906 -14.141 7.426 1 95.12 646 VAL B C 1
ATOM 10510 O O . VAL B 1 646 ? -20.922 -13.43 8.43 1 95.12 646 VAL B O 1
ATOM 10513 N N . SER B 1 647 ? -19.891 -14.266 6.598 1 94.44 647 SER B N 1
ATOM 10514 C CA . SER B 1 647 ? -18.688 -13.469 6.863 1 94.44 647 SER B CA 1
ATOM 10515 C C . SER B 1 647 ? -19 -11.977 6.785 1 94.44 647 SER B C 1
ATOM 10517 O O . SER B 1 647 ? -18.5 -11.195 7.605 1 94.44 647 SER B O 1
ATOM 10519 N N . MET B 1 648 ? -19.75 -11.562 5.848 1 96.06 648 MET B N 1
ATOM 10520 C CA . MET B 1 648 ? -20.125 -10.156 5.688 1 96.06 648 MET B CA 1
ATOM 10521 C C . MET B 1 648 ? -20.844 -9.641 6.934 1 96.06 648 MET B C 1
ATOM 10523 O O . MET B 1 648 ? -20.453 -8.617 7.496 1 96.06 648 MET B O 1
ATOM 10527 N N . PHE B 1 649 ? -21.797 -10.414 7.41 1 96.06 649 PHE B N 1
ATOM 10528 C CA . PHE B 1 649 ? -22.609 -9.977 8.547 1 96.06 649 PHE B CA 1
ATOM 10529 C C . PHE B 1 649 ? -21.781 -9.961 9.82 1 96.06 649 PHE B C 1
ATOM 10531 O O . PHE B 1 649 ? -21.875 -9.023 10.617 1 96.06 649 PHE B O 1
ATOM 10538 N N . LEU B 1 650 ? -20.969 -10.969 9.969 1 95.44 650 LEU B N 1
ATOM 10539 C CA . LEU B 1 650 ? -20.141 -11.039 11.156 1 95.44 650 LEU B CA 1
ATOM 10540 C C . LEU B 1 650 ? -19.125 -9.898 11.188 1 95.44 650 LEU B C 1
ATOM 10542 O O . LEU B 1 650 ? -18.922 -9.266 12.227 1 95.44 650 LEU B O 1
ATOM 10546 N N . LEU B 1 651 ? -18.547 -9.641 10.086 1 95.5 651 LEU B N 1
ATOM 10547 C CA . LEU B 1 651 ? -17.531 -8.602 10.008 1 95.5 651 LEU B CA 1
ATOM 10548 C C . LEU B 1 651 ? -18.156 -7.215 10.164 1 95.5 651 LEU B C 1
ATOM 10550 O O . LEU B 1 651 ? -17.578 -6.336 10.805 1 95.5 651 LEU B O 1
ATOM 10554 N N . LEU B 1 652 ? -19.312 -7.027 9.594 1 95.31 652 LEU B N 1
ATOM 10555 C CA . LEU B 1 652 ? -19.984 -5.742 9.734 1 95.31 652 LEU B CA 1
ATOM 10556 C C . LEU B 1 652 ? -20.375 -5.492 11.188 1 95.31 652 LEU B C 1
ATOM 10558 O O . LEU B 1 652 ? -20.266 -4.363 11.672 1 95.31 652 LEU B O 1
ATOM 10562 N N . LEU B 1 653 ? -20.781 -6.543 11.828 1 94.12 653 LEU B N 1
ATOM 10563 C CA . LEU B 1 653 ? -21.125 -6.426 13.242 1 94.12 653 LEU B CA 1
ATOM 10564 C C . LEU B 1 653 ? -19.906 -6.09 14.078 1 94.12 653 LEU B C 1
ATOM 10566 O O . LEU B 1 653 ? -19.953 -5.199 14.93 1 94.12 653 LEU B O 1
ATOM 10570 N N . CYS B 1 654 ? -18.844 -6.738 13.773 1 94.19 654 CYS B N 1
ATOM 10571 C CA . CYS B 1 654 ? -17.594 -6.465 14.484 1 94.19 654 CYS B CA 1
ATOM 10572 C C . CYS B 1 654 ? -17.109 -5.043 14.219 1 94.19 654 CYS B C 1
ATOM 10574 O O . CYS B 1 654 ? -16.656 -4.355 15.141 1 94.19 654 CYS B O 1
ATOM 10576 N N . THR B 1 655 ? -17.219 -4.66 13.016 1 94.44 655 THR B N 1
ATOM 10577 C CA . THR B 1 655 ? -16.781 -3.326 12.617 1 94.44 655 THR B CA 1
ATOM 10578 C C . THR B 1 655 ? -17.609 -2.252 13.32 1 94.44 655 THR B C 1
ATOM 10580 O O . THR B 1 655 ? -17.062 -1.236 13.758 1 94.44 655 THR B O 1
ATOM 10583 N N . SER B 1 656 ? -18.891 -2.48 13.383 1 91.19 656 SER B N 1
ATOM 10584 C CA . SER B 1 656 ? -19.766 -1.512 14.031 1 91.19 656 SER B CA 1
ATOM 10585 C C . SER B 1 656 ? -19.406 -1.331 15.5 1 91.19 656 SER B C 1
ATOM 10587 O O . SER B 1 656 ? -19.406 -0.209 16.016 1 91.19 656 SER B O 1
ATOM 10589 N N . PHE B 1 657 ? -18.938 -2.326 16.062 1 89.19 657 PHE B N 1
ATOM 10590 C CA . PHE B 1 657 ? -18.562 -2.271 17.469 1 89.19 657 PHE B CA 1
ATOM 10591 C C . PHE B 1 657 ? -17.203 -1.602 17.641 1 89.19 657 PHE B C 1
ATOM 10593 O O . PHE B 1 657 ? -17.031 -0.744 18.516 1 89.19 657 PHE B O 1
ATOM 10600 N N . ILE B 1 658 ? -16.328 -1.917 16.781 1 89.19 658 ILE B N 1
ATOM 10601 C CA . ILE B 1 658 ? -14.961 -1.415 16.906 1 89.19 658 ILE B CA 1
ATOM 10602 C C . ILE B 1 658 ? -14.906 0.046 16.469 1 89.19 658 ILE B C 1
ATOM 10604 O O . ILE B 1 658 ? -14.227 0.863 17.094 1 89.19 658 ILE B O 1
ATOM 10608 N N . PHE B 1 659 ? -15.609 0.283 15.477 1 84.12 659 PHE B N 1
ATOM 10609 C CA . PHE B 1 659 ? -15.602 1.622 14.898 1 84.12 659 PHE B CA 1
ATOM 10610 C C . PHE B 1 659 ? -16.172 2.639 15.875 1 84.12 659 PHE B C 1
ATOM 10612 O O . PHE B 1 659 ? -15.664 3.752 16 1 84.12 659 PHE B O 1
ATOM 10619 N N . LYS B 1 660 ? -17.203 2.309 16.547 1 77.81 660 LYS B N 1
ATOM 10620 C CA . LYS B 1 660 ? -17.797 3.184 17.547 1 77.81 660 LYS B CA 1
ATOM 10621 C C . LYS B 1 660 ? -16.859 3.387 18.734 1 77.81 660 LYS B C 1
ATOM 10623 O O . LYS B 1 660 ? -16.766 4.484 19.281 1 77.81 660 LYS B O 1
ATOM 10628 N N . ARG B 1 661 ? -16.078 2.43 18.891 1 75.12 661 ARG B N 1
ATOM 10629 C CA . ARG B 1 661 ? -15.164 2.492 20.031 1 75.12 661 ARG B CA 1
ATOM 10630 C C . ARG B 1 661 ? -13.922 3.314 19.688 1 75.12 661 ARG B C 1
ATOM 10632 O O . ARG B 1 661 ? -13.453 4.105 20.516 1 75.12 661 ARG B O 1
ATOM 10639 N N . ASN B 1 662 ? -13.414 3.184 18.469 1 69.44 662 ASN B N 1
ATOM 10640 C CA . ASN B 1 662 ? -12.148 3.816 18.094 1 69.44 662 ASN B CA 1
ATOM 10641 C C . ASN B 1 662 ? -12.367 5.238 17.578 1 69.44 662 ASN B C 1
ATOM 10643 O O . ASN B 1 662 ? -11.414 6 17.422 1 69.44 662 ASN B O 1
ATOM 10647 N N . SER B 1 663 ? -13.562 5.578 17.266 1 67.38 663 SER B N 1
ATOM 10648 C CA . SER B 1 663 ? -13.812 6.926 16.766 1 67.38 663 SER B CA 1
ATOM 10649 C C . SER B 1 663 ? -14.039 7.906 17.906 1 67.38 663 SER B C 1
ATOM 10651 O O . SER B 1 663 ? -14.711 7.582 18.891 1 67.38 663 SER B O 1
#

Solvent-accessible surface area (backbone atoms only — not comparable to full-atom values): 66875 Å² total; per-residue (Å²): 122,54,37,33,39,34,44,52,25,25,31,55,60,63,90,40,75,47,32,52,59,31,66,48,77,37,51,65,41,33,38,35,21,43,34,30,33,73,84,19,38,64,69,58,50,50,32,38,56,55,36,70,47,76,67,71,39,62,47,58,34,36,71,85,33,56,42,46,75,62,28,66,35,39,12,65,32,57,69,76,51,34,71,64,50,82,31,24,47,45,53,50,52,47,53,53,36,49,60,66,64,50,49,71,66,56,45,55,53,42,51,54,50,41,39,70,72,69,45,58,66,66,44,82,42,36,46,67,60,44,54,74,61,55,43,45,50,52,34,51,49,57,26,50,64,68,65,33,54,34,35,41,32,35,41,80,51,67,75,32,33,68,62,55,35,51,48,50,49,53,48,52,52,48,41,19,72,73,67,49,21,21,34,40,34,37,38,64,47,60,74,60,34,59,73,27,60,28,29,34,37,34,48,83,15,26,68,75,50,72,42,33,45,66,56,47,16,58,76,66,72,40,93,39,63,60,52,36,51,45,49,54,56,49,63,73,43,71,90,72,66,60,74,50,86,64,66,63,54,69,72,52,72,71,57,76,56,82,70,44,68,73,55,84,76,77,78,75,78,69,74,76,66,82,72,47,64,67,58,52,47,52,44,31,52,53,47,22,53,53,52,54,50,50,46,76,67,36,69,56,47,52,54,43,58,44,43,40,41,50,50,36,50,48,41,50,50,31,38,65,52,68,61,32,80,43,42,25,25,33,19,66,58,38,83,76,59,53,54,61,49,47,40,63,67,28,60,43,74,37,90,42,31,22,73,41,80,41,83,34,95,36,60,68,58,28,50,49,36,38,75,68,65,71,23,46,33,32,40,37,40,42,55,52,21,43,62,24,34,47,38,26,57,72,44,24,84,71,64,42,74,63,42,53,57,32,32,24,33,36,31,37,37,37,31,56,46,50,67,58,36,51,38,49,53,50,24,49,53,48,14,50,46,47,28,36,38,50,50,16,63,72,67,56,28,58,46,50,48,68,42,66,36,84,67,49,60,78,25,33,74,85,56,45,65,36,46,44,33,44,36,26,49,54,44,45,34,40,28,36,34,33,19,33,44,41,19,39,53,54,32,49,36,51,72,44,35,40,47,60,52,42,41,52,46,62,47,50,71,65,51,54,53,48,18,52,52,54,39,46,49,55,52,45,52,55,45,50,52,48,27,48,42,46,33,46,64,72,55,56,45,75,62,68,26,60,65,68,58,54,49,49,48,49,48,35,44,31,48,24,18,34,23,48,7,46,34,49,34,51,74,44,83,50,56,47,50,47,42,50,51,32,47,49,54,41,53,60,36,46,70,47,30,31,41,80,44,61,50,67,34,30,38,78,88,54,39,67,59,27,71,69,33,86,50,18,51,39,18,52,14,42,38,38,23,27,39,61,42,50,51,72,84,39,64,66,35,39,50,22,48,45,52,24,52,50,48,20,52,53,33,43,54,51,28,57,54,44,36,63,64,71,92,123,54,37,32,38,34,43,53,26,26,31,56,60,65,91,40,74,48,32,52,58,32,68,48,77,38,50,64,41,34,37,35,19,42,34,31,35,70,83,18,39,65,68,60,50,50,32,38,56,54,36,71,46,78,67,70,37,62,48,59,35,36,73,83,35,55,42,46,73,61,28,66,36,40,13,66,32,57,68,76,48,33,70,64,49,81,30,24,48,44,53,48,51,48,53,52,35,50,62,65,63,50,48,72,66,55,45,54,53,44,51,53,50,43,40,70,71,68,45,58,67,65,45,83,40,36,46,68,64,45,53,74,61,54,45,44,49,52,33,51,51,58,25,49,65,67,64,32,54,33,33,41,33,34,40,79,49,67,74,32,34,69,61,56,35,52,49,52,49,53,49,54,50,49,42,19,70,73,65,50,23,21,33,41,33,39,38,63,50,61,74,60,34,58,72,26,59,28,28,34,37,34,47,83,14,28,66,76,49,72,42,32,44,68,56,48,15,58,75,67,72,40,92,38,61,62,52,38,51,44,49,53,57,51,62,73,42,72,90,74,66,60,75,51,85,64,68,59,55,71,70,50,73,70,52,76,56,83,72,46,66,75,57,86,77,77,78,73,77,70,75,78,64,82,72,48,65,66,57,52,48,52,45,30,51,54,47,20,53,52,53,56,51,50,45,76,69,35,68,54,48,51,54,44,60,44,43,41,42,51,50,34,49,47,42,51,50,32,38,66,52,71,62,32,80,42,42,27,24,33,19,66,58,38,84,73,61,52,55,60,49,45,39,63,68,29,59,44,76,36,90,43,30,22,72,42,78,41,83,34,95,36,61,68,57,26,51,49,37,38,76,67,66,70,25,46,30,32,40,37,41,41,55,51,21,44,63,25,35,48,38,26,57,73,44,23,85,73,64,42,72,63,40,53,56,31,33,25,33,37,31,37,37,36,32,55,46,50,68,58,36,52,38,48,54,50,26,50,53,49,15,50,47,48,28,36,38,49,50,16,62,70,66,56,28,58,46,53,50,70,44,67,37,82,66,49,58,77,24,32,75,84,56,45,65,36,47,44,34,43,35,27,50,55,43,45,34,39,27,36,34,33,18,31,44,41,19,38,54,54,33,49,36,51,72,46,35,40,48,59,52,41,41,52,45,62,47,51,73,63,51,54,53,49,18,53,54,54,39,46,46,55,54,46,53,54,43,50,53,47,26,48,43,47,33,46,64,72,54,56,46,75,63,66,25,60,66,67,59,54,50,50,49,49,47,34,43,32,48,24,16,34,22,47,6,47,35,48,33,52,74,43,84,47,57,46,50,48,43,51,51,33,47,50,54,41,53,59,35,48,70,46,30,33,39,79,44,61,51,67,35,29,38,78,89,55,41,66,59,28,70,69,34,86,51,18,50,39,18,52,14,43,39,39,24,28,40,62,42,50,50,71,83,39,65,67,32,39,51,22,48,46,53,23,51,51,49,21,53,52,34,44,54,50,28,56,55,44,36,63,63,71,93

Organism: Sarcoptes scabiei (NCBI:txid52283)

Secondary structure (DSSP, 8-state):
-EEEEEEEEEEEETTEEEEEEEEEEEETT-EEEEE--TTSSHHHHHHHHHTSS--SEEEEEETTB-TTTTGGGEEEE-TT----TTSBHHHHHHHHHHHTT--HHHHHHHHHHHHHHH-PPPTTSBGGGS-HHHHHHHHHHHHHTT--SEEEEESTTTT--HHHHHHHHHHHHHHHHHH--EEEEEES-HHHHHTSSEEEEEETTEEEEEE-HHHHHHHTT-SSHHHHHHHHHHHTS-S--S--TTHHHHGGG----TTTT---------------HHHHHHHHHHHHHHHHHHHHH-HHHHHHHTHHHHHHHHHHHHS--S-EEEEEEEEE--SS-SHHHHHHHT---BTTEEEEEEEESSHHHHHHHHHTTS-SEEEEE-TTHHHHHHHHHH-GGG--HHHHHHTSEEEEEETTSHHHHHHHHHHHHHHHHHHHHHHHHHHT-GGGS-SEEEEEEEE-TT--HHHHHHHHHHHHHHHHHHHHHHHHHHHHHHHHTHHHHHHHHT--HHHHHHHHHHHHHHHHHHHHHHHHIIIIIIS-----S-HHHHHHHHHHHHHHHHHHHHHHHHH---HHHHHHHHHHHHHHHHHHTTSSS-GGGS-TTTHHHHTT-TTHHHHHHHHHHHHH---TTSHHHHHHHHHHHHHHHHHHHHHHHHHHHH-/-EEEEEEEEEEEETTEEEEEEEEEEEETT-EEEEE--TTSSHHHHHHHHHTSS--SEEEEEETTB-TTTTGGGEEEE-TT----TTSBHHHHHHHHHHHTT--HHHHHHHHHHHHHHH-PPPTTSBGGGS-HHHHHHHHHHHHHTT--SEEEEESTTTT--HHHHHHHHHHHHHHHHHH--EEEEEES-HHHHHTSSEEEEEETTEEEEEE-HHHHHHHTT-SSHHHHHHHHHHHSS-S--S--TTHHHHGGG----TTTT---------------HHHHHHHHHHHHHHHHHHHHH-HHHHHHHTHHHHHHHHHHHHS--S-EEEEEEEEE--SS-SHHHHHHHT---BTTEEEEEEEESSHHHHHHHHHTTS-SEEEEE-TTHHHHHHHHHH-GGG--HHHHHHTSEEEEEETTSHHHHHHHHHHHHHHHHHHHHHHHHHTT-GGGS-SEEEEEEEE-TT--HHHHHHHHHHHHHHHHHHHHHHHHHHHHHHHHTHHHHHHHHT--HHHHHHHHHHHHHHHHHHHHHHHHIIIIIIS-----S-HHHHHHHHHHHHHHHHHHHHHHHHH---HHHHHHHHHHHHHHHHHHTTSSS-GGGS-TTTHHHHTT-TTHHHHHHHHHHHHH---TTSHHHHHHHHHHHHHHHHHHHHHHHHHHHH-

Sequence (1326 aa):
MNAVEISNVKFCYSQKVILDDINVKVPYGKIYSLLGPSGAGKTTLLRLILGRIKPSSGVITVLQDKPGVKNRLIGYMPQDQALCKTFTVRETLRYFANIFRLSSYEFKSRVRELKRMLGLPNESLQISELSGGQQKIVSLSITFLQHPKLMILDEPTVGSDPMLGDYIWRYLHLLCERENIVIILVTHYIEEATKAHLTGIMRDGRMLEEGTPNNLINRYQQTTLEEVFLHLCLRGKSKDFMPSDEFFEENAQKSIDPKMEILQKKSIESDPNQSNLLLDFWILLVLMHKNLSKFFQFNITMLIFLVPAFQALILGLMYDVDSVAIPIAVSNDEIEPYYSNMILNSIKKVDVYYLKPIKYGSLDLALDALKQAKVTGVIRFEPNFTESLSTRIVQSELLDNETLASSSVKVWIDNTNFIYANGFLDSLRQTIYYFLDRIRTEQNTSRFEAPIRLSEIIYAEDSKLSDFLLPGYLIAFIYLSQVTITSQLLIQERKEGLFERSLVAGCSHSIILLSHFFSSIILAIIQIALMLFVSLYIFDIINYGPIWLVFVSVFAQALSAIATGLFVSSIVQEGSTATLISIFITFSQLFTSGTIFPKEFVRLNVQPFVFLSPIALPAESLRNVMLRSWQIDHPYVYNGLLVNLVSMFLLLLCTSFIFKRNSMNAVEISNVKFCYSQKVILDDINVKVPYGKIYSLLGPSGAGKTTLLRLILGRIKPSSGVITVLQDKPGVKNRLIGYMPQDQALCKTFTVRETLRYFANIFRLSSYEFKSRVRELKRMLGLPNESLQISELSGGQQKIVSLSITFLQHPKLMILDEPTVGSDPMLGDYIWRYLHLLCERENIVIILVTHYIEEATKAHLTGIMRDGRMLEEGTPNNLINRYQQTTLEEVFLHLCLRGKSKDFMPSDEFFEENAQKSIDPKMEILQKKSIESDPNQSNLLLDFWILLVLMHKNLSKFFQFNITMLIFLVPAFQALILGLMYDVDSVAIPIAVSNDEIEPYYSNMILNSIKKVDVYYLKPIKYGSLDLALDALKQAKVTGVIRFEPNFTESLSTRIVQSELLDNETLASSSVKVWIDNTNFIYANGFLDSLRQTIYYFLDRIRTEQNTSRFEAPIRLSEIIYAEDSKLSDFLLPGYLIAFIYLSQVTITSQLLIQERKEGLFERSLVAGCSHSIILLSHFFSSIILAIIQIALMLFVSLYIFDIINYGPIWLVFVSVFAQALSAIATGLFVSSIVQEGSTATLISIFITFSQLFTSGTIFPKEFVRLNVQPFVFLSPIALPAESLRNVMLRSWQIDHPYVYNGLLVNLVSMFLLLLCTSFIFKRNS

Radius of gyration: 39.09 Å; Cα contacts (8 Å, |Δi|>4): 2412; chains: 2; bounding box: 74×124×84 Å